Protein AF-0000000078271948 (afdb_homodimer)

Nearest PDB structures (foldseek):
  1zup-assembly1_A  TM=4.825E-01  e=1.165E-03  Thermotoga maritima
  1zup-assembly1_B  TM=4.381E-01  e=1.873E-03  Thermotoga maritima
  2wmz-assembly1_B  TM=1.158E-01  e=2.913E-01  Escherichia coli K-12
  2vdd-assembly1_A  TM=1.133E-01  e=5.597E-01  Escherichia coli K-12
  2xmn-assembly1_C  TM=1.193E-01  e=1.729E+00  Escherichia coli K-12

Radius of gyration: 29.43 Å; Cα contacts (8 Å, |Δi|>4): 1781; chains: 2; bounding box: 58×86×70 Å

Solvent-accessible surface area (backbone atoms only — not comparable to full-atom values): 49093 Å² total; per-residue (Å²): 127,75,67,89,82,53,76,59,67,45,57,57,64,67,58,52,66,65,28,67,67,50,48,56,50,55,68,52,26,41,55,82,68,81,59,57,70,50,53,78,74,40,55,91,34,50,42,49,54,86,74,55,58,42,77,27,86,46,68,66,50,29,38,34,34,40,49,66,50,71,46,80,40,65,77,33,77,92,41,63,56,31,25,34,32,42,38,35,31,29,39,38,44,39,46,48,67,56,51,57,55,44,66,72,38,87,69,84,49,68,72,63,49,26,72,74,27,24,30,41,77,47,73,50,68,41,60,27,25,84,51,27,35,58,89,30,10,51,66,59,30,49,54,50,44,53,44,48,47,32,51,68,40,37,61,56,41,87,86,37,62,78,74,42,11,35,40,37,37,54,40,32,45,39,19,29,55,89,67,87,48,77,29,53,46,74,33,57,38,90,62,82,56,54,72,42,78,50,57,69,82,63,97,48,65,72,41,73,75,52,46,45,50,71,45,92,88,67,51,74,44,46,57,66,48,50,40,48,54,70,77,60,47,42,89,88,57,19,36,55,71,39,51,65,53,53,49,51,51,50,54,54,43,49,54,48,32,54,50,50,51,28,59,75,75,38,49,67,60,32,32,24,30,36,38,39,40,78,24,70,41,56,30,63,70,57,29,17,58,46,27,48,71,29,50,37,53,50,47,13,51,48,46,46,48,16,62,76,66,65,41,46,43,79,41,47,36,11,43,41,90,62,58,59,66,38,52,46,47,66,71,37,48,83,54,49,60,63,39,24,35,35,36,62,24,50,66,52,38,23,71,60,61,53,21,66,49,91,47,72,82,52,56,40,23,42,48,35,43,64,29,41,37,23,58,42,98,85,43,65,51,38,40,19,35,46,55,57,50,38,82,88,56,51,67,69,65,45,37,60,67,52,57,75,62,48,31,40,40,43,47,52,51,50,54,50,48,57,66,47,34,71,76,79,46,98,85,39,44,48,68,57,56,51,46,55,52,49,48,34,42,84,75,66,67,51,43,41,45,55,57,54,58,56,52,57,70,71,99,128,75,66,89,82,54,74,58,68,47,56,58,64,67,58,51,66,68,27,66,65,48,48,56,50,54,70,51,26,42,54,81,68,80,60,57,68,50,52,79,75,42,56,90,34,51,41,50,53,87,73,56,57,41,76,26,86,47,70,66,50,28,39,34,35,43,47,65,49,72,44,79,40,65,78,33,77,92,42,63,57,31,24,35,31,42,36,34,32,29,37,39,43,41,46,47,68,57,51,56,56,45,66,71,40,85,69,84,49,68,72,64,49,27,75,75,28,25,30,41,76,46,72,50,69,43,60,28,26,84,51,27,35,57,91,31,11,52,66,57,30,48,55,49,42,52,43,47,48,32,51,70,42,34,61,55,41,87,85,38,62,75,76,42,10,37,39,37,37,53,38,32,46,39,20,27,55,88,68,89,47,79,28,56,45,74,33,58,38,88,62,83,58,54,70,42,75,49,57,68,84,62,97,48,64,72,42,74,76,52,45,46,49,71,44,93,88,67,50,76,44,45,58,65,46,53,37,46,54,69,77,59,46,41,88,87,55,20,38,54,70,41,52,66,53,53,49,51,51,49,52,53,43,48,54,47,32,54,50,50,50,29,60,74,74,38,47,68,61,32,32,23,31,37,37,38,39,76,24,70,41,54,32,63,69,57,29,16,57,46,28,47,70,29,50,36,53,49,47,12,50,47,46,46,49,17,62,75,67,66,41,45,43,79,41,47,36,12,43,40,89,59,58,61,67,39,51,46,47,66,71,36,49,85,55,49,60,63,39,24,35,35,37,61,23,51,66,51,38,24,70,62,64,54,22,66,48,94,46,72,80,52,57,41,23,42,47,34,43,62,29,39,38,22,60,42,99,84,43,66,49,37,39,19,37,45,54,56,49,38,80,88,57,51,67,69,65,43,37,60,67,51,57,77,62,49,32,40,39,43,47,52,51,50,55,49,50,58,66,48,36,70,79,78,50,95,86,38,46,48,68,58,54,51,46,53,52,49,49,37,40,83,75,67,70,52,43,42,44,56,57,54,57,57,51,56,71,71,100

Sequence (918 aa):
MGYLGEKASKFAHQYVIESPLVKNFLSRCDRTSEKTPEKIDQKNFVVDIDSIKSEISNELNRVVTVDAGYQEIILDDSYPTNRLCYYSIGILCFSVKDLDNLEEQHTINPNDVGRLKNIDRFHFVLPVQNIKLKQKDFITTIRETIYQSFKDNKLGGETEDSSNSLLNTIKWLIFKSYANGDGSIEIRCPSCGHSSQFKNKTNFYADSKNDFTDCDCGERIYITDCFQMYDLIDEINGSGPIISYVMSAFEVVLIFTLIRYALENNSKWLSETLFIKDGSLALFSKLDDFSYKV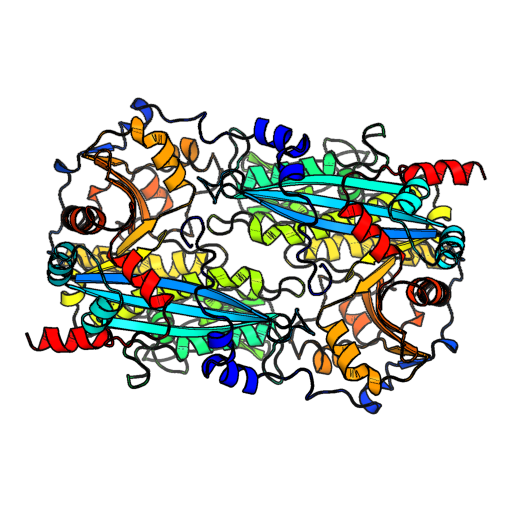IRPFLQFMYEKSKNEKTSYINLIGLEKSGMFMEHLRNTEATINENTILTPSIDYIKKFITGDNKTNFGERTYFGIKSFVKKNKDLAFVLDISIPFGTNAQYGKYIENPNINDCLNIQNILQLLFKLKCNMYDKSFIPIAILNKLVSLSSVPGKKILTMFTKDELLMGYLGEKASKFAHQYVIESPLVKNFLSRCDRTSEKTPEKIDQKNFVVDIDSIKSEISNELNRVVTVDAGYQEIILDDSYPTNRLCYYSIGILCFSVKDLDNLEEQHTINPNDVGRLKNIDRFHFVLPVQNIKLKQKDFITTIRETIYQSFKDNKLGGETEDSSNSLLNTIKWLIFKSYANGDGSIEIRCPSCGHSSQFKNKTNFYADSKNDFTDCDCGERIYITDCFQMYDLIDEINGSGPIISYVMSAFEVVLIFTLIRYALENNSKWLSETLFIKDGSLALFSKLDDFSYKVIRPFLQFMYEKSKNEKTSYINLIGLEKSGMFMEHLRNTEATINENTILTPSIDYIKKFITGDNKTNFGERTYFGIKSFVKKNKDLAFVLDISIPFGTNAQYGKYIENPNINDCLNIQNILQLLFKLKCNMYDKSFIPIAILNKLVSLSSVPGKKILTMFTKDELL

Foldseek 3Di:
DDDQPCPCPVDDPVCVCPDPVVVVVVVPDPPLQPPQDFLVLQVQQKDFLVPFDFQFAFAAFKEKEKDKDKDKDQPDSVCRQFIKIKMKMKIKMDTLVVLVVVLVVQDPDLLVDFAVIAMDMAMFMATWGDDADPPDDLLVRRQVRLLVRQQCDAFQDNPDDSCLGLLLLLLCQQLVVVPDRNGWAWAAFPPPRDIDIQGDPDPGSSDPVSQWDADPVGGIGGSVSLLVLSVVADNPGGSVVCSVLSRVVCRVSNLSSVLVVCVVQPQVNQLNYAYEYAAAQWHDDSCLCCQARGVQQVLQVQLVVCVVVSGNRHRYKYWYPDDQVVVSCVSNVVNDDASMKGFAAQVRCCSSTVHDDVDQPRQRIHQWGWMWHHHDPQAITIMTTGDLHHPVDGPSVCSRPPDCNSNNHNSSVVVSQVVQQPGHDRHDGNVVVSSVVVSVVVPRNHHGNVVVVVVVVVD/DDDQPCPPPVDDPVCVCPPPVNVVVVVPDPPLQPPQDFLVLQVQQKDFLVPFDFQFAFAAFKEKEKDKDKDKDQPDSVCRQFIKMKMKMKIKMDTLVVLVVVLVVQDPDLQVCFAVIAMDMAMFMATWGDDADPPDDLLVRRQVRLLVRQQCDAFQDNPDDSCLGLLLLLLCQQLVVVPDSNGWAWAADPPPRDIDIQGDPDPGSSDPVSQWDADPVGDIGGSVSLLVLSVVADNPGGSVVCSVLSRVVCRVSNLSSVLVVCVVQPQVNQLRYAYEYAAAQWHDDSCLCCQARGVQQVLQVQLVVCVVVSGNRHRYKYWYDDDQVFVSCVSNVVNDDASMKGFAAQVRCCSSTVHDDVDQPRQRIHQWGWMWHHHDPLAITIMTTGDLHHPVDGPSVCSRPPDCNSNNHNSSVVVSQVVQQPDHDPRDGNVVVSRVVVSVVVPRNHHGNVVVVVVVVVD

Secondary structure (DSSP, 8-state):
---TT-----S-HHHHHTSHHHHHHHHHEE-TTTT---HHHHGGGEEEGGG---SS-PPP-EEEEEEEEEEEEES-TTSTT-EEEEEEEEEEEEEHHHHHHHHHSSS--HHHHHHHSEEEEEEEEEEEES--BTT--HHHHHHHHHHHHHHH-BTT-TTS-GGGBHHHHHHHHHTTTTTTS--EEEEE-TTT--EEEEE--SS-TT-GGGSEEE-TTS-EEEGGGGG-GGGG-BTTTBTGGGHHHHHHHHHHHHHHHHHHHHHHH-HHHHHTEEEEEES-SB--GGGHHIIIIIIHHHHHHHHHHHHHHT-----EEEEESSSHHHHHHHHHTTTSPSSEEE---HHHHIIIII---SS-TTTTTBSEEEEEEEEETTEEEEEEEE----TT--HHHHTTS--GGGSTTHHHHHHHHHHHHSSSSTTS-HHHHHHHHHHH-TT---B-TTHHHHHHHH-/---TT----SS-HHHHHT-HHHHHHHHHB--GGGG---HHHHGGGEEEGGG---SS-----EEEEEEEEEEEEES-TTSTT-EEEEEEEEEEEEEHHHHHHHHHSSS--HHHHHHHSEEEEEEEEEEEES-EETT--HHHHHHHHHHHHHHH-BTT-TTS-GGGBHHHHHHHHHTTTTTTS--EEEEE-TTT--EEEEE--SS-TT-GGGSEEE-TTS-EEEGGGGG-GGGG-BTTTBTGGGHHHHHHHHHHHHHHHHHHHHHHH-HHHHHTEEEEEES-SB--GGGHHIIIIIIHHHHHHHHHHHHHHT-----EEEEESSSHHHHHHHHHTTTSPSSEEE---HHHHIIIII---SS-TTTTTBSEEEEEEEEETTEEEEEEEE--S-TT--HHHHTTS--GGGSTTHHHHHHHHHHHHSSSSTT--HHHHHHHHHHH-TT---B-TTHHHHHHHH-

Structure (mmCIF, N/CA/C/O backbone):
data_AF-0000000078271948-model_v1
#
loop_
_entity.id
_entity.type
_entity.pdbx_description
1 polymer 'Uncharacterized protein'
#
loop_
_atom_site.group_PDB
_atom_site.id
_atom_site.type_symbol
_atom_site.label_atom_id
_atom_site.label_alt_id
_atom_site.label_comp_id
_atom_site.label_asym_id
_atom_site.label_entity_id
_atom_site.label_seq_id
_atom_site.pdbx_PDB_ins_code
_atom_site.Cartn_x
_atom_site.Cartn_y
_atom_site.Cartn_z
_atom_site.occupancy
_atom_site.B_iso_or_equiv
_atom_site.auth_seq_id
_atom_site.auth_comp_id
_atom_site.auth_asym_id
_atom_site.auth_atom_id
_atom_site.pdbx_PDB_model_num
ATOM 1 N N . MET A 1 1 ? 3.152 8.289 14.594 1 27.48 1 MET A N 1
ATOM 2 C CA . MET A 1 1 ? 4.254 7.34 14.688 1 27.48 1 MET A CA 1
ATOM 3 C C . MET A 1 1 ? 4.879 7.363 16.078 1 27.48 1 MET A C 1
ATOM 5 O O . MET A 1 1 ? 5.16 8.438 16.609 1 27.48 1 MET A O 1
ATOM 9 N N . GLY A 1 2 ? 4.598 6.316 16.922 1 32.97 2 GLY A N 1
ATOM 10 C CA . GLY A 1 2 ? 5.09 6.266 18.281 1 32.97 2 GLY A CA 1
ATOM 11 C C . GLY A 1 2 ? 6.59 6.457 18.391 1 32.97 2 GLY A C 1
ATOM 12 O O . GLY A 1 2 ? 7.312 6.289 17.406 1 32.97 2 GLY A O 1
ATOM 13 N N . TYR A 1 3 ? 7.004 7.129 19.359 1 30.97 3 TYR A N 1
ATOM 14 C CA . TYR A 1 3 ? 8.391 7.176 19.812 1 30.97 3 TYR A CA 1
ATOM 15 C C . TYR A 1 3 ? 9.008 5.781 19.828 1 30.97 3 TYR A C 1
ATOM 17 O O . TYR A 1 3 ? 8.297 4.777 19.859 1 30.97 3 TYR A O 1
ATOM 25 N N . LEU A 1 4 ? 10.367 5.512 19.891 1 29.62 4 LEU A N 1
ATOM 26 C CA . LEU A 1 4 ? 11.234 4.352 20.047 1 29.62 4 LEU A CA 1
ATOM 27 C C . LEU A 1 4 ? 10.852 3.553 21.297 1 29.62 4 LEU A C 1
ATOM 29 O O . LEU A 1 4 ? 10.805 4.098 22.391 1 29.62 4 LEU A O 1
ATOM 33 N N . GLY A 1 5 ? 10.312 2.238 21.297 1 33.53 5 GLY A N 1
ATOM 34 C CA . GLY A 1 5 ? 9.93 1.288 22.328 1 33.53 5 GLY A CA 1
ATOM 35 C C . GLY A 1 5 ? 8.43 1.236 22.578 1 33.53 5 GLY A C 1
ATOM 36 O O . GLY A 1 5 ? 7.957 0.433 23.375 1 33.53 5 GLY A O 1
ATOM 37 N N . GLU A 1 6 ? 7.773 2.273 22.5 1 31.7 6 GLU A N 1
ATOM 38 C CA . GLU A 1 6 ? 6.359 2.137 22.844 1 31.7 6 GLU A CA 1
ATOM 39 C C . GLU A 1 6 ? 5.621 1.295 21.797 1 31.7 6 GLU A C 1
ATOM 41 O O . GLU A 1 6 ? 5.293 1.784 20.719 1 31.7 6 GLU A O 1
ATOM 46 N N . LYS A 1 7 ? 5.926 0.094 21.672 1 36.75 7 LYS A N 1
ATOM 47 C CA . LYS A 1 7 ? 4.918 -0.768 21.062 1 36.75 7 LYS A CA 1
ATOM 48 C C . LYS A 1 7 ? 3.51 -0.354 21.484 1 36.75 7 LYS A C 1
ATOM 50 O O . LYS A 1 7 ? 3.037 -0.748 22.547 1 36.75 7 LYS A O 1
ATOM 55 N N . ALA A 1 8 ? 3.197 0.813 21.5 1 36.47 8 ALA A N 1
ATOM 56 C CA . ALA A 1 8 ? 1.952 1.33 22.062 1 36.47 8 ALA A CA 1
ATOM 57 C C . ALA A 1 8 ? 0.753 0.526 21.562 1 36.47 8 ALA A C 1
ATOM 59 O O . ALA A 1 8 ? 0.395 0.592 20.391 1 36.47 8 ALA A O 1
ATOM 60 N N . SER A 1 9 ? 0.686 -0.744 21.828 1 42.94 9 SER A N 1
ATOM 61 C CA . SER A 1 9 ? -0.711 -1.166 21.859 1 42.94 9 SER A CA 1
ATOM 62 C C . SER A 1 9 ? -1.601 -0.077 22.453 1 42.94 9 SER A C 1
ATOM 64 O O . SER A 1 9 ? -1.574 0.168 23.656 1 42.94 9 SER A O 1
ATOM 66 N N . LYS A 1 10 ? -1.576 1.036 21.781 1 50.16 10 LYS A N 1
ATOM 67 C CA . LYS A 1 10 ? -2.314 2.209 22.234 1 50.16 10 LYS A CA 1
ATOM 68 C C . LYS A 1 10 ? -3.586 1.806 22.969 1 50.16 10 LYS A C 1
ATOM 70 O O . LYS A 1 10 ? -3.967 2.439 23.969 1 50.16 10 LYS A O 1
ATOM 75 N N . PHE A 1 11 ? -4.176 0.672 22.406 1 56.81 11 PHE A N 1
ATOM 76 C CA . PHE A 1 11 ? -5.465 0.316 23 1 56.81 11 PHE A CA 1
ATOM 77 C C . PHE A 1 11 ? -5.434 -1.104 23.547 1 56.81 11 PHE A C 1
ATOM 79 O O . PHE A 1 11 ? -4.828 -1.995 22.953 1 56.81 11 PHE A O 1
ATOM 86 N N . ALA A 1 12 ? -5.66 -1.259 24.75 1 54.62 12 ALA A N 1
ATOM 87 C CA . ALA A 1 12 ? -5.863 -2.615 25.25 1 54.62 12 ALA A CA 1
ATOM 88 C C . ALA A 1 12 ? -6.781 -3.41 24.328 1 54.62 12 ALA A C 1
ATOM 90 O O . ALA A 1 12 ? -7.879 -2.961 23.984 1 54.62 12 ALA A O 1
ATOM 91 N N . HIS A 1 13 ? -6.297 -4.457 23.781 1 59.34 13 HIS A N 1
ATOM 92 C CA . HIS A 1 13 ? -6.996 -5.324 22.844 1 59.34 13 HIS A CA 1
ATOM 93 C C . HIS A 1 13 ? -8.422 -5.609 23.312 1 59.34 13 HIS A C 1
ATOM 95 O O . HIS A 1 13 ? -9.367 -5.5 22.531 1 59.34 13 HIS A O 1
ATOM 101 N N . GLN A 1 14 ? -8.453 -5.93 24.5 1 57.69 14 GLN A N 1
ATOM 102 C CA . GLN A 1 14 ? -9.75 -6.316 25.062 1 57.69 14 GLN A CA 1
ATOM 103 C C . GLN A 1 14 ? -10.719 -5.137 25.062 1 57.69 14 GLN A C 1
ATOM 105 O O . GLN A 1 14 ? -11.906 -5.301 24.781 1 57.69 14 GLN A O 1
ATOM 110 N N . TYR A 1 15 ? -10.188 -4.055 25.281 1 63 15 TYR A N 1
ATOM 111 C CA . TYR A 1 15 ? -11.016 -2.854 25.312 1 63 15 TYR A CA 1
ATOM 112 C C . TYR A 1 15 ? -11.562 -2.541 23.922 1 63 15 TYR A C 1
ATOM 114 O O . TYR A 1 15 ? -12.727 -2.178 23.766 1 63 15 TYR A O 1
ATOM 122 N N . VAL A 1 16 ? -10.797 -2.857 23 1 71.44 16 VAL A N 1
ATOM 123 C CA . VAL A 1 16 ? -11.18 -2.479 21.641 1 71.44 16 VAL A CA 1
ATOM 124 C C . VAL A 1 16 ? -12.227 -3.457 21.109 1 71.44 16 VAL A C 1
ATOM 126 O O . VAL A 1 16 ? -13.234 -3.043 20.531 1 71.44 16 VAL A O 1
ATOM 129 N N . ILE A 1 17 ? -12.008 -4.707 21.438 1 69.56 17 ILE A N 1
ATOM 130 C CA . ILE A 1 17 ? -12.922 -5.715 20.906 1 69.56 17 ILE A CA 1
ATOM 131 C C . ILE A 1 17 ? -14.289 -5.57 21.562 1 69.56 17 ILE A C 1
ATOM 133 O O . ILE A 1 17 ? -15.32 -5.805 20.922 1 69.56 17 ILE A O 1
ATOM 137 N N . GLU A 1 18 ? -14.242 -5.031 22.75 1 71.88 18 GLU A N 1
ATOM 138 C CA . GLU A 1 18 ? -15.492 -4.938 23.5 1 71.88 18 GLU A CA 1
ATOM 139 C C . GLU A 1 18 ? -16.141 -3.566 23.328 1 71.88 18 GLU A C 1
ATOM 141 O O . GLU A 1 18 ? -17.219 -3.309 23.859 1 71.88 18 GLU A O 1
ATOM 146 N N . SER A 1 19 ? -15.484 -2.846 22.547 1 79.38 19 SER A N 1
ATOM 147 C CA . SER A 1 19 ? -16.031 -1.511 22.328 1 79.38 19 SER A CA 1
ATOM 148 C C . SER A 1 19 ? -17.344 -1.57 21.562 1 79.38 19 SER A C 1
ATOM 150 O O . SER A 1 19 ? -17.516 -2.398 20.656 1 79.38 19 SER A O 1
ATOM 152 N N . PRO A 1 20 ? -18.312 -0.808 21.969 1 80.88 20 PRO A N 1
ATOM 153 C CA . PRO A 1 20 ? -19.594 -0.761 21.25 1 80.88 20 PRO A CA 1
ATOM 154 C C . PRO A 1 20 ? -19.438 -0.458 19.766 1 80.88 20 PRO A C 1
ATOM 156 O O . PRO A 1 20 ? -20.219 -0.954 18.953 1 80.88 20 PRO A O 1
ATOM 159 N N . LEU A 1 21 ? -18.453 0.215 19.5 1 83 21 LEU A N 1
ATOM 160 C CA . LEU A 1 21 ? -18.203 0.581 18.109 1 83 21 LEU A CA 1
ATOM 161 C C . LEU A 1 21 ? -17.875 -0.652 17.266 1 83 21 LEU A C 1
ATOM 163 O O . LEU A 1 21 ? -18.422 -0.827 16.172 1 83 21 LEU A O 1
ATOM 167 N N . VAL A 1 22 ? -17.031 -1.438 17.781 1 82 22 VAL A N 1
ATOM 168 C CA . VAL A 1 22 ? -16.625 -2.648 17.078 1 82 22 VAL A CA 1
ATOM 169 C C . VAL A 1 22 ? -17.812 -3.613 16.984 1 82 22 VAL A C 1
ATOM 171 O O . VAL A 1 22 ? -18.078 -4.168 15.914 1 82 22 VAL A O 1
ATOM 174 N N . LYS A 1 23 ? -18.516 -3.719 18.047 1 84 23 LYS A N 1
ATOM 175 C CA . LYS A 1 23 ? -19.656 -4.629 18.078 1 84 23 LYS A CA 1
ATOM 176 C C . LYS A 1 23 ? -20.75 -4.168 17.109 1 84 23 LYS A C 1
ATOM 178 O O . LYS A 1 23 ? -21.344 -4.984 16.406 1 84 23 LYS A O 1
ATOM 183 N N . ASN A 1 24 ? -20.953 -2.875 17.125 1 86.75 24 ASN A N 1
ATOM 184 C CA . ASN A 1 24 ? -21.953 -2.311 16.219 1 86.75 24 ASN A CA 1
ATOM 185 C C . ASN A 1 24 ? -21.562 -2.518 14.758 1 86.75 24 ASN A C 1
ATOM 187 O O . ASN A 1 24 ? -22.422 -2.822 13.922 1 86.75 24 ASN A O 1
ATOM 191 N N . PHE A 1 25 ? -20.375 -2.396 14.531 1 88.88 25 PHE A N 1
ATOM 192 C CA . PHE A 1 25 ? -19.922 -2.586 13.156 1 88.88 25 PHE A CA 1
ATOM 193 C C . PHE A 1 25 ? -20.062 -4.043 12.734 1 88.88 25 PHE A C 1
ATOM 195 O O . PHE A 1 25 ? -20.547 -4.328 11.633 1 88.88 25 PHE A O 1
ATOM 202 N N . LEU A 1 26 ? -19.672 -4.918 13.602 1 85.12 26 LEU A N 1
ATOM 203 C CA . LEU A 1 26 ? -19.703 -6.344 13.297 1 85.12 26 LEU A CA 1
ATOM 204 C C . LEU A 1 26 ? -21.141 -6.828 13.109 1 85.12 26 LEU A C 1
ATOM 206 O O . LEU A 1 26 ? -21.391 -7.766 12.352 1 85.12 26 LEU A O 1
ATOM 210 N N . SER A 1 27 ? -22.047 -6.141 13.797 1 85.44 27 SER A N 1
ATOM 211 C CA . SER A 1 27 ? -23.438 -6.512 13.656 1 85.44 27 SER A CA 1
ATOM 212 C C . SER A 1 27 ? -23.953 -6.215 12.25 1 85.44 27 SER A C 1
ATOM 214 O O . SER A 1 27 ? -24.922 -6.824 11.789 1 85.44 27 SER A O 1
ATOM 216 N N . ARG A 1 28 ? -23.328 -5.324 11.555 1 85.75 28 ARG A N 1
ATOM 217 C CA . ARG A 1 28 ? -23.703 -4.949 10.195 1 85.75 28 ARG A CA 1
ATOM 218 C C . ARG A 1 28 ? -22.984 -5.805 9.164 1 85.75 28 ARG A C 1
ATOM 220 O O . ARG A 1 28 ? -23.281 -5.742 7.973 1 85.75 28 ARG A O 1
ATOM 227 N N . CYS A 1 29 ? -22.078 -6.457 9.594 1 81.19 29 CYS A N 1
ATOM 228 C CA . CYS A 1 29 ? -21.25 -7.242 8.688 1 81.19 29 CYS A CA 1
ATOM 229 C C . CYS A 1 29 ? -21.812 -8.648 8.523 1 81.19 29 CYS A C 1
ATOM 231 O O . CYS A 1 29 ? -22.625 -9.102 9.328 1 81.19 29 CYS A O 1
ATOM 233 N N . ASP A 1 30 ? -21.562 -9.023 7.219 1 67.88 30 ASP A N 1
ATOM 234 C CA . ASP A 1 30 ? -21.922 -10.414 6.957 1 67.88 30 ASP A CA 1
ATOM 235 C C . ASP A 1 30 ? -21.031 -11.367 7.746 1 67.88 30 ASP A C 1
ATOM 237 O O . ASP A 1 30 ? -19.797 -11.219 7.758 1 67.88 30 ASP A O 1
ATOM 241 N N . ARG A 1 31 ? -21.578 -11.789 8.805 1 51.88 31 ARG A N 1
ATOM 242 C CA . ARG A 1 31 ? -20.766 -12.891 9.312 1 51.88 31 ARG A CA 1
ATOM 243 C C . ARG A 1 31 ? -20.688 -14.031 8.297 1 51.88 31 ARG A C 1
ATOM 245 O O . ARG A 1 31 ? -21.688 -14.367 7.668 1 51.88 31 ARG A O 1
ATOM 252 N N . THR A 1 32 ? -19.609 -14.109 7.496 1 49.25 32 THR A N 1
ATOM 253 C CA . THR A 1 32 ? -19.391 -15.125 6.473 1 49.25 32 THR A CA 1
ATOM 254 C C . THR A 1 32 ? -20.406 -16.266 6.617 1 49.25 32 THR A C 1
ATOM 256 O O . THR A 1 32 ? -20.75 -16.922 5.633 1 49.25 32 THR A O 1
ATOM 259 N N . SER A 1 33 ? -20.969 -16.422 7.816 1 45.38 33 SER A N 1
ATOM 260 C CA . SER A 1 33 ? -21.766 -17.625 8.047 1 45.38 33 SER A CA 1
ATOM 261 C C . SER A 1 33 ? -23.172 -17.484 7.492 1 45.38 33 SER A C 1
ATOM 263 O O . SER A 1 33 ? -23.859 -18.469 7.223 1 45.38 33 SER A O 1
ATOM 265 N N . GLU A 1 34 ? -23.734 -16.344 7.289 1 50.06 34 GLU A N 1
ATOM 266 C CA . GLU A 1 34 ? -25.172 -16.25 7.062 1 50.06 34 GLU A CA 1
ATOM 267 C C . GLU A 1 34 ? -25.531 -16.594 5.621 1 50.06 34 GLU A C 1
ATOM 269 O O . GLU A 1 34 ? -26.672 -16.922 5.316 1 50.06 34 GLU A O 1
ATOM 274 N N . LYS A 1 35 ? -24.641 -16.531 4.664 1 59.84 35 LYS A N 1
ATOM 275 C CA . LYS A 1 35 ? -24.953 -16.953 3.305 1 59.84 35 LYS A CA 1
ATOM 276 C C . LYS A 1 35 ? -24.266 -18.281 2.969 1 59.84 35 LYS A C 1
ATOM 278 O O . LYS A 1 35 ? -23.688 -18.422 1.885 1 59.84 35 LYS A O 1
ATOM 283 N N . THR A 1 36 ? -24.438 -19.078 3.822 1 65.88 36 THR A N 1
ATOM 284 C CA . THR A 1 36 ? -23.875 -20.375 3.525 1 65.88 36 THR A CA 1
ATOM 285 C C . THR A 1 36 ? -24.656 -21.062 2.406 1 65.88 36 THR A C 1
ATOM 287 O O . THR A 1 36 ? -25.875 -21.203 2.484 1 65.88 36 THR A O 1
ATOM 290 N N . PRO A 1 37 ? -23.906 -21.25 1.272 1 73.94 37 PRO A N 1
ATOM 291 C CA . PRO A 1 37 ? -24.594 -21.938 0.176 1 73.94 37 PRO A CA 1
ATOM 292 C C . PRO A 1 37 ? -25.188 -23.281 0.605 1 73.94 37 PRO A C 1
ATOM 294 O O . PRO A 1 37 ? -24.625 -23.969 1.464 1 73.94 37 PRO A O 1
ATOM 297 N N . GLU A 1 38 ? -26.406 -23.406 0.075 1 72.19 38 GLU A N 1
ATOM 298 C CA . GLU A 1 38 ? -27 -24.734 0.216 1 72.19 38 GLU A CA 1
ATOM 299 C C . GLU A 1 38 ? -26.469 -25.688 -0.847 1 72.19 38 GLU A C 1
ATOM 301 O O . GLU A 1 38 ? -25.812 -25.266 -1.801 1 72.19 38 GLU A O 1
ATOM 306 N N . LYS A 1 39 ? -26.688 -26.906 -0.561 1 71.88 39 LYS A N 1
ATOM 307 C CA . LYS A 1 39 ? -26.234 -27.938 -1.491 1 71.88 39 LYS A CA 1
ATOM 308 C C . LYS A 1 39 ? -26.734 -27.656 -2.906 1 71.88 39 LYS A C 1
ATOM 310 O O . LYS A 1 39 ? -26.016 -27.875 -3.881 1 71.88 39 LYS A O 1
ATOM 315 N N . ILE A 1 40 ? -27.891 -27.156 -2.959 1 64.56 40 ILE A N 1
ATOM 316 C CA . ILE A 1 40 ? -28.516 -26.891 -4.25 1 64.56 40 ILE A CA 1
ATOM 317 C C . ILE A 1 40 ? -27.75 -25.812 -4.988 1 64.56 40 ILE A C 1
ATOM 319 O O . ILE A 1 40 ? -27.625 -25.844 -6.215 1 64.56 40 ILE A O 1
ATOM 323 N N . ASP A 1 41 ? -27.141 -25 -4.309 1 74.94 41 ASP A N 1
ATOM 324 C CA . ASP A 1 41 ? -26.391 -23.875 -4.887 1 74.94 41 ASP A CA 1
ATOM 325 C C . ASP A 1 41 ? -25.062 -24.344 -5.477 1 74.94 41 ASP A C 1
ATOM 327 O O . ASP A 1 41 ? -24.484 -23.672 -6.324 1 74.94 41 ASP A O 1
ATOM 331 N N . GLN A 1 42 ? -24.734 -25.531 -5.078 1 78.31 42 GLN A N 1
ATOM 332 C CA . GLN A 1 42 ? -23.422 -26.016 -5.441 1 78.31 42 GLN A CA 1
ATOM 333 C C . GLN A 1 42 ? -23.5 -27.109 -6.504 1 78.31 42 GLN A C 1
ATOM 335 O O . GLN A 1 42 ? -22.516 -27.422 -7.164 1 78.31 42 GLN A O 1
ATOM 340 N N . LYS A 1 43 ? -24.625 -27.625 -6.688 1 76.31 43 LYS A N 1
ATOM 341 C CA . LYS A 1 43 ? -24.828 -28.859 -7.465 1 76.31 43 LYS A CA 1
ATOM 342 C C . LYS A 1 43 ? -24.297 -28.688 -8.883 1 76.31 43 LYS A C 1
ATOM 344 O O . LYS A 1 43 ? -23.641 -29.594 -9.414 1 76.31 43 LYS A O 1
ATOM 349 N N . ASN A 1 44 ? -24.453 -27.531 -9.461 1 79 44 ASN A N 1
ATOM 350 C CA . ASN A 1 44 ? -24.094 -27.328 -10.852 1 79 44 ASN A CA 1
ATOM 351 C C . ASN A 1 44 ? -22.578 -27.125 -11.016 1 79 44 ASN A C 1
ATOM 353 O O . ASN A 1 44 ? -22.062 -27.141 -12.133 1 79 44 ASN A O 1
ATOM 357 N N . PHE A 1 45 ? -21.938 -27.125 -9.945 1 86.75 45 PHE A N 1
ATOM 358 C CA . PHE A 1 45 ? -20.516 -26.781 -10.016 1 86.75 45 PHE A CA 1
ATOM 359 C C . PHE A 1 45 ? -19.656 -27.922 -9.477 1 86.75 45 PHE A C 1
ATOM 361 O O . PHE A 1 45 ? -18.438 -27.812 -9.453 1 86.75 45 PHE A O 1
ATOM 368 N N . VAL A 1 46 ? -20.344 -28.984 -9.07 1 90.5 46 VAL A N 1
ATOM 369 C CA . VAL A 1 46 ? -19.641 -30.078 -8.391 1 90.5 46 VAL A CA 1
ATOM 370 C C . VAL A 1 46 ? -19.438 -31.234 -9.359 1 90.5 46 VAL A C 1
ATOM 372 O O . VAL A 1 46 ? -20.328 -31.562 -10.141 1 90.5 46 VAL A O 1
ATOM 375 N N . VAL A 1 47 ? -18.281 -31.75 -9.367 1 92.88 47 VAL A N 1
ATOM 376 C CA . VAL A 1 47 ? -17.938 -32.938 -10.156 1 92.88 47 VAL A CA 1
ATOM 377 C C . VAL A 1 47 ? -17.328 -34 -9.242 1 92.88 47 VAL A C 1
ATOM 379 O O . VAL A 1 47 ? -16.547 -33.688 -8.344 1 92.88 47 VAL A O 1
ATOM 382 N N . ASP A 1 48 ? -17.703 -35.188 -9.477 1 94.5 48 ASP A N 1
ATOM 383 C CA . ASP A 1 48 ? -17.109 -36.312 -8.758 1 94.5 48 ASP A CA 1
ATOM 384 C C . ASP A 1 48 ? -15.672 -36.531 -9.211 1 94.5 48 ASP A C 1
ATOM 386 O O . ASP A 1 48 ? -15.398 -36.625 -10.406 1 94.5 48 ASP A O 1
ATOM 390 N N . ILE A 1 49 ? -14.852 -36.75 -8.234 1 94.94 49 ILE A N 1
ATOM 391 C CA . ILE A 1 49 ? -13.438 -36.906 -8.531 1 94.94 49 ILE A CA 1
ATOM 392 C C . ILE A 1 49 ? -13.227 -38.156 -9.391 1 94.94 49 ILE A C 1
ATOM 394 O O . ILE A 1 49 ? -12.398 -38.156 -10.305 1 94.94 49 ILE A O 1
ATOM 398 N N . ASP A 1 50 ? -14.016 -39.125 -9.203 1 93.38 50 ASP A N 1
ATOM 399 C CA . ASP A 1 50 ? -13.883 -40.406 -9.93 1 93.38 50 ASP A CA 1
ATOM 400 C C . ASP A 1 50 ? -14.328 -40.25 -11.383 1 93.38 50 ASP A C 1
ATOM 402 O O . ASP A 1 50 ? -13.984 -41.062 -12.234 1 93.38 50 ASP A O 1
ATOM 406 N N . SER A 1 51 ? -15.102 -39.219 -11.617 1 92.81 51 SER A N 1
ATOM 407 C CA . SER A 1 51 ? -15.617 -39 -12.969 1 92.81 51 SER A CA 1
ATOM 408 C C . SER A 1 51 ? -14.672 -38.125 -13.789 1 92.81 51 SER A C 1
ATOM 410 O O . SER A 1 51 ? -14.836 -38 -15 1 92.81 51 SER A O 1
ATOM 412 N N . ILE A 1 52 ? -13.695 -37.594 -13.133 1 92.75 52 ILE A N 1
ATOM 413 C CA . ILE A 1 52 ? -12.758 -36.688 -13.797 1 92.75 52 ILE A CA 1
ATOM 414 C C . ILE A 1 52 ? -11.766 -37.5 -14.633 1 92.75 52 ILE A C 1
ATOM 416 O O . ILE A 1 52 ? -11.234 -38.5 -14.164 1 92.75 52 ILE A O 1
ATOM 420 N N . LYS A 1 53 ? -11.656 -37.031 -15.906 1 88.69 53 LYS A N 1
ATOM 421 C CA . LYS A 1 53 ? -10.695 -37.656 -16.797 1 88.69 53 LYS A CA 1
ATOM 422 C C . LYS A 1 53 ? -9.75 -36.625 -17.406 1 88.69 53 LYS A C 1
ATOM 424 O O . LYS A 1 53 ? -10.195 -35.594 -17.922 1 88.69 53 LYS A O 1
ATOM 429 N N . SER A 1 54 ? -8.477 -37 -17.328 1 92.31 54 SER A N 1
ATOM 430 C CA . SER A 1 54 ? -7.488 -36.125 -17.938 1 92.31 54 SER A CA 1
ATOM 431 C C . SER A 1 54 ? -7.508 -36.25 -19.453 1 92.31 54 SER A C 1
ATOM 433 O O . SER A 1 54 ? -7.656 -37.344 -20 1 92.31 54 SER A O 1
ATOM 435 N N . GLU A 1 55 ? -7.512 -35.125 -20.125 1 92.38 55 GLU A N 1
ATOM 436 C CA . GLU A 1 55 ? -7.363 -35.156 -21.578 1 92.38 55 GLU A CA 1
ATOM 437 C C . GLU A 1 55 ? -5.992 -35.688 -21.984 1 92.38 55 GLU A C 1
ATOM 439 O O . GLU A 1 55 ? -5.867 -36.438 -22.969 1 92.38 55 GLU A O 1
ATOM 444 N N . ILE A 1 56 ? -5.004 -35.25 -21.281 1 94.5 56 ILE A N 1
ATOM 445 C CA . ILE A 1 56 ? -3.629 -35.719 -21.453 1 94.5 56 ILE A CA 1
ATOM 446 C C . ILE A 1 56 ? -3.117 -36.312 -20.141 1 94.5 56 ILE A C 1
ATOM 448 O O . ILE A 1 56 ? -3.168 -35.656 -19.094 1 94.5 56 ILE A O 1
ATOM 452 N N . SER A 1 57 ? -2.639 -37.531 -20.219 1 92.25 57 SER A N 1
ATOM 453 C CA . SER A 1 57 ? -2.184 -38.219 -19 1 92.25 57 SER A CA 1
ATOM 454 C C . SER A 1 57 ? -0.662 -38.312 -18.969 1 92.25 57 SER A C 1
ATOM 456 O O . SER A 1 57 ? -0.066 -39.156 -19.641 1 92.25 57 SER A O 1
ATOM 458 N N . ASN A 1 58 ? -0.081 -37.469 -18.312 1 91.56 58 ASN A N 1
ATOM 459 C CA . ASN A 1 58 ? 1.345 -37.531 -18 1 91.56 58 ASN A CA 1
ATOM 460 C C . ASN A 1 58 ? 1.591 -37.969 -16.562 1 91.56 58 ASN A C 1
ATOM 462 O O . ASN A 1 58 ? 0.952 -37.469 -15.641 1 91.56 58 ASN A O 1
ATOM 466 N N . GLU A 1 59 ? 2.451 -38.875 -16.422 1 92.69 59 GLU A N 1
ATOM 467 C CA . GLU A 1 59 ? 2.838 -39.25 -15.078 1 92.69 59 GLU A CA 1
ATOM 468 C C . GLU A 1 59 ? 3.686 -38.188 -14.414 1 92.69 59 GLU A C 1
ATOM 470 O O . GLU A 1 59 ? 4.578 -37.625 -15.047 1 92.69 59 GLU A O 1
ATOM 475 N N . LEU A 1 60 ? 3.326 -37.875 -13.25 1 94.19 60 LEU A N 1
ATOM 476 C CA . LEU A 1 60 ? 4.07 -36.875 -12.477 1 94.19 60 LEU A CA 1
ATOM 477 C C . LEU A 1 60 ? 4.992 -37.562 -11.469 1 94.19 60 LEU A C 1
ATOM 479 O O . LEU A 1 60 ? 4.523 -38.219 -10.531 1 94.19 60 LEU A O 1
ATOM 483 N N . ASN A 1 61 ? 6.301 -37.344 -11.664 1 91.44 61 ASN A N 1
ATOM 484 C CA . ASN A 1 61 ? 7.273 -38.031 -10.828 1 91.44 61 ASN A CA 1
ATOM 485 C C . ASN A 1 61 ? 8.094 -37.062 -9.992 1 91.44 61 ASN A C 1
ATOM 487 O O . ASN A 1 61 ? 8.93 -37.469 -9.18 1 91.44 61 ASN A O 1
ATOM 491 N N . ARG A 1 62 ? 7.832 -35.844 -10.188 1 90.69 62 ARG A N 1
ATOM 492 C CA . ARG A 1 62 ? 8.57 -34.781 -9.469 1 90.69 62 ARG A CA 1
ATOM 493 C C . ARG A 1 62 ? 7.641 -33.688 -9 1 90.69 62 ARG A C 1
ATOM 495 O O . ARG A 1 62 ? 6.641 -33.375 -9.648 1 90.69 62 ARG A O 1
ATOM 502 N N . VAL A 1 63 ? 8.031 -33.094 -7.871 1 90.5 63 VAL A N 1
ATOM 503 C CA . VAL A 1 63 ? 7.293 -31.953 -7.32 1 90.5 63 VAL A CA 1
ATOM 504 C C . VAL A 1 63 ? 8.258 -30.812 -7.023 1 90.5 63 VAL A C 1
ATOM 506 O O . VAL A 1 63 ? 9.312 -31.016 -6.414 1 90.5 63 VAL A O 1
ATOM 509 N N . VAL A 1 64 ? 7.945 -29.688 -7.562 1 91.75 64 VAL A N 1
ATOM 510 C CA . VAL A 1 64 ? 8.695 -28.469 -7.273 1 91.75 64 VAL A CA 1
ATOM 511 C C . VAL A 1 64 ? 7.824 -27.5 -6.477 1 91.75 64 VAL A C 1
ATOM 513 O O . VAL A 1 64 ? 6.68 -27.234 -6.852 1 91.75 64 VAL A O 1
ATOM 516 N N . THR A 1 65 ? 8.32 -27.016 -5.387 1 90.56 65 THR A N 1
ATOM 517 C CA . THR A 1 65 ? 7.578 -26.062 -4.57 1 90.56 65 THR A CA 1
ATOM 518 C C . THR A 1 65 ? 8.422 -24.828 -4.281 1 90.56 65 THR A C 1
ATOM 520 O O . THR A 1 65 ? 9.648 -24.922 -4.18 1 90.56 65 THR A O 1
ATOM 523 N N . VAL A 1 66 ? 7.777 -23.734 -4.297 1 89.81 66 VAL A N 1
ATOM 524 C CA . VAL A 1 66 ? 8.438 -22.469 -3.998 1 89.81 66 VAL A CA 1
ATOM 525 C C . VAL A 1 66 ? 7.758 -21.797 -2.799 1 89.81 66 VAL A C 1
ATOM 527 O O . VAL A 1 66 ? 6.547 -21.922 -2.617 1 89.81 66 VAL A O 1
ATOM 530 N N . ASP A 1 67 ? 8.516 -21.219 -1.968 1 83.75 67 ASP A N 1
ATOM 531 C CA . ASP A 1 67 ? 8.039 -20.438 -0.824 1 83.75 67 ASP A CA 1
ATOM 532 C C . ASP A 1 67 ? 8.953 -19.25 -0.536 1 83.75 67 ASP A C 1
ATOM 534 O O . ASP A 1 67 ? 10.133 -19.281 -0.876 1 83.75 67 ASP A O 1
ATOM 538 N N . ALA A 1 68 ? 8.344 -18.266 -0.114 1 86.56 68 ALA A N 1
ATOM 539 C CA . ALA A 1 68 ? 9.109 -17.047 0.177 1 86.56 68 ALA A CA 1
ATOM 540 C C . ALA A 1 68 ? 8.672 -16.422 1.497 1 86.56 68 ALA A C 1
ATOM 542 O O . ALA A 1 68 ? 7.539 -16.641 1.945 1 86.56 68 ALA A O 1
ATOM 543 N N . GLY A 1 69 ? 9.633 -15.797 2.145 1 82.62 69 GLY A N 1
ATOM 544 C CA . GLY A 1 69 ? 9.391 -15.023 3.354 1 82.62 69 GLY A CA 1
ATOM 545 C C . GLY A 1 69 ? 10.234 -13.773 3.436 1 82.62 69 GLY A C 1
ATOM 546 O O . GLY A 1 69 ? 11.18 -13.602 2.662 1 82.62 69 GLY A O 1
ATOM 547 N N . TYR A 1 70 ? 9.773 -12.852 4.242 1 87.31 70 TYR A N 1
ATOM 548 C CA . TYR A 1 70 ? 10.555 -11.641 4.473 1 87.31 70 TYR A CA 1
ATOM 549 C C . TYR A 1 70 ? 10.492 -11.219 5.934 1 87.31 70 TYR A C 1
ATOM 551 O O . TYR A 1 70 ? 9.602 -11.656 6.672 1 87.31 70 TYR A O 1
ATOM 559 N N . GLN A 1 71 ? 11.484 -10.461 6.32 1 83.88 71 GLN A N 1
ATOM 560 C CA . GLN A 1 71 ? 11.555 -9.883 7.656 1 83.88 71 GLN A CA 1
ATOM 561 C C . GLN A 1 71 ? 12.094 -8.453 7.609 1 83.88 71 GLN A C 1
ATOM 563 O O . GLN A 1 71 ? 13.125 -8.195 6.988 1 83.88 71 GLN A O 1
ATOM 568 N N . GLU A 1 72 ? 11.344 -7.594 8.242 1 84.62 72 GLU A N 1
ATOM 569 C CA . GLU A 1 72 ? 11.836 -6.223 8.359 1 84.62 72 GLU A CA 1
ATOM 570 C C . GLU A 1 72 ? 12.812 -6.09 9.523 1 84.62 72 GLU A C 1
ATOM 572 O O . GLU A 1 72 ? 12.594 -6.664 10.594 1 84.62 72 GLU A O 1
ATOM 577 N N . ILE A 1 73 ? 13.867 -5.363 9.273 1 80.5 73 ILE A N 1
ATOM 578 C CA . ILE A 1 73 ? 14.898 -5.188 10.289 1 80.5 73 ILE A CA 1
ATOM 579 C C . ILE A 1 73 ? 15.148 -3.699 10.523 1 80.5 73 ILE A C 1
ATOM 581 O O . ILE A 1 73 ? 15.211 -2.918 9.57 1 80.5 73 ILE A O 1
ATOM 585 N N . ILE A 1 74 ? 15.164 -3.398 11.805 1 79.75 74 ILE A N 1
ATOM 586 C CA . ILE A 1 74 ? 15.57 -2.055 12.195 1 79.75 74 ILE A CA 1
ATOM 587 C C . ILE A 1 74 ? 17.078 -2.02 12.414 1 79.75 74 ILE A C 1
ATOM 589 O O . ILE A 1 74 ? 17.625 -2.811 13.188 1 79.75 74 ILE A O 1
ATOM 593 N N . LEU A 1 75 ? 17.797 -1.235 11.727 1 74.19 75 LEU A N 1
ATOM 594 C CA . LEU A 1 75 ? 19.266 -1.226 11.734 1 74.19 75 LEU A CA 1
ATOM 595 C C . LEU A 1 75 ? 19.781 -0.546 13 1 74.19 75 LEU A C 1
ATOM 597 O O . LEU A 1 75 ? 20.859 -0.905 13.5 1 74.19 75 LEU A O 1
ATOM 601 N N . ASP A 1 76 ? 19.156 0.572 13.297 1 68.44 76 ASP A N 1
ATOM 602 C CA . ASP A 1 76 ? 19.594 1.358 14.453 1 68.44 76 ASP A CA 1
ATOM 603 C C . ASP A 1 76 ? 18.406 1.69 15.367 1 68.44 76 ASP A C 1
ATOM 605 O O . ASP A 1 76 ? 17.484 2.381 14.961 1 68.44 76 ASP A O 1
ATOM 609 N N . ASP A 1 77 ? 18.516 1.249 16.5 1 64.38 77 ASP A N 1
ATOM 610 C CA . ASP A 1 77 ? 17.453 1.483 17.469 1 64.38 77 ASP A CA 1
ATOM 611 C C . ASP A 1 77 ? 17.281 2.975 17.766 1 64.38 77 ASP A C 1
ATOM 613 O O . ASP A 1 77 ? 16.188 3.428 18.109 1 64.38 77 ASP A O 1
ATOM 617 N N . SER A 1 78 ? 18.422 3.623 17.594 1 61.41 78 SER A N 1
ATOM 618 C CA . SER A 1 78 ? 18.375 5.062 17.812 1 61.41 78 SER A CA 1
ATOM 619 C C . SER A 1 78 ? 17.609 5.773 16.703 1 61.41 78 SER A C 1
ATOM 621 O O . SER A 1 78 ? 17.094 6.871 16.891 1 61.41 78 SER A O 1
ATOM 623 N N . TYR A 1 79 ? 17.656 5.07 15.578 1 65.06 79 TYR A N 1
ATOM 624 C CA . TYR A 1 79 ? 16.938 5.578 14.414 1 65.06 79 TYR A CA 1
ATOM 625 C C . TYR A 1 79 ? 15.984 4.527 13.867 1 65.06 79 TYR A C 1
ATOM 627 O O . TYR A 1 79 ? 16.234 3.955 12.805 1 65.06 79 TYR A O 1
ATOM 635 N N . PRO A 1 80 ? 14.953 4.344 14.523 1 64.5 80 PRO A N 1
ATOM 636 C CA . PRO A 1 80 ? 14.047 3.236 14.195 1 64.5 80 PRO A CA 1
ATOM 637 C C . PRO A 1 80 ? 13.461 3.35 12.789 1 64.5 80 PRO A C 1
ATOM 639 O O . PRO A 1 80 ? 12.906 2.377 12.266 1 64.5 80 PRO A O 1
ATOM 642 N N . THR A 1 81 ? 13.672 4.438 12.211 1 71.94 81 THR A N 1
ATOM 643 C CA . THR A 1 81 ? 13.109 4.598 10.875 1 71.94 81 THR A CA 1
ATOM 644 C C . THR A 1 81 ? 14.055 4.035 9.82 1 71.94 81 THR A C 1
ATOM 646 O O . THR A 1 81 ? 13.672 3.867 8.656 1 71.94 81 THR A O 1
ATOM 649 N N . ASN A 1 82 ? 15.273 3.777 10.258 1 78.88 82 ASN A N 1
ATOM 650 C CA . ASN A 1 82 ? 16.188 3.102 9.344 1 78.88 82 ASN A CA 1
ATOM 651 C C . ASN A 1 82 ? 15.906 1.604 9.273 1 78.88 82 ASN A C 1
ATOM 653 O O . ASN A 1 82 ? 16.391 0.836 10.102 1 78.88 82 ASN A O 1
ATOM 657 N N . ARG A 1 83 ? 15.234 1.237 8.258 1 86.06 83 ARG A N 1
ATOM 658 C CA . ARG A 1 83 ? 14.742 -0.134 8.195 1 86.06 83 ARG A CA 1
ATOM 659 C C . ARG A 1 83 ? 15.094 -0.779 6.855 1 86.06 83 ARG A C 1
ATOM 661 O O . ARG A 1 83 ? 15.102 -0.11 5.82 1 86.06 83 ARG A O 1
ATOM 668 N N . LEU A 1 84 ? 15.391 -2.062 6.918 1 89.12 84 LEU A N 1
ATOM 669 C CA . LEU A 1 84 ? 15.625 -2.918 5.762 1 89.12 84 LEU A CA 1
ATOM 670 C C . LEU A 1 84 ? 14.703 -4.133 5.789 1 89.12 84 LEU A C 1
ATOM 672 O O . LEU A 1 84 ? 14.242 -4.543 6.859 1 89.12 84 LEU A O 1
ATOM 676 N N . CYS A 1 85 ? 14.406 -4.609 4.637 1 91.38 85 CYS A N 1
ATOM 677 C CA . CYS A 1 85 ? 13.664 -5.855 4.531 1 91.38 85 CYS A CA 1
ATOM 678 C C . CYS A 1 85 ? 14.539 -6.969 3.969 1 91.38 85 CYS A C 1
ATOM 680 O O . CYS A 1 85 ? 15.133 -6.812 2.902 1 91.38 85 CYS A O 1
ATOM 682 N N . TYR A 1 86 ? 14.633 -8.031 4.734 1 89.81 86 TYR A N 1
ATOM 683 C CA . TYR A 1 86 ? 15.383 -9.211 4.316 1 89.81 86 TYR A CA 1
ATOM 684 C C . TYR A 1 86 ? 14.453 -10.273 3.74 1 89.81 86 TYR A C 1
ATOM 686 O O . TYR A 1 86 ? 13.508 -10.711 4.402 1 89.81 86 TYR A O 1
ATOM 694 N N . TYR A 1 87 ? 14.719 -10.664 2.496 1 90 87 TYR A N 1
ATOM 695 C CA . TYR A 1 87 ? 13.906 -11.672 1.828 1 90 87 TYR A CA 1
ATOM 696 C C . TYR A 1 87 ? 14.641 -13.008 1.769 1 90 87 TYR A C 1
ATOM 698 O O . TYR A 1 87 ? 15.852 -13.047 1.542 1 90 87 TYR A O 1
ATOM 706 N N . SER A 1 88 ? 13.906 -14.047 1.985 1 86.44 88 SER A N 1
ATOM 707 C CA . SER A 1 88 ? 14.383 -15.422 1.827 1 86.44 88 SER A CA 1
ATOM 708 C C . SER A 1 88 ? 13.406 -16.25 1.006 1 86.44 88 SER A C 1
ATOM 710 O O . SER A 1 88 ? 12.242 -16.406 1.383 1 86.44 88 SER A O 1
ATOM 712 N N . ILE A 1 89 ? 13.898 -16.719 -0.107 1 87.5 89 ILE A N 1
ATOM 713 C CA . ILE A 1 89 ? 13.07 -17.516 -1.011 1 87.5 89 ILE A CA 1
ATOM 714 C C . ILE A 1 89 ? 13.711 -18.875 -1.247 1 87.5 89 ILE A C 1
ATOM 716 O O . ILE A 1 89 ? 14.938 -18.984 -1.324 1 87.5 89 ILE A O 1
ATOM 720 N N . GLY A 1 90 ? 12.875 -19.844 -1.302 1 85.88 90 GLY A N 1
ATOM 721 C CA . GLY A 1 90 ? 13.367 -21.188 -1.555 1 85.88 90 GLY A CA 1
ATOM 722 C C . GLY A 1 90 ? 12.57 -21.922 -2.619 1 85.88 90 GLY A C 1
ATOM 723 O O . GLY A 1 90 ? 11.367 -21.703 -2.762 1 85.88 90 GLY A O 1
ATOM 724 N N . ILE A 1 91 ? 13.281 -22.656 -3.365 1 88.06 91 ILE A N 1
ATOM 725 C CA . ILE A 1 91 ? 12.68 -23.578 -4.316 1 88.06 91 ILE A CA 1
ATOM 726 C C . ILE A 1 91 ? 13.203 -25 -4.07 1 88.06 91 ILE A C 1
ATOM 728 O O . ILE A 1 91 ? 14.414 -25.188 -3.91 1 88.06 91 ILE A O 1
ATOM 732 N N . LEU A 1 92 ? 12.289 -25.906 -3.955 1 85.75 92 LEU A N 1
ATOM 733 C CA . LEU A 1 92 ? 12.625 -27.281 -3.6 1 85.75 92 LEU A CA 1
ATOM 734 C C . LEU A 1 92 ? 12.062 -28.266 -4.621 1 85.75 92 LEU A C 1
ATOM 736 O O . LEU A 1 92 ? 10.922 -28.109 -5.07 1 85.75 92 LEU A O 1
ATOM 740 N N . CYS A 1 93 ? 12.867 -29.172 -5.008 1 86.75 93 CYS A N 1
ATOM 741 C CA . CYS A 1 93 ? 12.461 -30.234 -5.93 1 86.75 93 CYS A CA 1
ATOM 742 C C . CYS A 1 93 ? 12.602 -31.609 -5.285 1 86.75 93 CYS A C 1
ATOM 744 O O . CYS A 1 93 ? 13.641 -31.922 -4.715 1 86.75 93 CYS A O 1
ATOM 746 N N . PHE A 1 94 ? 11.43 -32.438 -5.438 1 81.31 94 PHE A N 1
ATOM 747 C CA . PHE A 1 94 ? 11.383 -33.781 -4.914 1 81.31 94 PHE A CA 1
ATOM 748 C C . PHE A 1 94 ? 10.961 -34.781 -5.996 1 81.31 94 PHE A C 1
ATOM 750 O O . PHE A 1 94 ? 10.141 -34.438 -6.855 1 81.31 94 PHE A O 1
ATOM 757 N N . SER A 1 95 ? 11.633 -35.906 -5.797 1 84 95 SER A N 1
ATOM 758 C CA . SER A 1 95 ? 11.016 -37 -6.527 1 84 95 SER A CA 1
ATOM 759 C C . SER A 1 95 ? 9.844 -37.594 -5.75 1 84 95 SER A C 1
ATOM 761 O O . SER A 1 95 ? 9.898 -37.688 -4.52 1 84 95 SER A O 1
ATOM 763 N N . VAL A 1 96 ? 8.852 -37.938 -6.402 1 83.62 96 VAL A N 1
ATOM 764 C CA . VAL A 1 96 ? 7.695 -38.531 -5.754 1 83.62 96 VAL A CA 1
ATOM 765 C C . VAL A 1 96 ? 8.117 -39.812 -5 1 83.62 96 VAL A C 1
ATOM 767 O O . VAL A 1 96 ? 7.602 -40.094 -3.916 1 83.62 96 VAL A O 1
ATOM 770 N N . LYS A 1 97 ? 9.031 -40.469 -5.508 1 78.5 97 LYS A N 1
ATOM 771 C CA . LYS A 1 97 ? 9.555 -41.656 -4.855 1 78.5 97 LYS A CA 1
ATOM 772 C C . LYS A 1 97 ? 10.188 -41.312 -3.506 1 78.5 97 LYS A C 1
ATOM 774 O O . LYS A 1 97 ? 10.008 -42.062 -2.531 1 78.5 97 LYS A O 1
ATOM 779 N N . ASP A 1 98 ? 10.898 -40.312 -3.475 1 74.25 98 ASP A N 1
ATOM 780 C CA . ASP A 1 98 ? 11.523 -39.844 -2.234 1 74.25 98 ASP A CA 1
ATOM 781 C C . ASP A 1 98 ? 10.477 -39.5 -1.188 1 74.25 98 ASP A C 1
ATOM 783 O O . ASP A 1 98 ? 10.68 -39.719 0.008 1 74.25 98 ASP A O 1
ATOM 787 N N . LEU A 1 99 ? 9.398 -38.938 -1.662 1 71.31 99 LEU A N 1
ATOM 788 C CA . LEU A 1 99 ? 8.328 -38.531 -0.765 1 71.31 99 LEU A CA 1
ATOM 789 C C . LEU A 1 99 ? 7.648 -39.75 -0.131 1 71.31 99 LEU A C 1
ATOM 791 O O . LEU A 1 99 ? 7.254 -39.688 1.036 1 71.31 99 LEU A O 1
ATOM 795 N N . ASP A 1 100 ? 7.605 -40.75 -0.861 1 70.56 100 ASP A N 1
ATOM 796 C CA . ASP A 1 100 ? 7.055 -42 -0.358 1 70.56 100 ASP A CA 1
ATOM 797 C C . ASP A 1 100 ? 7.918 -42.562 0.764 1 70.56 100 ASP A C 1
ATOM 799 O O . ASP A 1 100 ? 7.398 -43.094 1.753 1 70.56 100 ASP A O 1
ATOM 803 N N . ASN A 1 101 ? 9.141 -42.312 0.582 1 68.44 101 ASN A N 1
ATOM 804 C CA . ASN A 1 101 ? 10.07 -42.844 1.58 1 68.44 101 ASN A CA 1
ATOM 805 C C . ASN A 1 101 ? 10.016 -42.031 2.873 1 68.44 101 ASN A C 1
ATOM 807 O O . ASN A 1 101 ? 10.195 -42.594 3.961 1 68.44 101 ASN A O 1
ATOM 811 N N . LEU A 1 102 ? 9.836 -40.75 2.693 1 64.38 102 LEU A N 1
ATOM 812 C CA . LEU A 1 102 ? 9.758 -39.844 3.85 1 64.38 102 LEU A CA 1
ATOM 813 C C . LEU A 1 102 ? 8.5 -40.125 4.664 1 64.38 102 LEU A C 1
ATOM 815 O O . LEU A 1 102 ? 8.523 -40.031 5.895 1 64.38 102 LEU A O 1
ATOM 819 N N . GLU A 1 103 ? 7.438 -40.219 4.051 1 60.34 103 GLU A N 1
ATOM 820 C CA . GLU A 1 103 ? 6.172 -40.562 4.711 1 60.34 103 GLU A CA 1
ATOM 821 C C . GLU A 1 103 ? 6.312 -41.781 5.617 1 60.34 103 GLU A C 1
ATOM 823 O O . GLU A 1 103 ? 5.711 -41.812 6.691 1 60.34 103 GLU A O 1
ATOM 828 N N . GLU A 1 104 ? 7.074 -42.594 5.031 1 58.53 104 GLU A N 1
ATOM 829 C CA . GLU A 1 104 ? 7.281 -43.812 5.82 1 58.53 104 GLU A CA 1
ATOM 830 C C . GLU A 1 104 ? 8.102 -43.531 7.074 1 58.53 104 GLU A C 1
ATOM 832 O O . GLU A 1 104 ? 7.98 -44.219 8.078 1 58.53 104 GLU A O 1
ATOM 837 N N . GLN A 1 105 ? 8.812 -42.312 6.863 1 55.09 105 GLN A N 1
ATOM 838 C CA . GLN A 1 105 ? 9.594 -41.906 8.031 1 55.09 105 GLN A CA 1
ATOM 839 C C . GLN A 1 105 ? 8.805 -41 8.953 1 55.09 105 GLN A C 1
ATOM 841 O O . GLN A 1 105 ? 8.055 -40.125 8.484 1 55.09 105 GLN A O 1
ATOM 846 N N . HIS A 1 106 ? 8.133 -41.281 9.922 1 50.25 106 HIS A N 1
ATOM 847 C CA . HIS A 1 106 ? 7.203 -40.625 10.836 1 50.25 106 HIS A CA 1
ATOM 848 C C . HIS A 1 106 ? 7.68 -39.219 11.188 1 50.25 106 HIS A C 1
ATOM 850 O O . HIS A 1 106 ? 6.887 -38.375 11.633 1 50.25 106 HIS A O 1
ATOM 856 N N . THR A 1 107 ? 9.031 -39 11.352 1 48.44 107 THR A N 1
ATOM 857 C CA . THR A 1 107 ? 9.531 -37.719 11.766 1 48.44 107 THR A CA 1
ATOM 858 C C . THR A 1 107 ? 10.438 -37.094 10.688 1 48.44 107 THR A C 1
ATOM 860 O O . THR A 1 107 ? 11.367 -37.75 10.219 1 48.44 107 THR A O 1
ATOM 863 N N . ILE A 1 108 ? 9.914 -36.125 9.945 1 51.56 108 ILE A N 1
ATOM 864 C CA . ILE A 1 108 ? 10.766 -35.469 8.961 1 51.56 108 ILE A CA 1
ATOM 865 C C . ILE A 1 108 ? 11.758 -34.562 9.664 1 51.56 108 ILE A C 1
ATOM 867 O O . ILE A 1 108 ? 11.367 -33.562 10.289 1 51.56 108 ILE A O 1
ATOM 871 N N . ASN A 1 109 ? 12.977 -35.031 9.984 1 52.88 109 ASN A N 1
ATOM 872 C CA . ASN A 1 109 ? 14.055 -34.156 10.438 1 52.88 109 ASN A CA 1
ATOM 873 C C . ASN A 1 109 ? 14.523 -33.219 9.328 1 52.88 109 ASN A C 1
ATOM 875 O O . ASN A 1 109 ? 14.984 -33.688 8.281 1 52.88 109 ASN A O 1
ATOM 879 N N . PRO A 1 110 ? 14.266 -32 9.523 1 55.03 110 PRO A N 1
ATOM 880 C CA . PRO A 1 110 ? 14.664 -31.031 8.508 1 55.03 110 PRO A CA 1
ATOM 881 C C . PRO A 1 110 ? 16.078 -31.266 7.973 1 55.03 110 PRO A C 1
ATOM 883 O O . PRO A 1 110 ? 16.344 -31.031 6.789 1 55.03 110 PRO A O 1
ATOM 886 N N . ASN A 1 111 ? 16.984 -31.734 8.867 1 55.09 111 ASN A N 1
ATOM 887 C CA . ASN A 1 111 ? 18.359 -32 8.445 1 55.09 111 ASN A CA 1
ATOM 888 C C . ASN A 1 111 ? 18.422 -33.156 7.453 1 55.09 111 ASN A C 1
ATOM 890 O O . ASN A 1 111 ? 19.266 -33.188 6.562 1 55.09 111 ASN A O 1
ATOM 894 N N . ASP A 1 112 ? 17.609 -34.062 7.648 1 54.59 112 ASP A N 1
ATOM 895 C CA . ASP A 1 112 ? 17.609 -35.25 6.789 1 54.59 112 ASP A CA 1
ATOM 896 C C . ASP A 1 112 ? 17.031 -34.906 5.414 1 54.59 112 ASP A C 1
ATOM 898 O O . ASP A 1 112 ? 17.484 -35.438 4.398 1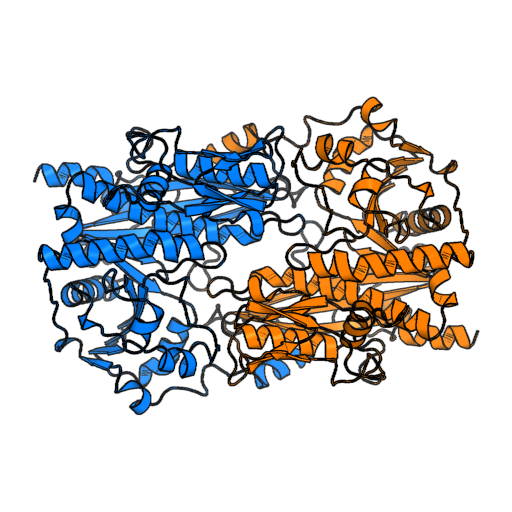 54.59 112 ASP A O 1
ATOM 902 N N . VAL A 1 113 ? 16.156 -34.031 5.445 1 54.69 113 VAL A N 1
ATOM 903 C CA . VAL A 1 113 ? 15.492 -33.656 4.207 1 54.69 113 VAL A CA 1
ATOM 904 C C . VAL A 1 113 ? 16.422 -32.781 3.371 1 54.69 113 VAL A C 1
ATOM 906 O O . VAL A 1 113 ? 16.469 -32.906 2.145 1 54.69 113 VAL A O 1
ATOM 909 N N . GLY A 1 114 ? 17.234 -31.969 4.105 1 54.28 114 GLY A N 1
ATOM 910 C CA . GLY A 1 114 ? 18.141 -31.062 3.412 1 54.28 114 GLY A CA 1
ATOM 911 C C . GLY A 1 114 ? 19.141 -31.781 2.527 1 54.28 114 GLY A C 1
ATOM 912 O O . GLY A 1 114 ? 19.469 -31.312 1.436 1 54.28 114 GLY A O 1
ATOM 913 N N . ARG A 1 115 ? 19.625 -32.906 3.031 1 50.5 115 ARG A N 1
ATOM 914 C CA . ARG A 1 115 ? 20.688 -33.625 2.324 1 50.5 115 ARG A CA 1
ATOM 915 C C . ARG A 1 115 ? 20.141 -34.344 1.088 1 50.5 115 ARG A C 1
ATOM 917 O O . ARG A 1 115 ? 20.875 -34.625 0.141 1 50.5 115 ARG A O 1
ATOM 924 N N . LEU A 1 116 ? 18.922 -34.562 1.152 1 50.84 116 LEU A N 1
ATOM 925 C CA . LEU A 1 116 ? 18.406 -35.406 0.093 1 50.84 116 LEU A CA 1
ATOM 926 C C . LEU A 1 116 ? 17.688 -34.594 -0.976 1 50.84 116 LEU A C 1
ATOM 928 O O . LEU A 1 116 ? 17.469 -35.062 -2.088 1 50.84 116 LEU A O 1
ATOM 932 N N . LYS A 1 117 ? 17.625 -33.188 -0.692 1 62.28 117 LYS A N 1
ATOM 933 C CA . LYS A 1 117 ? 16.703 -32.5 -1.59 1 62.28 117 LYS A CA 1
ATOM 934 C C . LYS A 1 117 ? 17.359 -31.297 -2.252 1 62.28 117 LYS A C 1
ATOM 936 O O . LYS A 1 117 ? 18.375 -30.797 -1.771 1 62.28 117 LYS A O 1
ATOM 941 N N . ASN A 1 118 ? 16.984 -31.234 -3.654 1 77.38 118 ASN A N 1
ATOM 942 C CA . ASN A 1 118 ? 17.484 -30.141 -4.477 1 77.38 118 ASN A CA 1
ATOM 943 C C . ASN A 1 118 ? 16.812 -28.812 -4.125 1 77.38 118 ASN A C 1
ATOM 945 O O . ASN A 1 118 ? 15.625 -28.625 -4.414 1 77.38 118 ASN A O 1
ATOM 949 N N . ILE A 1 119 ? 17.609 -28.094 -3.369 1 80.12 119 ILE A N 1
ATOM 950 C CA . ILE A 1 119 ? 17.031 -26.828 -2.891 1 80.12 119 ILE A CA 1
ATOM 951 C C . ILE A 1 119 ? 17.938 -25.672 -3.279 1 80.12 119 ILE A C 1
ATOM 953 O O . ILE A 1 119 ? 19.172 -25.781 -3.23 1 80.12 119 ILE A O 1
ATOM 957 N N . ASP A 1 120 ? 17.359 -24.719 -3.889 1 84 120 ASP A N 1
ATOM 958 C CA . ASP A 1 120 ? 18.031 -23.438 -4.051 1 84 120 ASP A CA 1
ATOM 959 C C . ASP A 1 120 ? 17.406 -22.359 -3.16 1 84 120 ASP A C 1
ATOM 961 O O . ASP A 1 120 ? 16.188 -22.328 -2.998 1 84 120 ASP A O 1
ATOM 965 N N . ARG A 1 121 ? 18.25 -21.641 -2.531 1 84.56 121 ARG A N 1
ATOM 966 C CA . ARG A 1 121 ? 17.812 -20.547 -1.686 1 84.56 121 ARG A CA 1
ATOM 967 C C . ARG A 1 121 ? 18.328 -19.203 -2.213 1 84.56 121 ARG A C 1
ATOM 969 O O . ARG A 1 121 ? 19.453 -19.125 -2.693 1 84.56 121 ARG A O 1
ATOM 976 N N . PHE A 1 122 ? 17.469 -18.281 -2.162 1 87.5 122 PHE A N 1
ATOM 977 C CA . PHE A 1 122 ? 17.797 -16.938 -2.621 1 87.5 122 PHE A CA 1
ATOM 978 C C . PHE A 1 122 ? 17.531 -15.914 -1.521 1 87.5 122 PHE A C 1
ATOM 980 O O . PHE A 1 122 ? 16.547 -16.016 -0.794 1 87.5 122 PHE A O 1
ATOM 987 N N . HIS A 1 123 ? 18.5 -15.031 -1.408 1 87.38 123 HIS A N 1
ATOM 988 C CA . HIS A 1 123 ? 18.375 -13.969 -0.42 1 87.38 123 HIS A CA 1
ATOM 989 C C . HIS A 1 123 ? 18.672 -12.602 -1.036 1 87.38 123 HIS A C 1
ATOM 991 O O . HIS A 1 123 ? 19.531 -12.484 -1.903 1 87.38 123 HIS A O 1
ATOM 997 N N . PHE A 1 124 ? 17.969 -11.648 -0.643 1 90.94 124 PHE A N 1
ATOM 998 C CA . PHE A 1 124 ? 18.281 -10.273 -0.997 1 90.94 124 PHE A CA 1
ATOM 999 C C . PHE A 1 124 ? 17.656 -9.297 -0.011 1 90.94 124 PHE A C 1
ATOM 1001 O O . PHE A 1 124 ? 16.891 -9.703 0.868 1 90.94 124 PHE A O 1
ATOM 1008 N N . VAL A 1 125 ? 18.062 -8.078 -0.093 1 92.31 125 VAL A N 1
ATOM 1009 C CA . VAL A 1 125 ? 17.594 -7.066 0.846 1 92.31 125 VAL A CA 1
ATOM 1010 C C . VAL A 1 125 ? 17.016 -5.883 0.079 1 92.31 125 VAL A C 1
ATOM 1012 O O . VAL A 1 125 ? 17.391 -5.621 -1.062 1 92.31 125 VAL A O 1
ATOM 1015 N N . LEU A 1 126 ? 16.047 -5.254 0.682 1 94.44 126 LEU A N 1
ATOM 1016 C CA . LEU A 1 126 ? 15.414 -4.055 0.144 1 94.44 126 LEU A CA 1
ATOM 1017 C C . LEU A 1 126 ? 15.289 -2.979 1.22 1 94.44 126 LEU A C 1
ATOM 1019 O O . LEU A 1 126 ? 14.766 -3.24 2.305 1 94.44 126 LEU A O 1
ATOM 1023 N N . PRO A 1 127 ? 15.82 -1.788 0.908 1 92.12 127 PRO A N 1
ATOM 1024 C CA . PRO A 1 127 ? 15.57 -0.704 1.858 1 92.12 127 PRO A CA 1
ATOM 1025 C C . PRO A 1 127 ? 14.078 -0.412 2.031 1 92.12 127 PRO A C 1
ATOM 1027 O O . PRO A 1 127 ? 13.32 -0.457 1.06 1 92.12 127 PRO A O 1
ATOM 1030 N N . VAL A 1 128 ? 13.695 -0.142 3.252 1 90.44 128 VAL A N 1
ATOM 1031 C CA . VAL A 1 128 ? 12.297 0.154 3.521 1 90.44 128 VAL A CA 1
ATOM 1032 C C . VAL A 1 128 ? 12.117 1.65 3.768 1 90.44 128 VAL A C 1
ATOM 1034 O O . VAL A 1 128 ? 11.211 2.275 3.211 1 90.44 128 VAL A O 1
ATOM 1037 N N . GLN A 1 129 ? 12.977 2.129 4.637 1 84.5 129 GLN A N 1
ATOM 1038 C CA . GLN A 1 129 ? 12.867 3.545 4.973 1 84.5 129 GLN A CA 1
ATOM 1039 C C . GLN A 1 129 ? 14.234 4.125 5.348 1 84.5 129 GLN A C 1
ATOM 1041 O O . GLN A 1 129 ? 15.016 3.48 6.051 1 84.5 129 GLN A O 1
ATOM 1046 N N . ASN A 1 130 ? 14.539 5.309 4.82 1 78.81 130 ASN A N 1
ATOM 1047 C CA . ASN A 1 130 ? 15.633 6.191 5.207 1 78.81 130 ASN A CA 1
ATOM 1048 C C . ASN A 1 130 ? 16.984 5.57 4.895 1 78.81 130 ASN A C 1
ATOM 1050 O O . ASN A 1 130 ? 17.984 5.863 5.566 1 78.81 130 ASN A O 1
ATOM 1054 N N . ILE A 1 131 ? 17.078 4.566 4.055 1 82.81 131 ILE A N 1
ATOM 1055 C CA . ILE A 1 131 ? 18.312 3.969 3.549 1 82.81 131 ILE A CA 1
ATOM 1056 C C . ILE A 1 131 ? 18.344 4.086 2.027 1 82.81 131 ILE A C 1
ATOM 1058 O O . ILE A 1 131 ? 17.438 3.629 1.337 1 82.81 131 ILE A O 1
ATOM 1062 N N . LYS A 1 132 ? 19.328 4.738 1.563 1 86.38 132 LYS A N 1
ATOM 1063 C CA . LYS A 1 132 ? 19.422 4.949 0.121 1 86.38 132 LYS A CA 1
ATOM 1064 C C . LYS A 1 132 ? 20.828 4.664 -0.385 1 86.38 132 LYS A C 1
ATOM 1066 O O . LYS A 1 132 ? 21.812 4.82 0.355 1 86.38 132 LYS A O 1
ATOM 1071 N N . LEU A 1 133 ? 20.875 4.242 -1.612 1 87.88 133 LEU A N 1
ATOM 1072 C CA . LEU A 1 133 ? 22.172 4.109 -2.281 1 87.88 133 LEU A CA 1
ATOM 1073 C C . LEU A 1 133 ? 22.859 5.461 -2.412 1 87.88 133 LEU A C 1
ATOM 1075 O O . LEU A 1 133 ? 22.188 6.5 -2.475 1 87.88 133 LEU A O 1
ATOM 1079 N N . LYS A 1 134 ? 24.156 5.398 -2.512 1 82.81 134 LYS A N 1
ATOM 1080 C CA . LYS A 1 134 ? 24.922 6.625 -2.631 1 82.81 134 LYS A CA 1
ATOM 1081 C C . LYS A 1 134 ? 24.5 7.43 -3.857 1 82.81 134 LYS A C 1
ATOM 1083 O O . LYS A 1 134 ? 24.391 6.879 -4.957 1 82.81 134 LYS A O 1
ATOM 1088 N N . GLN A 1 135 ? 24.172 8.648 -3.654 1 76.94 135 GLN A N 1
ATOM 1089 C CA . GLN A 1 135 ? 23.891 9.648 -4.684 1 76.94 135 GLN A CA 1
ATOM 1090 C C . GLN A 1 135 ? 22.594 9.32 -5.43 1 76.94 135 GLN A C 1
ATOM 1092 O O . GLN A 1 135 ? 22.422 9.695 -6.59 1 76.94 135 GLN A O 1
ATOM 1097 N N . LYS A 1 136 ? 21.781 8.523 -4.812 1 85 136 LYS A N 1
ATOM 1098 C CA . LYS A 1 136 ? 20.5 8.18 -5.434 1 85 136 LYS A CA 1
ATOM 1099 C C . LYS A 1 136 ? 19.328 8.539 -4.523 1 85 136 LYS A C 1
ATOM 1101 O O . LYS A 1 136 ? 19.484 8.594 -3.301 1 85 136 LYS A O 1
ATOM 1106 N N . ASP A 1 137 ? 18.234 8.883 -5.094 1 83.81 137 ASP A N 1
ATOM 1107 C CA . ASP A 1 137 ? 17.031 9.086 -4.301 1 83.81 137 ASP A CA 1
ATOM 1108 C C . ASP A 1 137 ? 16.422 7.754 -3.881 1 83.81 137 ASP A C 1
ATOM 1110 O O . ASP A 1 137 ? 16.812 6.699 -4.379 1 83.81 137 ASP A O 1
ATOM 1114 N N . PHE A 1 138 ? 15.508 7.836 -3.039 1 87.62 138 PHE A N 1
ATOM 1115 C CA . PHE A 1 138 ? 14.953 6.637 -2.424 1 87.62 138 PHE A CA 1
ATOM 1116 C C . PHE A 1 138 ? 14.258 5.766 -3.463 1 87.62 138 PHE A C 1
ATOM 1118 O O . PHE A 1 138 ? 14.43 4.547 -3.475 1 87.62 138 PHE A O 1
ATOM 1125 N N . ILE A 1 139 ? 13.453 6.371 -4.336 1 89.94 139 ILE A N 1
ATOM 1126 C CA . ILE A 1 139 ? 12.711 5.621 -5.348 1 89.94 139 ILE A CA 1
ATOM 1127 C C . ILE A 1 139 ? 13.695 4.93 -6.293 1 89.94 139 ILE A C 1
ATOM 1129 O O . ILE A 1 139 ? 13.539 3.744 -6.598 1 89.94 139 ILE A O 1
ATOM 1133 N N . THR A 1 140 ? 14.672 5.66 -6.758 1 91.31 140 THR A N 1
ATOM 1134 C CA . THR A 1 140 ? 15.688 5.086 -7.629 1 91.31 140 THR A CA 1
ATOM 1135 C C . THR A 1 140 ? 16.453 3.971 -6.914 1 91.31 140 THR A C 1
ATOM 1137 O O . THR A 1 140 ? 16.797 2.959 -7.527 1 91.31 140 THR A O 1
ATOM 1140 N N . THR A 1 141 ? 16.734 4.207 -5.637 1 92.56 141 THR A N 1
ATOM 1141 C CA . THR A 1 141 ? 17.391 3.182 -4.832 1 92.56 141 THR A CA 1
ATOM 1142 C C . THR A 1 141 ? 16.594 1.885 -4.848 1 92.56 141 THR A C 1
ATOM 1144 O O . THR A 1 141 ? 17.156 0.803 -5.043 1 92.56 141 THR A O 1
ATOM 1147 N N . ILE A 1 142 ? 15.32 1.978 -4.652 1 95 142 ILE A N 1
ATOM 1148 C CA . ILE A 1 142 ? 14.453 0.805 -4.609 1 95 142 ILE A CA 1
ATOM 1149 C C . ILE A 1 142 ? 14.422 0.136 -5.98 1 95 142 ILE A C 1
ATOM 1151 O O . ILE A 1 142 ? 14.57 -1.083 -6.086 1 95 142 ILE A O 1
ATOM 1155 N N . ARG A 1 143 ? 14.234 0.931 -7.059 1 96.25 143 ARG A N 1
ATOM 1156 C CA . ARG A 1 143 ? 14.164 0.406 -8.414 1 96.25 143 ARG A CA 1
ATOM 1157 C C . ARG A 1 143 ? 15.445 -0.335 -8.781 1 96.25 143 ARG A C 1
ATOM 1159 O O . ARG A 1 143 ? 15.398 -1.452 -9.305 1 96.25 143 ARG A O 1
ATOM 1166 N N . GLU A 1 144 ? 16.562 0.271 -8.5 1 95.44 144 GLU A N 1
ATOM 1167 C CA . GLU A 1 144 ? 17.844 -0.327 -8.82 1 95.44 144 GLU A CA 1
ATOM 1168 C C . GLU A 1 144 ? 18.094 -1.585 -7.988 1 95.44 144 GLU A C 1
ATOM 1170 O O . GLU A 1 144 ? 18.688 -2.549 -8.477 1 95.44 144 GLU A O 1
ATOM 1175 N N . THR A 1 145 ? 17.719 -1.511 -6.75 1 96.5 145 THR A N 1
ATOM 1176 C CA . THR A 1 145 ? 17.891 -2.666 -5.875 1 96.5 145 THR A CA 1
ATOM 1177 C C . THR A 1 145 ? 17.062 -3.85 -6.375 1 96.5 145 THR A C 1
ATOM 1179 O O . THR A 1 145 ? 17.547 -4.988 -6.371 1 96.5 145 THR A O 1
ATOM 1182 N N . ILE A 1 146 ? 15.844 -3.621 -6.793 1 97.62 146 ILE A N 1
ATOM 1183 C CA . ILE A 1 146 ? 14.992 -4.676 -7.328 1 97.62 146 ILE A CA 1
ATOM 1184 C C . ILE A 1 146 ? 15.617 -5.25 -8.594 1 97.62 146 ILE A C 1
ATOM 1186 O O . ILE A 1 146 ? 15.727 -6.469 -8.742 1 97.62 146 ILE A O 1
ATOM 1190 N N . TYR A 1 147 ? 16.094 -4.355 -9.477 1 97.62 147 TYR A N 1
ATOM 1191 C CA . TYR A 1 147 ? 16.75 -4.766 -10.703 1 97.62 147 TYR A CA 1
ATOM 1192 C C . TYR A 1 147 ? 17.953 -5.664 -10.414 1 97.62 147 TYR A C 1
ATOM 1194 O O . TYR A 1 147 ? 18.062 -6.758 -10.969 1 97.62 147 TYR A O 1
ATOM 1202 N N . GLN A 1 148 ? 18.766 -5.227 -9.484 1 95.75 148 GLN A N 1
ATOM 1203 C CA . GLN A 1 148 ? 19.984 -5.969 -9.141 1 95.75 148 GLN A CA 1
ATOM 1204 C C . GLN A 1 148 ? 19.641 -7.305 -8.477 1 95.75 148 GLN A C 1
ATOM 1206 O O . GLN A 1 148 ? 20.328 -8.305 -8.695 1 95.75 148 GLN A O 1
ATOM 1211 N N . SER A 1 149 ? 18.625 -7.305 -7.668 1 95.19 149 SER A N 1
ATOM 1212 C CA . SER A 1 149 ? 18.219 -8.531 -6.988 1 95.19 149 SER A CA 1
ATOM 1213 C C . SER A 1 149 ? 17.797 -9.602 -7.988 1 95.19 149 SER A C 1
ATOM 1215 O O . SER A 1 149 ? 18.141 -10.773 -7.836 1 95.19 149 SER A O 1
ATOM 1217 N N . PHE A 1 150 ? 17.031 -9.234 -9 1 96.56 150 PHE A N 1
ATOM 1218 C CA . PHE A 1 150 ? 16.609 -10.195 -10.016 1 96.56 150 PHE A CA 1
ATOM 1219 C C . PHE A 1 150 ? 17.781 -10.609 -10.891 1 96.56 150 PHE A C 1
ATOM 1221 O O . PHE A 1 150 ? 17.828 -11.734 -11.391 1 96.56 150 PHE A O 1
ATOM 1228 N N . LYS A 1 151 ? 18.734 -9.711 -11.094 1 94.81 151 LYS A N 1
ATOM 1229 C CA . LYS A 1 151 ? 19.906 -9.984 -11.922 1 94.81 151 LYS A CA 1
ATOM 1230 C C . LYS A 1 151 ? 20.875 -10.922 -11.211 1 94.81 151 LYS A C 1
ATOM 1232 O O . LYS A 1 151 ? 21.406 -11.859 -11.812 1 94.81 151 LYS A O 1
ATOM 1237 N N . ASP A 1 152 ? 21.047 -10.75 -9.906 1 91.38 152 ASP A N 1
ATOM 1238 C CA . ASP A 1 152 ? 22.062 -11.461 -9.141 1 91.38 152 ASP A CA 1
ATOM 1239 C C . ASP A 1 152 ? 21.578 -12.859 -8.758 1 91.38 152 ASP A C 1
ATOM 1241 O O . ASP A 1 152 ? 22.391 -13.773 -8.562 1 91.38 152 ASP A O 1
ATOM 1245 N N . ASN A 1 153 ? 20.359 -13 -8.594 1 89 153 ASN A N 1
ATOM 1246 C CA . ASN A 1 153 ? 19.828 -14.305 -8.203 1 89 153 ASN A CA 1
ATOM 1247 C C . ASN A 1 153 ? 19.594 -15.195 -9.414 1 89 153 ASN A C 1
ATOM 1249 O O . ASN A 1 153 ? 18.797 -14.859 -10.297 1 89 153 ASN A O 1
ATOM 1253 N N . LYS A 1 154 ? 20.359 -16.297 -9.328 1 88.31 154 LYS A N 1
ATOM 1254 C CA . LYS A 1 154 ? 20.359 -17.25 -10.445 1 88.31 154 LYS A CA 1
ATOM 1255 C C . LYS A 1 154 ? 20.109 -18.672 -9.961 1 88.31 154 LYS A C 1
ATOM 1257 O O . LYS A 1 154 ? 20.594 -19.062 -8.898 1 88.31 154 LYS A O 1
ATOM 1262 N N . LEU A 1 155 ? 19.375 -19.344 -10.789 1 84.19 155 LEU A N 1
ATOM 1263 C CA . LEU A 1 155 ? 19.188 -20.766 -10.5 1 84.19 155 LEU A CA 1
ATOM 1264 C C . LEU A 1 155 ? 20.516 -21.516 -10.594 1 84.19 155 LEU A C 1
ATOM 1266 O O . LEU A 1 155 ? 21.297 -21.281 -11.508 1 84.19 155 LEU A O 1
ATOM 1270 N N . GLY A 1 156 ? 20.75 -22.484 -9.75 1 73.69 156 GLY A N 1
ATOM 1271 C CA . GLY A 1 156 ? 21.953 -23.312 -9.758 1 73.69 156 GLY A CA 1
ATOM 1272 C C . GLY A 1 156 ? 23.125 -22.656 -9.031 1 73.69 156 GLY A C 1
ATOM 1273 O O . GLY A 1 156 ? 24.156 -23.297 -8.82 1 73.69 156 GLY A O 1
ATOM 1274 N N . GLY A 1 157 ? 22.984 -21.547 -8.516 1 63.25 157 GLY A N 1
ATOM 1275 C CA . GLY A 1 157 ? 23.969 -20.922 -7.656 1 63.25 157 GLY A CA 1
ATOM 1276 C C . GLY A 1 157 ? 24.875 -19.953 -8.398 1 63.25 157 GLY A C 1
ATOM 1277 O O . GLY A 1 157 ? 24.656 -19.672 -9.578 1 63.25 157 GLY A O 1
ATOM 1278 N N . GLU A 1 158 ? 25.75 -19.406 -7.75 1 57.31 158 GLU A N 1
ATOM 1279 C CA . GLU A 1 158 ? 26.609 -18.312 -8.195 1 57.31 158 GLU A CA 1
ATOM 1280 C C . GLU A 1 158 ? 27.547 -18.766 -9.312 1 57.31 158 GLU A C 1
ATOM 1282 O O . GLU A 1 158 ? 27.953 -17.953 -10.156 1 57.31 158 GLU A O 1
ATOM 1287 N N . THR A 1 159 ? 27.75 -20 -9.32 1 52.41 159 THR A N 1
ATOM 1288 C CA . THR A 1 159 ? 28.75 -20.5 -10.258 1 52.41 159 THR A CA 1
ATOM 1289 C C . THR A 1 159 ? 28.125 -20.75 -11.633 1 52.41 159 THR A C 1
ATOM 1291 O O . THR A 1 159 ? 28.828 -20.984 -12.609 1 52.41 159 THR A O 1
ATOM 1294 N N . GLU A 1 160 ? 26.891 -20.625 -11.57 1 58.59 160 GLU A N 1
ATOM 1295 C CA . GLU A 1 160 ? 26.234 -20.969 -12.828 1 58.59 160 GLU A CA 1
ATOM 1296 C C . GLU A 1 160 ? 26.172 -19.766 -13.766 1 58.59 160 GLU A C 1
ATOM 1298 O O . GLU A 1 160 ? 26.422 -18.625 -13.352 1 58.59 160 GLU A O 1
ATOM 1303 N N . ASP A 1 161 ? 25.906 -20.016 -14.93 1 65.31 161 ASP A N 1
ATOM 1304 C CA . ASP A 1 161 ? 25.812 -19.109 -16.062 1 65.31 161 ASP A CA 1
ATOM 1305 C C . ASP A 1 161 ? 24.797 -18 -15.773 1 65.31 161 ASP A C 1
ATOM 1307 O O . ASP A 1 161 ? 23.719 -18.25 -15.25 1 65.31 161 ASP A O 1
ATOM 1311 N N . SER A 1 162 ? 25.234 -16.859 -15.914 1 71.06 162 SER A N 1
ATOM 1312 C CA . SER A 1 162 ? 24.422 -15.656 -15.797 1 71.06 162 SER A CA 1
ATOM 1313 C C . SER A 1 162 ? 23.125 -15.789 -16.594 1 71.06 162 SER A C 1
ATOM 1315 O O . SER A 1 162 ? 22.156 -15.062 -16.359 1 71.06 162 SER A O 1
ATOM 1317 N N . SER A 1 163 ? 23.141 -16.766 -17.328 1 78.81 163 SER A N 1
ATOM 1318 C CA . SER A 1 163 ? 21.984 -16.938 -18.203 1 78.81 163 SER A CA 1
ATOM 1319 C C . SER A 1 163 ? 20.766 -17.406 -17.422 1 78.81 163 SER A C 1
ATOM 1321 O O . SER A 1 163 ? 19.625 -17.234 -17.875 1 78.81 163 SER A O 1
ATOM 1323 N N . ASN A 1 164 ? 21 -17.875 -16.219 1 85.56 164 ASN A N 1
ATOM 1324 C CA . ASN A 1 164 ? 19.875 -18.422 -15.461 1 85.56 164 ASN A CA 1
ATOM 1325 C C . ASN A 1 164 ? 19.391 -17.453 -14.398 1 85.56 164 ASN A C 1
ATOM 1327 O O . ASN A 1 164 ? 18.797 -17.859 -13.398 1 85.56 164 ASN A O 1
ATOM 1331 N N . SER A 1 165 ? 19.625 -16.219 -14.664 1 92.5 165 SER A N 1
ATOM 1332 C CA . SER A 1 165 ? 19.156 -15.188 -13.742 1 92.5 165 SER A CA 1
ATOM 1333 C C . SER A 1 165 ? 17.641 -15.023 -13.812 1 92.5 165 SER A C 1
ATOM 1335 O O . SER A 1 165 ? 17.031 -15.289 -14.852 1 92.5 165 SER A O 1
ATOM 1337 N N . LEU A 1 166 ? 17.094 -14.609 -12.742 1 95.81 166 LEU A N 1
ATOM 1338 C CA . LEU A 1 166 ? 15.664 -14.32 -12.703 1 95.81 166 LEU A CA 1
ATOM 1339 C C . LEU A 1 166 ? 15.312 -13.18 -13.656 1 95.81 166 LEU A C 1
ATOM 1341 O O . LEU A 1 166 ? 14.242 -13.18 -14.266 1 95.81 166 LEU A O 1
ATOM 1345 N N . LEU A 1 167 ? 16.266 -12.258 -13.828 1 97.44 167 LEU A N 1
ATOM 1346 C CA . LEU A 1 167 ? 16.062 -11.125 -14.719 1 97.44 167 LEU A CA 1
ATOM 1347 C C . LEU A 1 167 ? 15.883 -11.602 -16.156 1 97.44 167 LEU A C 1
ATOM 1349 O O . LEU A 1 167 ? 15.047 -11.062 -16.891 1 97.44 167 LEU A O 1
ATOM 1353 N N . ASN A 1 168 ? 16.672 -12.555 -16.547 1 96.69 168 ASN A N 1
ATOM 1354 C CA . ASN A 1 168 ? 16.578 -13.07 -17.906 1 96.69 168 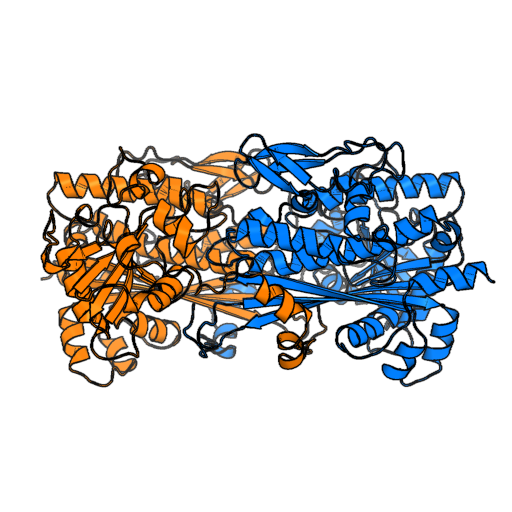ASN A CA 1
ATOM 1355 C C . ASN A 1 168 ? 15.227 -13.742 -18.156 1 96.69 168 ASN A C 1
ATOM 1357 O O . ASN A 1 168 ? 14.711 -13.711 -19.281 1 96.69 168 ASN A O 1
ATOM 1361 N N . THR A 1 169 ? 14.656 -14.305 -17.141 1 97.5 169 THR A N 1
ATOM 1362 C CA . THR A 1 169 ? 13.328 -14.883 -17.281 1 97.5 169 THR A CA 1
ATOM 1363 C C . THR A 1 169 ? 12.281 -13.797 -17.516 1 97.5 169 THR A C 1
ATOM 1365 O O . THR A 1 169 ? 11.367 -13.969 -18.328 1 97.5 169 THR A O 1
ATOM 1368 N N . ILE A 1 170 ? 12.445 -12.68 -16.781 1 98.25 170 ILE A N 1
ATOM 1369 C CA . ILE A 1 170 ? 11.539 -11.555 -17 1 98.25 170 ILE A CA 1
ATOM 1370 C C . ILE A 1 170 ? 11.633 -11.07 -18.438 1 98.25 170 ILE A C 1
ATOM 1372 O O . ILE A 1 170 ? 10.617 -10.891 -19.109 1 98.25 170 ILE A O 1
ATOM 1376 N N . LYS A 1 171 ? 12.836 -10.945 -18.953 1 97.69 171 LYS A N 1
ATOM 1377 C CA . LYS A 1 171 ? 13.039 -10.539 -20.344 1 97.69 171 LYS A CA 1
ATOM 1378 C C . LYS A 1 171 ? 12.438 -11.562 -21.312 1 97.69 171 LYS A C 1
ATOM 1380 O O . LYS A 1 171 ? 11.719 -11.203 -22.25 1 97.69 171 LYS A O 1
ATOM 1385 N N . TRP A 1 172 ? 12.75 -12.828 -21 1 97.69 172 TRP A N 1
ATOM 1386 C CA . TRP A 1 172 ? 12.289 -13.945 -21.828 1 97.69 172 TRP A CA 1
ATOM 1387 C C . TRP A 1 172 ? 10.773 -13.953 -21.938 1 97.69 172 TRP A C 1
ATOM 1389 O O . TRP A 1 172 ? 10.219 -14.172 -23.016 1 97.69 172 TRP A O 1
ATOM 1399 N N . LEU A 1 173 ? 10.086 -13.688 -20.859 1 98.12 173 LEU A N 1
ATOM 1400 C CA . LEU A 1 173 ? 8.633 -13.68 -20.828 1 98.12 173 LEU A CA 1
ATOM 1401 C C . LEU A 1 173 ? 8.07 -12.453 -21.531 1 98.12 173 LEU A C 1
ATOM 1403 O O . LEU A 1 173 ? 7.164 -12.57 -22.359 1 98.12 173 LEU A O 1
ATOM 1407 N N . ILE A 1 174 ? 8.617 -11.305 -21.234 1 98.12 174 ILE A N 1
ATOM 1408 C CA . ILE A 1 174 ? 8.109 -10.047 -21.781 1 98.12 174 ILE A CA 1
ATOM 1409 C C . ILE A 1 174 ? 8.289 -10.031 -23.297 1 98.12 174 ILE A C 1
ATOM 1411 O O . ILE A 1 174 ? 7.383 -9.633 -24.031 1 98.12 174 ILE A O 1
ATOM 1415 N N . PHE A 1 175 ? 9.445 -10.57 -23.781 1 97.94 175 PHE A N 1
ATOM 1416 C CA . PHE A 1 175 ? 9.758 -10.531 -25.203 1 97.94 175 PHE A CA 1
ATOM 1417 C C . PHE A 1 175 ? 9.133 -11.711 -25.922 1 97.94 175 PHE A C 1
ATOM 1419 O O . PHE A 1 175 ? 9.258 -11.828 -27.141 1 97.94 175 PHE A O 1
ATOM 1426 N N . LYS A 1 176 ? 8.477 -12.586 -25.188 1 97.25 176 LYS A N 1
ATOM 1427 C CA . LYS A 1 176 ? 7.867 -13.789 -25.734 1 97.25 176 LYS A CA 1
ATOM 1428 C C . LYS A 1 176 ? 8.883 -14.609 -26.531 1 97.25 176 LYS A C 1
ATOM 1430 O O . LYS A 1 176 ? 8.609 -15.031 -27.656 1 97.25 176 LYS A O 1
ATOM 1435 N N . SER A 1 177 ? 10.008 -14.703 -25.938 1 96 177 SER A N 1
ATOM 1436 C CA . SER A 1 177 ? 11.086 -15.453 -26.594 1 96 177 SER A CA 1
ATOM 1437 C C . SER A 1 177 ? 10.727 -16.938 -26.703 1 96 177 SER A C 1
ATOM 1439 O O . SER A 1 177 ? 11.344 -17.656 -27.484 1 96 177 SER A O 1
ATOM 1441 N N . TYR A 1 178 ? 9.734 -17.391 -26 1 94.75 178 TYR A N 1
ATOM 1442 C CA . TYR A 1 178 ? 9.234 -18.766 -26.094 1 94.75 178 TYR A CA 1
ATOM 1443 C C . TYR A 1 178 ? 8.469 -18.984 -27.391 1 94.75 178 TYR A C 1
ATOM 1445 O O . TYR A 1 178 ? 8.195 -20.125 -27.766 1 94.75 178 TYR A O 1
ATOM 1453 N N . ALA A 1 179 ? 8.109 -17.969 -28 1 93.38 179 ALA A N 1
ATOM 1454 C CA . ALA A 1 179 ? 7.363 -18.031 -29.266 1 93.38 179 ALA A CA 1
ATOM 1455 C C . ALA A 1 179 ? 8.141 -17.344 -30.391 1 93.38 179 ALA A C 1
ATOM 1457 O O . ALA A 1 179 ? 9.211 -17.812 -30.781 1 93.38 179 ALA A O 1
ATOM 1458 N N . ASN A 1 180 ? 7.625 -16.094 -30.875 1 87.38 180 ASN A N 1
ATOM 1459 C CA . ASN A 1 180 ? 8.242 -15.438 -32.031 1 87.38 180 ASN A CA 1
ATOM 1460 C C . ASN A 1 180 ? 9.164 -14.305 -31.594 1 87.38 180 ASN A C 1
ATOM 1462 O O . ASN A 1 180 ? 9.844 -13.695 -32.406 1 87.38 180 ASN A O 1
ATOM 1466 N N . GLY A 1 181 ? 9.219 -13.984 -30.359 1 87.75 181 GLY A N 1
ATOM 1467 C CA . GLY A 1 181 ? 10.125 -12.969 -29.859 1 87.75 181 GLY A CA 1
ATOM 1468 C C . GLY A 1 181 ? 9.633 -11.555 -30.109 1 87.75 181 GLY A C 1
ATOM 1469 O O . GLY A 1 181 ? 10.414 -10.602 -30.078 1 87.75 181 GLY A O 1
ATOM 1470 N N . ASP A 1 182 ? 8.391 -11.359 -30.328 1 89.75 182 ASP A N 1
ATOM 1471 C CA . ASP A 1 182 ? 7.84 -10.047 -30.672 1 89.75 182 ASP A CA 1
ATOM 1472 C C . ASP A 1 182 ? 7.09 -9.438 -29.484 1 89.75 182 ASP A C 1
ATOM 1474 O O . ASP A 1 182 ? 6.277 -8.531 -29.672 1 89.75 182 ASP A O 1
ATOM 1478 N N . GLY A 1 183 ? 7.328 -9.938 -28.391 1 94.94 183 GLY A N 1
ATOM 1479 C CA . GLY A 1 183 ? 6.637 -9.43 -27.219 1 94.94 183 GLY A CA 1
ATOM 1480 C C . GLY A 1 183 ? 7.172 -8.094 -26.734 1 94.94 183 GLY A C 1
ATOM 1481 O O . GLY A 1 183 ? 8.289 -7.707 -27.078 1 94.94 183 GLY A O 1
ATOM 1482 N N . SER A 1 184 ? 6.367 -7.344 -26.047 1 96.25 184 SER A N 1
ATOM 1483 C CA . SER A 1 184 ? 6.738 -6.078 -25.422 1 96.25 184 SER A CA 1
ATOM 1484 C C . SER A 1 184 ? 5.793 -5.734 -24.266 1 96.25 184 SER A C 1
ATOM 1486 O O . SER A 1 184 ? 4.746 -6.367 -24.109 1 96.25 184 SER A O 1
ATOM 1488 N N . ILE A 1 185 ? 6.188 -4.766 -23.469 1 96.69 185 ILE A N 1
ATOM 1489 C CA . ILE A 1 185 ? 5.324 -4.289 -22.391 1 96.69 185 ILE A CA 1
ATOM 1490 C C . ILE A 1 185 ? 5.473 -2.777 -22.234 1 96.69 185 ILE A C 1
ATOM 1492 O O . ILE A 1 185 ? 6.551 -2.227 -22.484 1 96.69 185 ILE A O 1
ATOM 1496 N N . GLU A 1 186 ? 4.426 -2.148 -21.969 1 96.12 186 GLU A N 1
ATOM 1497 C CA . GLU A 1 186 ? 4.461 -0.71 -21.719 1 96.12 186 GLU A CA 1
ATOM 1498 C C . GLU A 1 186 ? 4.906 -0.409 -20.297 1 96.12 186 GLU A C 1
ATOM 1500 O O . GLU A 1 186 ? 4.355 -0.956 -19.344 1 96.12 186 GLU A O 1
ATOM 1505 N N . ILE A 1 187 ? 5.918 0.446 -20.156 1 95.88 187 ILE A N 1
ATOM 1506 C CA . ILE A 1 187 ? 6.398 0.853 -18.844 1 95.88 187 ILE A CA 1
ATOM 1507 C C . ILE A 1 187 ? 6.348 2.375 -18.719 1 95.88 187 ILE A C 1
ATOM 1509 O O . ILE A 1 187 ? 6.801 3.09 -19.609 1 95.88 187 ILE A O 1
ATOM 1513 N N . ARG A 1 188 ? 5.766 2.869 -17.703 1 92.94 188 ARG A N 1
ATOM 1514 C CA . ARG A 1 188 ? 5.699 4.301 -17.438 1 92.94 188 ARG A CA 1
ATOM 1515 C C . ARG A 1 188 ? 6.953 4.781 -16.703 1 92.94 188 ARG A C 1
ATOM 1517 O O . ARG A 1 188 ? 7.383 4.168 -15.727 1 92.94 188 ARG A O 1
ATOM 1524 N N . CYS A 1 189 ? 7.469 5.852 -17.172 1 92.94 189 CYS A N 1
ATOM 1525 C CA . CYS A 1 189 ? 8.648 6.441 -16.562 1 92.94 189 CYS A CA 1
ATOM 1526 C C . CYS A 1 189 ? 8.336 6.918 -15.141 1 92.94 189 CYS A C 1
ATOM 1528 O O . CYS A 1 189 ? 7.367 7.645 -14.93 1 92.94 189 CYS A O 1
ATOM 1530 N N . PRO A 1 190 ? 9.141 6.504 -14.156 1 88.56 190 PRO A N 1
ATOM 1531 C CA . PRO A 1 190 ? 8.891 6.906 -12.766 1 88.56 190 PRO A CA 1
ATOM 1532 C C . PRO A 1 190 ? 9.086 8.406 -12.539 1 88.56 190 PRO A C 1
ATOM 1534 O O . PRO A 1 190 ? 8.602 8.953 -11.547 1 88.56 190 PRO A O 1
ATOM 1537 N N . SER A 1 191 ? 9.797 9.031 -13.398 1 84.81 191 SER A N 1
ATOM 1538 C CA . SER A 1 191 ? 10.117 10.445 -13.219 1 84.81 191 SER A CA 1
ATOM 1539 C C . SER A 1 191 ? 9.102 11.336 -13.922 1 84.81 191 SER A C 1
ATOM 1541 O O . SER A 1 191 ? 8.453 12.172 -13.281 1 84.81 191 SER A O 1
ATOM 1543 N N . CYS A 1 192 ? 8.93 11.148 -15.25 1 84.94 192 CYS A N 1
ATOM 1544 C CA . CYS A 1 192 ? 8.086 12.07 -16 1 84.94 192 CYS A CA 1
ATOM 1545 C C . CYS A 1 192 ? 6.715 11.469 -16.281 1 84.94 192 CYS A C 1
ATOM 1547 O O . CYS A 1 192 ? 5.789 12.172 -16.688 1 84.94 192 CYS A O 1
ATOM 1549 N N . GLY A 1 193 ? 6.547 10.172 -16.125 1 86.69 193 GLY A N 1
ATOM 1550 C CA . GLY A 1 193 ? 5.246 9.547 -16.281 1 86.69 193 GLY A CA 1
ATOM 1551 C C . GLY A 1 193 ? 4.965 9.117 -17.719 1 86.69 193 GLY A C 1
ATOM 1552 O O . GLY A 1 193 ? 3.939 8.492 -17.984 1 86.69 193 GLY A O 1
ATOM 1553 N N . HIS A 1 194 ? 5.895 9.391 -18.594 1 90.56 194 HIS A N 1
ATOM 1554 C CA . HIS A 1 194 ? 5.707 9.008 -19.984 1 90.56 194 HIS A CA 1
ATOM 1555 C C . HIS A 1 194 ? 5.766 7.492 -20.156 1 90.56 194 HIS A C 1
ATOM 1557 O O . HIS A 1 194 ? 6.621 6.832 -19.562 1 90.56 194 HIS A O 1
ATOM 1563 N N . SER A 1 195 ? 4.816 6.961 -20.891 1 92.69 195 SER A N 1
ATOM 1564 C CA . SER A 1 195 ? 4.773 5.523 -21.141 1 92.69 195 SER A CA 1
ATOM 1565 C C . SER A 1 195 ? 5.512 5.156 -22.422 1 92.69 195 SER A C 1
ATOM 1567 O O . SER A 1 195 ? 5.375 5.844 -23.438 1 92.69 195 SER A O 1
ATOM 1569 N N . SER A 1 196 ? 6.316 4.148 -22.375 1 92.62 196 SER A N 1
ATOM 1570 C CA . SER A 1 196 ? 7.035 3.662 -23.547 1 92.62 196 SER A CA 1
ATOM 1571 C C . SER A 1 196 ? 6.977 2.141 -23.641 1 92.62 196 SER A C 1
ATOM 1573 O O . SER A 1 196 ? 6.848 1.457 -22.625 1 92.62 196 SER A O 1
ATOM 1575 N N . GLN A 1 197 ? 7.082 1.688 -24.828 1 94.31 197 GLN A N 1
ATOM 1576 C CA . GLN A 1 197 ? 7.113 0.247 -25.062 1 94.31 197 GLN A CA 1
ATOM 1577 C C . GLN A 1 197 ? 8.523 -0.309 -24.859 1 94.31 197 GLN A C 1
ATOM 1579 O O . GLN A 1 197 ? 9.477 0.157 -25.484 1 94.31 197 GLN A O 1
ATOM 1584 N N . PHE A 1 198 ? 8.617 -1.238 -24.031 1 95.69 198 PHE A N 1
ATOM 1585 C CA . PHE A 1 198 ? 9.875 -1.926 -23.766 1 95.69 198 PHE A CA 1
ATOM 1586 C C . PHE A 1 198 ? 9.977 -3.193 -24.609 1 95.69 198 PHE A C 1
ATOM 1588 O O . PHE A 1 198 ? 9.25 -4.16 -24.375 1 95.69 198 PHE A O 1
ATOM 1595 N N . LYS A 1 199 ? 10.875 -3.176 -25.609 1 94.81 199 LYS A N 1
ATOM 1596 C CA . LYS A 1 199 ? 11.031 -4.273 -26.547 1 94.81 199 LYS A CA 1
ATOM 1597 C C . LYS A 1 199 ? 12.477 -4.75 -26.609 1 94.81 199 LYS A C 1
ATOM 1599 O O . LYS A 1 199 ? 13.383 -4.051 -26.156 1 94.81 199 LYS A O 1
ATOM 1604 N N . ASN A 1 200 ? 12.555 -5.949 -27.047 1 95.06 200 ASN A N 1
ATOM 1605 C CA . ASN A 1 200 ? 13.891 -6.492 -27.281 1 95.06 200 ASN A CA 1
ATOM 1606 C C . ASN A 1 200 ? 14.656 -5.668 -28.312 1 95.06 200 ASN A C 1
ATOM 1608 O O . ASN A 1 200 ? 14.188 -5.473 -29.438 1 95.06 200 ASN A O 1
ATOM 1612 N N . LYS A 1 201 ? 15.82 -5.219 -28.031 1 92.94 201 LYS A N 1
ATOM 1613 C CA . LYS A 1 201 ? 16.609 -4.352 -28.891 1 92.94 201 LYS A CA 1
ATOM 1614 C C . LYS A 1 201 ? 17.672 -5.148 -29.656 1 92.94 201 LYS A C 1
ATOM 1616 O O . LYS A 1 201 ? 18.312 -4.625 -30.562 1 92.94 201 LYS A O 1
ATOM 1621 N N . THR A 1 202 ? 17.828 -6.41 -29.25 1 93.38 202 THR A N 1
ATOM 1622 C CA . THR A 1 202 ? 18.875 -7.238 -29.828 1 93.38 202 THR A CA 1
ATOM 1623 C C . THR A 1 202 ? 18.312 -8.562 -30.328 1 93.38 202 THR A C 1
ATOM 1625 O O . THR A 1 202 ? 17.094 -8.734 -30.391 1 93.38 202 THR A O 1
ATOM 1628 N N . ASN A 1 203 ? 19.312 -9.438 -30.734 1 88.81 203 ASN A N 1
ATOM 1629 C CA . ASN A 1 203 ? 18.891 -10.734 -31.266 1 88.81 203 ASN A CA 1
ATOM 1630 C C . ASN A 1 203 ? 18.75 -11.766 -30.141 1 88.81 203 ASN A C 1
ATOM 1632 O O . ASN A 1 203 ? 18.156 -12.828 -30.344 1 88.81 203 ASN A O 1
ATOM 1636 N N . PHE A 1 204 ? 19.25 -11.383 -29.031 1 92.25 204 PHE A N 1
ATOM 1637 C CA . PHE A 1 204 ? 19.219 -12.305 -27.906 1 92.25 204 PHE A CA 1
ATOM 1638 C C . PHE A 1 204 ? 18.625 -11.641 -26.672 1 92.25 204 PHE A C 1
ATOM 1640 O O . PHE A 1 204 ? 19.125 -10.625 -26.203 1 92.25 204 PHE A O 1
ATOM 1647 N N . TYR A 1 205 ? 17.609 -12.234 -26.078 1 94.19 205 TYR A N 1
ATOM 1648 C CA . TYR A 1 205 ? 16.828 -11.602 -25.016 1 94.19 205 TYR A CA 1
ATOM 1649 C C . TYR A 1 205 ? 17.688 -11.367 -23.781 1 94.19 205 TYR A C 1
ATOM 1651 O O . TYR A 1 205 ? 17.484 -10.406 -23.047 1 94.19 205 TYR A O 1
ATOM 1659 N N . ALA A 1 206 ? 18.734 -12.234 -23.578 1 93.19 206 ALA A N 1
ATOM 1660 C CA . ALA A 1 206 ? 19.5 -12.227 -22.344 1 93.19 206 ALA A CA 1
ATOM 1661 C C . ALA A 1 206 ? 20.609 -11.18 -22.375 1 93.19 206 ALA A C 1
ATOM 1663 O O . ALA A 1 206 ? 21.312 -10.969 -21.391 1 93.19 206 ALA A O 1
ATOM 1664 N N . ASP A 1 207 ? 20.672 -10.43 -23.5 1 94.25 207 ASP A N 1
ATOM 1665 C CA . ASP A 1 207 ? 21.672 -9.375 -23.625 1 94.25 207 ASP A CA 1
ATOM 1666 C C . ASP A 1 207 ? 21.453 -8.281 -22.578 1 94.25 207 ASP A C 1
ATOM 1668 O O . ASP A 1 207 ? 20.312 -7.887 -22.328 1 94.25 207 ASP A O 1
ATOM 1672 N N . SER A 1 208 ? 22.531 -7.793 -22 1 93.56 208 SER A N 1
ATOM 1673 C CA . SER A 1 208 ? 22.469 -6.777 -20.938 1 93.56 208 SER A CA 1
ATOM 1674 C C . SER A 1 208 ? 21.891 -5.469 -21.469 1 93.56 208 SER A C 1
ATOM 1676 O O . SER A 1 208 ? 21.344 -4.672 -20.703 1 93.56 208 SER A O 1
ATOM 1678 N N . LYS A 1 209 ? 21.938 -5.266 -22.766 1 94.81 209 LYS A N 1
ATOM 1679 C CA . LYS A 1 209 ? 21.359 -4.074 -23.375 1 94.81 209 LYS A CA 1
ATOM 1680 C C . LYS A 1 209 ? 19.844 -4.051 -23.219 1 94.81 209 LYS A C 1
ATOM 1682 O O . LYS A 1 209 ? 19.219 -2.992 -23.328 1 94.81 209 LYS A O 1
ATOM 1687 N N . ASN A 1 210 ? 19.281 -5.266 -22.938 1 96.38 210 ASN A N 1
ATOM 1688 C CA . ASN A 1 210 ? 17.844 -5.391 -22.797 1 96.38 210 ASN A CA 1
ATOM 1689 C C . ASN A 1 210 ? 17.406 -5.211 -21.344 1 96.38 210 ASN A C 1
ATOM 1691 O O . ASN A 1 210 ? 16.234 -5.383 -21.016 1 96.38 210 ASN A O 1
ATOM 1695 N N . ASP A 1 211 ? 18.328 -4.824 -20.484 1 96.75 211 ASP A N 1
ATOM 1696 C CA . ASP A 1 211 ? 18.016 -4.703 -19.062 1 96.75 211 ASP A CA 1
ATOM 1697 C C . ASP A 1 211 ? 17.328 -3.377 -18.766 1 96.75 211 ASP A C 1
ATOM 1699 O O . ASP A 1 211 ? 16.609 -3.254 -17.766 1 96.75 211 ASP A O 1
ATOM 1703 N N . PHE A 1 212 ? 17.641 -2.387 -19.562 1 96.94 212 PHE A N 1
ATOM 1704 C CA . PHE A 1 212 ? 17.109 -1.051 -19.297 1 96.94 212 PHE A CA 1
ATOM 1705 C C . PHE A 1 212 ? 17.016 -0.247 -20.594 1 96.94 212 PHE A C 1
ATOM 1707 O O . PHE A 1 212 ? 17.531 -0.671 -21.625 1 96.94 212 PHE A O 1
ATOM 1714 N N . THR A 1 213 ? 16.266 0.769 -20.609 1 95.56 213 THR A N 1
ATOM 1715 C CA . THR A 1 213 ? 16.203 1.807 -21.641 1 95.56 213 THR A CA 1
ATOM 1716 C C . THR A 1 213 ? 16.203 3.193 -21 1 95.56 213 THR A C 1
ATOM 1718 O O . THR A 1 213 ? 15.938 3.336 -19.812 1 95.56 213 THR A O 1
ATOM 1721 N N . ASP A 1 214 ? 16.609 4.16 -21.688 1 93.69 214 ASP A N 1
ATOM 1722 C CA . ASP A 1 214 ? 16.641 5.52 -21.156 1 93.69 214 ASP A CA 1
ATOM 1723 C C . ASP A 1 214 ? 15.477 6.348 -21.688 1 93.69 214 ASP A C 1
ATOM 1725 O O . ASP A 1 214 ? 15.227 6.367 -22.906 1 93.69 214 ASP A O 1
ATOM 1729 N N . CYS A 1 215 ? 14.789 6.914 -20.797 1 93.31 215 CYS A N 1
ATOM 1730 C CA . CYS A 1 215 ? 13.711 7.824 -21.156 1 93.31 215 CYS A CA 1
ATOM 1731 C C . CYS A 1 215 ? 14.266 9.141 -21.688 1 93.31 215 CYS A C 1
ATOM 1733 O O . CYS A 1 215 ? 15.398 9.516 -21.375 1 93.31 215 CYS A O 1
ATOM 1735 N N . ASP A 1 216 ? 13.438 9.875 -22.359 1 90.81 216 ASP A N 1
ATOM 1736 C CA . ASP A 1 216 ? 13.852 11.156 -22.906 1 90.81 216 ASP A CA 1
ATOM 1737 C C . ASP A 1 216 ? 14.117 12.172 -21.797 1 90.81 216 ASP A C 1
ATOM 1739 O O . ASP A 1 216 ? 14.898 13.109 -21.969 1 90.81 216 ASP A O 1
ATOM 1743 N N . CYS A 1 217 ? 13.531 11.984 -20.719 1 89 217 CYS A N 1
ATOM 1744 C CA . CYS A 1 217 ? 13.703 12.906 -19.609 1 89 217 CYS A CA 1
ATOM 1745 C C . CYS A 1 217 ? 15.031 12.656 -18.891 1 89 217 CYS A C 1
ATOM 1747 O O . CYS A 1 217 ? 15.414 13.422 -18.016 1 89 217 CYS A O 1
ATOM 1749 N N . GLY A 1 218 ? 15.703 11.562 -19.281 1 88.62 218 GLY A N 1
ATOM 1750 C CA . GLY A 1 218 ? 17 11.266 -18.703 1 88.62 218 GLY A CA 1
ATOM 1751 C C . GLY A 1 218 ? 16.969 10.156 -17.672 1 88.62 218 GLY A C 1
ATOM 1752 O O . GLY A 1 218 ? 18 9.695 -17.203 1 88.62 218 GLY A O 1
ATOM 1753 N N . GLU A 1 219 ? 15.773 9.742 -17.312 1 91.38 219 GLU A N 1
ATOM 1754 C CA . GLU A 1 219 ? 15.617 8.68 -16.328 1 91.38 219 GLU A CA 1
ATOM 1755 C C . GLU A 1 219 ? 15.875 7.309 -16.938 1 91.38 219 GLU A C 1
ATOM 1757 O O . GLU A 1 219 ? 15.43 7.027 -18.062 1 91.38 219 GLU A O 1
ATOM 1762 N N . ARG A 1 220 ? 16.688 6.477 -16.375 1 94 220 ARG A N 1
ATOM 1763 C CA . ARG A 1 220 ? 16.875 5.09 -16.781 1 94 220 ARG A CA 1
ATOM 1764 C C . ARG A 1 220 ? 15.703 4.227 -16.359 1 94 220 ARG A C 1
ATOM 1766 O O . ARG A 1 220 ? 15.305 4.238 -15.195 1 94 220 ARG A O 1
ATOM 1773 N N . ILE A 1 221 ? 15.078 3.514 -17.234 1 96.44 221 ILE A N 1
ATOM 1774 C CA . ILE A 1 221 ? 13.969 2.605 -16.969 1 96.44 221 ILE A CA 1
ATOM 1775 C C . ILE A 1 221 ? 14.453 1.16 -17.031 1 96.44 221 ILE A C 1
ATOM 1777 O O . ILE A 1 221 ? 14.867 0.676 -18.094 1 96.44 221 ILE A O 1
ATOM 1781 N N . TYR A 1 222 ? 14.477 0.495 -15.922 1 97.69 222 TYR A N 1
ATOM 1782 C CA . TYR A 1 222 ? 14.836 -0.917 -15.883 1 97.69 222 TYR A CA 1
ATOM 1783 C C . TYR A 1 222 ? 13.672 -1.79 -16.328 1 97.69 222 TYR A C 1
ATOM 1785 O O . TYR A 1 222 ? 12.508 -1.417 -16.172 1 97.69 222 TYR A O 1
ATOM 1793 N N . ILE A 1 223 ? 13.922 -2.949 -16.828 1 97.94 223 ILE A N 1
ATOM 1794 C CA . ILE A 1 223 ? 12.859 -3.842 -17.281 1 97.94 223 ILE A CA 1
ATOM 1795 C C . ILE A 1 223 ? 11.984 -4.246 -16.094 1 97.94 223 ILE A C 1
ATOM 1797 O O . ILE A 1 223 ? 10.781 -4.465 -16.25 1 97.94 223 ILE A O 1
ATOM 1801 N N . THR A 1 224 ? 12.578 -4.289 -14.875 1 98.19 224 THR A N 1
ATOM 1802 C CA . THR A 1 224 ? 11.836 -4.648 -13.672 1 98.19 224 THR A CA 1
ATOM 1803 C C . THR A 1 224 ? 10.852 -3.547 -13.289 1 98.19 224 THR A C 1
ATOM 1805 O O . THR A 1 224 ? 9.961 -3.76 -12.461 1 98.19 224 THR A O 1
ATOM 1808 N N . ASP A 1 225 ? 10.961 -2.355 -13.914 1 97.25 225 ASP A N 1
ATOM 1809 C CA . ASP A 1 225 ? 9.984 -1.292 -13.695 1 97.25 225 ASP A CA 1
ATOM 1810 C C . ASP A 1 225 ? 8.633 -1.656 -14.305 1 97.25 225 ASP A C 1
ATOM 1812 O O . ASP A 1 225 ? 7.641 -0.967 -14.07 1 97.25 225 ASP A O 1
ATOM 1816 N N . CYS A 1 226 ? 8.594 -2.756 -14.984 1 97.44 226 CYS A N 1
ATOM 1817 C CA . CYS A 1 226 ? 7.316 -3.242 -15.492 1 97.44 226 CYS A CA 1
ATOM 1818 C C . CYS A 1 226 ? 6.367 -3.592 -14.352 1 97.44 226 CYS A C 1
ATOM 1820 O O . CYS A 1 226 ? 5.148 -3.613 -14.539 1 97.44 226 CYS A O 1
ATOM 1822 N N . PHE A 1 227 ? 6.922 -3.84 -13.156 1 96.31 227 PHE A N 1
ATOM 1823 C CA . PHE A 1 227 ? 6.113 -4.141 -11.984 1 96.31 227 PHE A CA 1
ATOM 1824 C C . PHE A 1 227 ? 5.445 -2.879 -11.445 1 96.31 227 PHE A C 1
ATOM 1826 O O . PHE A 1 227 ? 4.508 -2.957 -10.656 1 96.31 227 PHE A O 1
ATOM 1833 N N . GLN A 1 228 ? 5.941 -1.749 -11.812 1 93.5 228 GLN A N 1
ATOM 1834 C CA . GLN A 1 228 ? 5.418 -0.429 -11.484 1 93.5 228 GLN A CA 1
ATOM 1835 C C . GLN A 1 228 ? 5.227 -0.279 -9.977 1 93.5 228 GLN A C 1
ATOM 1837 O O . GLN A 1 228 ? 4.262 0.344 -9.523 1 93.5 228 GLN A O 1
ATOM 1842 N N . MET A 1 229 ? 6.035 -0.891 -9.195 1 93.94 229 MET A N 1
ATOM 1843 C CA . MET A 1 229 ? 5.91 -0.87 -7.742 1 93.94 229 MET A CA 1
ATOM 1844 C C . MET A 1 229 ? 6.324 0.487 -7.18 1 93.94 229 MET A C 1
ATOM 1846 O O . MET A 1 229 ? 5.969 0.831 -6.051 1 93.94 229 MET A O 1
ATOM 1850 N N . TYR A 1 230 ? 7.09 1.31 -7.973 1 92.19 230 TYR A N 1
ATOM 1851 C CA . TYR A 1 230 ? 7.57 2.611 -7.52 1 92.19 230 TYR A CA 1
ATOM 1852 C C . TYR A 1 230 ? 6.406 3.562 -7.27 1 92.19 230 TYR A C 1
ATOM 1854 O O . TYR A 1 230 ? 6.543 4.543 -6.535 1 92.19 230 TYR A O 1
ATOM 1862 N N . ASP A 1 231 ? 5.238 3.234 -7.797 1 87.62 231 ASP A N 1
ATOM 1863 C CA . ASP A 1 231 ? 4.047 4.059 -7.602 1 87.62 231 ASP A CA 1
ATOM 1864 C C . ASP A 1 231 ? 3.553 3.971 -6.16 1 87.62 231 ASP A C 1
ATOM 1866 O O . ASP A 1 231 ? 2.771 4.812 -5.715 1 87.62 231 ASP A O 1
ATOM 1870 N N . LEU A 1 232 ? 4.004 2.953 -5.488 1 89.25 232 LEU A N 1
ATOM 1871 C CA . LEU A 1 232 ? 3.479 2.689 -4.152 1 89.25 232 LEU A CA 1
ATOM 1872 C C . LEU A 1 232 ? 4.461 3.146 -3.08 1 89.25 232 LEU A C 1
ATOM 1874 O O . LEU A 1 232 ? 4.219 2.945 -1.887 1 89.25 232 LEU A O 1
ATOM 1878 N N . ILE A 1 233 ? 5.535 3.785 -3.479 1 89.25 233 ILE A N 1
ATOM 1879 C CA . ILE A 1 233 ? 6.555 4.254 -2.547 1 89.25 233 ILE A CA 1
ATOM 1880 C C . ILE A 1 233 ? 6.312 5.723 -2.209 1 89.25 233 ILE A C 1
ATOM 1882 O O . ILE A 1 233 ? 6.055 6.535 -3.098 1 89.25 233 ILE A O 1
ATOM 1886 N N . ASP A 1 234 ? 6.348 5.992 -0.894 1 83 234 ASP A N 1
ATOM 1887 C CA . ASP A 1 234 ? 6.164 7.383 -0.488 1 83 234 ASP A CA 1
ATOM 1888 C C . ASP A 1 234 ? 6.969 7.695 0.773 1 83 234 ASP A C 1
ATOM 1890 O O . ASP A 1 234 ? 7.695 6.84 1.281 1 83 234 ASP A O 1
ATOM 1894 N N . GLU A 1 235 ? 6.891 8.844 1.218 1 74.81 235 GLU A N 1
ATOM 1895 C CA . GLU A 1 235 ? 7.719 9.312 2.322 1 74.81 235 GLU A CA 1
ATOM 1896 C C . GLU A 1 235 ? 7.234 8.758 3.656 1 74.81 235 GLU A C 1
ATOM 1898 O O . GLU A 1 235 ? 8.023 8.602 4.594 1 74.81 235 GLU A O 1
ATOM 1903 N N . ILE A 1 236 ? 5.965 8.469 3.754 1 72.75 236 ILE A N 1
ATOM 1904 C CA . ILE A 1 236 ? 5.387 8.047 5.027 1 72.75 236 ILE A CA 1
ATOM 1905 C C . ILE A 1 236 ? 5.652 6.555 5.246 1 72.75 236 ILE A C 1
ATOM 1907 O O . ILE A 1 236 ? 6.09 6.148 6.32 1 72.75 236 ILE A O 1
ATOM 1911 N N . ASN A 1 237 ? 5.465 5.777 4.176 1 78.94 237 ASN A N 1
ATOM 1912 C CA . ASN A 1 237 ? 5.543 4.328 4.328 1 78.94 237 ASN A CA 1
ATOM 1913 C C . ASN A 1 237 ? 6.793 3.76 3.668 1 78.94 237 ASN A C 1
ATOM 1915 O O . ASN A 1 237 ? 7.109 2.58 3.84 1 78.94 237 ASN A O 1
ATOM 1919 N N . GLY A 1 238 ? 7.504 4.66 3.023 1 88.38 238 GLY A N 1
ATOM 1920 C CA . GLY A 1 238 ? 8.633 4.141 2.266 1 88.38 238 GLY A CA 1
ATOM 1921 C C . GLY A 1 238 ? 8.242 3.039 1.297 1 88.38 238 GLY A C 1
ATOM 1922 O O . GLY A 1 238 ? 7.309 3.201 0.508 1 88.38 238 GLY A O 1
ATOM 1923 N N . SER A 1 239 ? 9.047 1.983 1.337 1 92.44 239 SER A N 1
ATOM 1924 C CA . SER A 1 239 ? 8.734 0.86 0.457 1 92.44 239 SER A CA 1
ATOM 1925 C C . SER A 1 239 ? 7.949 -0.219 1.192 1 92.44 239 SER A C 1
ATOM 1927 O O . SER A 1 239 ? 7.84 -1.35 0.714 1 92.44 239 SER A O 1
ATOM 1929 N N . GLY A 1 240 ? 7.422 0.084 2.295 1 89.56 240 GLY A N 1
ATOM 1930 C CA . GLY A 1 240 ? 6.641 -0.857 3.082 1 89.56 240 GLY A CA 1
ATOM 1931 C C . GLY A 1 240 ? 5.523 -1.515 2.291 1 89.56 240 GLY A C 1
ATOM 1932 O O . GLY A 1 240 ? 5.395 -2.74 2.291 1 89.56 240 GLY A O 1
ATOM 1933 N N . PRO A 1 241 ? 4.785 -0.755 1.564 1 88.62 241 PRO A N 1
ATOM 1934 C CA . PRO A 1 241 ? 3.633 -1.293 0.839 1 88.62 241 PRO A CA 1
ATOM 1935 C C . PRO A 1 241 ? 4.031 -2.309 -0.23 1 88.62 241 PRO A C 1
ATOM 1937 O O . PRO A 1 241 ? 3.213 -3.145 -0.626 1 88.62 241 PRO A O 1
ATOM 1940 N N . ILE A 1 242 ? 5.258 -2.285 -0.742 1 94.19 242 ILE A N 1
ATOM 1941 C CA . ILE A 1 242 ? 5.574 -3.129 -1.889 1 94.19 242 ILE A CA 1
ATOM 1942 C C . ILE A 1 242 ? 6.277 -4.398 -1.416 1 94.19 242 ILE A C 1
ATOM 1944 O O . ILE A 1 242 ? 6.555 -5.297 -2.215 1 94.19 242 ILE A O 1
ATOM 1948 N N . ILE A 1 243 ? 6.559 -4.562 -0.167 1 93.69 243 ILE A N 1
ATOM 1949 C CA . ILE A 1 243 ? 7.352 -5.66 0.37 1 93.69 243 ILE A CA 1
ATOM 1950 C C . ILE A 1 243 ? 6.723 -6.992 -0.033 1 93.69 243 ILE A C 1
ATOM 1952 O O . ILE A 1 243 ? 7.41 -7.879 -0.548 1 93.69 243 ILE A O 1
ATOM 1956 N N . SER A 1 244 ? 5.441 -7.105 0.175 1 91.94 244 SER A N 1
ATOM 1957 C CA . SER A 1 244 ? 4.766 -8.359 -0.142 1 91.94 244 SER A CA 1
ATOM 1958 C C . SER A 1 244 ? 4.684 -8.578 -1.649 1 91.94 244 SER A C 1
ATOM 1960 O O . SER A 1 244 ? 4.734 -9.711 -2.121 1 91.94 244 SER A O 1
ATOM 1962 N N . TYR A 1 245 ? 4.594 -7.516 -2.406 1 94.38 245 TYR A N 1
ATOM 1963 C CA . TYR A 1 245 ? 4.508 -7.629 -3.857 1 94.38 245 TYR A CA 1
ATOM 1964 C C . TYR A 1 245 ? 5.84 -8.086 -4.445 1 94.38 245 TYR A C 1
ATOM 1966 O O . TYR A 1 245 ? 5.867 -8.875 -5.395 1 94.38 245 TYR A O 1
ATOM 1974 N N . VAL A 1 246 ? 6.91 -7.559 -3.859 1 96.5 246 VAL A N 1
ATOM 1975 C CA . VAL A 1 246 ? 8.234 -7.98 -4.297 1 96.5 246 VAL A CA 1
ATOM 1976 C C . VAL A 1 246 ? 8.406 -9.484 -4.07 1 96.5 246 VAL A C 1
ATOM 1978 O O . VAL A 1 246 ? 8.891 -10.195 -4.949 1 96.5 246 VAL A O 1
ATOM 1981 N N . MET A 1 247 ? 7.984 -9.914 -2.98 1 94 247 MET A N 1
ATOM 1982 C CA . MET A 1 247 ? 8.062 -11.336 -2.652 1 94 247 MET A CA 1
ATOM 1983 C C . MET A 1 247 ? 7.262 -12.164 -3.646 1 94 247 MET A C 1
ATOM 1985 O O . MET A 1 247 ? 7.754 -13.172 -4.16 1 94 247 MET A O 1
ATOM 1989 N N . SER A 1 248 ? 6.055 -11.734 -3.916 1 94.44 248 SER A N 1
ATOM 1990 C CA . SER A 1 248 ? 5.176 -12.453 -4.828 1 94.44 248 SER A CA 1
ATOM 1991 C C . SER A 1 248 ? 5.766 -12.516 -6.234 1 94.44 248 SER A C 1
ATOM 1993 O O . SER A 1 248 ? 5.719 -13.562 -6.887 1 94.44 248 SER A O 1
ATOM 1995 N N . ALA A 1 249 ? 6.258 -11.375 -6.652 1 96.75 249 ALA A N 1
ATOM 1996 C CA . ALA A 1 249 ? 6.879 -11.336 -7.977 1 96.75 249 ALA A CA 1
ATOM 1997 C C . ALA A 1 249 ? 8.062 -12.297 -8.055 1 96.75 249 ALA A C 1
ATOM 1999 O O . ALA A 1 249 ? 8.211 -13.023 -9.047 1 96.75 249 ALA A O 1
ATOM 2000 N N . PHE A 1 250 ? 8.859 -12.328 -7.016 1 96 250 PHE A N 1
ATOM 2001 C CA . PHE A 1 250 ? 10.039 -13.188 -6.984 1 96 250 PHE A CA 1
ATOM 2002 C C . PHE A 1 250 ? 9.633 -14.656 -7.023 1 96 250 PHE A C 1
ATOM 2004 O O . PHE A 1 250 ? 10.25 -15.453 -7.73 1 96 250 PHE A O 1
ATOM 2011 N N . GLU A 1 251 ? 8.617 -15.008 -6.293 1 94.88 251 GLU A N 1
ATOM 2012 C CA . GLU A 1 251 ? 8.141 -16.391 -6.262 1 94.88 251 GLU A CA 1
ATOM 2013 C C . GLU A 1 251 ? 7.695 -16.844 -7.645 1 94.88 251 GLU A C 1
ATOM 2015 O O . GLU A 1 251 ? 8.086 -17.922 -8.102 1 94.88 251 GLU A O 1
ATOM 2020 N N . VAL A 1 252 ? 6.941 -16.047 -8.242 1 97 252 VAL A N 1
ATOM 2021 C CA . VAL A 1 252 ? 6.375 -16.406 -9.539 1 97 252 VAL A CA 1
ATOM 2022 C C . VAL A 1 252 ? 7.48 -16.469 -10.586 1 97 252 VAL A C 1
ATOM 2024 O O . VAL A 1 252 ? 7.559 -17.422 -11.359 1 97 252 VAL A O 1
ATOM 2027 N N . VAL A 1 253 ? 8.367 -15.484 -10.57 1 97.56 253 VAL A N 1
ATOM 2028 C CA . VAL A 1 253 ? 9.438 -15.445 -11.562 1 97.56 253 VAL A CA 1
ATOM 2029 C C . VAL A 1 253 ? 10.383 -16.625 -11.344 1 97.56 253 VAL A C 1
ATOM 2031 O O . VAL A 1 253 ? 10.914 -17.188 -12.305 1 97.56 253 VAL A O 1
ATOM 2034 N N . LEU A 1 254 ? 10.578 -17 -10.125 1 95.25 254 LEU A N 1
ATOM 2035 C CA . LEU A 1 254 ? 11.438 -18.125 -9.812 1 95.25 254 LEU A CA 1
ATOM 2036 C C . LEU A 1 254 ? 10.875 -19.422 -10.398 1 95.25 254 LEU A C 1
ATOM 2038 O O . LEU A 1 254 ? 11.609 -20.219 -10.992 1 95.25 254 LEU A O 1
ATOM 2042 N N . ILE A 1 255 ? 9.625 -19.625 -10.25 1 96.06 255 ILE A N 1
ATOM 2043 C CA . ILE A 1 255 ? 8.977 -20.781 -10.844 1 96.06 255 ILE A CA 1
ATOM 2044 C C . ILE A 1 255 ? 9.18 -20.781 -12.352 1 96.06 255 ILE A C 1
ATOM 2046 O O . ILE A 1 255 ? 9.594 -21.797 -12.93 1 96.06 255 ILE A O 1
ATOM 2050 N N . PHE A 1 256 ? 9.023 -19.672 -12.953 1 97.25 256 PHE A N 1
ATOM 2051 C CA . PHE A 1 256 ? 9.094 -19.594 -14.414 1 97.25 256 PHE A CA 1
ATOM 2052 C C . PHE A 1 256 ? 10.539 -19.656 -14.883 1 97.25 256 PHE A C 1
ATOM 2054 O O . PHE A 1 256 ? 10.812 -19.969 -16.047 1 97.25 256 PHE A O 1
ATOM 2061 N N . THR A 1 257 ? 11.453 -19.312 -13.992 1 95.31 257 THR A N 1
ATOM 2062 C CA . THR A 1 257 ? 12.852 -19.516 -14.336 1 95.31 257 THR A CA 1
ATOM 2063 C C . THR A 1 257 ? 13.18 -20.984 -14.5 1 95.31 257 THR A C 1
ATOM 2065 O O . THR A 1 257 ? 13.883 -21.375 -15.438 1 95.31 257 THR A O 1
ATOM 2068 N N . LEU A 1 258 ? 12.695 -21.781 -13.602 1 93.56 258 LEU A N 1
ATOM 2069 C CA . LEU A 1 258 ? 12.906 -23.219 -13.727 1 93.56 258 LEU A CA 1
ATOM 2070 C C . LEU A 1 258 ? 12.188 -23.781 -14.945 1 93.56 258 LEU A C 1
ATOM 2072 O O . LEU A 1 258 ? 12.711 -24.641 -15.641 1 93.56 258 LEU A O 1
ATOM 2076 N N . ILE A 1 259 ? 11.008 -23.297 -15.211 1 95.75 259 ILE A N 1
ATOM 2077 C CA . ILE A 1 259 ? 10.242 -23.703 -16.375 1 95.75 259 ILE A CA 1
ATOM 2078 C C . ILE A 1 259 ? 11.008 -23.344 -17.656 1 95.75 259 ILE A C 1
ATOM 2080 O O . ILE A 1 259 ? 11.148 -24.172 -18.562 1 95.75 259 ILE A O 1
ATOM 2084 N N . ARG A 1 260 ? 11.461 -22.094 -17.672 1 95.12 260 ARG A N 1
ATOM 2085 C CA . ARG A 1 260 ? 12.25 -21.656 -18.828 1 95.12 260 ARG A CA 1
ATOM 2086 C C . ARG A 1 260 ? 13.477 -22.547 -19.016 1 95.12 260 ARG A C 1
ATOM 2088 O O . ARG A 1 260 ? 13.773 -22.969 -20.141 1 95.12 260 ARG A O 1
ATOM 2095 N N . TYR A 1 261 ? 14.141 -22.797 -17.953 1 91.88 261 TYR A N 1
ATOM 2096 C CA . TYR A 1 261 ? 15.336 -23.641 -18.016 1 91.88 261 TYR A CA 1
ATOM 2097 C C . TYR A 1 261 ? 14.992 -25.031 -18.578 1 91.88 261 TYR A C 1
ATOM 2099 O O . TYR A 1 261 ? 15.703 -25.547 -19.438 1 91.88 261 TYR A O 1
ATOM 2107 N N . ALA A 1 262 ? 13.977 -25.625 -18.094 1 92.12 262 ALA A N 1
ATOM 2108 C CA . ALA A 1 262 ? 13.562 -26.953 -18.531 1 92.12 262 ALA A CA 1
ATOM 2109 C C . ALA A 1 262 ? 13.148 -26.938 -20 1 92.12 262 ALA A C 1
ATOM 2111 O O . ALA A 1 262 ? 13.453 -27.875 -20.734 1 92.12 262 ALA A O 1
ATOM 2112 N N . LEU A 1 263 ? 12.445 -25.922 -20.391 1 92.88 263 LEU A N 1
ATOM 2113 C CA . LEU A 1 263 ? 12 -25.812 -21.781 1 92.88 263 LEU A CA 1
ATOM 2114 C C . LEU A 1 263 ? 13.188 -25.719 -22.734 1 92.88 263 LEU A C 1
ATOM 2116 O O . LEU A 1 263 ? 13.156 -26.281 -23.828 1 92.88 263 LEU A O 1
ATOM 2120 N N . GLU A 1 264 ? 14.172 -25.047 -22.297 1 88.56 264 GLU A N 1
ATOM 2121 C CA . GLU A 1 264 ? 15.336 -24.812 -23.156 1 88.56 264 GLU A CA 1
ATOM 2122 C C . GLU A 1 264 ? 16.281 -26 -23.141 1 88.56 264 GLU A C 1
ATOM 2124 O O . GLU A 1 264 ? 17.047 -26.203 -24.094 1 88.56 264 GLU A O 1
ATOM 2129 N N . ASN A 1 265 ? 16.25 -26.828 -22.141 1 87.44 265 ASN A N 1
ATOM 2130 C CA . ASN A 1 265 ? 17.234 -27.906 -22 1 87.44 265 ASN A CA 1
ATOM 2131 C C . ASN A 1 265 ? 16.594 -29.281 -22.125 1 87.44 265 ASN A C 1
ATOM 2133 O O . ASN A 1 265 ? 17.156 -30.172 -22.766 1 87.44 265 ASN A O 1
ATOM 2137 N N . ASN A 1 266 ? 15.445 -29.422 -21.422 1 89 266 ASN A N 1
ATOM 2138 C CA . ASN A 1 266 ? 14.766 -30.719 -21.406 1 89 266 ASN A CA 1
ATOM 2139 C C . ASN A 1 266 ? 13.266 -30.547 -21.172 1 89 266 ASN A C 1
ATOM 2141 O O . ASN A 1 266 ? 12.773 -30.719 -20.062 1 89 266 ASN A O 1
ATOM 2145 N N . SER A 1 267 ? 12.562 -30.469 -22.203 1 87.62 267 SER A N 1
ATOM 2146 C CA . SER A 1 267 ? 11.133 -30.188 -22.094 1 87.62 267 SER A CA 1
ATOM 2147 C C . SER A 1 267 ? 10.383 -31.375 -21.484 1 87.62 267 SER A C 1
ATOM 2149 O O . SER A 1 267 ? 9.336 -31.203 -20.859 1 87.62 267 SER A O 1
ATOM 2151 N N . LYS A 1 268 ? 10.891 -32.531 -21.656 1 87.88 268 LYS A N 1
ATOM 2152 C CA . LYS A 1 268 ? 10.25 -33.719 -21.094 1 87.88 268 LYS A CA 1
ATOM 2153 C C . LYS A 1 268 ? 10.219 -33.656 -19.562 1 87.88 268 LYS A C 1
ATOM 2155 O O . LYS A 1 268 ? 9.281 -34.125 -18.938 1 87.88 268 LYS A O 1
ATOM 2160 N N . TRP A 1 269 ? 11.25 -33.062 -19.047 1 91.19 269 TRP A N 1
ATOM 2161 C CA . TRP A 1 269 ? 11.336 -32.906 -17.609 1 91.19 269 TRP A CA 1
ATOM 2162 C C . TRP A 1 269 ? 10.125 -32.156 -17.078 1 91.19 269 TRP A C 1
ATOM 2164 O O . TRP A 1 269 ? 9.617 -32.438 -15.992 1 91.19 269 TRP A O 1
ATOM 2174 N N . LEU A 1 270 ? 9.594 -31.25 -17.844 1 92.88 270 LEU A N 1
ATOM 2175 C CA . LEU A 1 270 ? 8.461 -30.406 -17.453 1 92.88 270 LEU A CA 1
ATOM 2176 C C . LEU A 1 270 ? 7.18 -31.219 -17.375 1 92.88 270 LEU A C 1
ATOM 2178 O O . LEU A 1 270 ? 6.375 -31.031 -16.453 1 92.88 270 LEU A O 1
ATOM 2182 N N . SER A 1 271 ? 7.039 -32.094 -18.312 1 94.19 271 SER A N 1
ATOM 2183 C CA . SER A 1 271 ? 5.809 -32.875 -18.406 1 94.19 271 SER A CA 1
ATOM 2184 C C . SER A 1 271 ? 5.688 -33.844 -17.234 1 94.19 271 SER A C 1
ATOM 2186 O O . SER A 1 271 ? 4.594 -34.312 -16.922 1 94.19 271 SER A O 1
ATOM 2188 N N . GLU A 1 272 ? 6.773 -34.062 -16.531 1 95.25 272 GLU A N 1
ATOM 2189 C CA . GLU A 1 272 ? 6.785 -35 -15.414 1 95.25 272 GLU A CA 1
ATOM 2190 C C . GLU A 1 272 ? 6.855 -34.281 -14.078 1 95.25 272 GLU A C 1
ATOM 2192 O O . GLU A 1 272 ? 7.035 -34.906 -13.031 1 95.25 272 GLU A O 1
ATOM 2197 N N . THR A 1 273 ? 6.738 -33 -14.109 1 95.06 273 THR A N 1
ATOM 2198 C CA . THR A 1 273 ? 6.957 -32.219 -12.914 1 95.06 273 THR A CA 1
ATOM 2199 C C . THR A 1 273 ? 5.691 -31.438 -12.531 1 95.06 273 THR A C 1
ATOM 2201 O O . THR A 1 273 ? 5.055 -30.812 -13.391 1 95.06 273 THR A O 1
ATOM 2204 N N . LEU A 1 274 ? 5.305 -31.516 -11.25 1 96.06 274 LEU A N 1
ATOM 2205 C CA . LEU A 1 274 ? 4.242 -30.688 -10.695 1 96.06 274 LEU A CA 1
ATOM 2206 C C . LEU A 1 274 ? 4.82 -29.484 -9.961 1 96.06 274 LEU A C 1
ATOM 2208 O O . LEU A 1 274 ? 5.613 -29.641 -9.031 1 96.06 274 LEU A O 1
ATOM 2212 N N . PHE A 1 275 ? 4.477 -28.297 -10.438 1 96.25 275 PHE A N 1
ATOM 2213 C CA . PHE A 1 275 ? 4.879 -27.062 -9.766 1 96.25 275 PHE A CA 1
ATOM 2214 C C . PHE A 1 275 ? 3.807 -26.625 -8.773 1 96.25 275 PHE A C 1
ATOM 2216 O O . PHE A 1 275 ? 2.639 -26.469 -9.141 1 96.25 275 PHE A O 1
ATOM 2223 N N . ILE A 1 276 ? 4.195 -26.375 -7.543 1 93.81 276 ILE A N 1
ATOM 2224 C CA . ILE A 1 276 ? 3.258 -25.969 -6.504 1 93.81 276 ILE A CA 1
ATOM 2225 C C . ILE A 1 276 ? 3.678 -24.609 -5.926 1 93.81 276 ILE A C 1
ATOM 2227 O O . ILE A 1 276 ? 4.789 -24.469 -5.41 1 93.81 276 ILE A O 1
ATOM 2231 N N . LYS A 1 277 ? 2.865 -23.672 -6.082 1 93.38 277 LYS A N 1
ATOM 2232 C CA . LYS A 1 277 ? 3.045 -22.391 -5.418 1 93.38 277 LYS A CA 1
ATOM 2233 C C . LYS A 1 277 ? 2.27 -22.344 -4.105 1 93.38 277 LYS A C 1
ATOM 2235 O O . LYS A 1 277 ? 1.101 -22.719 -4.051 1 93.38 277 LYS A O 1
ATOM 2240 N N . ASP A 1 278 ? 2.916 -21.953 -3.023 1 87.19 278 ASP A N 1
ATOM 2241 C CA . ASP A 1 278 ? 2.225 -21.688 -1.763 1 87.19 278 ASP A CA 1
ATOM 2242 C C . ASP A 1 278 ? 1.376 -20.422 -1.845 1 87.19 278 ASP A C 1
ATOM 2244 O O . ASP A 1 278 ? 1.893 -19.312 -1.699 1 87.19 278 ASP A O 1
ATOM 2248 N N . GLY A 1 279 ? 0.076 -20.625 -2.107 1 88.12 279 GLY A N 1
ATOM 2249 C CA . GLY A 1 279 ? -0.832 -19.5 -2.271 1 88.12 279 GLY A CA 1
ATOM 2250 C C . GLY A 1 279 ? -1.504 -19.469 -3.631 1 88.12 279 GLY A C 1
ATOM 2251 O O . GLY A 1 279 ? -1.367 -20.406 -4.418 1 88.12 279 GLY A O 1
ATOM 2252 N N . SER A 1 280 ? -2.203 -18.375 -3.898 1 90.81 280 SER A N 1
ATOM 2253 C CA . SER A 1 280 ? -2.986 -18.234 -5.121 1 90.81 280 SER A CA 1
ATOM 2254 C C . SER A 1 280 ? -2.086 -18 -6.328 1 90.81 280 SER A C 1
ATOM 2256 O O . SER A 1 280 ? -1.004 -17.422 -6.203 1 90.81 280 SER A O 1
ATOM 2258 N N . LEU A 1 281 ? -2.508 -18.516 -7.414 1 95.94 281 LEU A N 1
ATOM 2259 C CA . LEU A 1 281 ? -1.868 -18.156 -8.68 1 95.94 281 LEU A CA 1
ATOM 2260 C C . LEU A 1 281 ? -2.352 -16.797 -9.172 1 95.94 281 LEU A C 1
ATOM 2262 O O . LEU A 1 281 ? -3.107 -16.719 -10.148 1 95.94 281 LEU A O 1
ATOM 2266 N N . ALA A 1 282 ? -1.869 -15.836 -8.555 1 94.31 282 ALA A N 1
ATOM 2267 C CA . ALA A 1 282 ? -2.289 -14.469 -8.82 1 94.31 282 ALA A CA 1
ATOM 2268 C C . ALA A 1 282 ? -1.183 -13.477 -8.477 1 94.31 282 ALA A C 1
ATOM 2270 O O . ALA A 1 282 ? -0.285 -13.789 -7.688 1 94.31 282 ALA A O 1
ATOM 2271 N N . LEU A 1 283 ? -1.138 -12.445 -9.141 1 94.56 283 LEU A N 1
ATOM 2272 C CA . LEU A 1 283 ? -0.338 -11.266 -8.828 1 94.56 283 LEU A CA 1
ATOM 2273 C C . LEU A 1 283 ? -1.223 -10.031 -8.68 1 94.56 283 LEU A C 1
ATOM 2275 O O . LEU A 1 283 ? -1.979 -9.688 -9.586 1 94.56 283 LEU A O 1
ATOM 2279 N N . PHE A 1 284 ? -1.062 -9.375 -7.574 1 88.69 284 PHE A N 1
ATOM 2280 C CA . PHE A 1 284 ? -2.051 -8.367 -7.223 1 88.69 284 PHE A CA 1
ATOM 2281 C C . PHE A 1 284 ? -1.46 -6.965 -7.348 1 88.69 284 PHE A C 1
ATOM 2283 O O . PHE A 1 284 ? -0.253 -6.809 -7.539 1 88.69 284 PHE A O 1
ATOM 2290 N N . SER A 1 285 ? -2.348 -6.012 -7.227 1 86.62 285 SER A N 1
ATOM 2291 C CA . SER A 1 285 ? -1.989 -4.598 -7.219 1 86.62 285 SER A CA 1
ATOM 2292 C C . SER A 1 285 ? -1.265 -4.203 -8.5 1 86.62 285 SER A C 1
ATOM 2294 O O . SER A 1 285 ? -1.716 -4.531 -9.602 1 86.62 285 SER A O 1
ATOM 2296 N N . LYS A 1 286 ? -0.122 -3.611 -8.336 1 86.38 286 LYS A N 1
ATOM 2297 C CA . LYS A 1 286 ? 0.602 -3.068 -9.484 1 86.38 286 LYS A CA 1
ATOM 2298 C C . LYS A 1 286 ? 1.201 -4.184 -10.336 1 86.38 286 LYS A C 1
ATOM 2300 O O . LYS A 1 286 ? 1.606 -3.955 -11.477 1 86.38 286 LYS A O 1
ATOM 2305 N N . LEU A 1 287 ? 1.053 -5.402 -9.859 1 92.81 287 LEU A N 1
ATOM 2306 C CA . LEU A 1 287 ? 1.612 -6.523 -10.602 1 92.81 287 LEU A CA 1
ATOM 2307 C C . LEU A 1 287 ? 0.588 -7.098 -11.578 1 92.81 287 LEU A C 1
ATOM 2309 O O . LEU A 1 287 ? 0.857 -8.094 -12.25 1 92.81 287 LEU A O 1
ATOM 2313 N N . ASP A 1 288 ? -0.549 -6.473 -11.719 1 91.12 288 ASP A N 1
ATOM 2314 C CA . ASP A 1 288 ? -1.647 -7.004 -12.523 1 91.12 288 ASP A CA 1
ATOM 2315 C C . ASP A 1 288 ? -1.275 -7.039 -14 1 91.12 288 ASP A C 1
ATOM 2317 O O . ASP A 1 288 ? -1.612 -7.992 -14.711 1 91.12 288 ASP A O 1
ATOM 2321 N N . ASP A 1 289 ? -0.55 -6.031 -14.453 1 92.75 289 ASP A N 1
ATOM 2322 C CA . ASP A 1 289 ? -0.117 -6.02 -15.852 1 92.75 289 ASP A CA 1
ATOM 2323 C C . ASP A 1 289 ? 0.813 -7.195 -16.141 1 92.75 289 ASP A C 1
ATOM 2325 O O . ASP A 1 289 ? 0.746 -7.789 -17.219 1 92.75 289 ASP A O 1
ATOM 2329 N N . PHE A 1 290 ? 1.672 -7.461 -15.25 1 96.44 290 PHE A N 1
ATOM 2330 C CA . PHE A 1 290 ? 2.594 -8.57 -15.438 1 96.44 290 PHE A CA 1
ATOM 2331 C C . PHE A 1 290 ? 1.841 -9.898 -15.508 1 96.44 290 PHE A C 1
ATOM 2333 O O . PHE A 1 290 ? 2.166 -10.766 -16.312 1 96.44 290 PHE A O 1
ATOM 2340 N N . SER A 1 291 ? 0.884 -10.023 -14.664 1 95.75 291 SER A N 1
ATOM 2341 C CA . SER A 1 291 ? 0.054 -11.219 -14.672 1 95.75 291 SER A CA 1
ATOM 2342 C C . SER A 1 291 ? -0.729 -11.336 -15.977 1 95.75 291 SER A C 1
ATOM 2344 O O . SER A 1 291 ? -0.677 -12.375 -16.656 1 95.75 291 SER A O 1
ATOM 2346 N N . TYR A 1 292 ? -1.333 -10.289 -16.391 1 95.19 292 TYR A N 1
ATOM 2347 C CA . TYR A 1 292 ? -2.281 -10.266 -17.5 1 95.19 292 TYR A CA 1
ATOM 2348 C C . TYR A 1 292 ? -1.556 -10.281 -18.844 1 95.19 292 TYR A C 1
ATOM 2350 O O . TYR A 1 292 ? -1.923 -11.031 -19.75 1 95.19 292 TYR A O 1
ATOM 2358 N N . LYS A 1 293 ? -0.499 -9.5 -18.953 1 96.19 293 LYS A N 1
ATOM 2359 C CA . LYS A 1 293 ? 0.108 -9.266 -20.266 1 96.19 293 LYS A CA 1
ATOM 2360 C C . LYS A 1 293 ? 1.304 -10.188 -20.484 1 96.19 293 LYS A C 1
ATOM 2362 O O . LYS A 1 293 ? 1.761 -10.359 -21.625 1 96.19 293 LYS A O 1
ATOM 2367 N N . VAL A 1 294 ? 1.781 -10.766 -19.406 1 97.5 294 VAL A N 1
ATOM 2368 C CA . VAL A 1 294 ? 3.049 -11.477 -19.547 1 97.5 294 VAL A CA 1
ATOM 2369 C C . VAL A 1 294 ? 2.861 -12.945 -19.172 1 97.5 294 VAL A C 1
ATOM 2371 O O . VAL A 1 294 ? 3.053 -13.836 -20.016 1 97.5 294 VAL A O 1
ATOM 2374 N N . ILE A 1 295 ? 2.34 -13.227 -17.984 1 97.81 295 ILE A N 1
ATOM 2375 C CA . ILE A 1 295 ? 2.262 -14.594 -17.484 1 97.81 295 ILE A CA 1
ATOM 2376 C C . ILE A 1 295 ? 1.158 -15.352 -18.219 1 97.81 295 ILE A C 1
ATOM 2378 O O . ILE A 1 295 ? 1.371 -16.469 -18.688 1 97.81 295 ILE A O 1
ATOM 2382 N N . ARG A 1 296 ? 0.013 -14.758 -18.375 1 97.06 296 ARG A N 1
ATOM 2383 C CA . ARG A 1 296 ? -1.142 -15.438 -18.953 1 97.06 296 ARG A CA 1
ATOM 2384 C C . ARG A 1 296 ? -0.884 -15.812 -20.406 1 97.06 296 ARG A C 1
ATOM 2386 O O . ARG A 1 296 ? -1.106 -16.953 -20.812 1 97.06 296 ARG A O 1
ATOM 2393 N N . PRO A 1 297 ? -0.372 -14.891 -21.172 1 96.62 297 PRO A N 1
ATOM 2394 C CA . PRO A 1 297 ? -0.088 -15.273 -22.562 1 96.62 297 PRO A CA 1
ATOM 2395 C C . PRO A 1 297 ? 0.869 -16.453 -22.656 1 96.62 297 PRO A C 1
ATOM 2397 O O . PRO A 1 297 ? 0.709 -17.312 -23.547 1 96.62 297 PRO A O 1
ATOM 2400 N N . PHE A 1 298 ? 1.793 -16.5 -21.828 1 97.88 298 PHE A N 1
ATOM 2401 C CA . PHE A 1 298 ? 2.713 -17.625 -21.828 1 97.88 298 PHE A CA 1
ATOM 2402 C C . PHE A 1 298 ? 1.979 -18.922 -21.5 1 97.88 298 PHE A C 1
ATOM 2404 O O . PHE A 1 298 ? 2.16 -19.938 -22.172 1 97.88 298 PHE A O 1
ATOM 2411 N N . LEU A 1 299 ? 1.185 -18.891 -20.438 1 98.12 299 LEU A N 1
ATOM 2412 C CA . LEU A 1 299 ? 0.45 -20.078 -20.016 1 98.12 299 LEU A CA 1
ATOM 2413 C C . LEU A 1 299 ? -0.512 -20.547 -21.109 1 98.12 299 LEU A C 1
ATOM 2415 O O . LEU A 1 299 ? -0.674 -21.734 -21.344 1 98.12 299 LEU A O 1
ATOM 2419 N N . GLN A 1 300 ? -1.12 -19.578 -21.734 1 97.69 300 GLN A N 1
ATOM 2420 C CA . GLN A 1 300 ? -2.031 -19.891 -22.828 1 97.69 300 GLN A CA 1
ATOM 2421 C C . GLN A 1 300 ? -1.286 -20.531 -24 1 97.69 300 GLN A C 1
ATOM 2423 O O . GLN A 1 300 ? -1.769 -21.5 -24.594 1 97.69 300 GLN A O 1
ATOM 2428 N N . PHE A 1 301 ? -0.161 -20.016 -24.312 1 97.12 301 PHE A N 1
ATOM 2429 C CA . PHE A 1 301 ? 0.688 -20.562 -25.359 1 97.12 301 PHE A CA 1
ATOM 2430 C C . PHE A 1 301 ? 1.065 -22.016 -25.031 1 97.12 301 PHE A C 1
ATOM 2432 O O . PHE A 1 301 ? 0.971 -22.891 -25.906 1 97.12 301 PHE A O 1
ATOM 2439 N N . MET A 1 302 ? 1.491 -22.234 -23.859 1 97.06 302 MET A N 1
ATOM 2440 C CA . MET A 1 302 ? 1.936 -23.562 -23.453 1 97.06 302 MET A CA 1
ATOM 2441 C C . MET A 1 302 ? 0.767 -24.531 -23.422 1 97.06 302 MET A C 1
ATOM 2443 O O . MET A 1 302 ? 0.939 -25.719 -23.688 1 97.06 302 MET A O 1
ATOM 2447 N N . TYR A 1 303 ? -0.402 -24.031 -23.094 1 97.38 303 TYR A N 1
ATOM 2448 C CA . TYR A 1 303 ? -1.604 -24.844 -23.109 1 97.38 303 TYR A CA 1
ATOM 2449 C C . TYR A 1 303 ? -1.885 -25.359 -24.516 1 97.38 303 TYR A C 1
ATOM 2451 O O . TYR A 1 303 ? -2.143 -26.562 -24.719 1 97.38 303 TYR A O 1
ATOM 2459 N N . GLU A 1 304 ? -1.818 -24.5 -25.453 1 96.94 304 GLU A N 1
ATOM 2460 C CA . GLU A 1 304 ? -2.037 -24.875 -26.859 1 96.94 304 GLU A CA 1
ATOM 2461 C C . GLU A 1 304 ? -0.962 -25.859 -27.328 1 96.94 304 GLU A C 1
ATOM 2463 O O . GLU A 1 304 ? -1.265 -26.828 -28.016 1 96.94 304 GLU A O 1
ATOM 2468 N N . LYS A 1 305 ? 0.215 -25.531 -26.953 1 95.81 305 LYS A N 1
ATOM 2469 C CA . LYS A 1 305 ? 1.316 -26.422 -27.312 1 95.81 305 LYS A CA 1
ATOM 2470 C C . LYS A 1 305 ? 1.106 -27.812 -26.719 1 95.81 305 LYS A C 1
ATOM 2472 O O . LYS A 1 305 ? 1.35 -28.812 -27.391 1 95.81 305 LYS A O 1
ATOM 2477 N N . SER A 1 306 ? 0.705 -27.875 -25.5 1 96.81 306 SER A N 1
ATOM 2478 C CA . SER A 1 306 ? 0.445 -29.125 -24.797 1 96.81 306 SER A CA 1
ATOM 2479 C C . SER A 1 306 ? -0.625 -29.938 -25.516 1 96.81 306 SER A C 1
ATOM 2481 O O . SER A 1 306 ? -0.477 -31.156 -25.688 1 96.81 306 SER A O 1
ATOM 2483 N N . LYS A 1 307 ? -1.666 -29.328 -25.938 1 95.69 307 LYS A N 1
ATOM 2484 C CA . LYS A 1 307 ? -2.744 -30.016 -26.641 1 95.69 307 LYS A CA 1
ATOM 2485 C C . LYS A 1 307 ? -2.268 -30.531 -28 1 95.69 307 LYS A C 1
ATOM 2487 O O . LYS A 1 307 ? -2.541 -31.672 -28.359 1 95.69 307 LYS A O 1
ATOM 2492 N N . ASN A 1 308 ? -1.582 -29.656 -28.688 1 95.81 308 ASN A N 1
ATOM 2493 C CA . ASN A 1 308 ? -1.111 -30 -30.016 1 95.81 308 ASN A CA 1
ATOM 2494 C C . ASN A 1 308 ? -0.13 -31.172 -29.984 1 95.81 308 ASN A C 1
ATOM 2496 O O . ASN A 1 308 ? -0.152 -32.031 -30.875 1 95.81 308 ASN A O 1
ATOM 2500 N N . GLU A 1 309 ? 0.705 -31.188 -28.922 1 95.88 309 GLU A N 1
ATOM 2501 C CA . GLU A 1 309 ? 1.75 -32.188 -28.844 1 95.88 309 GLU A CA 1
ATOM 2502 C C . GLU A 1 309 ? 1.334 -33.344 -27.938 1 95.88 309 GLU A C 1
ATOM 2504 O O . GLU A 1 309 ? 2.107 -34.281 -27.719 1 95.88 309 GLU A O 1
ATOM 2509 N N . LYS A 1 310 ? 0.137 -33.281 -27.375 1 95.81 310 LYS A N 1
ATOM 2510 C CA . LYS A 1 310 ? -0.436 -34.312 -26.516 1 95.81 310 LYS A CA 1
ATOM 2511 C C . LYS A 1 310 ? 0.491 -34.625 -25.344 1 95.81 310 LYS A C 1
ATOM 2513 O O . LYS A 1 310 ? 0.773 -35.781 -25.062 1 95.81 310 LYS A O 1
ATOM 2518 N N . THR A 1 311 ? 1.083 -33.562 -24.844 1 96.44 311 THR A N 1
ATOM 2519 C CA . THR A 1 311 ? 1.938 -33.594 -23.672 1 96.44 311 THR A CA 1
ATOM 2520 C C . THR A 1 311 ? 1.648 -32.406 -22.75 1 96.44 311 THR A C 1
ATOM 2522 O O . THR A 1 311 ? 1.747 -31.25 -23.172 1 96.44 311 THR A O 1
ATOM 2525 N N . SER A 1 312 ? 1.25 -32.688 -21.5 1 96.31 312 SER A N 1
ATOM 2526 C CA . SER A 1 312 ? 0.987 -31.609 -20.562 1 96.31 312 SER A CA 1
ATOM 2527 C C . SER A 1 312 ? 2.285 -31.016 -20.016 1 96.31 312 SER A C 1
ATOM 2529 O O . SER A 1 312 ? 2.811 -31.5 -19.016 1 96.31 312 SER A O 1
ATOM 2531 N N . TYR A 1 313 ? 2.701 -29.969 -20.594 1 94.81 313 TYR A N 1
ATOM 2532 C CA . TYR A 1 313 ? 3.998 -29.391 -20.266 1 94.81 313 TYR A CA 1
ATOM 2533 C C . TYR A 1 313 ? 3.922 -28.609 -18.953 1 94.81 313 TYR A C 1
ATOM 2535 O O . TYR A 1 313 ? 4.859 -28.625 -18.156 1 94.81 313 TYR A O 1
ATOM 2543 N N . ILE A 1 314 ? 2.855 -27.859 -18.766 1 95.06 314 ILE A N 1
ATOM 2544 C CA . ILE A 1 314 ? 2.768 -27.016 -17.578 1 95.06 314 ILE A CA 1
ATOM 2545 C C . ILE A 1 314 ? 1.747 -27.609 -16.609 1 95.06 314 ILE A C 1
ATOM 2547 O O . ILE A 1 314 ? 0.541 -27.547 -16.859 1 95.06 314 ILE A O 1
ATOM 2551 N N . ASN A 1 315 ? 2.256 -28.234 -15.586 1 97.44 315 ASN A N 1
ATOM 2552 C CA . ASN A 1 315 ? 1.475 -28.641 -14.43 1 97.44 315 ASN A CA 1
ATOM 2553 C C . ASN A 1 315 ? 1.748 -27.75 -13.227 1 97.44 315 ASN A C 1
ATOM 2555 O O . ASN A 1 315 ? 2.59 -28.078 -12.383 1 97.44 315 ASN A O 1
ATOM 2559 N N . LEU A 1 316 ? 1.059 -26.609 -13.203 1 97.88 316 LEU A N 1
ATOM 2560 C CA . LEU A 1 316 ? 1.261 -25.578 -12.203 1 97.88 316 LEU A CA 1
ATOM 2561 C C . LEU A 1 316 ? -0.007 -25.359 -11.383 1 97.88 316 LEU A C 1
ATOM 2563 O O . LEU A 1 316 ? -1.08 -25.125 -11.938 1 97.88 316 LEU A O 1
ATOM 2567 N N . ILE A 1 317 ? 0.124 -25.469 -10.062 1 97.06 317 ILE A N 1
ATOM 2568 C CA . ILE A 1 317 ? -1.033 -25.281 -9.195 1 97.06 317 ILE A CA 1
ATOM 2569 C C . ILE A 1 317 ? -0.657 -24.391 -8.016 1 97.06 317 ILE A C 1
ATOM 2571 O O . ILE A 1 317 ? 0.527 -24.156 -7.754 1 97.06 317 ILE A O 1
ATOM 2575 N N . GLY A 1 318 ? -1.639 -23.75 -7.477 1 94.44 318 GLY A N 1
ATOM 2576 C CA . GLY A 1 318 ? -1.523 -23.031 -6.219 1 94.44 318 GLY A CA 1
ATOM 2577 C C . GLY A 1 318 ? -2.346 -23.641 -5.102 1 94.44 318 GLY A C 1
ATOM 2578 O O . GLY A 1 318 ? -3.457 -24.125 -5.336 1 94.44 318 GLY A O 1
ATOM 2579 N N . LEU A 1 319 ? -1.819 -23.688 -3.945 1 90.88 319 LEU A N 1
ATOM 2580 C CA . LEU A 1 319 ? -2.52 -24.188 -2.766 1 90.88 319 LEU A CA 1
ATOM 2581 C C . LEU A 1 319 ? -2.67 -23.094 -1.717 1 90.88 319 LEU A C 1
ATOM 2583 O O . LEU A 1 319 ? -1.673 -22.562 -1.225 1 90.88 319 LEU A O 1
ATOM 2587 N N . GLU A 1 320 ? -3.871 -22.797 -1.369 1 85.5 320 GLU A N 1
ATOM 2588 C CA . GLU A 1 320 ? -4.129 -21.703 -0.426 1 85.5 320 GLU A CA 1
ATOM 2589 C C . GLU A 1 320 ? -4.391 -22.25 0.977 1 85.5 320 GLU A C 1
ATOM 2591 O O . GLU A 1 320 ? -5.141 -23.219 1.147 1 85.5 320 GLU A O 1
ATOM 2596 N N . LYS A 1 321 ? -3.762 -21.609 1.971 1 74.88 321 LYS A N 1
ATOM 2597 C CA . LYS A 1 321 ? -3.943 -22.016 3.361 1 74.88 321 LYS A CA 1
ATOM 2598 C C . LYS A 1 321 ? -4.828 -21.031 4.113 1 74.88 321 LYS A C 1
ATOM 2600 O O . LYS A 1 321 ? -5.324 -21.328 5.199 1 74.88 321 LYS A O 1
ATOM 2605 N N . SER A 1 322 ? -4.965 -19.906 3.545 1 75.75 322 SER A N 1
ATOM 2606 C CA . SER A 1 322 ? -5.75 -18.844 4.172 1 75.75 322 SER A CA 1
ATOM 2607 C C . SER A 1 322 ? -6.434 -17.969 3.125 1 75.75 322 SER A C 1
ATOM 2609 O O . SER A 1 322 ? -6.348 -18.25 1.927 1 75.75 322 SER A O 1
ATOM 2611 N N . GLY A 1 323 ? -7.301 -17.031 3.662 1 76.69 323 GLY A N 1
ATOM 2612 C CA . GLY A 1 323 ? -7.984 -16.125 2.752 1 76.69 323 GLY A CA 1
ATOM 2613 C C . GLY A 1 323 ? -9.469 -16.422 2.629 1 76.69 323 GLY A C 1
ATOM 2614 O O . GLY A 1 323 ? -9.984 -17.344 3.264 1 76.69 323 GLY A O 1
ATOM 2615 N N . MET A 1 324 ? -10.102 -15.75 1.738 1 78.56 324 MET A N 1
ATOM 2616 C CA . MET A 1 324 ? -11.562 -15.781 1.619 1 78.56 324 MET A CA 1
ATOM 2617 C C . MET A 1 324 ? -12.031 -17.125 1.08 1 78.56 324 MET A C 1
ATOM 2619 O O . MET A 1 324 ? -13.07 -17.641 1.499 1 78.56 324 MET A O 1
ATOM 2623 N N . PHE A 1 325 ? -11.32 -17.688 0.219 1 86.62 325 PHE A N 1
ATOM 2624 C CA . PHE A 1 325 ? -11.734 -18.953 -0.376 1 86.62 325 PHE A CA 1
ATOM 2625 C C . PHE A 1 325 ? -11.57 -20.094 0.618 1 86.62 325 PHE A C 1
ATOM 2627 O O . PHE A 1 325 ? -12.398 -21 0.663 1 86.62 325 PHE A O 1
ATOM 2634 N N . MET A 1 326 ? -10.516 -20.031 1.361 1 84.25 326 MET A N 1
ATOM 2635 C CA . MET A 1 326 ? -10.328 -21.047 2.396 1 84.25 326 MET A CA 1
ATOM 2636 C C . MET A 1 326 ? -11.398 -20.922 3.477 1 84.25 326 MET A C 1
ATOM 2638 O O . MET A 1 326 ? -11.891 -21.938 3.979 1 84.25 326 MET A O 1
ATOM 2642 N N . GLU A 1 327 ? -11.695 -19.766 3.811 1 78.56 327 GLU A N 1
ATOM 2643 C CA . GLU A 1 327 ? -12.758 -19.547 4.785 1 78.56 327 GLU A CA 1
ATOM 2644 C C . GLU A 1 327 ? -14.102 -20.062 4.266 1 78.56 327 GLU A C 1
ATOM 2646 O O . GLU A 1 327 ? -14.875 -20.656 5.016 1 78.56 327 GLU A O 1
ATOM 2651 N N . HIS A 1 328 ? -14.352 -19.766 3.072 1 85.12 328 HIS A N 1
ATOM 2652 C CA . HIS A 1 328 ? -15.57 -20.266 2.453 1 85.12 328 HIS A CA 1
ATOM 2653 C C . HIS A 1 328 ? -15.617 -21.797 2.49 1 85.12 328 HIS A C 1
ATOM 2655 O O . HIS A 1 328 ? -16.656 -22.375 2.801 1 85.12 328 HIS A O 1
ATOM 2661 N N . LEU A 1 329 ? -14.508 -22.406 2.115 1 87.69 329 LEU A N 1
ATOM 2662 C CA . LEU A 1 329 ? -14.422 -23.875 2.137 1 87.69 329 LEU A CA 1
ATOM 2663 C C . LEU A 1 329 ? -14.703 -24.406 3.535 1 87.69 329 LEU A C 1
ATOM 2665 O O . LEU A 1 329 ? -15.461 -25.359 3.697 1 87.69 329 LEU A O 1
ATOM 2669 N N . ARG A 1 330 ? -14.148 -23.766 4.484 1 81.62 330 ARG A N 1
ATOM 2670 C CA . ARG A 1 330 ? -14.328 -24.203 5.863 1 81.62 330 ARG A CA 1
ATOM 2671 C C . ARG A 1 330 ? -15.789 -24.094 6.289 1 81.62 330 ARG A C 1
ATOM 2673 O O . ARG A 1 330 ? -16.312 -24.953 6.996 1 81.62 330 ARG A O 1
ATOM 2680 N N . ASN A 1 331 ? -16.391 -23.094 5.871 1 79.88 331 ASN A N 1
ATOM 2681 C CA . ASN A 1 331 ? -17.766 -22.828 6.246 1 79.88 331 ASN A CA 1
ATOM 2682 C C . ASN A 1 331 ? -18.734 -23.719 5.488 1 79.88 331 ASN A C 1
ATOM 2684 O O . ASN A 1 331 ? -19.859 -23.953 5.949 1 79.88 331 ASN A O 1
ATOM 2688 N N . THR A 1 332 ? -18.328 -24.172 4.383 1 86.31 332 THR A N 1
ATOM 2689 C CA . THR A 1 332 ? -19.25 -24.922 3.533 1 86.31 332 THR A CA 1
ATOM 2690 C C . THR A 1 332 ? -18.828 -26.391 3.459 1 86.31 332 THR A C 1
ATOM 2692 O O . THR A 1 332 ? -19.375 -27.156 2.66 1 86.31 332 THR A O 1
ATOM 2695 N N . GLU A 1 333 ? -17.875 -26.719 4.176 1 83.38 333 GLU A N 1
ATOM 2696 C CA . GLU A 1 333 ? -17.312 -28.062 4.098 1 83.38 333 GLU A CA 1
ATOM 2697 C C . GLU A 1 333 ? -18.391 -29.125 4.344 1 83.38 333 GLU A C 1
ATOM 2699 O O . GLU A 1 333 ? -18.359 -30.188 3.74 1 83.38 333 GLU A O 1
ATOM 2704 N N . ALA A 1 334 ? -19.328 -28.75 5.18 1 82.81 334 ALA A N 1
ATOM 2705 C CA . ALA A 1 334 ? -20.391 -29.703 5.531 1 82.81 334 ALA A CA 1
ATOM 2706 C C . ALA A 1 334 ? -21.375 -29.875 4.375 1 82.81 334 ALA A C 1
ATOM 2708 O O . ALA A 1 334 ? -21.984 -30.938 4.238 1 82.81 334 ALA A O 1
ATOM 2709 N N . THR A 1 335 ? -21.469 -28.953 3.578 1 85.75 335 THR A N 1
ATOM 2710 C CA . THR A 1 335 ? -22.453 -28.984 2.5 1 85.75 335 THR A CA 1
ATOM 2711 C C . THR A 1 335 ? -21.844 -29.562 1.227 1 85.75 335 THR A C 1
ATOM 2713 O O . THR A 1 335 ? -22.562 -29.922 0.296 1 85.75 335 THR A O 1
ATOM 2716 N N . ILE A 1 336 ? -20.562 -29.688 1.229 1 87.5 336 ILE A N 1
ATOM 2717 C CA . ILE A 1 336 ? -19.891 -30.25 0.067 1 87.5 336 ILE A CA 1
ATOM 2718 C C . ILE A 1 336 ? -19.688 -31.75 0.252 1 87.5 336 ILE A C 1
ATOM 2720 O O . ILE A 1 336 ? -19.188 -32.188 1.286 1 87.5 336 ILE A O 1
ATOM 2724 N N . ASN A 1 337 ? -20.109 -32.438 -0.724 1 90.12 337 ASN A N 1
ATOM 2725 C CA . ASN A 1 337 ? -19.953 -33.906 -0.653 1 90.12 337 ASN A CA 1
ATOM 2726 C C . ASN A 1 337 ? -18.5 -34.312 -0.705 1 90.12 337 ASN A C 1
ATOM 2728 O O . ASN A 1 337 ? -17.656 -33.625 -1.277 1 90.12 337 ASN A O 1
ATOM 2732 N N . GLU A 1 338 ? -18.234 -35.469 -0.085 1 92.88 338 GLU A N 1
ATOM 2733 C CA . GLU A 1 338 ? -16.906 -36.062 -0.167 1 92.88 338 GLU A CA 1
ATOM 2734 C C . GLU A 1 338 ? -16.594 -36.531 -1.583 1 92.88 338 GLU A C 1
ATOM 2736 O O . GLU A 1 338 ? -17.5 -36.781 -2.373 1 92.88 338 GLU A O 1
ATOM 2741 N N . ASN A 1 339 ? -15.352 -36.562 -1.853 1 95.5 339 ASN A N 1
ATOM 2742 C CA . ASN A 1 339 ? -14.836 -37.031 -3.133 1 95.5 339 ASN A CA 1
ATOM 2743 C C . ASN A 1 339 ? -15.375 -36.219 -4.297 1 95.5 339 ASN A C 1
ATOM 2745 O O . ASN A 1 339 ? -15.844 -36.781 -5.289 1 95.5 339 ASN A O 1
ATOM 2749 N N . THR A 1 340 ? -15.375 -34.938 -4.094 1 94.94 340 THR A N 1
ATOM 2750 C CA . THR A 1 340 ? -15.859 -34.031 -5.133 1 94.94 340 THR A CA 1
ATOM 2751 C C . THR A 1 340 ? -14.938 -32.812 -5.277 1 94.94 340 THR A C 1
ATOM 2753 O O . THR A 1 340 ? -14.133 -32.531 -4.395 1 94.94 340 THR A O 1
ATOM 2756 N N . ILE A 1 341 ? -14.977 -32.25 -6.457 1 95.06 341 ILE A N 1
ATOM 2757 C CA . ILE A 1 341 ? -14.336 -30.969 -6.746 1 95.06 341 ILE A CA 1
ATOM 2758 C C . ILE A 1 341 ? -15.383 -29.938 -7.18 1 95.06 341 ILE A C 1
ATOM 2760 O O . ILE A 1 341 ? -16.203 -30.219 -8.047 1 95.06 341 ILE A O 1
ATOM 2764 N N . LEU A 1 342 ? -15.422 -28.875 -6.461 1 94.62 342 LEU A N 1
ATOM 2765 C CA . LEU A 1 342 ? -16.312 -27.766 -6.809 1 94.62 342 LEU A CA 1
ATOM 2766 C C . LEU A 1 342 ? -15.531 -26.625 -7.445 1 94.62 342 LEU A C 1
ATOM 2768 O O . LEU A 1 342 ? -14.672 -26.016 -6.801 1 94.62 342 LEU A O 1
ATOM 2772 N N . THR A 1 343 ? -15.742 -26.359 -8.734 1 94.94 343 THR A N 1
ATOM 2773 C CA . THR A 1 343 ? -15.164 -25.219 -9.43 1 94.94 343 THR A CA 1
ATOM 2774 C C . THR A 1 343 ? -16.203 -24.109 -9.586 1 94.94 343 THR A C 1
ATOM 2776 O O . THR A 1 343 ? -16.984 -24.125 -10.539 1 94.94 343 THR A O 1
ATOM 2779 N N . PRO A 1 344 ? -16.094 -23.125 -8.742 1 92.69 344 PRO A N 1
ATOM 2780 C CA . PRO A 1 344 ? -17.156 -22.125 -8.719 1 92.69 344 PRO A CA 1
ATOM 2781 C C . PRO A 1 344 ? -17.094 -21.172 -9.914 1 92.69 344 PRO A C 1
ATOM 2783 O O . PRO A 1 344 ? -16 -20.812 -10.359 1 92.69 344 PRO A O 1
ATOM 2786 N N . SER A 1 345 ? -18.25 -20.812 -10.414 1 92 345 SER A N 1
ATOM 2787 C CA . SER A 1 345 ? -18.359 -19.766 -11.422 1 92 345 SER A CA 1
ATOM 2788 C C . SER A 1 345 ? -18.219 -18.391 -10.805 1 92 345 SER A C 1
ATOM 2790 O O . SER A 1 345 ? -18.234 -18.25 -9.578 1 92 345 SER A O 1
ATOM 2792 N N . ILE A 1 346 ? -18.156 -17.422 -11.664 1 89.19 346 ILE A N 1
ATOM 2793 C CA . ILE A 1 346 ? -18.031 -16.047 -11.203 1 89.19 346 ILE A CA 1
ATOM 2794 C C . ILE A 1 346 ? -19.281 -15.664 -10.406 1 89.19 346 ILE A C 1
ATOM 2796 O O . ILE A 1 346 ? -19.203 -14.914 -9.438 1 89.19 346 ILE A O 1
ATOM 2800 N N . ASP A 1 347 ? -20.391 -16.172 -10.805 1 86.81 347 ASP A N 1
ATOM 2801 C CA . ASP A 1 347 ? -21.641 -15.867 -10.109 1 86.81 347 ASP A CA 1
ATOM 2802 C C . ASP A 1 347 ? -21.641 -16.453 -8.695 1 86.81 347 ASP A C 1
ATOM 2804 O O . ASP A 1 347 ? -22.078 -15.797 -7.746 1 86.81 347 ASP A O 1
ATOM 2808 N N . TYR A 1 348 ? -21.172 -17.641 -8.625 1 88.5 348 TYR A N 1
ATOM 2809 C CA . TYR A 1 348 ? -21.047 -18.266 -7.312 1 88.5 348 TYR A CA 1
ATOM 2810 C C . TYR A 1 348 ? -20.094 -17.484 -6.422 1 88.5 348 TYR A C 1
ATOM 2812 O O . TYR A 1 348 ? -20.375 -17.25 -5.246 1 88.5 348 TYR A O 1
ATOM 2820 N N . ILE A 1 349 ? -18.984 -17.125 -6.941 1 87.56 349 ILE A N 1
ATOM 2821 C CA . ILE A 1 349 ? -17.938 -16.422 -6.191 1 87.56 349 ILE A CA 1
ATOM 2822 C C . ILE A 1 349 ? -18.484 -15.078 -5.695 1 87.56 349 ILE A C 1
ATOM 2824 O O . ILE A 1 349 ? -18.344 -14.75 -4.516 1 87.56 349 ILE A O 1
ATOM 2828 N N . LYS A 1 350 ? -19.125 -14.375 -6.598 1 81.56 350 LYS A N 1
ATOM 2829 C CA . LYS A 1 350 ? -19.672 -13.07 -6.242 1 81.56 350 LYS A CA 1
ATOM 2830 C C . LYS A 1 350 ? -20.766 -13.211 -5.191 1 81.56 350 LYS A C 1
ATOM 2832 O O . LYS A 1 350 ? -20.859 -12.391 -4.273 1 81.56 350 LYS A O 1
ATOM 2837 N N . LYS A 1 351 ? -21.5 -14.211 -5.316 1 82.5 351 LYS A N 1
ATOM 2838 C CA . LYS A 1 351 ? -22.672 -14.383 -4.453 1 82.5 351 LYS A CA 1
ATOM 2839 C C . LYS A 1 351 ? -22.25 -14.844 -3.059 1 82.5 351 LYS A C 1
ATOM 2841 O O . LYS A 1 351 ? -22.812 -14.383 -2.057 1 82.5 351 LYS A O 1
ATOM 2846 N N . PHE A 1 352 ? -21.234 -15.734 -2.984 1 83 352 PHE A N 1
ATOM 2847 C CA . PHE A 1 352 ? -21.031 -16.422 -1.715 1 83 352 PHE A CA 1
ATOM 2848 C C . PHE A 1 352 ? -19.688 -16.078 -1.115 1 83 352 PHE A C 1
ATOM 2850 O O . PHE A 1 352 ? -19.438 -16.312 0.071 1 83 352 PHE A O 1
ATOM 2857 N N . ILE A 1 353 ? -18.797 -15.562 -1.864 1 84 353 ILE A N 1
ATOM 2858 C CA . ILE A 1 353 ? -17.438 -15.453 -1.358 1 84 353 ILE A CA 1
ATOM 2859 C C . ILE A 1 353 ? -17.016 -13.992 -1.323 1 84 353 ILE A C 1
ATOM 2861 O O . ILE A 1 353 ? -16.719 -13.445 -0.255 1 84 353 ILE A O 1
ATOM 2865 N N . THR A 1 354 ? -17.016 -13.266 -2.471 1 78.31 354 THR A N 1
ATOM 2866 C CA . THR A 1 354 ? -16.406 -11.945 -2.547 1 78.31 354 THR A CA 1
ATOM 2867 C C . THR A 1 354 ? -17.469 -10.852 -2.402 1 78.31 354 THR A C 1
ATOM 2869 O O . THR A 1 354 ? -17.141 -9.703 -2.096 1 78.31 354 THR A O 1
ATOM 2872 N N . GLY A 1 355 ? -18.703 -11.18 -2.607 1 73.88 355 GLY A N 1
ATOM 2873 C CA . GLY A 1 355 ? -19.719 -10.156 -2.75 1 73.88 355 GLY A CA 1
ATOM 2874 C C . GLY A 1 355 ? -19.812 -9.602 -4.16 1 73.88 355 GLY A C 1
ATOM 2875 O O . GLY A 1 355 ? -18.906 -9.789 -4.969 1 73.88 355 GLY A O 1
ATOM 2876 N N . ASP A 1 356 ? -20.938 -9.031 -4.527 1 69.06 356 ASP A N 1
ATOM 2877 C CA . ASP A 1 356 ? -21.172 -8.555 -5.883 1 69.06 356 ASP A CA 1
ATOM 2878 C C . ASP A 1 356 ? -20.422 -7.258 -6.156 1 69.06 356 ASP A C 1
ATOM 2880 O O . ASP A 1 356 ? -20.703 -6.223 -5.551 1 69.06 356 ASP A O 1
ATOM 2884 N N . ASN A 1 357 ? -19.234 -7.469 -6.785 1 62.69 357 ASN A N 1
ATOM 2885 C CA . ASN A 1 357 ? -18.531 -6.277 -7.227 1 62.69 357 ASN A CA 1
ATOM 2886 C C . ASN A 1 357 ? -18.656 -6.07 -8.734 1 62.69 357 ASN A C 1
ATOM 2888 O O . ASN A 1 357 ? -18.766 -7.035 -9.492 1 62.69 357 ASN A O 1
ATOM 2892 N N . LYS A 1 358 ? -19.359 -5.121 -9.148 1 60.44 358 LYS A N 1
ATOM 2893 C CA . LYS A 1 358 ? -19.562 -4.836 -10.562 1 60.44 358 LYS A CA 1
ATOM 2894 C C . LYS A 1 358 ? -18.266 -4.973 -11.359 1 60.44 358 LYS A C 1
ATOM 2896 O O . LYS A 1 358 ? -18.234 -4.68 -12.555 1 60.44 358 LYS A O 1
ATOM 2901 N N . THR A 1 359 ? -17.188 -5.441 -10.648 1 60.94 359 THR A N 1
ATOM 2902 C CA . THR A 1 359 ? -15.945 -5.645 -11.367 1 60.94 359 THR A CA 1
ATOM 2903 C C . THR A 1 359 ? -15.719 -7.125 -11.656 1 60.94 359 THR A C 1
ATOM 2905 O O . THR A 1 359 ? -16.359 -7.988 -11.047 1 60.94 359 THR A O 1
ATOM 2908 N N . ASN A 1 360 ? -15.094 -7.402 -12.828 1 62.59 360 ASN A N 1
ATOM 2909 C CA . ASN A 1 360 ? -14.766 -8.797 -13.102 1 62.59 360 ASN A CA 1
ATOM 2910 C C . ASN A 1 360 ? -13.68 -9.312 -12.164 1 62.59 360 ASN A C 1
ATOM 2912 O O . ASN A 1 360 ? -12.562 -8.789 -12.148 1 62.59 360 ASN A O 1
ATOM 2916 N N . PHE A 1 361 ? -14.078 -10.227 -11.289 1 65.44 361 PHE A N 1
ATOM 2917 C CA . PHE A 1 361 ? -13.195 -10.883 -10.336 1 65.44 361 PHE A CA 1
ATOM 2918 C C . PHE A 1 361 ? -11.961 -11.438 -11.031 1 65.44 361 PHE A C 1
ATOM 2920 O O . PHE A 1 361 ? -12.07 -12.203 -11.992 1 65.44 361 PHE A O 1
ATOM 2927 N N . GLY A 1 362 ? -10.836 -10.898 -10.625 1 74.44 362 GLY A N 1
ATOM 2928 C CA . GLY A 1 362 ? -9.578 -11.516 -10.992 1 74.44 362 GLY A CA 1
ATOM 2929 C C . GLY A 1 362 ? -9.195 -11.273 -12.438 1 74.44 362 GLY A C 1
ATOM 2930 O O . GLY A 1 362 ? -8.25 -11.883 -12.945 1 74.44 362 GLY A O 1
ATOM 2931 N N . GLU A 1 363 ? -9.828 -10.43 -13.133 1 80.5 363 GLU A N 1
ATOM 2932 C CA . GLU A 1 363 ? -9.672 -10.258 -14.578 1 80.5 363 GLU A CA 1
ATOM 2933 C C . GLU A 1 363 ? -8.219 -9.961 -14.938 1 80.5 363 GLU A C 1
ATOM 2935 O O . GLU A 1 363 ? -7.719 -10.438 -15.953 1 80.5 363 GLU A O 1
ATOM 2940 N N . ARG A 1 364 ? -7.578 -9.266 -14.148 1 86.44 364 ARG A N 1
ATOM 2941 C CA . ARG A 1 364 ? -6.223 -8.875 -14.523 1 86.44 364 ARG A CA 1
ATOM 2942 C C . ARG A 1 364 ? -5.195 -9.445 -13.555 1 86.44 364 ARG A C 1
ATOM 2944 O O . ARG A 1 364 ? -3.994 -9.414 -13.82 1 86.44 364 ARG A O 1
ATOM 2951 N N . THR A 1 365 ? -5.645 -10.055 -12.484 1 90.19 365 THR A N 1
ATOM 2952 C CA . THR A 1 365 ? -4.719 -10.398 -11.406 1 90.19 365 THR A CA 1
ATOM 2953 C C . THR A 1 365 ? -4.473 -11.906 -11.375 1 90.19 365 THR A C 1
ATOM 2955 O O . THR A 1 365 ? -3.381 -12.352 -11.016 1 90.19 365 THR A O 1
ATOM 2958 N N . TYR A 1 366 ? -5.465 -12.664 -11.711 1 92.62 366 TYR A N 1
ATOM 2959 C CA . TYR A 1 366 ? -5.352 -14.109 -11.562 1 92.62 366 TYR A CA 1
ATOM 2960 C C . TYR A 1 366 ? -4.82 -14.75 -12.836 1 92.62 366 TYR A C 1
ATOM 2962 O O . TYR A 1 366 ? -5.188 -14.344 -13.945 1 92.62 366 TYR A 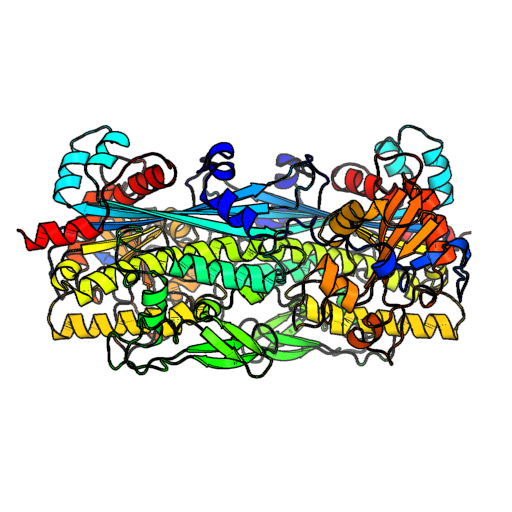O 1
ATOM 2970 N N . PHE A 1 367 ? -3.965 -15.742 -12.711 1 96.75 367 PHE A N 1
ATOM 2971 C CA . PHE A 1 367 ? -3.584 -16.609 -13.82 1 96.75 367 PHE A CA 1
ATOM 2972 C C . PHE A 1 367 ? -3.854 -18.078 -13.477 1 96.75 367 PHE A C 1
ATOM 2974 O O . PHE A 1 367 ? -3.219 -18.969 -14.039 1 96.75 367 PHE A O 1
ATOM 2981 N N . GLY A 1 368 ? -4.738 -18.297 -12.516 1 95.88 368 GLY A N 1
ATOM 2982 C CA . GLY A 1 368 ? -5.266 -19.594 -12.133 1 95.88 368 GLY A CA 1
ATOM 2983 C C . GLY A 1 368 ? -6.762 -19.578 -11.875 1 95.88 368 GLY A C 1
ATOM 2984 O O . GLY A 1 368 ? -7.371 -18.516 -11.805 1 95.88 368 GLY A O 1
ATOM 2985 N N . ILE A 1 369 ? -7.352 -20.734 -11.859 1 94.94 369 ILE A N 1
ATOM 2986 C CA . ILE A 1 369 ? -8.766 -20.938 -11.57 1 94.94 369 ILE A CA 1
ATOM 2987 C C . ILE A 1 369 ? -8.922 -21.625 -10.219 1 94.94 369 ILE A C 1
ATOM 2989 O O . ILE A 1 369 ? -8.25 -22.625 -9.945 1 94.94 369 ILE A O 1
ATOM 2993 N N . LYS A 1 370 ? -9.875 -21.078 -9.477 1 93.31 370 LYS A N 1
ATOM 2994 C CA . LYS A 1 370 ? -10.086 -21.578 -8.117 1 93.31 370 LYS A CA 1
ATOM 2995 C C . LYS A 1 370 ? -11.008 -22.797 -8.125 1 93.31 370 LYS A C 1
ATOM 2997 O O . LYS A 1 370 ? -11.992 -22.828 -8.875 1 93.31 370 LYS A O 1
ATOM 3002 N N . SER A 1 371 ? -10.641 -23.766 -7.301 1 95.19 371 SER A N 1
ATOM 3003 C CA . SER A 1 371 ? -11.492 -24.938 -7.074 1 95.19 371 SER A CA 1
ATOM 3004 C C . SER A 1 371 ? -11.438 -25.391 -5.621 1 95.19 371 SER A C 1
ATOM 3006 O O . SER A 1 371 ? -10.43 -25.172 -4.938 1 95.19 371 SER A O 1
ATOM 3008 N N . PHE A 1 372 ? -12.539 -25.953 -5.148 1 94.06 372 PHE A N 1
ATOM 3009 C CA . PHE A 1 372 ? -12.609 -26.578 -3.832 1 94.06 372 PHE A CA 1
ATOM 3010 C C . PHE A 1 372 ? -12.578 -28.094 -3.947 1 94.06 372 PHE A C 1
ATOM 3012 O O . PHE A 1 372 ? -13.461 -28.688 -4.57 1 94.06 372 PHE A O 1
ATOM 3019 N N . VAL A 1 373 ? -11.578 -28.688 -3.363 1 93.75 373 VAL A N 1
ATOM 3020 C CA . VAL A 1 373 ? -11.445 -30.141 -3.42 1 93.75 373 VAL A CA 1
ATOM 3021 C C . VAL A 1 373 ? -11.75 -30.734 -2.049 1 93.75 373 VAL A C 1
ATOM 3023 O O . VAL A 1 373 ? -11.172 -30.328 -1.041 1 93.75 373 VAL A O 1
ATOM 3026 N N . LYS A 1 374 ? -12.672 -31.625 -2.031 1 92.06 374 LYS A N 1
ATOM 3027 C CA . LYS A 1 374 ? -12.953 -32.406 -0.821 1 92.06 374 LYS A CA 1
ATOM 3028 C C . LYS A 1 374 ? -12.852 -33.906 -1.083 1 92.06 374 LYS A C 1
ATOM 3030 O O . LYS A 1 374 ? -13.734 -34.469 -1.721 1 92.06 374 LYS A O 1
ATOM 3035 N N . LYS A 1 375 ? -11.805 -34.469 -0.619 1 91.44 375 LYS A N 1
ATOM 3036 C CA . LYS A 1 375 ? -11.617 -35.906 -0.755 1 91.44 375 LYS A CA 1
ATOM 3037 C C . LYS A 1 375 ? -12.406 -36.688 0.314 1 91.44 375 LYS A C 1
ATOM 3039 O O . LYS A 1 375 ? -13.109 -37.625 0.008 1 91.44 375 LYS A O 1
ATOM 3044 N N . ASN A 1 376 ? -12.273 -36.281 1.505 1 89.44 376 ASN A N 1
ATOM 3045 C CA . ASN A 1 376 ? -13 -36.812 2.652 1 89.44 376 ASN A CA 1
ATOM 3046 C C . ASN A 1 376 ? -13.102 -35.812 3.777 1 89.44 376 ASN A C 1
ATOM 3048 O O . ASN A 1 376 ? -12.812 -34.625 3.574 1 89.44 376 ASN A O 1
ATOM 3052 N N . LYS A 1 377 ? -13.547 -36.219 4.934 1 83 377 LYS A N 1
ATOM 3053 C CA . LYS A 1 377 ? -13.789 -35.312 6.055 1 83 377 LYS A CA 1
ATOM 3054 C C . LYS A 1 377 ? -12.492 -34.656 6.543 1 83 377 LYS A C 1
ATOM 3056 O O . LYS A 1 377 ? -12.492 -33.531 7.055 1 83 377 LYS A O 1
ATOM 3061 N N . ASP A 1 378 ? -11.383 -35.312 6.246 1 80.81 378 ASP A N 1
ATOM 3062 C CA . ASP A 1 378 ? -10.117 -34.875 6.82 1 80.81 378 ASP A CA 1
ATOM 3063 C C . ASP A 1 378 ? -9.258 -34.156 5.785 1 80.81 378 ASP A C 1
ATOM 3065 O O . ASP A 1 378 ? -8.25 -33.531 6.129 1 80.81 378 ASP A O 1
ATOM 3069 N N . LEU A 1 379 ? -9.68 -34.25 4.566 1 86.44 379 LEU A N 1
ATOM 3070 C CA . LEU A 1 379 ? -8.836 -33.688 3.514 1 86.44 379 LEU A CA 1
ATOM 3071 C C . LEU A 1 379 ? -9.656 -32.812 2.57 1 86.44 379 LEU A C 1
ATOM 3073 O O . LEU A 1 379 ? -10.234 -33.312 1.602 1 86.44 379 LEU A O 1
ATOM 3077 N N . ALA A 1 380 ? -9.633 -31.547 2.805 1 88.94 380 ALA A N 1
ATOM 3078 C CA . ALA A 1 380 ? -10.242 -30.531 1.95 1 88.94 380 ALA A CA 1
ATOM 3079 C C . ALA A 1 380 ? -9.305 -29.328 1.764 1 88.94 380 ALA A C 1
ATOM 3081 O O . ALA A 1 380 ? -8.617 -28.922 2.705 1 88.94 380 ALA A O 1
ATOM 3082 N N . PHE A 1 381 ? -9.141 -28.859 0.581 1 90 381 PHE A N 1
ATOM 3083 C CA . PHE A 1 381 ? -8.227 -27.734 0.342 1 90 381 PHE A CA 1
ATOM 3084 C C . PHE A 1 381 ? -8.68 -26.922 -0.857 1 90 381 PHE A C 1
ATOM 3086 O O . PHE A 1 381 ? -9.5 -27.375 -1.655 1 90 381 PHE A O 1
ATOM 3093 N N . VAL A 1 382 ? -8.211 -25.688 -0.914 1 91.94 382 VAL A N 1
ATOM 3094 C CA . VAL A 1 382 ? -8.445 -24.812 -2.051 1 91.94 382 VAL A CA 1
ATOM 3095 C C . VAL A 1 382 ? -7.34 -24.984 -3.084 1 91.94 382 VAL A C 1
ATOM 3097 O O . VAL A 1 382 ? -6.156 -24.844 -2.768 1 91.94 382 VAL A O 1
ATOM 3100 N N . LEU A 1 383 ? -7.73 -25.328 -4.273 1 94.69 383 LEU A N 1
ATOM 3101 C CA . LEU A 1 383 ? -6.812 -25.609 -5.375 1 94.69 383 LEU A CA 1
ATOM 3102 C C . LEU A 1 383 ? -6.922 -24.547 -6.457 1 94.69 383 LEU A C 1
ATOM 3104 O O . LEU A 1 383 ? -8.016 -24.25 -6.945 1 94.69 383 LEU A O 1
ATOM 3108 N N . ASP A 1 384 ? -5.789 -23.906 -6.754 1 95.5 384 ASP A N 1
ATOM 3109 C CA . ASP A 1 384 ? -5.68 -23.016 -7.91 1 95.5 384 ASP A CA 1
ATOM 3110 C C . ASP A 1 384 ? -5 -23.734 -9.078 1 95.5 384 ASP A C 1
ATOM 3112 O O . ASP A 1 384 ? -3.865 -24.203 -8.953 1 95.5 384 ASP A O 1
ATOM 3116 N N . ILE A 1 385 ? -5.691 -23.797 -10.133 1 96.31 385 ILE A N 1
ATOM 3117 C CA . ILE A 1 385 ? -5.125 -24.438 -11.32 1 96.31 385 ILE A CA 1
ATOM 3118 C C . ILE A 1 385 ? -4.777 -23.375 -12.359 1 96.31 385 ILE A C 1
ATOM 3120 O O . ILE A 1 385 ? -5.574 -22.469 -12.625 1 96.31 385 ILE A O 1
ATOM 3124 N N . SER A 1 386 ? -3.559 -23.484 -12.938 1 97.62 386 SER A N 1
ATOM 3125 C CA . SER A 1 386 ? -3.182 -22.547 -13.984 1 97.62 386 SER A CA 1
ATOM 3126 C C . SER A 1 386 ? -4.246 -22.484 -15.078 1 97.62 386 SER A C 1
ATOM 3128 O O . SER A 1 386 ? -4.906 -23.484 -15.367 1 97.62 386 SER A O 1
ATOM 3130 N N . ILE A 1 387 ? -4.406 -21.391 -15.672 1 95.69 387 ILE A N 1
ATOM 3131 C CA . ILE A 1 387 ? -5.477 -21.172 -16.641 1 95.69 387 ILE A CA 1
ATOM 3132 C C . ILE A 1 387 ? -5.496 -22.297 -17.656 1 95.69 387 ILE A C 1
ATOM 3134 O O . ILE A 1 387 ? -4.48 -22.594 -18.281 1 95.69 387 ILE A O 1
ATOM 3138 N N . PRO A 1 388 ? -6.68 -22.922 -17.828 1 95.31 388 PRO A N 1
ATOM 3139 C CA . PRO A 1 388 ? -6.801 -24.094 -18.703 1 95.31 388 PRO A CA 1
ATOM 3140 C C . PRO A 1 388 ? -7.492 -23.766 -20.031 1 95.31 388 PRO A C 1
ATOM 3142 O O . PRO A 1 388 ? -8.414 -24.484 -20.438 1 95.31 388 PRO A O 1
ATOM 3145 N N . PHE A 1 389 ? -7.023 -22.703 -20.719 1 95.62 389 PHE A N 1
ATOM 3146 C CA . PHE A 1 389 ? -7.555 -22.344 -22.016 1 95.62 389 PHE A CA 1
ATOM 3147 C C . PHE A 1 389 ? -6.5 -21.625 -22.859 1 95.62 389 PHE A C 1
ATOM 3149 O O . PHE A 1 389 ? -5.539 -21.078 -22.312 1 95.62 389 PHE A O 1
ATOM 3156 N N . GLY A 1 390 ? -6.688 -21.656 -24.094 1 94.12 390 GLY A N 1
ATOM 3157 C CA . GLY A 1 390 ? -5.707 -21.125 -25.016 1 94.12 390 GLY A CA 1
ATOM 3158 C C . GLY A 1 390 ? -5.875 -19.641 -25.281 1 94.12 390 GLY A C 1
ATOM 3159 O O . GLY A 1 390 ? -6.543 -18.938 -24.516 1 94.12 390 GLY A O 1
ATOM 3160 N N . THR A 1 391 ? -5.18 -19.141 -26.312 1 91.19 391 THR A N 1
ATOM 3161 C CA . THR A 1 391 ? -5.051 -17.719 -26.609 1 91.19 391 THR A CA 1
ATOM 3162 C C . THR A 1 391 ? -6.367 -17.156 -27.141 1 91.19 391 THR A C 1
ATOM 3164 O O . THR A 1 391 ? -6.594 -15.945 -27.094 1 91.19 391 THR A O 1
ATOM 3167 N N . ASN A 1 392 ? -7.223 -18.031 -27.438 1 89.62 392 ASN A N 1
ATOM 3168 C CA . ASN A 1 392 ? -8.477 -17.578 -28.016 1 89.62 392 ASN A CA 1
ATOM 3169 C C . ASN A 1 392 ? -9.547 -17.344 -26.953 1 89.62 392 ASN A C 1
ATOM 3171 O O . ASN A 1 392 ? -10.648 -16.906 -27.266 1 89.62 392 ASN A O 1
ATOM 3175 N N . ALA A 1 393 ? -9.219 -17.609 -25.797 1 89.5 393 ALA A N 1
ATOM 3176 C CA . ALA A 1 393 ? -10.18 -17.422 -24.703 1 89.5 393 ALA A CA 1
ATOM 3177 C C . ALA A 1 393 ? -9.719 -16.328 -23.75 1 89.5 393 ALA A C 1
ATOM 3179 O O . ALA A 1 393 ? -8.523 -16.047 -23.641 1 89.5 393 ALA A O 1
ATOM 3180 N N . GLN A 1 394 ? -10.75 -15.695 -23.172 1 89.75 394 GLN A N 1
ATOM 3181 C CA . GLN A 1 394 ? -10.492 -14.664 -22.172 1 89.75 394 GLN A CA 1
ATOM 3182 C C . GLN A 1 394 ? -10.891 -15.141 -20.766 1 89.75 394 GLN A C 1
ATOM 3184 O O . GLN A 1 394 ? -11.891 -15.836 -20.609 1 89.75 394 GLN A O 1
ATOM 3189 N N . TYR A 1 395 ? -10.109 -14.711 -19.812 1 90.44 395 TYR A N 1
ATOM 3190 C CA . TYR A 1 395 ? -10.312 -15.117 -18.438 1 90.44 395 TYR A CA 1
ATOM 3191 C C . TYR A 1 395 ? -11.734 -14.812 -17.984 1 90.44 395 TYR A C 1
ATOM 3193 O O . TYR A 1 395 ? -12.414 -15.68 -17.422 1 90.44 395 TYR A O 1
ATOM 3201 N N . GLY A 1 396 ? -12.203 -13.57 -18.25 1 87.38 396 GLY A N 1
ATOM 3202 C CA . GLY A 1 396 ? -13.516 -13.148 -17.812 1 87.38 396 GLY A CA 1
ATOM 3203 C C . GLY A 1 396 ? -14.641 -14.008 -18.359 1 87.38 396 GLY A C 1
ATOM 3204 O O . GLY A 1 396 ? -15.617 -14.281 -17.672 1 87.38 396 GLY A O 1
ATOM 3205 N N . LYS A 1 397 ? -14.523 -14.406 -19.516 1 89.88 397 LYS A N 1
ATOM 3206 C CA . LYS A 1 397 ? -15.539 -15.258 -20.141 1 89.88 397 LYS A CA 1
ATOM 3207 C C . LYS A 1 397 ? -15.43 -16.688 -19.625 1 89.88 397 LYS A C 1
ATOM 3209 O O . LYS A 1 397 ? -16.453 -17.359 -19.422 1 89.88 397 LYS A O 1
ATOM 3214 N N . TYR A 1 398 ? -14.273 -17.172 -19.469 1 93.06 398 TYR A N 1
ATOM 3215 C CA . TYR A 1 398 ? -14.062 -18.562 -19.047 1 93.06 398 TYR A CA 1
ATOM 3216 C C . TYR A 1 398 ? -14.633 -18.797 -17.656 1 93.06 398 TYR A C 1
ATOM 3218 O O . TYR A 1 398 ? -15.211 -19.859 -17.391 1 93.06 398 TYR A O 1
ATOM 3226 N N . ILE A 1 399 ? -14.492 -17.828 -16.781 1 92.19 399 ILE A N 1
ATOM 3227 C CA . ILE A 1 399 ? -14.844 -18.031 -15.383 1 92.19 399 ILE A CA 1
ATOM 3228 C C . ILE A 1 399 ? -16.359 -17.984 -15.227 1 92.19 399 ILE A C 1
ATOM 3230 O O . ILE A 1 399 ? -16.891 -18.281 -14.148 1 92.19 399 ILE A O 1
ATOM 3234 N N . GLU A 1 400 ? -17.062 -17.641 -16.25 1 91.12 400 GLU A N 1
ATOM 3235 C CA . GLU A 1 400 ? -18.516 -17.719 -16.219 1 91.12 400 GLU A CA 1
ATOM 3236 C C . GLU A 1 400 ? -19 -19.172 -16.094 1 91.12 400 GLU A C 1
ATOM 3238 O O . GLU A 1 400 ? -19.984 -19.453 -15.43 1 91.12 400 GLU A O 1
ATOM 3243 N N . ASN A 1 401 ? -18.297 -20.016 -16.797 1 92.56 401 ASN A N 1
ATOM 3244 C CA . ASN A 1 401 ? -18.609 -21.453 -16.75 1 92.56 401 ASN A CA 1
ATOM 3245 C C . ASN A 1 401 ? -17.328 -22.297 -16.812 1 92.56 401 ASN A C 1
ATOM 3247 O O . ASN A 1 401 ? -17.141 -23.062 -17.75 1 92.56 401 ASN A O 1
ATOM 3251 N N . PRO A 1 402 ? -16.625 -22.266 -15.734 1 93.56 402 PRO A N 1
ATOM 3252 C CA . PRO A 1 402 ? -15.367 -23.016 -15.734 1 93.56 402 PRO A CA 1
ATOM 3253 C C . PRO A 1 402 ? -15.594 -24.531 -15.688 1 93.56 402 PRO A C 1
ATOM 3255 O O . PRO A 1 402 ? -16.609 -24.984 -15.148 1 93.56 402 PRO A O 1
ATOM 3258 N N . ASN A 1 403 ? -14.664 -25.234 -16.266 1 92.62 403 ASN A N 1
ATOM 3259 C CA . ASN A 1 403 ? -14.719 -26.688 -16.281 1 92.62 403 ASN A CA 1
ATOM 3260 C C . ASN A 1 403 ? -13.375 -27.297 -15.891 1 92.62 403 ASN A C 1
ATOM 3262 O O . ASN A 1 403 ? -12.375 -27.109 -16.578 1 92.62 403 ASN A O 1
ATOM 3266 N N . ILE A 1 404 ? -13.43 -28.094 -14.844 1 93.38 404 ILE A N 1
ATOM 3267 C CA . ILE A 1 404 ? -12.219 -28.688 -14.289 1 93.38 404 ILE A CA 1
ATOM 3268 C C . ILE A 1 404 ? -11.586 -29.625 -15.312 1 93.38 404 ILE A C 1
ATOM 3270 O O . ILE A 1 404 ? -10.367 -29.828 -15.312 1 93.38 404 ILE A O 1
ATOM 3274 N N . ASN A 1 405 ? -12.367 -30.125 -16.203 1 92.38 405 ASN A N 1
ATOM 3275 C CA . ASN A 1 405 ? -11.883 -31.078 -17.188 1 92.38 405 ASN A CA 1
ATOM 3276 C C . ASN A 1 405 ? -11.031 -30.391 -18.266 1 92.38 405 ASN A C 1
ATOM 3278 O O . ASN A 1 405 ? -10.336 -31.062 -19.031 1 92.38 405 ASN A O 1
ATOM 3282 N N . ASP A 1 406 ? -11.062 -29.109 -18.219 1 94.94 406 ASP A N 1
ATOM 3283 C CA . ASP A 1 406 ? -10.211 -28.375 -19.156 1 94.94 406 ASP A CA 1
ATOM 3284 C C . ASP A 1 406 ? -8.742 -28.453 -18.734 1 94.94 406 ASP A C 1
ATOM 3286 O O . ASP A 1 406 ? -7.852 -28.172 -19.547 1 94.94 406 ASP A O 1
ATOM 3290 N N . CYS A 1 407 ? -8.5 -28.781 -17.469 1 95.88 407 CYS A N 1
ATOM 3291 C CA . CYS A 1 407 ? -7.133 -29.016 -17.016 1 95.88 407 CYS A CA 1
ATOM 3292 C C . CYS A 1 407 ? -6.586 -30.328 -17.578 1 95.88 407 CYS A C 1
ATOM 3294 O O . CYS A 1 407 ? -7.059 -31.406 -17.203 1 95.88 407 CYS A O 1
ATOM 3296 N N . LEU A 1 408 ? -5.602 -30.281 -18.328 1 96.19 408 LEU A N 1
ATOM 3297 C CA . LEU A 1 408 ? -5.168 -31.359 -19.203 1 96.19 408 LEU A CA 1
ATOM 3298 C C . LEU A 1 408 ? -4.742 -32.594 -18.391 1 96.19 408 LEU A C 1
ATOM 3300 O O . LEU A 1 408 ? -4.984 -33.719 -18.781 1 96.19 408 LEU A O 1
ATOM 3304 N N . ASN A 1 409 ? -4.133 -32.406 -17.297 1 97.19 409 ASN A N 1
ATOM 3305 C CA . ASN A 1 409 ? -3.568 -33.5 -16.516 1 97.19 409 ASN A CA 1
ATOM 3306 C C . ASN A 1 409 ? -4.145 -33.531 -15.109 1 97.19 409 ASN A C 1
ATOM 3308 O O . ASN A 1 409 ? -3.434 -33.844 -14.148 1 97.19 409 ASN A O 1
ATOM 3312 N N . ILE A 1 410 ? -5.414 -33.25 -14.922 1 96.38 410 ILE A N 1
ATOM 3313 C CA . ILE A 1 410 ? -6.039 -32.969 -13.633 1 96.38 410 ILE A CA 1
ATOM 3314 C C . ILE A 1 410 ? -6.078 -34.25 -12.805 1 96.38 410 ILE A C 1
ATOM 3316 O O . ILE A 1 410 ? -5.891 -34.219 -11.586 1 96.38 410 ILE A O 1
ATOM 3320 N N . GLN A 1 411 ? -6.281 -35.406 -13.406 1 95.44 411 GLN A N 1
ATOM 3321 C CA . GLN A 1 411 ? -6.371 -36.656 -12.664 1 95.44 411 GLN A CA 1
ATOM 3322 C C . GLN A 1 411 ? -5.059 -36.969 -11.953 1 95.44 411 GLN A C 1
ATOM 3324 O O . GLN A 1 411 ? -5.055 -37.312 -10.766 1 95.44 411 GLN A O 1
ATOM 3329 N N . ASN A 1 412 ? -4.027 -36.875 -12.719 1 95.06 412 ASN A N 1
ATOM 3330 C CA . ASN A 1 412 ? -2.721 -37.188 -12.148 1 95.06 412 ASN A CA 1
ATOM 3331 C C . ASN A 1 412 ? -2.322 -36.125 -11.094 1 95.06 412 ASN A C 1
ATOM 3333 O O . ASN A 1 412 ? -1.662 -36.469 -10.109 1 95.06 412 ASN A O 1
ATOM 3337 N N . ILE A 1 413 ? -2.689 -34.906 -11.312 1 95.88 413 ILE A N 1
ATOM 3338 C CA . ILE A 1 413 ? -2.404 -33.844 -10.344 1 95.88 413 ILE A CA 1
ATOM 3339 C C . ILE A 1 413 ? -3.119 -34.156 -9.031 1 95.88 413 ILE A C 1
ATOM 3341 O O . ILE A 1 413 ? -2.502 -34.125 -7.961 1 95.88 413 ILE A O 1
ATOM 3345 N N . LEU A 1 414 ? -4.371 -34.5 -9.07 1 94.25 414 LEU A N 1
ATOM 3346 C CA . LEU A 1 414 ? -5.16 -34.781 -7.879 1 94.25 414 LEU A CA 1
ATOM 3347 C C . LEU A 1 414 ? -4.625 -36.031 -7.148 1 94.25 414 LEU A C 1
ATOM 3349 O O . LEU A 1 414 ? -4.504 -36 -5.922 1 94.25 414 LEU A O 1
ATOM 3353 N N . GLN A 1 415 ? -4.328 -37 -7.914 1 91.12 415 GLN A N 1
ATOM 3354 C CA . GLN A 1 415 ? -3.797 -38.219 -7.309 1 91.12 415 GLN A CA 1
ATOM 3355 C C . GLN A 1 415 ? -2.51 -37.938 -6.539 1 91.12 415 GLN A C 1
ATOM 3357 O O . GLN A 1 415 ? -2.32 -38.438 -5.426 1 91.12 415 GLN A O 1
ATOM 3362 N N . LEU A 1 416 ? -1.714 -37.219 -7.156 1 90.81 416 LEU A N 1
ATOM 3363 C CA . LEU A 1 416 ? -0.459 -36.875 -6.5 1 90.81 416 LEU A CA 1
ATOM 3364 C C . LEU A 1 416 ? -0.714 -36.031 -5.258 1 90.81 416 LEU A C 1
ATOM 3366 O O . LEU A 1 416 ? -0.078 -36.25 -4.219 1 90.81 416 LEU A O 1
ATOM 3370 N N . LEU A 1 417 ? -1.616 -35.062 -5.316 1 90.5 417 LEU A N 1
ATOM 3371 C CA . LEU A 1 417 ? -1.932 -34.188 -4.188 1 90.5 417 LEU A CA 1
ATOM 3372 C C . LEU A 1 417 ? -2.486 -35 -3.018 1 90.5 417 LEU A C 1
ATOM 3374 O O . LEU A 1 417 ? -2.158 -34.719 -1.861 1 90.5 417 LEU A O 1
ATOM 3378 N N . PHE A 1 418 ? -3.305 -35.938 -3.27 1 87.81 418 PHE A N 1
ATOM 3379 C CA . PHE A 1 418 ? -3.875 -36.781 -2.223 1 87.81 418 PHE A CA 1
ATOM 3380 C C . PHE A 1 418 ? -2.791 -37.594 -1.535 1 87.81 418 PHE A C 1
ATOM 3382 O O . PHE A 1 418 ? -2.863 -37.844 -0.331 1 87.81 418 PHE A O 1
ATOM 3389 N N . LYS A 1 419 ? -1.848 -37.906 -2.309 1 81.19 419 LYS A N 1
ATOM 3390 C CA . LYS A 1 419 ? -0.718 -38.656 -1.757 1 81.19 419 LYS A CA 1
ATOM 3391 C C . LYS A 1 419 ? 0.148 -37.75 -0.874 1 81.19 419 LYS A C 1
ATOM 3393 O O . LYS A 1 419 ? 0.705 -38.219 0.126 1 81.19 419 LYS A O 1
ATOM 3398 N N . LEU A 1 420 ? 0.298 -36.531 -1.245 1 78.75 420 LEU A N 1
ATOM 3399 C CA . LEU A 1 420 ? 1.191 -35.594 -0.574 1 78.75 420 LEU A CA 1
ATOM 3400 C C . LEU A 1 420 ? 0.575 -35.094 0.729 1 78.75 420 LEU A C 1
ATOM 3402 O O . LEU A 1 420 ? 1.291 -34.656 1.626 1 78.75 420 LEU A O 1
ATOM 3406 N N . LYS A 1 421 ? -0.708 -34.75 1.048 1 67.5 421 LYS A N 1
ATOM 3407 C CA . LYS A 1 421 ? -1.375 -34.188 2.213 1 67.5 421 LYS A CA 1
ATOM 3408 C C . LYS A 1 421 ? -1.627 -35.25 3.279 1 67.5 421 LYS A C 1
ATOM 3410 O O . LYS A 1 421 ? -1.627 -34.938 4.477 1 67.5 421 LYS A O 1
ATOM 3415 N N . CYS A 1 422 ? -2.16 -36.438 3.08 1 48.81 422 CYS A N 1
ATOM 3416 C CA . CYS A 1 422 ? -2.666 -37.438 4.012 1 48.81 422 CYS A CA 1
ATOM 3417 C C . CYS A 1 422 ? -1.718 -37.594 5.191 1 48.81 422 CYS A C 1
ATOM 3419 O O . CYS A 1 422 ? -2.16 -37.781 6.328 1 48.81 422 CYS A O 1
ATOM 3421 N N . ASN A 1 423 ? -0.557 -37.844 5.16 1 45.41 423 ASN A N 1
ATOM 3422 C CA . ASN A 1 423 ? 0.096 -38.562 6.246 1 45.41 423 ASN A CA 1
ATOM 3423 C C . ASN A 1 423 ? 0.627 -37.594 7.312 1 45.41 423 ASN A C 1
ATOM 3425 O O . ASN A 1 423 ? 0.684 -37.938 8.492 1 45.41 423 ASN A O 1
ATOM 3429 N N . MET A 1 424 ? 1.354 -36.656 7.066 1 40.25 424 MET A N 1
ATOM 3430 C CA . MET A 1 424 ? 2.256 -36.219 8.141 1 40.25 424 MET A CA 1
ATOM 3431 C C . MET A 1 424 ? 1.742 -34.969 8.82 1 40.25 424 MET A C 1
ATOM 3433 O O . MET A 1 424 ? 2.043 -34.719 9.992 1 40.25 424 MET A O 1
ATOM 3437 N N . TYR A 1 425 ? 1.488 -33.75 8.094 1 40.59 425 TYR A N 1
ATOM 3438 C CA . TYR A 1 425 ? 1.479 -32.469 8.773 1 40.59 425 TYR A CA 1
ATOM 3439 C C . TYR A 1 425 ? 0.074 -31.859 8.805 1 40.59 425 TYR A C 1
ATOM 3441 O O . TYR A 1 425 ? -0.636 -31.891 7.793 1 40.59 425 TYR A O 1
ATOM 3449 N N . ASP A 1 426 ? -0.553 -31.781 10.07 1 47.34 426 ASP A N 1
ATOM 3450 C CA . ASP A 1 426 ? -1.726 -31.062 10.555 1 47.34 426 ASP A CA 1
ATOM 3451 C C . ASP A 1 426 ? -2.342 -30.203 9.453 1 47.34 426 ASP A C 1
ATOM 3453 O O . ASP A 1 426 ? -2.49 -28.984 9.609 1 47.34 426 ASP A O 1
ATOM 3457 N N . LYS A 1 427 ? -2.785 -30.844 8.266 1 55 427 LYS A N 1
ATOM 3458 C CA . LYS A 1 427 ? -3.609 -30.188 7.262 1 55 427 LYS A CA 1
ATOM 3459 C C . LYS A 1 427 ? -2.752 -29.359 6.297 1 55 427 LYS A C 1
ATOM 3461 O O . LYS A 1 427 ? -3.191 -28.328 5.793 1 55 427 LYS A O 1
ATOM 3466 N N . SER A 1 428 ? -1.447 -29.656 6.281 1 64.69 428 SER A N 1
ATOM 3467 C CA . SER A 1 428 ? -0.584 -28.984 5.316 1 64.69 428 SER A CA 1
ATOM 3468 C C . SER A 1 428 ? 0.011 -29.984 4.32 1 64.69 428 SER A C 1
ATOM 3470 O O . SER A 1 428 ? 0.037 -31.188 4.578 1 64.69 428 SER A O 1
ATOM 3472 N N . PHE A 1 429 ? 0.335 -29.578 3.164 1 74.06 429 PHE A N 1
ATOM 3473 C CA . PHE A 1 429 ? 1.023 -30.375 2.152 1 74.06 429 PHE A CA 1
ATOM 3474 C C . PHE A 1 429 ? 2.506 -30.5 2.484 1 74.06 429 PHE A C 1
ATOM 3476 O O . PHE A 1 429 ? 3.166 -29.516 2.801 1 74.06 429 PHE A O 1
ATOM 3483 N N . ILE A 1 430 ? 3.043 -31.656 2.412 1 70.25 430 ILE A N 1
ATOM 3484 C CA . ILE A 1 430 ? 4.379 -32.031 2.861 1 70.25 430 ILE A CA 1
ATOM 3485 C C . ILE A 1 430 ? 5.422 -31.156 2.186 1 70.25 430 ILE A C 1
ATOM 3487 O O . ILE A 1 430 ? 6.262 -30.547 2.855 1 70.25 430 ILE A O 1
ATOM 3491 N N . PRO A 1 431 ? 5.371 -31.031 0.903 1 71.88 431 PRO A N 1
ATOM 3492 C CA . PRO A 1 431 ? 6.414 -30.234 0.251 1 71.88 431 PRO A CA 1
ATOM 3493 C C . PRO A 1 431 ? 6.43 -28.781 0.727 1 71.88 431 PRO A C 1
ATOM 3495 O O . PRO A 1 431 ? 7.504 -28.188 0.892 1 71.88 431 PRO A O 1
ATOM 3498 N N . ILE A 1 432 ? 5.336 -28.234 0.953 1 75.12 432 ILE A N 1
ATOM 3499 C CA . ILE A 1 432 ? 5.234 -26.844 1.385 1 75.12 432 ILE A CA 1
ATOM 3500 C C . ILE A 1 432 ? 5.738 -26.703 2.82 1 75.12 432 ILE A C 1
ATOM 3502 O O . ILE A 1 432 ? 6.48 -25.781 3.143 1 75.12 432 ILE A O 1
ATOM 3506 N N . ALA A 1 433 ? 5.375 -27.641 3.627 1 72.44 433 ALA A N 1
ATOM 3507 C CA . ALA A 1 433 ? 5.777 -27.625 5.031 1 72.44 433 ALA A CA 1
ATOM 3508 C C . ALA A 1 433 ? 7.293 -27.734 5.168 1 72.44 433 ALA A C 1
ATOM 3510 O O . ALA A 1 433 ? 7.906 -27.031 5.969 1 72.44 433 ALA A O 1
ATOM 3511 N N . ILE A 1 434 ? 7.801 -28.594 4.355 1 70.81 434 ILE A N 1
ATOM 3512 C CA . ILE A 1 434 ? 9.242 -28.812 4.395 1 70.81 434 ILE A CA 1
ATOM 3513 C C . ILE A 1 434 ? 9.969 -27.547 3.932 1 70.81 434 ILE A C 1
ATOM 3515 O O . ILE A 1 434 ? 10.914 -27.094 4.578 1 70.81 434 ILE A O 1
ATOM 3519 N N . LEU A 1 435 ? 9.531 -27.047 2.898 1 73.62 435 LEU A N 1
ATOM 3520 C CA . LEU A 1 435 ? 10.172 -25.859 2.352 1 73.62 435 LEU A CA 1
ATOM 3521 C C . LEU A 1 435 ? 10.055 -24.672 3.316 1 73.62 435 LEU A C 1
ATOM 3523 O O . LEU A 1 435 ? 11.008 -23.922 3.492 1 73.62 435 LEU A O 1
ATOM 3527 N N . ASN A 1 436 ? 8.938 -24.531 3.898 1 71.94 436 ASN A N 1
ATOM 3528 C CA . ASN A 1 436 ? 8.75 -23.469 4.879 1 71.94 436 ASN A CA 1
ATOM 3529 C C . ASN A 1 436 ? 9.781 -23.547 6 1 71.94 436 ASN A C 1
ATOM 3531 O O . ASN A 1 436 ? 10.328 -22.531 6.422 1 71.94 436 ASN A O 1
ATOM 3535 N N . LYS A 1 437 ? 9.992 -24.75 6.375 1 69.06 437 LYS A N 1
ATOM 3536 C CA . LYS A 1 437 ? 10.969 -24.969 7.441 1 69.06 437 LYS A CA 1
ATOM 3537 C C . LYS A 1 437 ? 12.383 -24.656 6.957 1 69.06 437 LYS A C 1
ATOM 3539 O O . LYS A 1 437 ? 13.18 -24.062 7.691 1 69.06 437 LYS A O 1
ATOM 3544 N N . LEU A 1 438 ? 12.648 -25.047 5.762 1 70 438 LEU A N 1
ATOM 3545 C CA . LEU A 1 438 ? 14 -24.891 5.227 1 70 438 LEU A CA 1
ATOM 3546 C C . LEU A 1 438 ? 14.297 -23.406 4.953 1 70 438 LEU A C 1
ATOM 3548 O O . LEU A 1 438 ? 15.43 -22.969 5.129 1 70 438 LEU A O 1
ATOM 3552 N N . VAL A 1 439 ? 13.414 -22.719 4.484 1 69.56 439 VAL A N 1
ATOM 3553 C CA . VAL A 1 439 ? 13.578 -21.312 4.168 1 69.56 439 VAL A CA 1
ATOM 3554 C C . VAL A 1 439 ? 13.758 -20.516 5.453 1 69.56 439 VAL A C 1
ATOM 3556 O O . VAL A 1 439 ? 14.5 -19.516 5.477 1 69.56 439 VAL A O 1
ATOM 3559 N N . SER A 1 440 ? 13.117 -21 6.418 1 66.38 440 SER A N 1
ATOM 3560 C CA . SER A 1 440 ? 13.227 -20.312 7.703 1 66.38 440 SER A CA 1
ATOM 3561 C C . SER A 1 440 ? 14.578 -20.594 8.359 1 66.38 440 SER A C 1
ATOM 3563 O O . SER A 1 440 ? 15.047 -19.797 9.188 1 66.38 440 SER A O 1
ATOM 3565 N N . LEU A 1 441 ? 15.141 -21.875 7.961 1 58.84 441 LEU A N 1
ATOM 3566 C CA . LEU A 1 441 ? 16.406 -22.297 8.555 1 58.84 441 LEU A CA 1
ATOM 3567 C C . LEU A 1 441 ? 17.578 -21.938 7.652 1 58.84 441 LEU A C 1
ATOM 3569 O O . LEU A 1 441 ? 17.656 -22.391 6.508 1 58.84 441 LEU A O 1
ATOM 3573 N N . SER A 1 442 ? 18.266 -20.828 7.715 1 55.22 442 SER A N 1
ATOM 3574 C CA . SER A 1 442 ? 19.312 -20.297 6.84 1 55.22 442 SER A CA 1
ATOM 3575 C C . SER A 1 442 ? 20.469 -21.281 6.715 1 55.22 442 SER A C 1
ATOM 3577 O O . SER A 1 442 ? 21.188 -21.281 5.715 1 55.22 442 SER A O 1
ATOM 3579 N N . SER A 1 443 ? 20.578 -22.188 7.555 1 54.81 443 SER A N 1
ATOM 3580 C CA . SER A 1 443 ? 21.875 -22.859 7.664 1 54.81 443 SER A CA 1
ATOM 3581 C C . SER A 1 443 ? 21.812 -24.266 7.078 1 54.81 443 SER A C 1
ATOM 3583 O O . SER A 1 443 ? 22.812 -24.984 7.062 1 54.81 443 SER A O 1
ATOM 3585 N N . VAL A 1 444 ? 20.766 -24.625 6.582 1 52.19 444 VAL A N 1
ATOM 3586 C CA . VAL A 1 444 ? 20.75 -26.031 6.172 1 52.19 444 VAL A CA 1
ATOM 3587 C C . VAL A 1 444 ? 21.312 -26.172 4.766 1 52.19 444 VAL A C 1
ATOM 3589 O O . VAL A 1 444 ? 20.828 -25.531 3.824 1 52.19 444 VAL A O 1
ATOM 3592 N N . PRO A 1 445 ? 22.5 -26.875 4.68 1 54.25 445 PRO A N 1
ATOM 3593 C CA . PRO A 1 445 ? 23.094 -27.062 3.357 1 54.25 445 PRO A CA 1
ATOM 3594 C C . PRO A 1 445 ? 22.203 -27.844 2.408 1 54.25 445 PRO A C 1
ATOM 3596 O O . PRO A 1 445 ? 21.344 -28.609 2.857 1 54.25 445 PRO A O 1
ATOM 3599 N N . GLY A 1 446 ? 21.891 -27.5 1.157 1 58.56 446 GLY A N 1
ATOM 3600 C CA . GLY A 1 446 ? 21.172 -28.281 0.168 1 58.56 446 GLY A CA 1
ATOM 3601 C C . GLY A 1 446 ? 21.844 -28.281 -1.194 1 58.56 446 GLY A C 1
ATOM 3602 O O . GLY A 1 446 ? 22.797 -27.531 -1.424 1 58.56 446 GLY A O 1
ATOM 3603 N N . LYS A 1 447 ? 21.547 -29.469 -2 1 60.03 447 LYS A N 1
ATOM 3604 C CA . LYS A 1 447 ? 21.969 -29.484 -3.396 1 60.03 447 LYS A CA 1
ATOM 3605 C C . LYS A 1 447 ? 21.203 -28.469 -4.223 1 60.03 447 LYS A C 1
ATOM 3607 O O . LYS A 1 447 ? 20.047 -28.156 -3.916 1 60.03 447 LYS A O 1
ATOM 3612 N N . LYS A 1 448 ? 21.969 -28.047 -5.23 1 68.44 448 LYS A N 1
ATOM 3613 C CA . LYS A 1 448 ? 21.344 -27.078 -6.121 1 68.44 448 LYS A CA 1
ATOM 3614 C C . LYS A 1 448 ? 20.359 -27.75 -7.062 1 68.44 448 LYS A C 1
ATOM 3616 O O . LYS A 1 448 ? 20.594 -28.859 -7.539 1 68.44 448 LYS A O 1
ATOM 3621 N N . ILE A 1 449 ? 19.297 -27.25 -7.332 1 69.81 449 ILE A N 1
ATOM 3622 C CA . ILE A 1 449 ? 18.141 -27.781 -8.047 1 69.81 449 ILE A CA 1
ATOM 3623 C C . ILE A 1 449 ? 18.562 -28.188 -9.461 1 69.81 449 ILE A C 1
ATOM 3625 O O . ILE A 1 449 ? 18.047 -29.172 -10.008 1 69.81 449 ILE A O 1
ATOM 3629 N N . LEU A 1 450 ? 19.516 -27.484 -10.078 1 66.5 450 LEU A N 1
ATOM 3630 C CA . LEU A 1 450 ? 19.844 -27.766 -11.469 1 66.5 450 LEU A CA 1
ATOM 3631 C C . LEU A 1 450 ? 20.609 -29.078 -11.609 1 66.5 450 LEU A C 1
ATOM 3633 O O . LEU A 1 450 ? 20.703 -29.625 -12.703 1 66.5 450 LEU A O 1
ATOM 3637 N N . THR A 1 451 ? 21.078 -29.453 -10.477 1 66.69 451 THR A N 1
ATOM 3638 C CA . THR A 1 451 ? 21.812 -30.719 -10.5 1 66.69 451 THR A CA 1
ATOM 3639 C C . THR A 1 451 ? 20.875 -31.875 -10.828 1 66.69 451 THR A C 1
ATOM 3641 O O . THR A 1 451 ? 21.328 -32.938 -11.289 1 66.69 451 THR A O 1
ATOM 3644 N N . MET A 1 452 ? 19.672 -31.641 -10.695 1 65.62 452 MET A N 1
ATOM 3645 C CA . MET A 1 452 ? 18.688 -32.688 -10.969 1 65.62 452 MET A CA 1
ATOM 3646 C C . MET A 1 452 ? 18.609 -32.969 -12.469 1 65.62 452 MET A C 1
ATOM 3648 O O . MET A 1 452 ? 18.328 -34.094 -12.875 1 65.62 452 MET A O 1
ATOM 3652 N N . PHE A 1 453 ? 18.812 -32 -13.273 1 63.91 453 PHE A N 1
ATOM 3653 C CA . PHE A 1 453 ? 18.734 -32.156 -14.719 1 63.91 453 PHE A CA 1
ATOM 3654 C C . PHE A 1 453 ? 19.906 -33 -15.234 1 63.91 453 PHE A C 1
ATOM 3656 O O . PHE A 1 453 ? 19.781 -33.75 -16.203 1 63.91 453 PHE A O 1
ATOM 3663 N N . THR A 1 454 ? 20.984 -32.75 -14.539 1 57.38 454 THR A N 1
ATOM 3664 C CA . THR A 1 454 ? 22.156 -33.531 -14.953 1 57.38 454 THR A CA 1
ATOM 3665 C C . THR A 1 454 ? 21.969 -35 -14.617 1 57.38 454 THR A C 1
ATOM 3667 O O . THR A 1 454 ? 22.375 -35.875 -15.391 1 57.38 454 THR A O 1
ATOM 3670 N N . LYS A 1 455 ? 21.422 -35.281 -13.523 1 55.34 455 LYS A N 1
ATOM 3671 C CA . LYS A 1 455 ? 21.25 -36.656 -13.117 1 55.34 455 LYS A CA 1
ATOM 3672 C C . LYS A 1 455 ? 20.234 -37.375 -14.008 1 55.34 455 LYS A C 1
ATOM 3674 O O . LYS A 1 455 ? 20.406 -38.531 -14.359 1 55.34 455 LYS A O 1
ATOM 3679 N N . ASP A 1 456 ? 19.234 -36.656 -14.305 1 54.19 456 ASP A N 1
ATOM 3680 C CA . ASP A 1 456 ? 18.188 -37.281 -15.125 1 54.19 456 ASP A CA 1
ATOM 3681 C C . ASP A 1 456 ? 18.688 -37.5 -16.547 1 54.19 456 ASP A C 1
ATOM 3683 O O . ASP A 1 456 ? 18.234 -38.438 -17.219 1 54.19 456 ASP A O 1
ATOM 3687 N N . GLU A 1 457 ? 19.531 -36.656 -17 1 45.66 457 GLU A N 1
ATOM 3688 C CA . GLU A 1 457 ? 20.141 -36.875 -18.297 1 45.66 457 GLU A CA 1
ATOM 3689 C C . GLU A 1 457 ? 21.016 -38.125 -18.281 1 45.66 457 GLU A C 1
ATOM 3691 O O . GLU A 1 457 ? 21.172 -38.812 -19.297 1 45.66 457 GLU A O 1
ATOM 3696 N N . LEU A 1 458 ? 21.531 -38.406 -17.078 1 39.09 458 LEU A N 1
ATOM 3697 C CA . LEU A 1 458 ? 22.391 -39.594 -16.953 1 39.09 458 LEU A CA 1
ATOM 3698 C C . LEU A 1 458 ? 21.562 -40.844 -16.781 1 39.09 458 LEU A C 1
ATOM 3700 O O . LEU A 1 458 ? 22.062 -41.969 -16.938 1 39.09 458 LEU A O 1
ATOM 3704 N N . LEU A 1 459 ? 20.422 -40.625 -16.359 1 38.16 459 LEU A N 1
ATOM 3705 C CA . LEU A 1 459 ? 19.562 -41.781 -16.328 1 38.16 459 LEU A CA 1
ATOM 3706 C C . LEU A 1 459 ? 18.844 -42 -17.656 1 38.16 459 LEU A C 1
ATOM 3708 O O . LEU A 1 459 ? 18.328 -43.094 -17.938 1 38.16 459 LEU A O 1
ATOM 3712 N N . MET B 1 1 ? 2.51 -16.625 3.756 1 27.48 1 MET B N 1
ATOM 3713 C CA . MET B 1 1 ? 1.787 -16.219 4.957 1 27.48 1 MET B CA 1
ATOM 3714 C C . MET B 1 1 ? 1.812 -17.328 6.008 1 27.48 1 MET B C 1
ATOM 3716 O O . MET B 1 1 ? 1.558 -18.484 5.695 1 27.48 1 MET B O 1
ATOM 3720 N N . GLY B 1 2 ? 2.637 -17.156 7.09 1 32.97 2 GLY B N 1
ATOM 3721 C CA . GLY B 1 2 ? 2.775 -18.172 8.117 1 32.97 2 GLY B CA 1
ATOM 3722 C C . GLY B 1 2 ? 1.446 -18.625 8.695 1 32.97 2 GLY B C 1
ATOM 3723 O O . GLY B 1 2 ? 0.437 -17.938 8.562 1 32.97 2 GLY B O 1
ATOM 3724 N N . TYR B 1 3 ? 1.329 -19.844 8.945 1 30.61 3 TYR B N 1
ATOM 3725 C CA . TYR B 1 3 ? 0.278 -20.438 9.766 1 30.61 3 TYR B CA 1
ATOM 3726 C C . TYR B 1 3 ? 0.002 -19.578 10.992 1 30.61 3 TYR B C 1
ATOM 3728 O O . TYR B 1 3 ? 0.849 -18.781 11.406 1 30.61 3 TYR B O 1
ATOM 3736 N N . LEU B 1 4 ? -1.122 -19.672 11.789 1 28.92 4 LEU B N 1
ATOM 3737 C CA .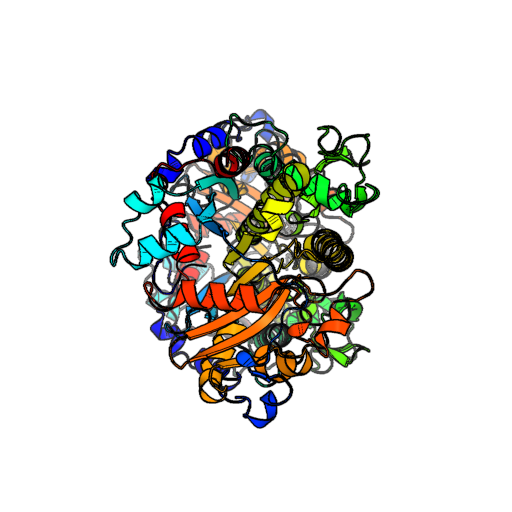 LEU B 1 4 ? -1.604 -19.141 13.055 1 28.92 4 LEU B CA 1
ATOM 3738 C C . LEU B 1 4 ? -0.598 -19.391 14.172 1 28.92 4 LEU B C 1
ATOM 3740 O O . LEU B 1 4 ? -0.218 -20.547 14.422 1 28.92 4 LEU B O 1
ATOM 3744 N N . GLY B 1 5 ? 0.159 -18.391 14.852 1 33 5 GLY B N 1
ATOM 3745 C CA . GLY B 1 5 ? 1.101 -18.391 15.961 1 33 5 GLY B CA 1
ATOM 3746 C C . GLY B 1 5 ? 2.545 -18.25 15.516 1 33 5 GLY B C 1
ATOM 3747 O O . GLY B 1 5 ? 3.453 -18.188 16.344 1 33 5 GLY B O 1
ATOM 3748 N N . GLU B 1 6 ? 2.881 -18.781 14.477 1 31.25 6 GLU B N 1
ATOM 3749 C CA . GLU B 1 6 ? 4.305 -18.672 14.164 1 31.25 6 GLU B CA 1
ATOM 3750 C C . GLU B 1 6 ? 4.695 -17.234 13.828 1 31.25 6 GLU B C 1
ATOM 3752 O O . GLU B 1 6 ? 4.48 -16.781 12.711 1 31.25 6 GLU B O 1
ATOM 3757 N N . LYS B 1 7 ? 4.559 -16.344 14.68 1 36.59 7 LYS B N 1
ATOM 3758 C CA . LYS B 1 7 ? 5.355 -15.133 14.523 1 36.59 7 LYS B CA 1
ATOM 3759 C C . LYS B 1 7 ? 6.746 -15.461 13.984 1 36.59 7 LYS B C 1
ATOM 3761 O O . LYS B 1 7 ? 7.691 -15.633 14.758 1 36.59 7 LYS B O 1
ATOM 3766 N N . ALA B 1 8 ? 6.93 -16.484 13.328 1 35.53 8 ALA B N 1
ATOM 3767 C CA . ALA B 1 8 ? 8.281 -16.953 13.047 1 35.53 8 ALA B CA 1
ATOM 3768 C C . ALA B 1 8 ? 9.156 -15.828 12.508 1 35.53 8 ALA B C 1
ATOM 3770 O O . ALA B 1 8 ? 8.859 -15.25 11.461 1 35.53 8 ALA B O 1
ATOM 3771 N N . SER B 1 9 ? 9.594 -14.93 13.359 1 43.06 9 SER B N 1
ATOM 3772 C CA . SER B 1 9 ? 10.883 -14.359 12.977 1 43.06 9 SER B CA 1
ATOM 3773 C C . SER B 1 9 ? 11.703 -15.352 12.164 1 43.06 9 SER B C 1
ATOM 3775 O O . SER B 1 9 ? 12.172 -16.359 12.688 1 43.06 9 SER B O 1
ATOM 3777 N N . LYS B 1 10 ? 11.141 -15.68 11.008 1 50.5 10 LYS B N 1
ATOM 3778 C CA . LYS B 1 10 ? 11.773 -16.672 10.141 1 50.5 10 LYS B CA 1
ATOM 3779 C C . LYS B 1 10 ? 13.289 -16.656 10.297 1 50.5 10 LYS B C 1
ATOM 3781 O O . LYS B 1 10 ? 13.938 -17.703 10.242 1 50.5 10 LYS B O 1
ATOM 3786 N N . PHE B 1 11 ? 13.773 -15.352 10.531 1 56.97 11 PHE B N 1
ATOM 3787 C CA . PHE B 1 11 ? 15.227 -15.266 10.57 1 56.97 11 PHE B CA 1
ATOM 3788 C C . PHE B 1 11 ? 15.703 -14.664 11.891 1 56.97 11 PHE B C 1
ATOM 3790 O O . PHE B 1 11 ? 15.07 -13.75 12.422 1 56.97 11 PHE B O 1
ATOM 3797 N N . ALA B 1 12 ? 16.422 -15.328 12.578 1 54.78 12 ALA B N 1
ATOM 3798 C CA . ALA B 1 12 ? 17.062 -14.695 13.719 1 54.78 12 ALA B CA 1
ATOM 3799 C C . ALA B 1 12 ? 17.625 -13.32 13.344 1 54.78 12 ALA B C 1
ATOM 3801 O O . ALA B 1 12 ? 18.375 -13.195 12.367 1 54.78 12 ALA B O 1
ATOM 3802 N N . HIS B 1 13 ? 17.172 -12.32 13.961 1 59.84 13 HIS B N 1
ATOM 3803 C CA . HIS B 1 13 ? 17.547 -10.93 13.719 1 59.84 13 HIS B CA 1
ATOM 3804 C C . HIS B 1 13 ? 19.062 -10.789 13.578 1 59.84 13 HIS B C 1
ATOM 3806 O O . HIS B 1 13 ? 19.531 -10.148 12.641 1 59.84 13 HIS B O 1
ATOM 3812 N N . GLN B 1 14 ? 19.656 -11.383 14.477 1 57.91 14 GLN B N 1
ATOM 3813 C CA . GLN B 1 14 ? 21.109 -11.25 14.5 1 57.91 14 GLN B CA 1
ATOM 3814 C C . GLN B 1 14 ? 21.75 -11.891 13.266 1 57.91 14 GLN B C 1
ATOM 3816 O O . GLN B 1 14 ? 22.703 -11.352 12.711 1 57.91 14 GLN B O 1
ATOM 3821 N N . TYR B 1 15 ? 21.172 -12.891 12.859 1 63.34 15 TYR B N 1
ATOM 3822 C CA . TYR B 1 15 ? 21.688 -13.578 11.68 1 63.34 15 TYR B CA 1
ATOM 3823 C C . TYR B 1 15 ? 21.5 -12.727 10.438 1 63.34 15 TYR B C 1
ATOM 3825 O O . TYR B 1 15 ? 22.406 -12.656 9.586 1 63.34 15 TYR B O 1
ATOM 3833 N N . VAL B 1 16 ? 20.5 -12.008 10.453 1 71.62 16 VAL B N 1
ATOM 3834 C CA . VAL B 1 16 ? 20.188 -11.25 9.25 1 71.62 16 VAL B CA 1
ATOM 3835 C C . VAL B 1 16 ? 21.078 -10.016 9.172 1 71.62 16 VAL B C 1
ATOM 3837 O O . VAL B 1 16 ? 21.641 -9.703 8.117 1 71.62 16 VAL B O 1
ATOM 3840 N N . ILE B 1 17 ? 21.25 -9.406 10.336 1 69.62 17 ILE B N 1
ATOM 3841 C CA . ILE B 1 17 ? 22.016 -8.164 10.336 1 69.62 17 ILE B CA 1
ATOM 3842 C C . ILE B 1 17 ? 23.484 -8.461 10.023 1 69.62 17 ILE B C 1
ATOM 3844 O O . ILE B 1 17 ? 24.172 -7.664 9.375 1 69.62 17 ILE B O 1
ATOM 3848 N N . GLU B 1 18 ? 23.859 -9.672 10.359 1 72.19 18 GLU B N 1
ATOM 3849 C CA . GLU B 1 18 ? 25.266 -10.016 10.188 1 72.19 18 GLU B CA 1
ATOM 3850 C C . GLU B 1 18 ? 25.5 -10.727 8.859 1 72.19 18 GLU B C 1
ATOM 3852 O O . GLU B 1 18 ? 26.625 -11.07 8.523 1 72.19 18 GLU B O 1
ATOM 3857 N N . SER B 1 19 ? 24.453 -10.812 8.188 1 79.38 19 SER B N 1
ATOM 3858 C CA . SER B 1 19 ? 24.578 -11.484 6.906 1 79.38 19 SER B CA 1
ATOM 3859 C C . SER B 1 19 ? 25.422 -10.664 5.938 1 79.38 19 SER B C 1
ATOM 3861 O O . SER B 1 19 ? 25.344 -9.438 5.922 1 79.38 19 SER B O 1
ATOM 3863 N N . PRO B 1 20 ? 26.312 -11.289 5.227 1 81 20 PRO B N 1
ATOM 3864 C CA . PRO B 1 20 ? 27.141 -10.594 4.238 1 81 20 PRO B CA 1
ATOM 3865 C C . PRO B 1 20 ? 26.297 -9.797 3.232 1 81 20 PRO B C 1
ATOM 3867 O O . PRO B 1 20 ? 26.734 -8.734 2.773 1 81 20 PRO B O 1
ATOM 3870 N N . LEU B 1 21 ? 25.188 -10.266 3.029 1 83.12 21 LEU B N 1
ATOM 3871 C CA . LEU B 1 21 ? 24.312 -9.602 2.078 1 83.12 21 LEU B CA 1
ATOM 3872 C C . LEU B 1 21 ? 23.891 -8.219 2.59 1 83.12 21 LEU B C 1
ATOM 3874 O O . LEU B 1 21 ? 23.938 -7.238 1.848 1 83.12 21 LEU B O 1
ATOM 3878 N N . VAL B 1 22 ? 23.516 -8.195 3.799 1 82.12 22 VAL B N 1
ATOM 3879 C CA . VAL B 1 22 ? 23.094 -6.941 4.406 1 82.12 22 VAL B CA 1
ATOM 3880 C C . VAL B 1 22 ? 24.266 -5.98 4.52 1 82.12 22 VAL B C 1
ATOM 3882 O O . VAL B 1 22 ? 24.156 -4.805 4.168 1 82.12 22 VAL B O 1
ATOM 3885 N N . LYS B 1 23 ? 25.375 -6.508 4.91 1 84.12 23 LYS B N 1
ATOM 3886 C CA . LYS B 1 23 ? 26.562 -5.68 5.07 1 84.12 23 LYS B CA 1
ATOM 3887 C C . LYS B 1 23 ? 27.031 -5.121 3.729 1 84.12 23 LYS B C 1
ATOM 3889 O O . LYS B 1 23 ? 27.406 -3.953 3.635 1 84.12 23 LYS B O 1
ATOM 3894 N N . ASN B 1 24 ? 26.969 -5.988 2.744 1 86.75 24 ASN B N 1
ATOM 3895 C CA . ASN B 1 24 ? 27.359 -5.559 1.405 1 86.75 24 ASN B CA 1
ATOM 3896 C C . ASN B 1 24 ? 26.438 -4.473 0.873 1 86.75 24 ASN B C 1
ATOM 3898 O O . ASN B 1 24 ? 26.891 -3.518 0.238 1 86.75 24 ASN B O 1
ATOM 3902 N N . PHE B 1 25 ? 25.25 -4.621 1.159 1 88.81 25 PHE B N 1
ATOM 3903 C CA . PHE B 1 25 ? 24.297 -3.623 0.695 1 88.81 25 PHE B CA 1
ATOM 3904 C C . PHE B 1 25 ? 24.516 -2.293 1.404 1 88.81 25 PHE B C 1
ATOM 3906 O O . PHE B 1 25 ? 24.531 -1.237 0.766 1 88.81 25 PHE B O 1
ATOM 3913 N N . LEU B 1 26 ? 24.703 -2.367 2.688 1 85.38 26 LEU B N 1
ATOM 3914 C CA . LEU B 1 26 ? 24.875 -1.16 3.488 1 85.38 26 LEU B CA 1
ATOM 3915 C C . LEU B 1 26 ? 26.141 -0.425 3.105 1 85.38 26 LEU B C 1
ATOM 3917 O O . LEU B 1 26 ? 26.219 0.801 3.215 1 85.38 26 LEU B O 1
ATOM 3921 N N . SER B 1 27 ? 27.109 -1.21 2.639 1 85.5 27 SER B N 1
ATOM 3922 C CA . SER B 1 27 ? 28.359 -0.586 2.219 1 85.5 27 SER B CA 1
ATOM 3923 C C . SER B 1 27 ? 28.156 0.281 0.981 1 85.5 27 SER B C 1
ATOM 3925 O O . SER B 1 27 ? 28.938 1.209 0.732 1 85.5 27 SER B O 1
ATOM 3927 N N . ARG B 1 28 ? 27.141 0.019 0.24 1 85.94 28 ARG B N 1
ATOM 3928 C CA . ARG B 1 28 ? 26.828 0.775 -0.97 1 85.94 28 ARG B CA 1
ATOM 3929 C C . ARG B 1 28 ? 25.906 1.947 -0.662 1 85.94 28 ARG B C 1
ATOM 3931 O O . ARG B 1 28 ? 25.656 2.793 -1.524 1 85.94 28 ARG B O 1
ATOM 3938 N N . CYS B 1 29 ? 25.406 1.931 0.419 1 81.5 29 CYS B N 1
ATOM 3939 C CA . CYS B 1 29 ? 24.438 2.951 0.798 1 81.5 29 CYS B CA 1
ATOM 3940 C C . CYS B 1 29 ? 25.125 4.148 1.441 1 81.5 29 CYS B C 1
ATOM 3942 O O . CYS B 1 29 ? 26.281 4.051 1.87 1 81.5 29 CYS B O 1
ATOM 3944 N N . ASP B 1 30 ? 24.422 5.27 1.063 1 67.81 30 ASP B N 1
ATOM 3945 C CA . ASP B 1 30 ? 24.891 6.484 1.725 1 67.81 30 ASP B CA 1
ATOM 3946 C C . ASP B 1 30 ? 24.641 6.418 3.23 1 67.81 30 ASP B C 1
ATOM 3948 O O . ASP B 1 30 ? 23.547 6.059 3.67 1 67.81 30 ASP B O 1
ATOM 3952 N N . ARG B 1 31 ? 25.688 6.082 3.885 1 51.75 31 ARG B N 1
ATOM 3953 C CA . ARG B 1 31 ? 25.406 6.336 5.297 1 51.75 31 ARG B CA 1
ATOM 3954 C C . ARG B 1 31 ? 25.109 7.809 5.539 1 51.75 31 ARG B C 1
ATOM 3956 O O . ARG B 1 31 ? 25.766 8.688 4.973 1 51.75 31 ARG B O 1
ATOM 3963 N N . THR B 1 32 ? 23.812 8.188 5.582 1 49.09 32 THR B N 1
ATOM 3964 C CA . THR B 1 32 ? 23.375 9.562 5.781 1 49.09 32 THR B CA 1
ATOM 3965 C C . THR B 1 32 ? 24.531 10.453 6.207 1 49.09 32 THR B C 1
ATOM 3967 O O . THR B 1 32 ? 24.531 11.656 5.934 1 49.09 32 THR B O 1
ATOM 3970 N N . SER B 1 33 ? 25.594 9.859 6.773 1 45.59 33 SER B N 1
ATOM 3971 C CA . SER B 1 33 ? 26.625 10.688 7.398 1 45.59 33 SER B CA 1
ATOM 3972 C C . SER B 1 33 ? 27.594 11.242 6.363 1 45.59 33 SER B C 1
ATOM 3974 O O . SER B 1 33 ? 28.266 12.242 6.609 1 45.59 33 SER B O 1
ATOM 3976 N N . GLU B 1 34 ? 27.781 10.695 5.215 1 49.69 34 GLU B N 1
ATOM 3977 C CA . GLU B 1 34 ? 28.938 11.062 4.41 1 49.69 34 GLU B CA 1
ATOM 3978 C C . GLU B 1 34 ? 28.703 12.375 3.664 1 49.69 34 GLU B C 1
ATOM 3980 O O . GLU B 1 34 ? 29.656 13.023 3.223 1 49.69 34 GLU B O 1
ATOM 3985 N N . LYS B 1 35 ? 27.484 12.828 3.443 1 59.66 35 LYS B N 1
ATOM 3986 C CA . LYS B 1 35 ? 27.281 14.133 2.822 1 59.66 35 LYS B CA 1
ATOM 3987 C C . LYS B 1 35 ? 26.75 15.141 3.84 1 59.66 35 LYS B C 1
ATOM 3989 O O . LYS B 1 35 ? 25.812 15.891 3.557 1 59.66 35 LYS B O 1
ATOM 3994 N N . THR B 1 36 ? 27.422 15.125 4.824 1 65.75 36 THR B N 1
ATOM 3995 C CA . THR B 1 36 ? 27.047 16.125 5.809 1 65.75 36 THR B CA 1
ATOM 3996 C C . THR B 1 36 ? 27.391 17.531 5.316 1 65.75 36 THR B C 1
ATOM 3998 O O . THR B 1 36 ? 28.531 17.797 4.934 1 65.75 36 THR B O 1
ATOM 4001 N N . PRO B 1 37 ? 26.297 18.312 5.094 1 73.62 37 PRO B N 1
ATOM 4002 C CA . PRO B 1 37 ? 26.562 19.688 4.656 1 73.62 37 PRO B CA 1
ATOM 4003 C C . PRO B 1 37 ? 27.531 20.422 5.586 1 73.62 37 PRO B C 1
ATOM 4005 O O . PRO B 1 37 ? 27.516 20.188 6.797 1 73.62 37 PRO B O 1
ATOM 4008 N N . GLU B 1 38 ? 28.406 21.094 4.852 1 72.31 38 GLU B N 1
ATOM 4009 C CA . GLU B 1 38 ? 29.234 22.031 5.602 1 72.31 38 GLU B CA 1
ATOM 4010 C C . GLU B 1 38 ? 28.5 23.344 5.875 1 72.31 38 GLU B C 1
ATOM 4012 O O . GLU B 1 38 ? 27.438 23.594 5.301 1 72.31 38 GLU B O 1
ATOM 4017 N N . LYS B 1 39 ? 29.031 24.031 6.793 1 71.88 39 LYS B N 1
ATOM 4018 C CA . LYS B 1 39 ? 28.422 25.312 7.168 1 71.88 39 LYS B CA 1
ATOM 4019 C C . LYS B 1 39 ? 28.219 26.203 5.945 1 71.88 39 LYS B C 1
ATOM 4021 O O . LYS B 1 39 ? 27.203 26.891 5.836 1 71.88 39 LYS B O 1
ATOM 4026 N N . ILE B 1 40 ? 29.125 26.109 5.074 1 65.5 40 ILE B N 1
ATOM 4027 C CA . ILE B 1 40 ? 29.078 26.938 3.879 1 65.5 40 ILE B CA 1
ATOM 4028 C C . ILE B 1 40 ? 27.875 26.562 3.021 1 65.5 40 ILE B C 1
ATOM 4030 O O . ILE B 1 40 ? 27.25 27.422 2.395 1 65.5 40 ILE B O 1
ATOM 4034 N N . ASP B 1 41 ? 27.469 25.391 3.107 1 75 41 ASP B N 1
ATOM 4035 C CA . ASP B 1 41 ? 26.359 24.875 2.312 1 75 41 ASP B CA 1
ATOM 4036 C C . ASP B 1 41 ? 25.016 25.375 2.861 1 75 41 ASP B C 1
ATOM 4038 O O . ASP B 1 41 ? 24.016 25.391 2.145 1 75 41 ASP B O 1
ATOM 4042 N N . GLN B 1 42 ? 25.109 25.859 4.059 1 78.19 42 GLN B N 1
ATOM 4043 C CA . GLN B 1 42 ? 23.875 26.188 4.75 1 78.19 42 GLN B CA 1
ATOM 4044 C C . GLN B 1 42 ? 23.703 27.703 4.863 1 78.19 42 GLN B C 1
ATOM 4046 O O . GLN B 1 42 ? 22.609 28.188 5.125 1 78.19 42 GLN B O 1
ATOM 4051 N N . LYS B 1 43 ? 24.719 28.422 4.633 1 76.12 43 LYS B N 1
ATOM 4052 C CA . LYS B 1 43 ? 24.797 29.844 4.949 1 76.12 43 LYS B CA 1
ATOM 4053 C C . LYS B 1 43 ? 23.688 30.609 4.242 1 76.12 43 LYS B C 1
ATOM 4055 O O . LYS B 1 43 ? 23.062 31.5 4.836 1 76.12 43 LYS B O 1
ATOM 4060 N N . ASN B 1 44 ? 23.359 30.234 3.035 1 78.88 44 ASN B N 1
ATOM 4061 C CA . ASN B 1 44 ? 22.406 30.984 2.242 1 78.88 44 ASN B CA 1
ATOM 4062 C C . ASN B 1 44 ? 20.969 30.688 2.658 1 78.88 44 ASN B C 1
ATOM 4064 O O . ASN B 1 44 ? 20.031 31.391 2.242 1 78.88 44 ASN B O 1
ATOM 4068 N N . PHE B 1 45 ? 20.844 29.828 3.561 1 86.62 45 PHE B N 1
ATOM 4069 C CA . PHE B 1 45 ? 19.5 29.375 3.889 1 86.62 45 PHE B CA 1
ATOM 4070 C C . PHE B 1 45 ? 19.188 29.625 5.359 1 86.62 45 PHE B C 1
ATOM 4072 O O . PHE B 1 45 ? 18.094 29.312 5.828 1 86.62 45 PHE B O 1
ATOM 4079 N N . VAL B 1 46 ? 20.156 30.219 6.031 1 90.5 46 VAL B N 1
ATOM 4080 C CA . VAL B 1 46 ? 20.047 30.375 7.477 1 90.5 46 VAL B CA 1
ATOM 4081 C C . VAL B 1 46 ? 19.656 31.812 7.809 1 90.5 46 VAL B C 1
ATOM 4083 O O . VAL B 1 46 ? 20.172 32.75 7.215 1 90.5 46 VAL B O 1
ATOM 4086 N N . VAL B 1 47 ? 18.734 31.953 8.656 1 92.75 47 VAL B N 1
ATOM 4087 C CA . VAL B 1 47 ? 18.297 33.25 9.172 1 92.75 47 VAL B CA 1
ATOM 4088 C C . VAL B 1 47 ? 18.359 33.25 10.695 1 92.75 47 VAL B C 1
ATOM 4090 O O . VAL B 1 47 ? 18 32.25 11.336 1 92.75 47 VAL B O 1
ATOM 4093 N N . ASP B 1 48 ? 18.828 34.312 11.227 1 94.44 48 ASP B N 1
ATOM 4094 C CA . ASP B 1 48 ? 18.812 34.469 12.672 1 94.44 48 ASP B CA 1
ATOM 4095 C C . ASP B 1 48 ? 17.406 34.688 13.195 1 94.44 48 ASP B C 1
ATOM 4097 O O . ASP B 1 48 ? 16.656 35.5 12.672 1 94.44 48 ASP B O 1
ATOM 4101 N N . ILE B 1 49 ? 17.125 34 14.25 1 94.94 49 ILE B N 1
ATOM 4102 C CA . ILE B 1 49 ? 15.773 34.031 14.805 1 94.94 49 ILE B CA 1
ATOM 4103 C C . ILE B 1 49 ? 15.461 35.469 15.258 1 94.94 49 ILE B C 1
ATOM 4105 O O . ILE B 1 49 ? 14.336 35.938 15.086 1 94.94 49 ILE B O 1
ATOM 4109 N N . ASP B 1 50 ? 16.422 36.156 15.719 1 93.38 50 ASP B N 1
ATOM 4110 C CA . ASP B 1 50 ? 16.234 37.531 16.234 1 93.38 50 ASP B CA 1
ATOM 4111 C C . ASP B 1 50 ? 15.977 38.5 15.094 1 93.38 50 ASP B C 1
ATOM 4113 O O . ASP B 1 50 ? 15.461 39.594 15.328 1 93.38 50 ASP B O 1
ATOM 4117 N N . SER B 1 51 ? 16.359 38.094 13.906 1 92.81 51 SER B N 1
ATOM 4118 C CA . SER B 1 51 ? 16.203 39 12.766 1 92.81 51 SER B CA 1
ATOM 4119 C C . SER B 1 51 ? 14.852 38.781 12.086 1 92.81 51 SER B C 1
ATOM 4121 O O . SER B 1 51 ? 14.453 39.562 11.234 1 92.81 51 SER B O 1
ATOM 4123 N N . ILE B 1 52 ? 14.156 37.781 12.516 1 92.69 52 ILE B N 1
ATOM 4124 C CA . ILE B 1 52 ? 12.883 37.438 11.906 1 92.69 52 ILE B CA 1
ATOM 4125 C C . ILE B 1 52 ? 11.797 38.375 12.414 1 92.69 52 ILE B C 1
ATOM 4127 O O . ILE B 1 52 ? 11.719 38.656 13.609 1 92.69 52 ILE B O 1
ATOM 4131 N N . LYS B 1 53 ? 11.062 38.906 11.391 1 88.69 53 LYS B N 1
ATOM 4132 C CA . LYS B 1 53 ? 9.945 39.781 11.727 1 88.69 53 LYS B CA 1
ATOM 4133 C C . LYS B 1 53 ? 8.656 39.312 11.062 1 88.69 53 LYS B C 1
ATOM 4135 O O . LYS B 1 53 ? 8.641 39.062 9.859 1 88.69 53 LYS B O 1
ATOM 4140 N N . SER B 1 54 ? 7.641 39.281 11.93 1 92.38 54 SER B N 1
ATOM 4141 C CA . SER B 1 54 ? 6.336 38.906 11.391 1 92.38 54 SER B CA 1
ATOM 4142 C C . SER B 1 54 ? 5.727 40.062 10.586 1 92.38 54 SER B C 1
ATOM 4144 O O . SER B 1 54 ? 5.844 41.219 10.961 1 92.38 54 SER B O 1
ATOM 4146 N N . GLU B 1 55 ? 5.238 39.75 9.43 1 92.38 55 GLU B N 1
ATOM 4147 C CA . GLU B 1 55 ? 4.492 40.75 8.68 1 92.38 55 GLU B CA 1
ATOM 4148 C C . GLU B 1 55 ? 3.207 41.156 9.406 1 92.38 55 GLU B C 1
ATOM 4150 O O . GLU B 1 55 ? 2.807 42.312 9.383 1 92.38 55 GLU B O 1
ATOM 4155 N N . ILE B 1 56 ? 2.549 40.156 9.914 1 94.62 56 ILE B N 1
ATOM 4156 C CA . ILE B 1 56 ? 1.347 40.344 10.727 1 94.62 56 ILE B CA 1
ATOM 4157 C C . ILE B 1 56 ? 1.567 39.75 12.117 1 94.62 56 ILE B C 1
ATOM 4159 O O . ILE B 1 56 ? 1.939 38.562 12.242 1 94.62 56 ILE B O 1
ATOM 4163 N N . SER B 1 57 ? 1.352 40.531 13.125 1 92.56 57 SER B N 1
ATOM 4164 C CA . SER B 1 57 ? 1.599 40.094 14.492 1 92.56 57 SER B CA 1
ATOM 4165 C C . SER B 1 57 ? 0.292 39.844 15.234 1 92.56 57 SER B C 1
ATOM 4167 O O . SER B 1 57 ? -0.35 40.781 15.703 1 92.56 57 SER B O 1
ATOM 4169 N N . ASN B 1 58 ? -0.117 38.719 15.281 1 91.81 58 ASN B N 1
ATOM 4170 C CA . ASN B 1 58 ? -1.234 38.281 16.109 1 91.81 58 ASN B CA 1
ATOM 4171 C C . ASN B 1 58 ? -0.753 37.5 17.344 1 91.81 58 ASN B C 1
ATOM 4173 O O . ASN B 1 58 ? 0.103 36.625 17.25 1 91.81 58 ASN B O 1
ATOM 4177 N N . GLU B 1 59 ? -1.277 37.906 18.438 1 92.94 59 GLU B N 1
ATOM 4178 C CA . GLU B 1 59 ? -0.964 37.156 19.656 1 92.94 59 GLU B CA 1
ATOM 4179 C C . GLU B 1 59 ? -1.634 35.781 19.641 1 92.94 59 GLU B C 1
ATOM 4181 O O . GLU B 1 59 ? -2.799 35.656 19.25 1 92.94 59 GLU B O 1
ATOM 4186 N N . LEU B 1 60 ? -0.873 34.812 19.953 1 94.19 60 LEU B N 1
ATOM 4187 C CA . LEU B 1 60 ? -1.387 33.469 20.031 1 94.19 60 LEU B CA 1
ATOM 4188 C C . LEU B 1 60 ? -1.646 33.062 21.469 1 94.19 60 LEU B C 1
ATOM 4190 O O . LEU B 1 60 ? -0.71 32.938 22.266 1 94.19 60 LEU B O 1
ATOM 4194 N N . ASN B 1 61 ? -2.932 32.781 21.766 1 91.31 61 ASN B N 1
ATOM 4195 C CA . ASN B 1 61 ? -3.307 32.5 23.141 1 91.31 61 ASN B CA 1
ATOM 4196 C C . ASN B 1 61 ? -3.854 31.078 23.297 1 91.31 61 ASN B C 1
ATOM 4198 O O . ASN B 1 61 ? -4.156 30.641 24.422 1 91.31 61 ASN B O 1
ATOM 4202 N N . ARG B 1 62 ? -3.939 30.406 22.219 1 90.38 62 ARG B N 1
ATOM 4203 C CA . ARG B 1 62 ? -4.48 29.062 22.234 1 90.38 62 ARG B CA 1
ATOM 4204 C C . ARG B 1 62 ? -3.66 28.125 21.328 1 90.38 62 ARG B C 1
ATOM 4206 O O . ARG B 1 62 ? -3.121 28.562 20.312 1 90.38 62 ARG B O 1
ATOM 4213 N N . VAL B 1 63 ? -3.639 26.859 21.734 1 90.25 63 VAL B N 1
ATOM 4214 C CA . VAL B 1 63 ? -2.967 25.828 20.953 1 90.25 63 VAL B CA 1
ATOM 4215 C C . VAL B 1 63 ? -3.908 24.641 20.734 1 90.25 63 VAL B C 1
ATOM 4217 O O . VAL B 1 63 ? -4.539 24.172 21.688 1 90.25 63 VAL B O 1
ATOM 4220 N N . VAL B 1 64 ? -4.074 24.297 19.516 1 91.56 64 VAL B N 1
ATOM 4221 C CA . VAL B 1 64 ? -4.844 23.109 19.156 1 91.56 64 VAL B CA 1
ATOM 4222 C C . VAL B 1 64 ? -3.914 22.047 18.562 1 91.56 64 VAL B C 1
ATOM 4224 O O . VAL B 1 64 ? -3.109 22.344 17.672 1 91.56 64 VAL B O 1
ATOM 4227 N N . THR B 1 65 ? -3.975 20.875 19.062 1 90.31 65 THR B N 1
ATOM 4228 C CA . THR B 1 65 ? -3.152 19.781 18.547 1 90.31 65 THR B CA 1
ATOM 4229 C C . THR B 1 65 ? -4.012 18.562 18.219 1 90.31 65 THR B C 1
ATOM 4231 O O . THR B 1 65 ? -5.031 18.328 18.875 1 90.31 65 THR B O 1
ATOM 4234 N N . VAL B 1 66 ? -3.652 17.938 17.172 1 89.56 66 VAL B N 1
ATOM 4235 C CA . VAL B 1 66 ? -4.348 16.719 16.75 1 89.56 66 VAL B CA 1
ATOM 4236 C C . VAL B 1 66 ? -3.361 15.555 16.688 1 89.56 66 VAL B C 1
ATOM 4238 O O . VAL B 1 66 ? -2.188 15.742 16.359 1 89.56 66 VAL B O 1
ATOM 4241 N N . ASP B 1 67 ? -3.789 14.43 17.078 1 83.62 67 ASP B N 1
ATOM 4242 C CA . ASP B 1 67 ? -3.021 13.188 17 1 83.62 67 ASP B CA 1
ATOM 4243 C C . ASP B 1 67 ? -3.932 11.992 16.719 1 83.62 67 ASP B C 1
ATOM 4245 O O . ASP B 1 67 ? -5.121 12.031 17.047 1 83.62 67 ASP B O 1
ATOM 4249 N N . ALA B 1 68 ? -3.389 11.133 16.016 1 86.44 68 ALA B N 1
ATOM 4250 C CA . ALA B 1 68 ? -4.172 9.953 15.672 1 86.44 68 ALA B CA 1
ATOM 4251 C C . ALA B 1 68 ? -3.34 8.68 15.812 1 86.44 68 ALA B C 1
ATOM 4253 O O . ALA B 1 68 ? -2.109 8.727 15.734 1 86.44 68 ALA B O 1
ATOM 4254 N N . GLY B 1 69 ? -4.035 7.617 16.172 1 82.56 69 GLY B N 1
ATOM 4255 C CA . GLY B 1 69 ? -3.455 6.285 16.234 1 82.56 69 GLY B CA 1
ATOM 4256 C C . GLY B 1 69 ? -4.406 5.199 15.766 1 82.56 69 GLY B C 1
ATOM 4257 O O . GLY B 1 69 ? -5.605 5.441 15.609 1 82.56 69 GLY B O 1
ATOM 4258 N N . TYR B 1 70 ? -3.82 4.09 15.383 1 87.25 70 TYR B N 1
ATOM 4259 C CA . TYR B 1 70 ? -4.645 2.943 15.016 1 87.25 70 TYR B CA 1
ATOM 4260 C C . TYR B 1 70 ? -4.039 1.645 15.531 1 87.25 70 TYR B C 1
ATOM 4262 O O . TYR B 1 70 ? -2.857 1.599 15.883 1 87.25 70 TYR B O 1
ATOM 4270 N N . GLN B 1 71 ? -4.895 0.674 15.656 1 83.81 71 GLN B N 1
ATOM 4271 C CA . GLN B 1 71 ? -4.496 -0.672 16.047 1 83.81 71 GLN B CA 1
ATOM 4272 C C . GLN B 1 71 ? -5.266 -1.729 15.266 1 83.81 71 GLN B C 1
ATOM 4274 O O . GLN B 1 71 ? -6.492 -1.667 15.172 1 83.81 71 GLN B O 1
ATOM 4279 N N . GLU B 1 72 ? -4.504 -2.643 14.711 1 84.5 72 GLU B N 1
ATOM 4280 C CA . GLU B 1 72 ? -5.152 -3.768 14.047 1 84.5 72 GLU B CA 1
ATOM 4281 C C . GLU B 1 72 ? -5.547 -4.848 15.047 1 84.5 72 GLU B C 1
ATOM 4283 O O . GLU B 1 72 ? -4.793 -5.148 15.977 1 84.5 72 GLU B O 1
ATOM 4288 N N . ILE B 1 73 ? -6.723 -5.375 14.836 1 80.31 73 ILE B N 1
ATOM 4289 C CA . ILE B 1 73 ? -7.246 -6.391 15.742 1 80.31 73 ILE B CA 1
ATOM 4290 C C . ILE B 1 73 ? -7.637 -7.637 14.953 1 80.31 73 ILE B C 1
ATOM 4292 O O . ILE B 1 73 ? -8.242 -7.535 13.883 1 80.31 73 ILE B O 1
ATOM 4296 N N . ILE B 1 74 ? -7.164 -8.742 15.5 1 79.5 74 ILE B N 1
ATOM 4297 C CA . ILE B 1 74 ? -7.609 -10.023 14.969 1 79.5 74 ILE B CA 1
ATOM 4298 C C . ILE B 1 74 ? -8.859 -10.484 15.719 1 79.5 74 ILE B C 1
ATOM 4300 O O . ILE B 1 74 ? -8.859 -10.586 16.938 1 79.5 74 ILE B O 1
ATOM 4304 N N . LEU B 1 75 ? -9.938 -10.68 15.078 1 74.12 75 LEU B N 1
ATOM 4305 C CA . LEU B 1 75 ? -11.219 -10.969 15.695 1 74.12 75 LEU B CA 1
ATOM 4306 C C . LEU B 1 75 ? -11.281 -12.414 16.188 1 74.12 75 LEU B C 1
ATOM 4308 O O . LEU B 1 75 ? -11.945 -12.719 17.172 1 74.12 75 LEU B O 1
ATOM 4312 N N . ASP B 1 76 ? -10.789 -13.273 15.305 1 68.19 76 ASP B N 1
ATOM 4313 C CA . ASP B 1 76 ? -10.836 -14.703 15.609 1 68.19 76 ASP B CA 1
ATOM 4314 C C . ASP B 1 76 ? -9.469 -15.344 15.398 1 68.19 76 ASP B C 1
ATOM 4316 O O . ASP B 1 76 ? -8.945 -15.367 14.281 1 68.19 76 ASP B O 1
ATOM 4320 N N . ASP B 1 77 ? -8.992 -15.859 16.406 1 64.44 77 ASP B N 1
ATOM 4321 C CA . ASP B 1 77 ? -7.676 -16.5 16.344 1 64.44 77 ASP B CA 1
ATOM 4322 C C . ASP B 1 77 ? -7.688 -17.703 15.398 1 64.44 77 ASP B C 1
ATOM 4324 O O . ASP B 1 77 ? -6.66 -18.047 14.82 1 64.44 77 ASP B O 1
ATOM 4328 N N . SER B 1 78 ? -8.891 -18.234 15.344 1 61.38 78 SER B N 1
ATOM 4329 C CA . SER B 1 78 ? -9.016 -19.391 14.445 1 61.38 78 SER B CA 1
ATOM 4330 C C . SER B 1 78 ? -8.945 -18.953 12.984 1 61.38 78 SER B C 1
ATOM 4332 O O . SER B 1 78 ? -8.602 -19.75 12.109 1 61.38 78 SER B O 1
ATOM 4334 N N . TYR B 1 79 ? -9.336 -17.703 12.852 1 65.12 79 TYR B N 1
ATOM 4335 C CA . TYR B 1 79 ? -9.289 -17.109 11.516 1 65.12 79 TYR B CA 1
ATOM 4336 C C . TYR B 1 79 ? -8.484 -15.82 11.523 1 65.12 79 TYR B C 1
ATOM 4338 O O . TYR B 1 79 ? -9.055 -14.727 11.414 1 65.12 79 TYR B O 1
ATOM 4346 N N . PRO B 1 80 ? -7.254 -15.945 11.586 1 64.69 80 PRO B N 1
ATOM 4347 C CA . PRO B 1 80 ? -6.391 -14.773 11.781 1 64.69 80 PRO B CA 1
ATOM 4348 C C . PRO B 1 80 ? -6.496 -13.766 10.648 1 64.69 80 PRO B C 1
ATOM 4350 O O . PRO B 1 80 ? -6.055 -12.625 10.789 1 64.69 80 PRO B O 1
ATOM 4353 N N . THR B 1 81 ? -7.133 -14.172 9.633 1 72 81 THR B N 1
ATOM 4354 C CA . THR B 1 81 ? -7.238 -13.242 8.516 1 72 81 THR B CA 1
ATOM 4355 C C . THR B 1 81 ? -8.422 -12.305 8.695 1 72 81 THR B C 1
ATOM 4357 O O . THR B 1 81 ? -8.547 -11.305 7.98 1 72 81 THR B O 1
ATOM 4360 N N . ASN B 1 82 ? -9.273 -12.656 9.648 1 78.75 82 ASN B N 1
ATOM 4361 C CA . ASN B 1 82 ? -10.352 -11.727 9.984 1 78.75 82 ASN B CA 1
ATOM 4362 C C . ASN B 1 82 ? -9.852 -10.586 10.867 1 78.75 82 ASN B C 1
ATOM 4364 O O . ASN B 1 82 ? -9.797 -10.727 12.086 1 78.75 82 ASN B O 1
ATOM 4368 N N . ARG B 1 83 ? -9.609 -9.5 10.25 1 86 83 ARG B N 1
ATOM 4369 C CA . ARG B 1 83 ? -8.945 -8.414 10.961 1 86 83 ARG B CA 1
ATOM 4370 C C . ARG B 1 83 ? -9.703 -7.102 10.781 1 86 83 ARG B C 1
ATOM 4372 O O . ARG B 1 83 ? -10.273 -6.848 9.727 1 86 83 ARG B O 1
ATOM 4379 N N . LEU B 1 84 ? -9.695 -6.324 11.844 1 89 84 LEU B N 1
ATOM 4380 C CA . LEU B 1 84 ? -10.234 -4.965 11.867 1 89 84 LEU B CA 1
ATOM 4381 C C . LEU B 1 84 ? -9.172 -3.973 12.336 1 89 84 LEU B C 1
ATOM 4383 O O . LEU B 1 84 ? -8.234 -4.348 13.039 1 89 84 LEU B O 1
ATOM 4387 N N . CYS B 1 85 ? -9.312 -2.787 11.883 1 91.31 85 CYS B N 1
ATOM 4388 C CA . CYS B 1 85 ? -8.461 -1.708 12.367 1 91.31 85 CYS B CA 1
ATOM 4389 C C . CYS B 1 85 ? -9.266 -0.707 13.188 1 91.31 85 CYS B C 1
ATOM 4391 O O . CYS B 1 85 ? -10.281 -0.191 12.719 1 91.31 85 CYS B O 1
ATOM 4393 N N . TYR B 1 86 ? -8.82 -0.513 14.414 1 89.62 86 TYR B N 1
ATOM 4394 C CA . TYR B 1 86 ? -9.438 0.457 15.312 1 89.62 86 TYR B CA 1
ATOM 4395 C C . TYR B 1 86 ? -8.656 1.769 15.312 1 89.62 86 TYR B C 1
ATOM 4397 O O . TYR B 1 86 ? -7.457 1.785 15.594 1 89.62 86 TYR B O 1
ATOM 4405 N N . TYR B 1 87 ? -9.359 2.844 14.977 1 89.81 87 TYR B N 1
ATOM 4406 C CA . TYR B 1 87 ? -8.734 4.16 14.945 1 89.81 87 TYR B CA 1
ATOM 4407 C C . TYR B 1 87 ? -9.156 4.992 16.156 1 89.81 87 TYR B C 1
ATOM 4409 O O . TYR B 1 87 ? -10.32 4.953 16.562 1 89.81 87 TYR B O 1
ATOM 4417 N N . SER B 1 88 ? -8.211 5.703 16.688 1 86.19 88 SER B N 1
ATOM 4418 C CA . SER B 1 88 ? -8.445 6.676 17.75 1 86.19 88 SER B CA 1
ATOM 4419 C C . SER B 1 88 ? -7.773 8.008 17.438 1 86.19 88 SER B C 1
ATOM 4421 O O . SER B 1 88 ? -6.555 8.07 17.266 1 86.19 88 SER B O 1
ATOM 4423 N N . ILE B 1 89 ? -8.594 9.008 17.312 1 87.31 89 ILE B N 1
ATOM 4424 C CA . ILE B 1 89 ? -8.094 10.336 16.984 1 87.31 89 ILE B CA 1
ATOM 4425 C C . ILE B 1 89 ? -8.5 11.328 18.078 1 87.31 89 ILE B C 1
ATOM 4427 O O . ILE B 1 89 ? -9.602 11.227 18.641 1 87.31 89 ILE B O 1
ATOM 4431 N N . GLY B 1 90 ? -7.598 12.188 18.359 1 85.5 90 GLY B N 1
ATOM 4432 C CA . GLY B 1 90 ? -7.875 13.203 19.375 1 85.5 90 GLY B CA 1
ATOM 4433 C C . GLY B 1 90 ? -7.492 14.602 18.938 1 85.5 90 GLY B C 1
ATOM 4434 O O . GLY B 1 90 ? -6.531 14.781 18.188 1 85.5 90 GLY B O 1
ATOM 4435 N N . ILE B 1 91 ? -8.312 15.492 19.312 1 87.88 91 ILE B N 1
ATOM 4436 C CA . ILE B 1 91 ? -8.016 16.906 19.156 1 87.88 91 ILE B CA 1
ATOM 4437 C C . ILE B 1 91 ? -8.102 17.609 20.516 1 87.88 91 ILE B C 1
ATOM 4439 O O . ILE B 1 91 ? -9.062 17.406 21.266 1 87.88 91 ILE B O 1
ATOM 4443 N N . LEU B 1 92 ? -7.07 18.359 20.812 1 85.38 92 LEU B N 1
ATOM 4444 C CA . LEU B 1 92 ? -6.957 19 22.125 1 85.38 92 LEU B CA 1
ATOM 4445 C C . LEU B 1 92 ? -6.711 20.5 21.969 1 85.38 92 LEU B C 1
ATOM 4447 O O . LEU B 1 92 ? -5.918 20.906 21.125 1 85.38 92 LEU B O 1
ATOM 4451 N N . CYS B 1 93 ? -7.414 21.25 22.734 1 86.44 93 CYS B N 1
ATOM 4452 C CA . CYS B 1 93 ? -7.25 22.688 22.75 1 86.44 93 CYS B CA 1
ATOM 4453 C C . CYS B 1 93 ? -6.836 23.172 24.141 1 86.44 93 CYS B C 1
ATOM 4455 O O . CYS B 1 93 ? -7.457 22.812 25.141 1 86.44 93 CYS B O 1
ATOM 4457 N N . PHE B 1 94 ? -5.711 24.062 24.125 1 81 94 PHE B N 1
ATOM 4458 C CA . PHE B 1 94 ? -5.188 24.656 25.359 1 81 94 PHE B CA 1
ATOM 4459 C C . PHE B 1 94 ? -5.09 26.172 25.234 1 81 94 PHE B C 1
ATOM 4461 O O . PHE B 1 94 ? -4.801 26.688 24.156 1 81 94 PHE B O 1
ATOM 4468 N N . SER B 1 95 ? -5.383 26.672 26.422 1 83.88 95 SER B N 1
ATOM 4469 C CA . SER B 1 95 ? -4.941 28.062 26.5 1 83.88 95 SER B CA 1
ATOM 4470 C C . SER B 1 95 ? -3.461 28.156 26.859 1 83.88 95 SER B C 1
ATOM 4472 O O . SER B 1 95 ? -2.959 27.359 27.656 1 83.88 95 SER B O 1
ATOM 4474 N N . VAL B 1 96 ? -2.805 29.031 26.297 1 83.62 96 VAL B N 1
ATOM 4475 C CA . VAL B 1 96 ? -1.387 29.219 26.594 1 83.62 96 VAL B CA 1
ATOM 4476 C C . VAL B 1 96 ? -1.196 29.484 28.094 1 83.62 96 VAL B C 1
ATOM 4478 O O . VAL B 1 96 ? -0.217 29.016 28.688 1 83.62 96 VAL B O 1
ATOM 4481 N N . LYS B 1 97 ? -2.08 30.125 28.656 1 78.25 97 LYS B N 1
ATOM 4482 C CA . LYS B 1 97 ? -2.033 30.406 30.094 1 78.25 97 LYS B CA 1
ATOM 4483 C C . LYS B 1 97 ? -2.066 29.109 30.891 1 78.25 97 LYS B C 1
ATOM 4485 O O . LYS B 1 97 ? -1.354 28.969 31.891 1 78.25 97 LYS B O 1
ATOM 4490 N N . ASP B 1 98 ? -2.875 28.234 30.5 1 74.19 98 ASP B N 1
ATOM 4491 C CA . ASP B 1 98 ? -2.977 26.953 31.172 1 74.19 98 ASP B CA 1
ATOM 4492 C C . ASP B 1 98 ? -1.671 26.156 31.062 1 74.19 98 ASP B C 1
ATOM 4494 O O . ASP B 1 98 ? -1.293 25.438 31.984 1 74.19 98 ASP B O 1
ATOM 4498 N N . LEU B 1 99 ? -1.041 26.312 29.953 1 71.31 99 LEU B N 1
ATOM 4499 C CA . LEU B 1 99 ? 0.213 25.609 29.719 1 71.31 99 LEU B CA 1
ATOM 4500 C C . LEU B 1 99 ? 1.317 26.141 30.625 1 71.31 99 LEU B C 1
ATOM 4502 O O . LEU B 1 99 ? 2.17 25.375 31.078 1 71.31 99 LEU B O 1
ATOM 4506 N N . ASP B 1 100 ? 1.232 27.359 30.891 1 70.5 100 ASP B N 1
ATOM 4507 C CA . ASP B 1 100 ? 2.174 27.984 31.812 1 70.5 100 ASP B CA 1
ATOM 4508 C C . ASP B 1 100 ? 2.008 27.422 33.219 1 70.5 100 ASP B C 1
ATOM 4510 O O . ASP B 1 100 ? 2.994 27.203 33.938 1 70.5 100 ASP B O 1
ATOM 4514 N N . ASN B 1 101 ? 0.798 27.156 33.5 1 68.25 101 ASN B N 1
ATOM 4515 C CA . ASN B 1 101 ? 0.512 26.641 34.812 1 68.25 101 ASN B CA 1
ATOM 4516 C C . ASN B 1 101 ? 0.971 25.203 34.969 1 68.25 101 ASN B C 1
ATOM 4518 O O . ASN B 1 101 ? 1.381 24.781 36.062 1 68.25 101 ASN B O 1
ATOM 4522 N N . LEU B 1 102 ? 0.816 24.453 33.875 1 64.5 102 LEU B N 1
ATOM 4523 C CA . LEU B 1 102 ? 1.222 23.062 33.906 1 64.5 102 LEU B CA 1
ATOM 4524 C C . LEU B 1 102 ? 2.736 22.922 34 1 64.5 102 LEU B C 1
ATOM 4526 O O . LEU B 1 102 ? 3.24 22.016 34.656 1 64.5 102 LEU B O 1
ATOM 4530 N N . GLU B 1 103 ? 3.428 23.625 33.281 1 60.25 103 GLU B N 1
ATOM 4531 C CA . GLU B 1 103 ? 4.887 23.641 33.312 1 60.25 103 GLU B CA 1
ATOM 4532 C C . GLU B 1 103 ? 5.391 23.844 34.75 1 60.25 103 GLU B C 1
ATOM 4534 O O . GLU B 1 103 ? 6.398 23.25 35.156 1 60.25 103 GLU B O 1
ATOM 4539 N N . GLU B 1 104 ? 4.617 24.672 35.312 1 58.19 104 GLU B N 1
ATOM 4540 C CA . GLU B 1 104 ? 5.012 24.938 36.688 1 58.19 104 GLU B CA 1
ATOM 4541 C C . GLU B 1 104 ? 4.781 23.703 37.562 1 58.19 104 GLU B C 1
ATOM 4543 O O . GLU B 1 104 ? 5.465 23.516 38.594 1 58.19 104 GLU B O 1
ATOM 4548 N N . GLN B 1 105 ? 3.828 22.875 36.938 1 54.75 105 GLN B N 1
ATOM 4549 C CA . GLN B 1 105 ? 3.58 21.641 37.688 1 54.75 105 GLN B CA 1
ATOM 4550 C C . GLN B 1 105 ? 4.5 20.516 37.219 1 54.75 105 GLN B C 1
ATOM 4552 O O . GLN B 1 105 ? 4.773 20.391 36.031 1 54.75 105 GLN B O 1
ATOM 4557 N N . HIS B 1 106 ? 5.547 20.156 37.688 1 49.94 106 HIS B N 1
ATOM 4558 C CA . HIS B 1 106 ? 6.637 19.25 37.344 1 49.94 106 HIS B CA 1
ATOM 4559 C C . HIS B 1 106 ? 6.102 17.938 36.781 1 49.94 106 HIS B C 1
ATOM 4561 O O . HIS B 1 106 ? 6.832 17.203 36.125 1 49.94 106 HIS B O 1
ATOM 4567 N N . THR B 1 107 ? 4.938 17.438 37.344 1 48.09 107 THR B N 1
ATOM 4568 C CA . THR B 1 107 ? 4.418 16.156 36.906 1 48.09 107 THR B CA 1
ATOM 4569 C C . THR B 1 107 ? 3.043 16.312 36.25 1 48.09 107 THR B C 1
ATOM 4571 O O . THR B 1 107 ? 2.145 16.906 36.844 1 48.09 107 THR B O 1
ATOM 4574 N N . ILE B 1 108 ? 2.969 16.25 34.938 1 50.84 108 ILE B N 1
ATOM 4575 C CA . ILE B 1 108 ? 1.663 16.312 34.281 1 50.84 108 ILE B CA 1
ATOM 4576 C C . ILE B 1 108 ? 0.911 15.008 34.5 1 50.84 108 ILE B C 1
ATOM 4578 O O . ILE B 1 108 ? 1.325 13.953 34.031 1 50.84 108 ILE B O 1
ATOM 4582 N N . ASN B 1 109 ? 0.108 14.891 35.594 1 51.56 109 ASN B N 1
ATOM 4583 C CA . ASN B 1 109 ? -0.816 13.773 35.75 1 51.56 109 ASN B CA 1
ATOM 4584 C C . ASN B 1 109 ? -1.902 13.789 34.656 1 51.56 109 ASN B C 1
ATOM 4586 O O . ASN B 1 109 ? -2.654 14.766 34.562 1 51.56 109 ASN B O 1
ATOM 4590 N N . PRO B 1 110 ? -1.847 12.844 33.812 1 53.97 110 PRO B N 1
ATOM 4591 C CA . PRO B 1 110 ? -2.838 12.789 32.75 1 53.97 110 PRO B CA 1
ATOM 4592 C C . PRO B 1 110 ? -4.254 13.102 33.219 1 53.97 110 PRO B C 1
ATOM 4594 O O . PRO B 1 110 ? -5.043 13.703 32.5 1 53.97 110 PRO B O 1
ATOM 4597 N N . ASN B 1 111 ? -4.582 12.656 34.469 1 53.72 111 ASN B N 1
ATOM 4598 C CA . ASN B 1 111 ? -5.906 12.914 35.031 1 53.72 111 ASN B CA 1
ATOM 4599 C C . ASN B 1 111 ? -6.137 14.406 35.25 1 53.72 111 ASN B C 1
ATOM 4601 O O . ASN B 1 111 ? -7.266 14.891 35.156 1 53.72 111 ASN B O 1
ATOM 4605 N N . ASP B 1 112 ? -5.156 14.984 35.625 1 53.16 112 ASP B N 1
ATOM 4606 C CA . ASP B 1 112 ? -5.277 16.406 35.906 1 53.16 112 ASP B CA 1
ATOM 4607 C C . ASP B 1 112 ? -5.43 17.234 34.625 1 53.16 112 ASP B C 1
ATOM 4609 O O . ASP B 1 112 ? -6.133 18.25 34.625 1 53.16 112 ASP B O 1
ATOM 4613 N N . VAL B 1 113 ? -4.855 16.75 33.688 1 53.41 113 VAL B N 1
ATOM 4614 C CA . VAL B 1 113 ? -4.898 17.422 32.375 1 53.41 113 VAL B CA 1
ATOM 4615 C C . VAL B 1 113 ? -6.262 17.219 31.734 1 53.41 113 VAL B C 1
ATOM 4617 O O . VAL B 1 113 ? -6.789 18.109 31.062 1 53.41 113 VAL B O 1
ATOM 4620 N N . GLY B 1 114 ? -6.859 16.016 32.031 1 52.91 114 GLY B N 1
ATOM 4621 C CA . GLY B 1 114 ? -8.148 15.688 31.438 1 52.91 114 GLY B CA 1
ATOM 4622 C C . GLY B 1 114 ? -9.242 16.672 31.812 1 52.91 114 GLY B C 1
ATOM 4623 O O . GLY B 1 114 ? -10.109 16.984 31 1 52.91 114 GLY B O 1
ATOM 4624 N N . ARG B 1 115 ? -9.258 17.062 33.062 1 48.78 115 ARG B N 1
ATOM 4625 C CA . ARG B 1 115 ? -10.336 17.906 33.562 1 48.78 115 ARG B CA 1
ATOM 4626 C C . ARG B 1 115 ? -10.234 19.312 33 1 48.78 115 ARG B C 1
ATOM 4628 O O . ARG B 1 115 ? -11.227 20.031 32.906 1 48.78 115 ARG B O 1
ATOM 4635 N N . LEU B 1 116 ? -9.086 19.688 32.75 1 49.62 116 LEU B N 1
ATOM 4636 C CA . LEU B 1 116 ? -8.898 21.094 32.406 1 49.62 116 LEU B CA 1
ATOM 4637 C C . LEU B 1 116 ? -8.938 21.312 30.906 1 49.62 116 LEU B C 1
ATOM 4639 O O . LEU B 1 116 ? -9.094 22.438 30.438 1 49.62 116 LEU B O 1
ATOM 4643 N N . LYS B 1 117 ? -9.023 20.125 30.062 1 60.88 117 LYS B N 1
ATOM 4644 C CA . LYS B 1 117 ? -8.68 20.422 28.672 1 60.88 117 LYS B CA 1
ATOM 4645 C C . LYS B 1 117 ? -9.758 19.906 27.719 1 60.88 117 LYS B C 1
ATOM 4647 O O . LYS B 1 117 ? -10.57 19.062 28.078 1 60.88 117 LYS B O 1
ATOM 4652 N N . ASN B 1 118 ? -10.109 20.938 26.719 1 76 118 ASN B N 1
ATOM 4653 C CA . ASN B 1 118 ? -11.102 20.656 25.672 1 76 118 ASN B CA 1
ATOM 4654 C C . ASN B 1 118 ? -10.594 19.641 24.672 1 76 118 ASN B C 1
ATOM 4656 O O . ASN B 1 118 ? -9.711 19.922 23.875 1 76 118 ASN B O 1
ATOM 4660 N N . ILE B 1 119 ? -11.133 18.453 24.953 1 79.56 119 ILE B N 1
ATOM 4661 C CA . ILE B 1 119 ? -10.656 17.359 24.109 1 79.56 119 ILE B CA 1
ATOM 4662 C C . ILE B 1 119 ? -11.844 16.656 23.453 1 79.56 119 ILE B C 1
ATOM 4664 O O . ILE B 1 119 ? -12.883 16.469 24.094 1 79.56 119 ILE B O 1
ATOM 4668 N N . ASP B 1 120 ? -11.75 16.531 22.203 1 83.62 120 ASP B N 1
ATOM 4669 C CA . ASP B 1 120 ? -12.656 15.617 21.5 1 83.62 120 ASP B CA 1
ATOM 4670 C C . ASP B 1 120 ? -11.914 14.383 21 1 83.62 120 ASP B C 1
ATOM 4672 O O . ASP B 1 120 ? -10.773 14.477 20.531 1 83.62 120 ASP B O 1
ATOM 4676 N N . ARG B 1 121 ? -12.547 13.281 21.219 1 84.31 121 ARG B N 1
ATOM 4677 C CA . ARG B 1 121 ? -12 12.008 20.734 1 84.31 121 ARG B CA 1
ATOM 4678 C C . ARG B 1 121 ? -12.93 11.359 19.734 1 84.31 121 ARG B C 1
ATOM 4680 O O . ARG B 1 121 ? -14.156 11.414 19.875 1 84.31 121 ARG B O 1
ATOM 4687 N N . PHE B 1 122 ? -12.336 10.852 18.766 1 87.31 122 PHE B N 1
ATOM 4688 C CA . PHE B 1 122 ? -13.07 10.18 17.688 1 87.31 122 PHE B CA 1
ATOM 4689 C C . PHE B 1 122 ? -12.562 8.75 17.5 1 87.31 122 PHE B C 1
ATOM 4691 O O . PHE B 1 122 ? -11.359 8.5 17.562 1 87.31 122 PHE B O 1
ATOM 4698 N N . HIS B 1 123 ? -13.531 7.891 17.391 1 87.25 123 HIS B N 1
ATOM 4699 C CA . HIS B 1 123 ? -13.195 6.488 17.172 1 87.25 123 HIS B CA 1
ATOM 4700 C C . HIS B 1 123 ? -13.984 5.914 15.992 1 87.25 123 HIS B C 1
ATOM 4702 O O . HIS B 1 123 ? -15.141 6.266 15.789 1 87.25 123 HIS B O 1
ATOM 4708 N N . PHE B 1 124 ? -13.391 5.105 15.25 1 90.94 124 PHE B N 1
ATOM 4709 C CA . PHE B 1 124 ? -14.086 4.336 14.227 1 90.94 124 PHE B CA 1
ATOM 4710 C C . PHE B 1 124 ? -13.281 3.094 13.844 1 90.94 124 PHE B C 1
ATOM 4712 O O . PHE B 1 124 ? -12.156 2.91 14.312 1 90.94 124 PHE B O 1
ATOM 4719 N N . VAL B 1 125 ? -13.898 2.229 13.125 1 92.19 125 VAL B N 1
ATOM 4720 C CA . VAL B 1 125 ? -13.273 0.962 12.766 1 92.19 125 VAL B CA 1
ATOM 4721 C C . VAL B 1 125 ? -13.312 0.786 11.25 1 92.19 125 VAL B C 1
ATOM 4723 O O . VAL B 1 125 ? -14.188 1.326 10.57 1 92.19 125 VAL B O 1
ATOM 4726 N N . LEU B 1 126 ? -12.336 0.108 10.734 1 94.44 126 LEU B N 1
ATOM 4727 C CA . LEU B 1 126 ? -12.234 -0.229 9.32 1 94.44 126 LEU B CA 1
ATOM 4728 C C . LEU B 1 126 ? -11.859 -1.697 9.141 1 94.44 126 LEU B C 1
ATOM 4730 O O . LEU B 1 126 ? -10.883 -2.172 9.719 1 94.44 126 LEU B O 1
ATOM 4734 N N . PRO B 1 127 ? -12.688 -2.41 8.359 1 92.06 127 PRO B N 1
ATOM 4735 C CA . PRO B 1 127 ? -12.266 -3.773 8.047 1 92.06 127 PRO B CA 1
ATOM 4736 C C . PRO B 1 127 ? -10.93 -3.816 7.305 1 92.06 127 PRO B C 1
ATOM 4738 O O . PRO B 1 127 ? -10.664 -2.967 6.449 1 92.06 127 PRO B O 1
ATOM 4741 N N . VAL B 1 128 ? -10.125 -4.785 7.656 1 90.44 128 VAL B N 1
ATOM 4742 C CA . VAL B 1 128 ? -8.828 -4.914 7.008 1 90.44 128 VAL B CA 1
ATOM 4743 C C . VAL B 1 128 ? -8.852 -6.09 6.031 1 90.44 128 VAL B C 1
ATOM 4745 O O . VAL B 1 128 ? -8.398 -5.965 4.891 1 90.44 128 VAL B O 1
ATOM 4748 N N . GLN B 1 129 ? -9.312 -7.188 6.562 1 84.5 129 GLN B N 1
ATOM 4749 C CA . GLN B 1 129 ? -9.344 -8.383 5.727 1 84.5 129 GLN B CA 1
ATOM 4750 C C . GLN B 1 129 ? -10.5 -9.297 6.121 1 84.5 129 GLN B C 1
ATOM 4752 O O . GLN B 1 129 ? -10.766 -9.492 7.309 1 84.5 129 GLN B O 1
ATOM 4757 N N . ASN B 1 130 ? -11.219 -9.805 5.121 1 78.81 130 ASN B N 1
ATOM 4758 C CA . ASN B 1 130 ? -12.195 -10.898 5.195 1 78.81 130 ASN B CA 1
ATOM 4759 C C . ASN B 1 130 ? -13.414 -10.5 6.027 1 78.81 130 ASN B C 1
ATOM 4761 O O . ASN B 1 130 ? -14.062 -11.359 6.621 1 78.81 130 ASN B O 1
ATOM 4765 N N . ILE B 1 131 ? -13.648 -9.242 6.293 1 82.75 131 ILE B N 1
ATOM 4766 C CA . ILE B 1 131 ? -14.844 -8.703 6.941 1 82.75 131 ILE B CA 1
ATOM 4767 C C . ILE B 1 131 ? -15.555 -7.738 5.996 1 82.75 131 ILE B C 1
ATOM 4769 O O . ILE B 1 131 ? -14.953 -6.77 5.527 1 82.75 131 ILE B O 1
ATOM 4773 N N . LYS B 1 132 ? -16.734 -8.055 5.691 1 86.31 132 LYS B N 1
ATOM 4774 C CA . LYS B 1 132 ? -17.484 -7.219 4.754 1 86.31 132 LYS B CA 1
ATOM 4775 C C . LYS B 1 132 ? -18.891 -6.934 5.262 1 86.31 132 LYS B C 1
ATOM 4777 O O . LYS B 1 132 ? -19.469 -7.742 5.992 1 86.31 132 LYS B O 1
ATOM 4782 N N . LEU B 1 133 ? -19.375 -5.793 4.871 1 87.75 133 LEU B N 1
ATOM 4783 C CA . LEU B 1 133 ? -20.766 -5.477 5.125 1 87.75 133 LEU B CA 1
ATOM 4784 C C . LEU B 1 133 ? -21.688 -6.449 4.402 1 87.75 133 LEU B C 1
ATOM 4786 O O . LEU B 1 133 ? -21.328 -7 3.359 1 87.75 133 LEU B O 1
ATOM 4790 N N . LYS B 1 134 ? -22.859 -6.582 4.938 1 82.62 134 LYS B N 1
ATOM 4791 C CA . LYS B 1 134 ? -23.828 -7.496 4.344 1 82.62 134 LYS B CA 1
ATOM 4792 C C . LYS B 1 134 ? -24.141 -7.113 2.898 1 82.62 134 LYS B C 1
ATOM 4794 O O . LYS B 1 134 ? -24.391 -5.945 2.602 1 82.62 134 LYS B O 1
ATOM 4799 N N . GLN B 1 135 ? -23.984 -8.039 2.02 1 76.94 135 GLN B N 1
ATOM 4800 C CA . GLN B 1 135 ? -24.375 -7.953 0.613 1 76.94 135 GLN B CA 1
ATOM 4801 C C . GLN B 1 135 ? -23.484 -6.957 -0.136 1 76.94 135 GLN B C 1
ATOM 4803 O O . GLN B 1 135 ? -23.922 -6.367 -1.13 1 76.94 135 GLN B O 1
ATOM 4808 N N . LYS B 1 136 ? -22.359 -6.695 0.417 1 84.88 136 LYS B N 1
ATOM 4809 C CA . LYS B 1 136 ? -21.422 -5.785 -0.242 1 84.88 136 LYS B CA 1
ATOM 4810 C C . LYS B 1 136 ? -20.078 -6.453 -0.473 1 84.88 136 LYS B C 1
ATOM 4812 O O . LYS B 1 136 ? -19.688 -7.371 0.257 1 84.88 136 LYS B O 1
ATOM 4817 N N . ASP B 1 137 ? -19.406 -6.078 -1.508 1 83.75 137 ASP B N 1
ATOM 4818 C CA . ASP B 1 137 ? -18.031 -6.547 -1.705 1 83.75 137 ASP B CA 1
ATOM 4819 C C . ASP B 1 137 ? -17.062 -5.801 -0.798 1 83.75 137 ASP B C 1
ATOM 4821 O O . ASP B 1 137 ? -17.422 -4.793 -0.187 1 83.75 137 ASP B O 1
ATOM 4825 N N . PHE B 1 138 ? -15.914 -6.281 -0.75 1 87.88 138 PHE B N 1
ATOM 4826 C CA . PHE B 1 138 ? -14.938 -5.773 0.202 1 87.88 138 PHE B CA 1
ATOM 4827 C C . PHE B 1 138 ? -14.602 -4.312 -0.09 1 87.88 138 PHE B C 1
ATOM 4829 O O . PHE B 1 138 ? -14.531 -3.492 0.826 1 87.88 138 PHE B O 1
ATOM 4836 N N . ILE B 1 139 ? -14.375 -3.973 -1.358 1 89.88 139 ILE B N 1
ATOM 4837 C CA . ILE B 1 139 ? -14.008 -2.611 -1.735 1 89.88 139 ILE B CA 1
ATOM 4838 C C . ILE B 1 139 ? -15.148 -1.656 -1.381 1 89.88 139 ILE B C 1
ATOM 4840 O O . ILE B 1 139 ? -14.914 -0.594 -0.799 1 89.88 139 ILE B O 1
ATOM 4844 N N . THR B 1 140 ? -16.359 -2.021 -1.733 1 91.19 140 THR B N 1
ATOM 4845 C CA . THR B 1 140 ? -17.516 -1.207 -1.402 1 91.19 140 THR B CA 1
ATOM 4846 C C . THR B 1 140 ? -17.672 -1.073 0.11 1 91.19 140 THR B C 1
ATOM 4848 O O . THR B 1 140 ? -18.047 -0.012 0.609 1 91.19 140 THR B O 1
ATOM 4851 N N . THR B 1 141 ? -17.422 -2.176 0.81 1 92.44 141 THR B N 1
ATOM 4852 C CA . THR B 1 141 ? -17.469 -2.148 2.268 1 92.44 141 THR B CA 1
ATOM 4853 C C . THR B 1 141 ? -16.516 -1.088 2.816 1 92.44 141 THR B C 1
ATOM 4855 O O . THR B 1 141 ? -16.891 -0.309 3.697 1 92.44 141 THR B O 1
ATOM 4858 N N . ILE B 1 142 ? -15.32 -1.055 2.314 1 95 142 ILE B N 1
ATOM 4859 C CA . ILE B 1 142 ? -14.312 -0.11 2.781 1 95 142 ILE B CA 1
ATOM 4860 C C . ILE B 1 142 ? -14.742 1.315 2.441 1 95 142 ILE B C 1
ATOM 4862 O O . ILE B 1 142 ? -14.688 2.207 3.291 1 95 142 ILE B O 1
ATOM 4866 N N . ARG B 1 143 ? -15.195 1.545 1.194 1 96.19 143 ARG B N 1
ATOM 4867 C CA . ARG B 1 143 ? -15.617 2.869 0.744 1 96.19 143 ARG B CA 1
ATOM 4868 C C . ARG B 1 143 ? -16.766 3.396 1.593 1 96.19 143 ARG B C 1
ATOM 4870 O O . ARG B 1 143 ? -16.734 4.543 2.049 1 96.19 143 ARG B O 1
ATOM 4877 N N . GLU B 1 144 ? -17.734 2.57 1.821 1 95.38 144 GLU B N 1
ATOM 4878 C CA . GLU B 1 144 ? -18.906 2.961 2.605 1 95.38 144 GLU B CA 1
ATOM 4879 C C . GLU B 1 144 ? -18.531 3.213 4.062 1 95.38 144 GLU B C 1
ATOM 4881 O O . GLU B 1 144 ? -19.094 4.105 4.707 1 95.38 144 GLU B O 1
ATOM 4886 N N . THR B 1 145 ? -17.688 2.375 4.562 1 96.44 145 THR B N 1
ATOM 4887 C CA . THR B 1 145 ? -17.25 2.535 5.945 1 96.44 145 THR B CA 1
ATOM 4888 C C . THR B 1 145 ? -16.516 3.859 6.129 1 96.44 145 THR B C 1
ATOM 4890 O O . THR B 1 145 ? -16.719 4.555 7.125 1 96.44 145 THR B O 1
ATOM 4893 N N . ILE B 1 146 ? -15.641 4.219 5.207 1 97.62 146 ILE B N 1
ATOM 4894 C CA . ILE B 1 146 ? -14.914 5.48 5.266 1 97.62 146 ILE B CA 1
ATOM 4895 C C . ILE B 1 146 ? -15.898 6.645 5.199 1 97.62 146 ILE B C 1
ATOM 4897 O O . ILE B 1 146 ? -15.836 7.574 6.012 1 97.62 146 ILE B O 1
ATOM 4901 N N . TYR B 1 147 ? -16.859 6.555 4.273 1 97.62 147 TYR B N 1
ATOM 4902 C CA . TYR B 1 147 ? -17.906 7.57 4.129 1 97.62 147 TYR B CA 1
ATOM 4903 C C . TYR B 1 147 ? -18.672 7.762 5.434 1 97.62 147 TYR B C 1
ATOM 4905 O O . TYR B 1 147 ? -18.797 8.883 5.922 1 97.62 147 TYR B O 1
ATOM 4913 N N . GLN B 1 148 ? -19.078 6.66 6.02 1 95.69 148 GLN B N 1
ATOM 4914 C CA . GLN B 1 148 ? -19.859 6.707 7.25 1 95.69 148 GLN B CA 1
ATOM 4915 C C . GLN B 1 148 ? -19.031 7.234 8.414 1 95.69 148 GLN B C 1
ATOM 4917 O O . GLN B 1 148 ? -19.547 7.945 9.281 1 95.69 148 GLN B O 1
ATOM 4922 N N . SER B 1 149 ? -17.797 6.863 8.453 1 95.06 149 SER B N 1
ATOM 4923 C CA . SER B 1 149 ? -16.922 7.316 9.523 1 95.06 149 SER B CA 1
ATOM 4924 C C . SER B 1 149 ? -16.766 8.836 9.516 1 95.06 149 SER B C 1
ATOM 4926 O O . SER B 1 149 ? -16.781 9.477 10.57 1 95.06 149 SER B O 1
ATOM 4928 N N . PHE B 1 150 ? -16.594 9.422 8.344 1 96.5 150 PHE B N 1
ATOM 4929 C CA . PHE B 1 150 ? -16.469 10.875 8.25 1 96.5 150 PHE B CA 1
ATOM 4930 C C . PHE B 1 150 ? -17.797 11.547 8.531 1 96.5 150 PHE B C 1
ATOM 4932 O O . PHE B 1 150 ? -17.844 12.672 9.047 1 96.5 150 PHE B O 1
ATOM 4939 N N . LYS B 1 151 ? -18.891 10.891 8.188 1 94.81 151 LYS B N 1
ATOM 4940 C CA . LYS B 1 151 ? -20.219 11.438 8.398 1 94.81 151 LYS B CA 1
ATOM 4941 C C . LYS B 1 151 ? -20.594 11.406 9.883 1 94.81 151 LYS B C 1
ATOM 4943 O O . LYS B 1 151 ? -21.156 12.383 10.406 1 94.81 151 LYS B O 1
ATOM 4948 N N . ASP B 1 152 ? -20.234 10.352 10.586 1 91.31 152 ASP B N 1
ATOM 4949 C CA . ASP B 1 152 ? -20.688 10.125 11.961 1 91.31 152 ASP B CA 1
ATOM 4950 C C . ASP B 1 152 ? -19.828 10.914 12.945 1 91.31 152 ASP B C 1
ATOM 4952 O O . ASP B 1 152 ? -20.297 11.258 14.039 1 91.31 152 ASP B O 1
ATOM 4956 N N . ASN B 1 153 ? -18.641 11.133 12.617 1 88.81 153 ASN B N 1
ATOM 4957 C CA . ASN B 1 153 ? -17.766 11.859 13.523 1 88.81 153 ASN B CA 1
ATOM 4958 C C . ASN B 1 153 ? -17.891 13.367 13.344 1 88.81 153 ASN B C 1
ATOM 4960 O O . ASN B 1 153 ? -17.641 13.891 12.258 1 88.81 153 ASN B O 1
ATOM 4964 N N . LYS B 1 154 ? -18.328 13.93 14.492 1 88.12 154 LYS B N 1
ATOM 4965 C CA . LYS B 1 154 ? -18.625 15.359 14.5 1 88.12 154 LYS B CA 1
ATOM 4966 C C . LYS B 1 154 ? -17.922 16.047 15.664 1 88.12 154 LYS B C 1
ATOM 4968 O O . LYS B 1 154 ? -17.812 15.492 16.75 1 88.12 154 LYS B O 1
ATOM 4973 N N . LEU B 1 155 ? -17.516 17.234 15.344 1 84.19 155 LEU B N 1
ATOM 4974 C CA . LEU B 1 155 ? -16.953 18.047 16.422 1 84.19 155 LEU B CA 1
ATOM 4975 C C . LEU B 1 155 ? -18.016 18.375 17.469 1 84.19 155 LEU B C 1
ATOM 4977 O O . LEU B 1 155 ? -19.156 18.688 17.125 1 84.19 155 LEU B O 1
ATOM 4981 N N . GLY B 1 156 ? -17.688 18.375 18.719 1 73.62 156 GLY B N 1
ATOM 4982 C CA . GLY B 1 156 ? -18.594 18.703 19.812 1 73.62 156 GLY B CA 1
ATOM 4983 C C . GLY B 1 156 ? -19.438 17.516 20.266 1 73.62 156 GLY B C 1
ATOM 4984 O O . GLY B 1 156 ? -20.141 17.594 21.266 1 73.62 156 GLY B O 1
ATOM 4985 N N . GLY B 1 157 ? -19.281 16.422 19.703 1 63.72 157 GLY B N 1
ATOM 4986 C CA . GLY B 1 157 ? -19.906 15.188 20.172 1 63.72 157 GLY B CA 1
ATOM 4987 C C . GLY B 1 157 ? -21.203 14.867 19.469 1 63.72 157 GLY B C 1
ATOM 4988 O O . GLY B 1 157 ? -21.594 15.555 18.516 1 63.72 157 GLY B O 1
ATOM 4989 N N . GLU B 1 158 ? -21.812 13.875 19.844 1 57.81 158 GLU B N 1
ATOM 4990 C CA . GLU B 1 158 ? -22.953 13.266 19.203 1 57.81 158 GLU B CA 1
ATOM 4991 C C . GLU B 1 158 ? -24.188 14.18 19.266 1 57.81 158 GLU B C 1
ATOM 4993 O O . GLU B 1 158 ? -25.047 14.133 18.391 1 57.81 158 GLU B O 1
ATOM 4998 N N . THR B 1 159 ? -24.125 14.992 20.219 1 53.44 159 THR B N 1
ATOM 4999 C CA . THR B 1 159 ? -25.312 15.797 20.438 1 53.44 159 THR B CA 1
ATOM 5000 C C . THR B 1 159 ? -25.297 17.062 19.578 1 53.44 159 THR B C 1
ATOM 5002 O O . THR B 1 159 ? -26.281 17.781 19.484 1 53.44 159 THR B O 1
ATOM 5005 N N . GLU B 1 160 ? -24.219 17.156 18.969 1 60.38 160 GLU B N 1
ATOM 5006 C CA . GLU B 1 160 ? -24.094 18.391 18.203 1 60.38 160 GLU B CA 1
ATOM 5007 C C . GLU B 1 160 ? -24.688 18.25 16.812 1 60.38 160 GLU B C 1
ATOM 5009 O O . GLU B 1 160 ? -24.984 17.125 16.359 1 60.38 160 GLU B O 1
ATOM 5014 N N . ASP B 1 161 ? -24.875 19.297 16.234 1 66.31 161 ASP B N 1
ATOM 5015 C CA . ASP B 1 161 ? -25.453 19.469 14.898 1 66.31 161 ASP B CA 1
ATOM 5016 C C . ASP B 1 161 ? -24.656 18.688 13.852 1 66.31 161 ASP B C 1
ATOM 5018 O O . ASP B 1 161 ? -23.422 18.703 13.875 1 66.31 161 ASP B O 1
ATOM 5022 N N . SER B 1 162 ? -25.328 17.938 13.164 1 71.31 162 SER B N 1
ATOM 5023 C CA . SER B 1 162 ? -24.766 17.188 12.047 1 71.31 162 SER B CA 1
ATOM 5024 C C . SER B 1 162 ? -23.953 18.078 11.117 1 71.31 162 SER B C 1
ATOM 5026 O O . SER B 1 162 ? -23.141 17.594 10.336 1 71.31 162 SER B O 1
ATOM 5028 N N . SER B 1 163 ? -24.125 19.266 11.367 1 78.75 163 SER B N 1
ATOM 5029 C CA . SER B 1 163 ? -23.453 20.219 10.5 1 78.75 163 SER B CA 1
ATOM 5030 C C . SER B 1 163 ? -21.938 20.234 10.75 1 78.75 163 SER B C 1
ATOM 5032 O O . SER B 1 163 ? -21.172 20.656 9.891 1 78.75 163 SER B O 1
ATOM 5034 N N . ASN B 1 164 ? -21.547 19.688 11.875 1 85.88 164 ASN B N 1
ATOM 5035 C CA . ASN B 1 164 ? -20.141 19.75 12.211 1 85.88 164 ASN B CA 1
ATOM 5036 C C . ASN B 1 164 ? -19.438 18.422 11.945 1 85.88 164 ASN B C 1
ATOM 5038 O O . ASN B 1 164 ? -18.406 18.125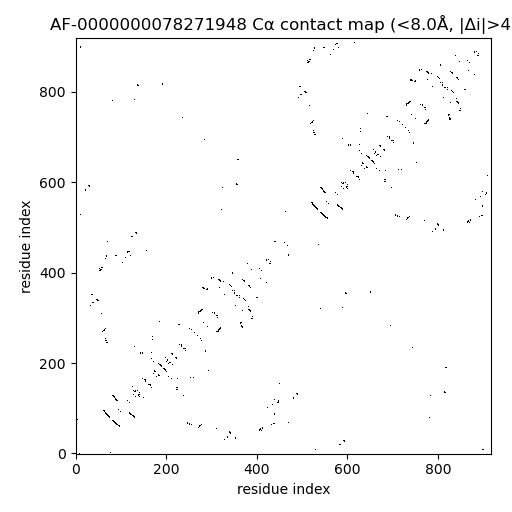 12.562 1 85.88 164 ASN B O 1
ATOM 5042 N N . SER B 1 165 ? -20 17.719 11.039 1 92.44 165 SER B N 1
ATOM 5043 C CA . SER B 1 165 ? -19.391 16.453 10.656 1 92.44 165 SER B CA 1
ATOM 5044 C C . SER B 1 165 ? -18.109 16.672 9.852 1 92.44 165 SER B C 1
ATOM 5046 O O . SER B 1 165 ? -17.953 17.688 9.18 1 92.44 165 SER B O 1
ATOM 5048 N N . LEU B 1 166 ? -17.234 15.734 9.953 1 95.88 166 LEU B N 1
ATOM 5049 C CA . LEU B 1 166 ? -16.016 15.781 9.164 1 95.88 166 LEU B CA 1
ATOM 5050 C C . LEU B 1 166 ? -16.312 15.711 7.676 1 95.88 166 LEU B C 1
ATOM 5052 O O . LEU B 1 166 ? -15.633 16.344 6.863 1 95.88 166 LEU B O 1
ATOM 5056 N N . LEU B 1 167 ? -17.406 15.023 7.34 1 97.44 167 LEU B N 1
ATOM 5057 C CA . LEU B 1 167 ? -17.812 14.898 5.945 1 97.44 167 LEU B CA 1
ATOM 5058 C C . LEU B 1 167 ? -18.172 16.266 5.363 1 97.44 167 LEU B C 1
ATOM 5060 O O . LEU B 1 167 ? -17.859 16.547 4.211 1 97.44 167 LEU B O 1
ATOM 5064 N N . ASN B 1 168 ? -18.859 17.047 6.148 1 96.69 168 ASN B N 1
ATOM 5065 C CA . ASN B 1 168 ? -19.266 18.375 5.68 1 96.69 168 ASN B CA 1
ATOM 5066 C C . ASN B 1 168 ? -18.047 19.266 5.422 1 96.69 168 ASN B C 1
ATOM 5068 O O . ASN B 1 168 ? -18.078 20.109 4.531 1 96.69 168 ASN B O 1
ATOM 5072 N N . THR B 1 169 ? -17 19.047 6.148 1 97.5 169 THR B N 1
ATOM 5073 C CA . THR B 1 169 ? -15.773 19.797 5.902 1 97.5 169 THR B CA 1
ATOM 5074 C C . THR B 1 169 ? -15.156 19.406 4.562 1 97.5 169 THR B C 1
ATOM 5076 O O . THR B 1 169 ? -14.664 20.266 3.826 1 97.5 169 THR B O 1
ATOM 5079 N N . ILE B 1 170 ? -15.203 18.094 4.281 1 98.25 170 ILE B N 1
ATOM 5080 C CA . ILE B 1 170 ? -14.703 17.625 2.992 1 98.25 170 ILE B CA 1
ATOM 5081 C C . ILE B 1 170 ? -15.492 18.266 1.862 1 98.25 170 ILE B C 1
ATOM 5083 O O . ILE B 1 170 ? -14.914 18.797 0.912 1 98.25 170 ILE B O 1
ATOM 5087 N N . LYS B 1 171 ? -16.797 18.328 1.991 1 97.69 171 LYS B N 1
ATOM 5088 C CA . LYS B 1 171 ? -17.656 18.969 0.998 1 97.69 171 LYS B CA 1
ATOM 5089 C C . LYS B 1 171 ? -17.344 20.469 0.897 1 97.69 171 LYS B C 1
ATOM 5091 O O . LYS B 1 171 ? -17.172 21 -0.203 1 97.69 171 LYS B O 1
ATOM 5096 N N . TRP B 1 172 ? -17.25 21.078 2.084 1 97.69 172 TRP B N 1
ATOM 5097 C CA . TRP B 1 172 ? -16.984 22.5 2.191 1 97.69 172 TRP B CA 1
ATOM 5098 C C . TRP B 1 172 ? -15.688 22.875 1.485 1 97.69 172 TRP B C 1
ATOM 5100 O O . TRP B 1 172 ? -15.625 23.875 0.774 1 97.69 172 TRP B O 1
ATOM 5110 N N . LEU B 1 173 ? -14.672 22.062 1.617 1 98.12 173 LEU B N 1
ATOM 5111 C CA . LEU B 1 173 ? -13.367 22.297 1.012 1 98.12 173 LEU B CA 1
ATOM 5112 C C . LEU B 1 173 ? -13.414 22.047 -0.492 1 98.12 173 LEU B C 1
ATOM 5114 O O . LEU B 1 173 ? -12.938 22.875 -1.277 1 98.12 173 LEU B O 1
ATOM 5118 N N . ILE B 1 174 ? -13.977 20.953 -0.883 1 98.12 174 ILE B N 1
ATOM 5119 C CA . ILE B 1 174 ? -14 20.547 -2.287 1 98.12 174 ILE B CA 1
ATOM 5120 C C . ILE B 1 174 ? -14.812 21.562 -3.096 1 98.12 174 ILE B C 1
ATOM 5122 O O . ILE B 1 174 ? -14.398 21.969 -4.188 1 98.12 174 ILE B O 1
ATOM 5126 N N . PHE B 1 175 ? -15.938 22.047 -2.502 1 97.94 175 PHE B N 1
ATOM 5127 C CA . PHE B 1 175 ? -16.828 22.953 -3.219 1 97.94 175 PHE B CA 1
ATOM 5128 C C . PHE B 1 175 ? -16.359 24.406 -3.086 1 97.94 175 PHE B C 1
ATOM 5130 O O . PHE B 1 175 ? -16.984 25.312 -3.65 1 97.94 175 PHE B O 1
ATOM 5137 N N . LYS B 1 176 ? -15.305 24.609 -2.334 1 97.25 176 LYS B N 1
ATOM 5138 C CA . LYS B 1 176 ? -14.773 25.938 -2.076 1 97.25 176 LYS B CA 1
ATOM 5139 C C . LYS B 1 176 ? -15.859 26.875 -1.531 1 97.25 176 LYS B C 1
ATOM 5141 O O . LYS B 1 176 ? -16.016 28 -2.004 1 97.25 176 LYS B O 1
ATOM 5146 N N . SER B 1 177 ? -16.562 26.328 -0.635 1 96 177 SER B N 1
ATOM 5147 C CA . SER B 1 177 ? -17.656 27.094 -0.031 1 96 177 SER B CA 1
ATOM 5148 C C . SER B 1 177 ? -17.109 28.266 0.777 1 96 177 SER B C 1
ATOM 5150 O O . SER B 1 177 ? -17.859 29.203 1.094 1 96 177 SER B O 1
ATOM 5152 N N . TYR B 1 178 ? -15.852 28.281 1.076 1 94.81 178 TYR B N 1
ATOM 5153 C CA . TYR B 1 178 ? -15.188 29.391 1.768 1 94.81 178 TYR B CA 1
ATOM 5154 C C . TYR B 1 178 ? -15.023 30.578 0.844 1 94.81 178 TYR B C 1
ATOM 5156 O O . TYR B 1 178 ? -14.734 31.688 1.302 1 94.81 178 TYR B O 1
ATOM 5164 N N . ALA B 1 179 ? -15.164 30.375 -0.374 1 93.38 179 ALA B N 1
ATOM 5165 C CA . ALA B 1 179 ? -15.023 31.438 -1.379 1 93.38 179 ALA B CA 1
ATOM 5166 C C . ALA B 1 179 ? -16.312 31.609 -2.172 1 93.38 179 ALA B C 1
ATOM 5168 O O . ALA B 1 179 ? -17.344 31.984 -1.614 1 93.38 179 ALA B O 1
ATOM 5169 N N . ASN B 1 180 ? -16.312 31.172 -3.541 1 87.44 180 ASN B N 1
ATOM 5170 C CA . ASN B 1 180 ? -17.469 31.391 -4.398 1 87.44 180 ASN B CA 1
ATOM 5171 C C . ASN B 1 180 ? -18.312 30.141 -4.543 1 87.44 180 ASN B C 1
ATOM 5173 O O . ASN B 1 180 ? -19.391 30.172 -5.148 1 87.44 180 ASN B O 1
ATOM 5177 N N . GLY B 1 181 ? -17.891 29.047 -4.031 1 87.94 181 GLY B N 1
ATOM 5178 C CA . GLY B 1 181 ? -18.672 27.812 -4.066 1 87.94 181 GLY B CA 1
ATOM 5179 C C . GLY B 1 181 ? -18.609 27.109 -5.406 1 87.94 181 GLY B C 1
ATOM 5180 O O . GLY B 1 181 ? -19.453 26.281 -5.715 1 87.94 181 GLY B O 1
ATOM 5181 N N . ASP B 1 182 ? -17.656 27.375 -6.191 1 89.69 182 ASP B N 1
ATOM 5182 C CA . ASP B 1 182 ? -17.562 26.812 -7.535 1 89.69 182 ASP B CA 1
ATOM 5183 C C . ASP B 1 182 ? -16.5 25.703 -7.594 1 89.69 182 ASP B C 1
ATOM 5185 O O . ASP B 1 182 ? -16.031 25.344 -8.68 1 89.69 182 ASP B O 1
ATOM 5189 N N . GLY B 1 183 ? -16.156 25.234 -6.512 1 94.88 183 GLY B N 1
ATOM 5190 C CA . GLY B 1 183 ? -15.133 24.203 -6.477 1 94.88 183 GLY B CA 1
ATOM 5191 C C . GLY B 1 183 ? -15.656 22.828 -6.898 1 94.88 183 GLY B C 1
ATOM 5192 O O . GLY B 1 183 ? -16.859 22.594 -6.883 1 94.88 183 GLY B O 1
ATOM 5193 N N . SER B 1 184 ? -14.797 21.984 -7.363 1 96.25 184 SER B N 1
ATOM 5194 C CA . SER B 1 184 ? -15.094 20.609 -7.723 1 96.25 184 SER B CA 1
ATOM 5195 C C . SER B 1 184 ? -13.836 19.75 -7.703 1 96.25 184 SER B C 1
ATOM 5197 O O . SER B 1 184 ? -12.727 20.266 -7.613 1 96.25 184 SER B O 1
ATOM 5199 N N . ILE B 1 185 ? -14.023 18.422 -7.742 1 96.69 185 ILE B N 1
ATOM 5200 C CA . ILE B 1 185 ? -12.898 17.5 -7.824 1 96.69 185 ILE B CA 1
ATOM 5201 C C . ILE B 1 185 ? -13.258 16.328 -8.727 1 96.69 185 ILE B C 1
ATOM 5203 O O . ILE B 1 185 ? -14.414 15.914 -8.789 1 96.69 185 ILE B O 1
ATOM 5207 N N . GLU B 1 186 ? -12.336 15.914 -9.453 1 96.12 186 GLU B N 1
ATOM 5208 C CA . GLU B 1 186 ? -12.539 14.734 -10.297 1 96.12 186 GLU B CA 1
ATOM 5209 C C . GLU B 1 186 ? -12.375 13.445 -9.492 1 96.12 186 GLU B C 1
ATOM 5211 O O . GLU B 1 186 ? -11.367 13.266 -8.805 1 96.12 186 GLU B O 1
ATOM 5216 N N . ILE B 1 187 ? -13.375 12.562 -9.578 1 95.94 187 ILE B N 1
ATOM 5217 C CA . ILE B 1 187 ? -13.312 11.273 -8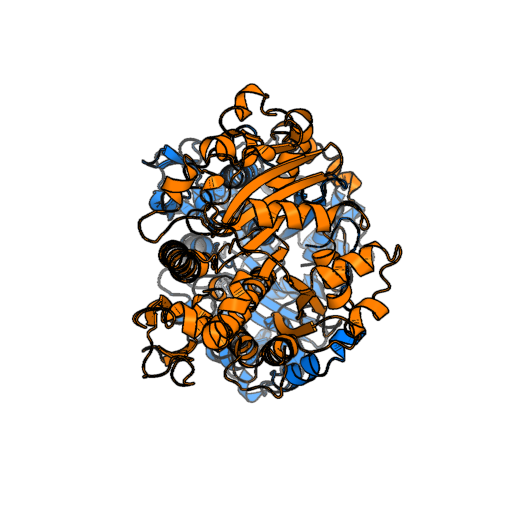.898 1 95.94 187 ILE B CA 1
ATOM 5218 C C . ILE B 1 187 ? -13.508 10.148 -9.906 1 95.94 187 ILE B C 1
ATOM 5220 O O . ILE B 1 187 ? -14.422 10.188 -10.727 1 95.94 187 ILE B O 1
ATOM 5224 N N . ARG B 1 188 ? -12.641 9.211 -9.914 1 92.94 188 ARG B N 1
ATOM 5225 C CA . ARG B 1 188 ? -12.734 8.039 -10.781 1 92.94 188 ARG B CA 1
ATOM 5226 C C . ARG B 1 188 ? -13.625 6.969 -10.164 1 92.94 188 ARG B C 1
ATOM 5228 O O . ARG B 1 188 ? -13.469 6.633 -8.984 1 92.94 188 ARG B O 1
ATOM 5235 N N . CYS B 1 189 ? -14.484 6.465 -10.961 1 92.94 189 CYS B N 1
ATOM 5236 C CA . CYS B 1 189 ? -15.367 5.395 -10.508 1 92.94 189 CYS B CA 1
ATOM 5237 C C . CYS B 1 189 ? -14.578 4.141 -10.164 1 92.94 189 CYS B C 1
ATOM 5239 O O . CYS B 1 189 ? -13.766 3.676 -10.961 1 92.94 189 CYS B O 1
ATOM 5241 N N . PRO B 1 190 ? -14.781 3.58 -8.969 1 88.44 190 PRO B N 1
ATOM 5242 C CA . PRO B 1 190 ? -14.039 2.385 -8.562 1 88.44 190 PRO B CA 1
ATOM 5243 C C . PRO B 1 190 ? -14.398 1.154 -9.391 1 88.44 190 PRO B C 1
ATOM 5245 O O . PRO B 1 190 ? -13.641 0.183 -9.422 1 88.44 190 PRO B O 1
ATOM 5248 N N . SER B 1 191 ? -15.523 1.175 -10 1 84.56 191 SER B N 1
ATOM 5249 C CA . SER B 1 191 ? -16 0.01 -10.734 1 84.56 191 SER B CA 1
ATOM 5250 C C . SER B 1 191 ? -15.57 0.074 -12.203 1 84.56 191 SER B C 1
ATOM 5252 O O . SER B 1 191 ? -14.906 -0.837 -12.703 1 84.56 191 SER B O 1
ATOM 5254 N N . CYS B 1 192 ? -15.945 1.172 -12.906 1 84.94 192 CYS B N 1
ATOM 5255 C CA . CYS B 1 192 ? -15.703 1.211 -14.344 1 84.94 192 CYS B CA 1
ATOM 5256 C C . CYS B 1 192 ? -14.492 2.08 -14.672 1 84.94 192 CYS B C 1
ATOM 5258 O O . CYS B 1 192 ? -13.984 2.051 -15.789 1 84.94 192 CYS B O 1
ATOM 5260 N N . GLY B 1 193 ? -14.031 2.902 -13.766 1 86.62 193 GLY B N 1
ATOM 5261 C CA . GLY B 1 193 ? -12.836 3.695 -13.984 1 86.62 193 GLY B CA 1
ATOM 5262 C C . GLY B 1 193 ? -13.117 5.039 -14.633 1 86.62 193 GLY B C 1
ATOM 5263 O O . GLY B 1 193 ? -12.211 5.859 -14.797 1 86.62 193 GLY B O 1
ATOM 5264 N N . HIS B 1 194 ? -14.375 5.285 -14.914 1 90.56 194 HIS B N 1
ATOM 5265 C CA . HIS B 1 194 ? -14.734 6.555 -15.531 1 90.56 194 HIS B CA 1
ATOM 5266 C C . HIS B 1 194 ? -14.562 7.711 -14.547 1 90.56 194 HIS B C 1
ATOM 5268 O O . HIS B 1 194 ? -14.945 7.594 -13.383 1 90.56 194 HIS B O 1
ATOM 5274 N N . SER B 1 195 ? -13.945 8.773 -15.008 1 92.62 195 SER B N 1
ATOM 5275 C CA . SER B 1 195 ? -13.734 9.945 -14.172 1 92.62 195 SER B CA 1
ATOM 5276 C C . SER B 1 195 ? -14.875 10.953 -14.336 1 92.62 195 SER B C 1
ATOM 5278 O O . SER B 1 195 ? -15.328 11.211 -15.453 1 92.62 195 SER B O 1
ATOM 5280 N N . SER B 1 196 ? -15.375 11.461 -13.266 1 92.5 196 SER B N 1
ATOM 5281 C CA . SER B 1 196 ? -16.422 12.469 -13.281 1 92.5 196 SER B CA 1
ATOM 5282 C C . SER B 1 196 ? -16.125 13.602 -12.312 1 92.5 196 SER B C 1
ATOM 5284 O O . SER B 1 196 ? -15.445 13.398 -11.305 1 92.5 196 SER B O 1
ATOM 5286 N N . GLN B 1 197 ? -16.641 14.727 -12.648 1 94.12 197 GLN B N 1
ATOM 5287 C CA . GLN B 1 197 ? -16.484 15.875 -11.766 1 94.12 197 GLN B CA 1
ATOM 5288 C C . GLN B 1 197 ? -17.531 15.867 -10.664 1 94.12 197 GLN B C 1
ATOM 5290 O O . GLN B 1 197 ? -18.734 15.805 -10.938 1 94.12 197 GLN B O 1
ATOM 5295 N N . PHE B 1 198 ? -17.078 15.922 -9.5 1 95.62 198 PHE B N 1
ATOM 5296 C CA . PHE B 1 198 ? -17.953 15.984 -8.336 1 95.62 198 PHE B CA 1
ATOM 5297 C C . PHE B 1 198 ? -18.156 17.422 -7.895 1 95.62 198 PHE B C 1
ATOM 5299 O O . PHE B 1 198 ? -17.234 18.078 -7.406 1 95.62 198 PHE B O 1
ATOM 5306 N N . LYS B 1 199 ? -19.375 17.938 -8.094 1 94.69 199 LYS B N 1
ATOM 5307 C CA . LYS B 1 199 ? -19.719 19.328 -7.809 1 94.69 199 LYS B CA 1
ATOM 5308 C C . LYS B 1 199 ? -20.938 19.422 -6.891 1 94.69 199 LYS B C 1
ATOM 5310 O O . LYS B 1 199 ? -21.672 18.453 -6.727 1 94.69 199 LYS B O 1
ATOM 5315 N N . ASN B 1 200 ? -20.969 20.547 -6.27 1 95 200 ASN B N 1
ATOM 5316 C CA . ASN B 1 200 ? -22.141 20.828 -5.457 1 95 200 ASN B CA 1
ATOM 5317 C C . ASN B 1 200 ? -23.422 20.828 -6.293 1 95 200 ASN B C 1
ATOM 5319 O O . ASN B 1 200 ? -23.531 21.562 -7.273 1 95 200 ASN B O 1
ATOM 5323 N N . LYS B 1 201 ? -24.391 20.094 -5.953 1 93 201 LYS B N 1
ATOM 5324 C CA . LYS B 1 201 ? -25.625 19.953 -6.715 1 93 201 LYS B CA 1
ATOM 5325 C C . LYS B 1 201 ? -26.734 20.844 -6.148 1 93 201 LYS B C 1
ATOM 5327 O O . LYS B 1 201 ? -27.797 20.984 -6.762 1 93 201 LYS B O 1
ATOM 5332 N N . THR B 1 202 ? -26.469 21.406 -4.977 1 93.38 202 THR B N 1
ATOM 5333 C CA . THR B 1 202 ? -27.484 22.188 -4.285 1 93.38 202 THR B CA 1
ATOM 5334 C C . THR B 1 202 ? -26.938 23.562 -3.906 1 93.38 202 THR B C 1
ATOM 5336 O O . THR B 1 202 ? -25.859 23.938 -4.336 1 93.38 202 THR B O 1
ATOM 5339 N N . ASN B 1 203 ? -27.828 24.266 -3.105 1 88.81 203 ASN B N 1
ATOM 5340 C CA . ASN B 1 203 ? -27.422 25.609 -2.688 1 88.81 203 ASN B CA 1
ATOM 5341 C C . ASN B 1 203 ? -26.641 25.578 -1.382 1 88.81 203 ASN B C 1
ATOM 5343 O O . ASN B 1 203 ? -26.016 26.562 -1 1 88.81 203 ASN B O 1
ATOM 5347 N N . PHE B 1 204 ? -26.656 24.438 -0.786 1 92.31 204 PHE B N 1
ATOM 5348 C CA . PHE B 1 204 ? -26 24.297 0.502 1 92.31 204 PHE B CA 1
ATOM 5349 C C . PHE B 1 204 ? -25.062 23.078 0.5 1 92.31 204 PHE B C 1
ATOM 5351 O O . PHE B 1 204 ? -25.5 21.953 0.275 1 92.31 204 PHE B O 1
ATOM 5358 N N . TYR B 1 205 ? -23.797 23.281 0.813 1 94.25 205 TYR B N 1
ATOM 5359 C CA . TYR B 1 205 ? -22.781 22.25 0.661 1 94.25 205 TYR B CA 1
ATOM 5360 C C . TYR B 1 205 ? -23.078 21.062 1.578 1 94.25 205 TYR B C 1
ATOM 5362 O O . TYR B 1 205 ? -22.75 19.922 1.246 1 94.25 205 TYR B O 1
ATOM 5370 N N . ALA B 1 206 ? -23.734 21.328 2.746 1 93.25 206 ALA B N 1
ATOM 5371 C CA . ALA B 1 206 ? -23.891 20.312 3.785 1 93.25 206 ALA B CA 1
ATOM 5372 C C . ALA B 1 206 ? -25.078 19.406 3.498 1 93.25 206 ALA B C 1
ATOM 5374 O O . ALA B 1 206 ? -25.328 18.438 4.223 1 93.25 206 ALA B O 1
ATOM 5375 N N . ASP B 1 207 ? -25.766 19.672 2.363 1 94.38 207 ASP B N 1
ATOM 5376 C CA . ASP B 1 207 ? -26.891 18.844 1.975 1 94.38 207 ASP B CA 1
ATOM 5377 C C . ASP B 1 207 ? -26.469 17.406 1.717 1 94.38 207 ASP B C 1
ATOM 5379 O O . ASP B 1 207 ? -25.422 17.156 1.106 1 94.38 207 ASP B O 1
ATOM 5383 N N . SER B 1 208 ? -27.25 16.438 2.186 1 93.62 208 SER B N 1
ATOM 5384 C CA . SER B 1 208 ? -26.953 15.016 2.057 1 93.62 208 SER B CA 1
ATOM 5385 C C . SER B 1 208 ? -26.922 14.586 0.594 1 93.62 208 SER B C 1
ATOM 5387 O O . SER B 1 208 ? -26.266 13.602 0.246 1 93.62 208 SER B O 1
ATOM 5389 N N . LYS B 1 209 ? -27.562 15.344 -0.277 1 94.81 209 LYS B N 1
ATOM 5390 C CA . LYS B 1 209 ? -27.531 15.055 -1.708 1 94.81 209 LYS B CA 1
ATOM 5391 C C . LYS B 1 209 ? -26.141 15.203 -2.283 1 94.81 209 LYS B C 1
ATOM 5393 O O . LYS B 1 209 ? -25.828 14.664 -3.348 1 94.81 209 LYS B O 1
ATOM 5398 N N . ASN B 1 210 ? -25.281 15.953 -1.516 1 96.31 210 ASN B N 1
ATOM 5399 C CA . ASN B 1 210 ? -23.922 16.203 -1.97 1 96.31 210 ASN B CA 1
ATOM 5400 C C . ASN B 1 210 ? -22.953 15.148 -1.444 1 96.31 210 ASN B C 1
ATOM 5402 O O . ASN B 1 210 ? -21.75 15.258 -1.646 1 96.31 210 ASN B O 1
ATOM 5406 N N . ASP B 1 211 ? -23.469 14.109 -0.804 1 96.75 211 ASP B N 1
ATOM 5407 C CA . ASP B 1 211 ? -22.609 13.102 -0.2 1 96.75 211 ASP B CA 1
ATOM 5408 C C . ASP B 1 211 ? -22.125 12.102 -1.246 1 96.75 211 ASP B C 1
ATOM 5410 O O . ASP B 1 211 ? -21.094 11.461 -1.058 1 96.75 211 ASP B O 1
ATOM 5414 N N . PHE B 1 212 ? -22.922 11.906 -2.256 1 96.88 212 PHE B N 1
ATOM 5415 C CA . PHE B 1 212 ? -22.594 10.898 -3.26 1 96.88 212 PHE B CA 1
ATOM 5416 C C . PHE B 1 212 ? -23.219 11.258 -4.605 1 96.88 212 PHE B C 1
ATOM 5418 O O . PHE B 1 212 ? -24.031 12.188 -4.695 1 96.88 212 PHE B O 1
ATOM 5425 N N . THR B 1 213 ? -22.75 10.711 -5.652 1 95.44 213 THR B N 1
ATOM 5426 C CA . THR B 1 213 ? -23.328 10.719 -6.992 1 95.44 213 THR B CA 1
ATOM 5427 C C . THR B 1 213 ? -23.312 9.312 -7.59 1 95.44 213 THR B C 1
ATOM 5429 O O . THR B 1 213 ? -22.594 8.438 -7.121 1 95.44 213 THR B O 1
ATOM 5432 N N . ASP B 1 214 ? -24.156 9.039 -8.484 1 93.56 214 ASP B N 1
ATOM 5433 C CA . ASP B 1 214 ? -24.219 7.727 -9.109 1 93.56 214 ASP B CA 1
ATOM 5434 C C . ASP B 1 214 ? -23.562 7.746 -10.492 1 93.56 214 ASP B C 1
ATOM 5436 O O . ASP B 1 214 ? -23.859 8.625 -11.305 1 93.56 214 ASP B O 1
ATOM 5440 N N . CYS B 1 215 ? -22.703 6.848 -10.648 1 93.31 215 CYS B N 1
ATOM 5441 C CA . CYS B 1 215 ? -22.062 6.672 -11.953 1 93.31 215 CYS B CA 1
ATOM 5442 C C . CYS B 1 215 ? -23.031 6.023 -12.938 1 93.31 215 CYS B C 1
ATOM 5444 O O . CYS B 1 215 ? -23.969 5.328 -12.531 1 93.31 215 CYS B O 1
ATOM 5446 N N . ASP B 1 216 ? -22.734 6.145 -14.203 1 90.75 216 ASP B N 1
ATOM 5447 C CA . ASP B 1 216 ? -23.578 5.559 -15.234 1 90.75 216 ASP B CA 1
ATOM 5448 C C . ASP B 1 216 ? -23.516 4.035 -15.188 1 90.75 216 ASP B C 1
ATOM 5450 O O . ASP B 1 216 ? -24.469 3.359 -15.602 1 90.75 216 ASP B O 1
ATOM 5454 N N . CYS B 1 217 ? -22.516 3.529 -14.68 1 89.06 217 CYS B N 1
ATOM 5455 C CA . CYS B 1 217 ? -22.359 2.08 -14.602 1 89.06 217 CYS B CA 1
ATOM 5456 C C . CYS B 1 217 ? -23.188 1.509 -13.453 1 89.06 217 CYS B C 1
ATOM 5458 O O . CYS B 1 217 ? -23.281 0.289 -13.305 1 89.06 217 CYS B O 1
ATOM 5460 N N . GLY B 1 218 ? -23.734 2.408 -12.633 1 88.5 218 GLY B N 1
ATOM 5461 C CA . GLY B 1 218 ? -24.578 1.97 -11.531 1 88.5 218 GLY B CA 1
ATOM 5462 C C . GLY B 1 218 ? -23.891 2.027 -10.188 1 88.5 218 GLY B C 1
ATOM 5463 O O . GLY B 1 218 ? -24.516 1.821 -9.148 1 88.5 218 GLY B O 1
ATOM 5464 N N . GLU B 1 219 ? -22.609 2.297 -10.203 1 91.25 219 GLU B N 1
ATOM 5465 C CA . GLU B 1 219 ? -21.859 2.369 -8.961 1 91.25 219 GLU B CA 1
ATOM 5466 C C . GLU B 1 219 ? -22.078 3.699 -8.25 1 91.25 219 GLU B C 1
ATOM 5468 O O . GLU B 1 219 ? -22.125 4.754 -8.891 1 91.25 219 GLU B O 1
ATOM 5473 N N . ARG B 1 220 ? -22.406 3.723 -6.98 1 93.88 220 ARG B N 1
ATOM 5474 C CA . ARG B 1 220 ? -22.484 4.938 -6.18 1 93.88 220 ARG B CA 1
ATOM 5475 C C . ARG B 1 220 ? -21.094 5.465 -5.836 1 93.88 220 ARG B C 1
ATOM 5477 O O . ARG B 1 220 ? -20.25 4.723 -5.34 1 93.88 220 ARG B O 1
ATOM 5484 N N . ILE B 1 221 ? -20.797 6.68 -6.113 1 96.31 221 ILE B N 1
ATOM 5485 C CA . ILE B 1 221 ? -19.531 7.336 -5.809 1 96.31 221 ILE B CA 1
ATOM 5486 C C . ILE B 1 221 ? -19.703 8.281 -4.625 1 96.31 221 ILE B C 1
ATOM 5488 O O . ILE B 1 221 ? -20.438 9.281 -4.723 1 96.31 221 ILE B O 1
ATOM 5492 N N . TYR B 1 222 ? -19.125 7.965 -3.518 1 97.62 222 TYR B N 1
ATOM 5493 C CA . TYR B 1 222 ? -19.156 8.852 -2.357 1 97.62 222 TYR B CA 1
ATOM 5494 C C . TYR B 1 222 ? -18.156 9.984 -2.51 1 97.62 222 TYR B C 1
ATOM 5496 O O . TYR B 1 222 ? -17.125 9.828 -3.166 1 97.62 222 TYR B O 1
ATOM 5504 N N . ILE B 1 223 ? -18.359 11.102 -1.886 1 97.94 223 ILE B N 1
ATOM 5505 C CA . ILE B 1 223 ? -17.453 12.227 -1.98 1 97.94 223 ILE B CA 1
ATOM 5506 C C . ILE B 1 223 ? -16.094 11.852 -1.387 1 97.94 223 ILE B C 1
ATOM 5508 O O . ILE B 1 223 ? -15.055 12.336 -1.836 1 97.94 223 ILE B O 1
ATOM 5512 N N . THR B 1 224 ? -16.094 10.93 -0.394 1 98.19 224 THR B N 1
ATOM 5513 C CA . THR B 1 224 ? -14.867 10.477 0.24 1 98.19 224 THR B CA 1
ATOM 5514 C C . THR B 1 224 ? -14.039 9.633 -0.725 1 98.19 224 THR B C 1
ATOM 5516 O O . THR B 1 224 ? -12.859 9.375 -0.48 1 98.19 224 THR B O 1
ATOM 5519 N N . ASP B 1 225 ? -14.617 9.211 -1.874 1 97.25 225 ASP B N 1
ATOM 5520 C CA . ASP B 1 225 ? -13.859 8.508 -2.904 1 97.25 225 ASP B CA 1
ATOM 5521 C C . ASP B 1 225 ? -12.852 9.438 -3.578 1 97.25 225 ASP B C 1
ATOM 5523 O O . ASP B 1 225 ? -12 8.984 -4.348 1 97.25 225 ASP B O 1
ATOM 5527 N N . CYS B 1 226 ? -12.906 10.672 -3.229 1 97.38 226 CYS B N 1
ATOM 5528 C CA . CYS B 1 226 ? -11.906 11.609 -3.732 1 97.38 226 CYS B CA 1
ATOM 5529 C C . CYS B 1 226 ? -10.508 11.242 -3.236 1 97.38 226 CYS B C 1
ATOM 5531 O O . CYS B 1 226 ? -9.508 11.609 -3.852 1 97.38 226 CYS B O 1
ATOM 5533 N N . PHE B 1 227 ? -10.438 10.477 -2.131 1 96.38 227 PHE B N 1
ATOM 5534 C CA . PHE B 1 227 ? -9.164 10.016 -1.588 1 96.38 227 PHE B CA 1
ATOM 5535 C C . PHE B 1 227 ? -8.578 8.898 -2.443 1 96.38 227 PHE B C 1
ATOM 5537 O O . PHE B 1 227 ? -7.395 8.578 -2.328 1 96.38 227 PHE B O 1
ATOM 5544 N N . GLN B 1 228 ? -9.391 8.281 -3.232 1 93.5 228 GLN B N 1
ATOM 5545 C CA . GLN B 1 228 ? -9.023 7.23 -4.184 1 93.5 228 GLN B CA 1
ATOM 5546 C C . GLN B 1 228 ? -8.242 6.117 -3.5 1 93.5 228 GLN B C 1
ATOM 5548 O O . GLN B 1 228 ? -7.316 5.551 -4.086 1 93.5 228 GLN B O 1
ATOM 5553 N N . MET B 1 229 ? -8.516 5.848 -2.283 1 93.88 229 MET B N 1
ATOM 5554 C CA . MET B 1 229 ? -7.785 4.844 -1.513 1 93.88 229 MET B CA 1
ATOM 5555 C C . MET B 1 229 ? -8.172 3.434 -1.956 1 93.88 229 MET B C 1
ATOM 5557 O O . MET B 1 229 ? -7.434 2.479 -1.703 1 93.88 229 MET B O 1
ATOM 5561 N N . TYR B 1 230 ? -9.328 3.277 -2.658 1 92.25 230 TYR B N 1
ATOM 5562 C CA . TYR B 1 230 ? -9.805 1.969 -3.1 1 92.25 230 TYR B CA 1
ATOM 5563 C C . TYR B 1 230 ? -8.844 1.36 -4.117 1 92.25 230 TYR B C 1
ATOM 5565 O O . TYR B 1 230 ? -8.836 0.144 -4.32 1 92.25 230 TYR B O 1
ATOM 5573 N N . ASP B 1 231 ? -7.98 2.168 -4.695 1 87.62 231 ASP B N 1
ATOM 5574 C CA . ASP B 1 231 ? -7 1.688 -5.664 1 87.62 231 ASP B CA 1
ATOM 5575 C C . ASP B 1 231 ? -5.93 0.837 -4.984 1 87.62 231 ASP B C 1
ATOM 5577 O O . ASP B 1 231 ? -5.203 0.097 -5.648 1 87.62 231 ASP B O 1
ATOM 5581 N N . LEU B 1 232 ? -5.855 0.983 -3.693 1 89.25 232 LEU B N 1
ATOM 5582 C CA . LEU B 1 232 ? -4.77 0.338 -2.967 1 89.25 232 LEU B CA 1
ATOM 5583 C C . LEU B 1 232 ? -5.262 -0.915 -2.25 1 89.25 232 LEU B C 1
ATOM 5585 O O . LEU B 1 232 ? -4.5 -1.567 -1.535 1 89.25 232 LEU B O 1
ATOM 5589 N N . ILE B 1 233 ? -6.5 -1.284 -2.455 1 89.25 233 ILE B N 1
ATOM 5590 C CA . ILE B 1 233 ? -7.09 -2.449 -1.805 1 89.25 233 ILE B CA 1
ATOM 5591 C C . ILE B 1 233 ? -7.004 -3.658 -2.734 1 89.25 233 ILE B C 1
ATOM 5593 O O . ILE B 1 233 ? -7.309 -3.557 -3.924 1 89.25 233 ILE B O 1
ATOM 5597 N N . ASP B 1 234 ? -6.527 -4.762 -2.146 1 83.06 234 ASP B N 1
ATOM 5598 C CA . ASP B 1 234 ? -6.457 -5.977 -2.955 1 83.06 234 ASP B CA 1
ATOM 5599 C C . ASP B 1 234 ? -6.68 -7.219 -2.102 1 83.06 234 ASP B C 1
ATOM 5601 O O . ASP B 1 234 ? -6.941 -7.117 -0.9 1 83.06 234 ASP B O 1
ATOM 5605 N N . GLU B 1 235 ? -6.637 -8.312 -2.68 1 74.88 235 GLU B N 1
ATOM 5606 C CA . GLU B 1 235 ? -6.984 -9.57 -2.018 1 74.88 235 GLU B CA 1
ATOM 5607 C C . GLU B 1 235 ? -5.875 -10.016 -1.066 1 74.88 235 GLU B C 1
ATOM 5609 O O . GLU B 1 235 ? -6.137 -10.711 -0.085 1 74.88 235 GLU B O 1
ATOM 5614 N N . ILE B 1 236 ? -4.668 -9.625 -1.348 1 73 236 ILE B N 1
ATOM 5615 C CA . ILE B 1 236 ? -3.535 -10.117 -0.568 1 73 236 ILE B CA 1
ATOM 5616 C C . ILE B 1 236 ? -3.391 -9.281 0.705 1 73 236 ILE B C 1
ATOM 5618 O O . ILE B 1 236 ? -3.242 -9.836 1.8 1 73 236 ILE B O 1
ATOM 5622 N N . ASN B 1 237 ? -3.539 -7.969 0.555 1 79.12 237 ASN B N 1
ATOM 5623 C CA . ASN B 1 237 ? -3.27 -7.086 1.685 1 79.12 237 ASN B CA 1
ATOM 5624 C C . ASN B 1 237 ? -4.551 -6.465 2.232 1 79.12 237 ASN B C 1
ATOM 5626 O O . ASN B 1 237 ? -4.535 -5.824 3.285 1 79.12 237 ASN B O 1
ATOM 5630 N N . GLY B 1 238 ? -5.633 -6.785 1.535 1 88.5 238 GLY B N 1
ATOM 5631 C CA . GLY B 1 238 ? -6.855 -6.113 1.939 1 88.5 238 GLY B CA 1
ATOM 5632 C C . GLY B 1 238 ? -6.727 -4.602 1.977 1 88.5 238 GLY B C 1
ATOM 5633 O O . GLY B 1 238 ? -6.258 -3.99 1.013 1 88.5 238 GLY B O 1
ATOM 5634 N N . SER B 1 239 ? -7.219 -4.043 3.086 1 92.5 239 SER B N 1
ATOM 5635 C CA . SER B 1 239 ? -7.113 -2.596 3.227 1 92.5 239 SER B CA 1
ATOM 5636 C C . SER B 1 239 ? -5.898 -2.207 4.062 1 92.5 239 SER B C 1
ATOM 5638 O O . SER B 1 239 ? -5.789 -1.067 4.516 1 92.5 239 SER B O 1
ATOM 5640 N N . GLY B 1 240 ? -5.02 -3.088 4.266 1 89.5 240 GLY B N 1
ATOM 5641 C CA . GLY B 1 240 ? -3.814 -2.834 5.039 1 89.5 240 GLY B CA 1
ATOM 5642 C C . GLY B 1 240 ? -3.043 -1.616 4.562 1 89.5 240 GLY B C 1
ATOM 5643 O O . GLY B 1 240 ? -2.699 -0.742 5.363 1 89.5 240 GLY B O 1
ATOM 5644 N N . PRO B 1 241 ? -2.846 -1.494 3.295 1 88.56 241 PRO B N 1
ATOM 5645 C CA . PRO B 1 241 ? -2.037 -0.398 2.758 1 88.56 241 PRO B CA 1
ATOM 5646 C C . PRO B 1 241 ? -2.652 0.974 3.02 1 88.56 241 PRO B C 1
ATOM 5648 O O . PRO B 1 241 ? -1.941 1.982 3.033 1 88.56 241 PRO B O 1
ATOM 5651 N N . ILE B 1 242 ? -3.965 1.079 3.236 1 94.19 242 ILE B N 1
ATOM 5652 C CA . ILE B 1 242 ? -4.574 2.402 3.297 1 94.19 242 ILE B CA 1
ATOM 5653 C C . ILE B 1 242 ? -4.754 2.82 4.754 1 94.19 242 ILE B C 1
ATOM 5655 O O . ILE B 1 242 ? -5.172 3.945 5.039 1 94.19 242 ILE B O 1
ATOM 5659 N N . ILE B 1 243 ? -4.441 2.004 5.707 1 93.69 243 ILE B N 1
ATOM 5660 C CA . ILE B 1 243 ? -4.703 2.244 7.125 1 93.69 243 ILE B CA 1
ATOM 5661 C C . ILE B 1 243 ? -4.066 3.564 7.551 1 93.69 243 ILE B C 1
ATOM 5663 O O . ILE B 1 243 ? -4.723 4.41 8.164 1 93.69 243 ILE B O 1
ATOM 5667 N N . SER B 1 244 ? -2.818 3.73 7.195 1 91.94 244 SER B N 1
ATOM 5668 C CA . SER B 1 244 ? -2.115 4.945 7.594 1 91.94 244 SER B CA 1
ATOM 5669 C C . SER B 1 244 ? -2.646 6.164 6.84 1 91.94 244 SER B C 1
ATOM 5671 O O . SER B 1 244 ? -2.672 7.27 7.379 1 91.94 244 SER B O 1
ATOM 5673 N N . TYR B 1 245 ? -3.094 5.973 5.625 1 94.31 245 TYR B N 1
ATOM 5674 C CA . TYR B 1 245 ? -3.617 7.078 4.832 1 94.31 245 TYR B CA 1
ATOM 5675 C C . TYR B 1 245 ? -4.957 7.559 5.379 1 94.31 245 TYR B C 1
ATOM 5677 O O . TYR B 1 245 ? -5.238 8.758 5.395 1 94.31 245 TYR B O 1
ATOM 5685 N N . VAL B 1 246 ? -5.746 6.578 5.82 1 96.5 246 VAL B N 1
ATOM 5686 C CA . VAL B 1 246 ? -7.027 6.926 6.426 1 96.5 246 VAL B CA 1
ATOM 5687 C C . VAL B 1 246 ? -6.797 7.773 7.672 1 96.5 246 VAL B C 1
ATOM 5689 O O . VAL B 1 246 ? -7.465 8.789 7.875 1 96.5 246 VAL B O 1
ATOM 5692 N N . MET B 1 247 ? -5.883 7.398 8.43 1 94 247 MET B N 1
ATOM 5693 C CA . MET B 1 247 ? -5.539 8.141 9.641 1 94 247 MET B CA 1
ATOM 5694 C C . MET B 1 247 ? -5.098 9.562 9.305 1 94 247 MET B C 1
ATOM 5696 O O . MET B 1 247 ? -5.559 10.523 9.914 1 94 247 MET B O 1
ATOM 5700 N N . SER B 1 248 ? -4.227 9.672 8.32 1 94.38 248 SER B N 1
ATOM 5701 C CA . SER B 1 248 ? -3.703 10.977 7.922 1 94.38 248 SER B CA 1
ATOM 5702 C C . SER B 1 248 ? -4.812 11.883 7.402 1 94.38 248 SER B C 1
ATOM 5704 O O . SER B 1 248 ? -4.855 13.07 7.73 1 94.38 248 SER B O 1
ATOM 5706 N N . ALA B 1 249 ? -5.645 11.297 6.59 1 96.75 249 ALA B N 1
ATOM 5707 C CA . ALA B 1 249 ? -6.766 12.07 6.059 1 96.75 249 ALA B CA 1
ATOM 5708 C C . ALA B 1 249 ? -7.664 12.57 7.184 1 96.75 249 ALA B C 1
ATOM 5710 O O . ALA B 1 249 ? -8.086 13.727 7.18 1 96.75 249 ALA B O 1
ATOM 5711 N N . PHE B 1 250 ? -7.922 11.719 8.148 1 95.94 250 PHE B N 1
ATOM 5712 C CA . PHE B 1 250 ? -8.789 12.07 9.266 1 95.94 250 PHE B CA 1
ATOM 5713 C C . PHE B 1 250 ? -8.172 13.188 10.102 1 95.94 250 PHE B C 1
ATOM 5715 O O . PHE B 1 250 ? -8.867 14.117 10.508 1 95.94 250 PHE B O 1
ATOM 5722 N N . GLU B 1 251 ? -6.898 13.117 10.328 1 94.75 251 GLU B N 1
ATOM 5723 C CA . GLU B 1 251 ? -6.199 14.141 11.102 1 94.75 251 GLU B CA 1
ATOM 5724 C C . GLU B 1 251 ? -6.309 15.508 10.43 1 94.75 251 GLU B C 1
ATOM 5726 O O . GLU B 1 251 ? -6.641 16.5 11.086 1 94.75 251 GLU B O 1
ATOM 5731 N N . VAL B 1 252 ? -6.051 15.508 9.211 1 96.94 252 VAL B N 1
ATOM 5732 C CA . VAL B 1 252 ? -6.035 16.766 8.469 1 96.94 252 VAL B CA 1
ATOM 5733 C C . VAL B 1 252 ? -7.449 17.328 8.375 1 96.94 252 VAL B C 1
ATOM 5735 O O . VAL B 1 252 ? -7.668 18.516 8.633 1 96.94 252 VAL B O 1
ATOM 5738 N N . VAL B 1 253 ? -8.414 16.469 8.078 1 97.5 253 VAL B N 1
ATOM 5739 C CA . VAL B 1 253 ? -9.789 16.922 7.941 1 97.5 253 VAL B CA 1
ATOM 5740 C C . VAL B 1 253 ? -10.305 17.422 9.289 1 97.5 253 VAL B C 1
ATOM 5742 O O . VAL B 1 253 ? -11.078 18.391 9.352 1 97.5 253 VAL B O 1
ATOM 5745 N N . LEU B 1 254 ? -9.883 16.797 10.336 1 95.12 254 LEU B N 1
ATOM 5746 C CA . LEU B 1 254 ? -10.305 17.203 11.672 1 95.12 254 LEU B CA 1
ATOM 5747 C C . LEU B 1 254 ? -9.812 18.609 11.984 1 95.12 254 LEU B C 1
ATOM 5749 O O . LEU B 1 254 ? -10.57 19.438 12.516 1 95.12 254 LEU B O 1
ATOM 5753 N N . ILE B 1 255 ? -8.602 18.891 11.68 1 96 255 ILE B N 1
ATOM 5754 C CA . ILE B 1 255 ? -8.062 20.219 11.867 1 96 255 ILE B CA 1
ATOM 5755 C C . ILE B 1 255 ? -8.891 21.234 11.086 1 96 255 ILE B C 1
ATOM 5757 O O . ILE B 1 255 ? -9.305 22.266 11.625 1 96 255 ILE B O 1
ATOM 5761 N N . PHE B 1 256 ? -9.219 20.906 9.891 1 97.25 256 PHE B N 1
ATOM 5762 C CA . PHE B 1 256 ? -9.914 21.859 9.031 1 97.25 256 PHE B CA 1
ATOM 5763 C C . PHE B 1 256 ? -11.391 21.953 9.414 1 97.25 256 PHE B C 1
ATOM 5765 O O . PHE B 1 256 ? -12.062 22.922 9.078 1 97.25 256 PHE B O 1
ATOM 5772 N N . THR B 1 257 ? -11.875 20.922 10.086 1 95.31 257 THR B N 1
ATOM 5773 C CA . THR B 1 257 ? -13.227 21.031 10.625 1 95.31 257 THR B CA 1
ATOM 5774 C C . THR B 1 257 ? -13.305 22.109 11.695 1 95.31 257 THR B C 1
ATOM 5776 O O . THR B 1 257 ? -14.258 22.891 11.727 1 95.31 257 THR B O 1
ATOM 5779 N N . LEU B 1 258 ? -12.344 22.125 12.555 1 93.62 258 LEU B N 1
ATOM 5780 C CA . LEU B 1 258 ? -12.32 23.172 13.57 1 93.62 258 LEU B CA 1
ATOM 5781 C C . LEU B 1 258 ? -12.094 24.547 12.945 1 93.62 258 LEU B C 1
ATOM 5783 O O . LEU B 1 258 ? -12.695 25.531 13.375 1 93.62 258 LEU B O 1
ATOM 5787 N N . ILE B 1 259 ? -11.258 24.609 11.953 1 95.81 259 ILE B N 1
ATOM 5788 C CA . ILE B 1 259 ? -11.008 25.859 11.25 1 95.81 259 ILE B CA 1
ATOM 5789 C C . ILE B 1 259 ? -12.289 26.359 10.586 1 95.81 259 ILE B C 1
ATOM 5791 O O . ILE B 1 259 ? -12.648 27.531 10.695 1 95.81 259 ILE B O 1
ATOM 5795 N N . ARG B 1 260 ? -12.938 25.422 9.898 1 95.19 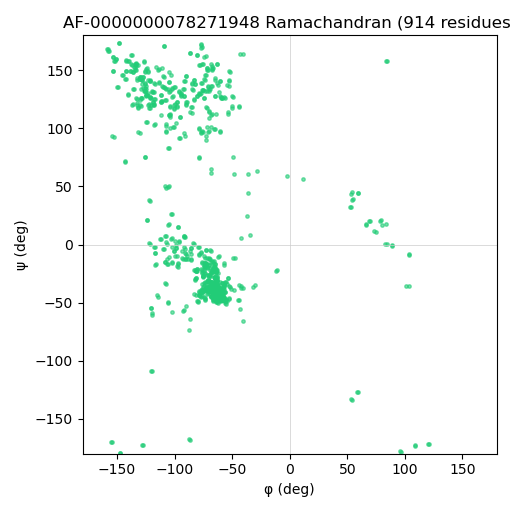260 ARG B N 1
ATOM 5796 C CA . ARG B 1 260 ? -14.203 25.766 9.273 1 95.19 260 ARG B CA 1
ATOM 5797 C C . ARG B 1 260 ? -15.203 26.281 10.297 1 95.19 260 ARG B C 1
ATOM 5799 O O . ARG B 1 260 ? -15.859 27.312 10.078 1 95.19 260 ARG B O 1
ATOM 5806 N N . TYR B 1 261 ? -15.297 25.594 11.375 1 92.06 261 TYR B N 1
ATOM 5807 C CA . TYR B 1 261 ? -16.219 26 12.438 1 92.06 261 TYR B CA 1
ATOM 5808 C C . TYR B 1 261 ? -15.891 27.406 12.93 1 92.06 261 TYR B C 1
ATOM 5810 O O . TYR B 1 261 ? -16.797 28.234 13.094 1 92.06 261 TYR B O 1
ATOM 5818 N N . ALA B 1 262 ? -14.68 27.672 13.188 1 92.31 262 ALA B N 1
ATOM 5819 C CA . ALA B 1 262 ? -14.25 28.969 13.68 1 92.31 262 ALA B CA 1
ATOM 5820 C C . ALA B 1 262 ? -14.508 30.062 12.648 1 92.31 262 ALA B C 1
ATOM 5822 O O . ALA B 1 262 ? -14.922 31.172 13 1 92.31 262 ALA B O 1
ATOM 5823 N N . LEU B 1 263 ? -14.242 29.781 11.414 1 93 263 LEU B N 1
ATOM 5824 C CA . LEU B 1 263 ? -14.461 30.75 10.352 1 93 263 LEU B CA 1
ATOM 5825 C C . LEU B 1 263 ? -15.938 31.125 10.242 1 93 263 LEU B C 1
ATOM 5827 O O . LEU B 1 263 ? -16.266 32.281 9.977 1 93 263 LEU B O 1
ATOM 5831 N N . GLU B 1 264 ? -16.734 30.156 10.438 1 88.88 264 GLU B N 1
ATOM 5832 C CA . GLU B 1 264 ? -18.172 30.359 10.273 1 88.88 264 GLU B CA 1
ATOM 5833 C C . GLU B 1 264 ? -18.797 31.016 11.516 1 88.88 264 GLU B C 1
ATOM 5835 O O . GLU B 1 264 ? -19.828 31.672 11.43 1 88.88 264 GLU B O 1
ATOM 5840 N N . ASN B 1 265 ? -18.172 30.891 12.664 1 87.69 265 ASN B N 1
ATOM 5841 C CA . ASN B 1 265 ? -18.797 31.344 13.898 1 87.69 265 ASN B CA 1
ATOM 5842 C C . ASN B 1 265 ? -18.016 32.5 14.523 1 87.69 265 ASN B C 1
ATOM 5844 O O . ASN B 1 265 ? -18.609 33.469 15.023 1 87.69 265 ASN B O 1
ATOM 5848 N N . ASN B 1 266 ? -16.672 32.344 14.516 1 89.19 266 ASN B N 1
ATOM 5849 C CA . ASN B 1 266 ? -15.82 33.344 15.141 1 89.19 266 ASN B CA 1
ATOM 5850 C C . ASN B 1 266 ? -14.43 33.344 14.516 1 89.19 266 ASN B C 1
ATOM 5852 O O . ASN B 1 266 ? -13.484 32.781 15.078 1 89.19 266 ASN B O 1
ATOM 5856 N N . SER B 1 267 ? -14.266 34.156 13.57 1 87.88 267 SER B N 1
ATOM 5857 C CA . SER B 1 267 ? -13.008 34.156 12.828 1 87.88 267 SER B CA 1
ATOM 5858 C C . SER B 1 267 ? -11.867 34.688 13.688 1 87.88 267 SER B C 1
ATOM 5860 O O . SER B 1 267 ? -10.711 34.344 13.484 1 87.88 267 SER B O 1
ATOM 5862 N N . LYS B 1 268 ? -12.172 35.531 14.609 1 88 268 LYS B N 1
ATOM 5863 C CA . LYS B 1 268 ? -11.141 36.062 15.484 1 88 268 LYS B CA 1
ATOM 5864 C C . LYS B 1 268 ? -10.477 34.969 16.312 1 88 268 LYS B C 1
ATOM 5866 O O . LYS B 1 268 ? -9.281 35.031 16.609 1 88 268 LYS B O 1
ATOM 5871 N N . TRP B 1 269 ? -11.266 34.031 16.656 1 91.25 269 TRP B N 1
ATOM 5872 C CA . TRP B 1 269 ? -10.758 32.875 17.406 1 91.25 269 TRP B CA 1
ATOM 5873 C C . TRP B 1 269 ? -9.602 32.219 16.672 1 91.25 269 TRP B C 1
ATOM 5875 O O . TRP B 1 269 ? -8.633 31.781 17.297 1 91.25 269 TRP B O 1
ATOM 5885 N N . LEU B 1 270 ? -9.633 32.219 15.375 1 93 270 LEU B N 1
ATOM 5886 C CA . LEU B 1 270 ? -8.625 31.578 14.531 1 93 270 LEU B CA 1
ATOM 5887 C C . LEU B 1 270 ? -7.301 32.344 14.602 1 93 270 LEU B C 1
ATOM 5889 O O . LEU B 1 270 ? -6.234 31.734 14.656 1 93 270 LEU B O 1
ATOM 5893 N N . SER B 1 271 ? -7.426 33.625 14.594 1 94.31 271 SER B N 1
ATOM 5894 C CA . SER B 1 271 ? -6.227 34.469 14.562 1 94.31 271 SER B CA 1
ATOM 5895 C C . SER B 1 271 ? -5.434 34.344 15.859 1 94.31 271 SER B C 1
ATOM 5897 O O . SER B 1 271 ? -4.246 34.688 15.898 1 94.31 271 SER B O 1
ATOM 5899 N N . GLU B 1 272 ? -6.047 33.781 16.875 1 95.31 272 GLU B N 1
ATOM 5900 C CA . GLU B 1 272 ? -5.402 33.656 18.172 1 95.31 272 GLU B CA 1
ATOM 5901 C C . GLU B 1 272 ? -5.023 32.219 18.469 1 95.31 272 GLU B C 1
ATOM 5903 O O . GLU B 1 272 ? -4.617 31.891 19.594 1 95.31 272 GLU B O 1
ATOM 5908 N N . THR B 1 273 ? -5.18 31.391 17.516 1 95.06 273 THR B N 1
ATOM 5909 C CA . THR B 1 273 ? -5.012 29.969 17.75 1 95.06 273 THR B CA 1
ATOM 5910 C C . THR B 1 273 ? -3.875 29.406 16.906 1 95.06 273 THR B C 1
ATOM 5912 O O . THR B 1 273 ? -3.797 29.688 15.703 1 95.06 273 THR B O 1
ATOM 5915 N N . LEU B 1 274 ? -2.973 28.641 17.531 1 96 274 LEU B N 1
ATOM 5916 C CA . LEU B 1 274 ? -1.951 27.875 16.828 1 96 274 LEU B CA 1
ATOM 5917 C C . LEU B 1 274 ? -2.375 26.422 16.656 1 96 274 LEU B C 1
ATOM 5919 O O . LEU B 1 274 ? -2.654 25.734 17.641 1 96 274 LEU B O 1
ATOM 5923 N N . PHE B 1 275 ? -2.498 26 15.406 1 96.25 275 PHE B N 1
ATOM 5924 C CA . PHE B 1 275 ? -2.795 24.594 15.117 1 96.25 275 PHE B CA 1
ATOM 5925 C C . PHE B 1 275 ? -1.51 23.797 14.914 1 96.25 275 PHE B C 1
ATOM 5927 O O . PHE B 1 275 ? -0.663 24.188 14.102 1 96.25 275 PHE B O 1
ATOM 5934 N N . ILE B 1 276 ? -1.373 22.703 15.617 1 93.62 276 ILE B N 1
ATOM 5935 C CA . ILE B 1 276 ? -0.173 21.875 15.531 1 93.62 276 ILE B CA 1
ATOM 5936 C C . ILE B 1 276 ? -0.551 20.453 15.102 1 93.62 276 ILE B C 1
ATOM 5938 O O . ILE B 1 276 ? -1.342 19.797 15.773 1 93.62 276 ILE B O 1
ATOM 5942 N N . LYS B 1 277 ? -0.075 20.062 14.008 1 93.38 277 LYS B N 1
ATOM 5943 C CA . LYS B 1 277 ? -0.19 18.672 13.578 1 93.38 277 LYS B CA 1
ATOM 5944 C C . LYS B 1 277 ? 1.049 17.875 13.969 1 93.38 277 LYS B C 1
ATOM 5946 O O . LYS B 1 277 ? 2.178 18.328 13.766 1 93.38 277 LYS B O 1
ATOM 5951 N N . ASP B 1 278 ? 0.876 16.734 14.594 1 87.38 278 ASP B N 1
ATOM 5952 C CA . ASP B 1 278 ? 1.978 15.812 14.859 1 87.38 278 ASP B CA 1
ATOM 5953 C C . ASP B 1 278 ? 2.457 15.148 13.57 1 87.38 278 ASP B C 1
ATOM 5955 O O . ASP B 1 278 ? 1.868 14.164 13.109 1 87.38 278 ASP B O 1
ATOM 5959 N N . GLY B 1 279 ? 3.514 15.719 12.992 1 88.31 279 GLY B N 1
ATOM 5960 C CA . GLY B 1 279 ? 4.039 15.227 11.727 1 88.31 279 GLY B CA 1
ATOM 5961 C C . GLY B 1 279 ? 4.043 16.281 10.633 1 88.31 279 GLY B C 1
ATOM 5962 O O . GLY B 1 279 ? 3.762 17.453 10.891 1 88.31 279 GLY B O 1
ATOM 5963 N N . SER B 1 280 ? 4.348 15.836 9.414 1 90.88 280 SER B N 1
ATOM 5964 C CA . SER B 1 280 ? 4.488 16.734 8.273 1 90.88 280 SER B CA 1
ATOM 5965 C C . SER B 1 280 ? 3.133 17.25 7.805 1 90.88 280 SER B C 1
ATOM 5967 O O . SER B 1 280 ? 2.119 16.562 7.938 1 90.88 280 SER B O 1
ATOM 5969 N N . LEU B 1 281 ? 3.135 18.438 7.355 1 95.94 281 LEU B N 1
ATOM 5970 C CA . LEU B 1 281 ? 1.963 18.953 6.652 1 95.94 281 LEU B CA 1
ATOM 5971 C C . LEU B 1 281 ? 1.921 18.438 5.219 1 95.94 281 LEU B C 1
ATOM 5973 O O . LEU B 1 281 ? 2.16 19.203 4.277 1 95.94 281 LEU B O 1
ATOM 5977 N N . ALA B 1 282 ? 1.582 17.25 5.117 1 94.38 282 ALA B N 1
ATOM 5978 C CA . ALA B 1 282 ? 1.58 16.562 3.828 1 94.38 282 ALA B CA 1
ATOM 5979 C C . ALA B 1 282 ? 0.56 15.422 3.814 1 94.38 282 ALA B C 1
ATOM 5981 O O . ALA B 1 282 ? 0.16 14.93 4.871 1 94.38 282 ALA B O 1
ATOM 5982 N N . LEU B 1 283 ? 0.037 15.156 2.734 1 94.5 283 LEU B N 1
ATOM 5983 C CA . LEU B 1 283 ? -0.76 13.977 2.434 1 94.5 283 LEU B CA 1
ATOM 5984 C C . LEU B 1 283 ? -0.15 13.188 1.279 1 94.5 283 LEU B C 1
ATOM 5986 O O . LEU B 1 283 ? 0.065 13.734 0.195 1 94.5 283 LEU B O 1
ATOM 5990 N N . PHE B 1 284 ? 0.06 11.938 1.53 1 88.5 284 PHE B N 1
ATOM 5991 C CA . PHE B 1 284 ? 0.892 11.18 0.604 1 88.5 284 PHE B CA 1
ATOM 5992 C C . PHE B 1 284 ? 0.051 10.188 -0.191 1 88.5 284 PHE B C 1
ATOM 5994 O O . PHE B 1 284 ? -1.127 9.984 0.11 1 88.5 284 PHE B O 1
ATOM 6001 N N . SER B 1 285 ? 0.706 9.617 -1.174 1 86.19 285 SER B N 1
ATOM 6002 C CA . SER B 1 285 ? 0.128 8.562 -2 1 86.19 285 SER B CA 1
ATOM 6003 C C . SER B 1 285 ? -1.139 9.039 -2.701 1 86.19 285 SER B C 1
ATOM 6005 O O . SER B 1 285 ? -1.148 10.109 -3.312 1 86.19 285 SER B O 1
ATOM 6007 N N . LYS B 1 286 ? -2.193 8.289 -2.525 1 86.19 286 LYS B N 1
ATOM 6008 C CA . LYS B 1 286 ? -3.43 8.57 -3.25 1 86.19 286 LYS B CA 1
ATOM 6009 C C . LYS B 1 286 ? -4.113 9.82 -2.707 1 86.19 286 LYS B C 1
ATOM 6011 O O . LYS B 1 286 ? -5.008 10.375 -3.352 1 86.19 286 LYS B O 1
ATOM 6016 N N . LEU B 1 287 ? -3.545 10.367 -1.648 1 92.62 287 LEU B N 1
ATOM 6017 C CA . LEU B 1 287 ? -4.145 11.562 -1.055 1 92.62 287 LEU B CA 1
ATOM 6018 C C . LEU B 1 287 ? -3.547 12.828 -1.658 1 92.62 287 LEU B C 1
ATOM 6020 O O . LEU B 1 287 ? -3.881 13.938 -1.237 1 92.62 287 LEU B O 1
ATOM 6024 N N . ASP B 1 288 ? -2.723 12.703 -2.664 1 90.75 288 ASP B N 1
ATOM 6025 C CA . ASP B 1 288 ? -1.994 13.836 -3.229 1 90.75 288 ASP B CA 1
ATOM 6026 C C . ASP B 1 288 ? -2.945 14.82 -3.9 1 90.75 288 ASP B C 1
ATOM 6028 O O . ASP B 1 288 ? -2.771 16.047 -3.789 1 90.75 288 ASP B O 1
ATOM 6032 N N . ASP B 1 289 ? -3.967 14.305 -4.551 1 92.5 289 ASP B N 1
ATOM 6033 C CA . ASP B 1 289 ? -4.949 15.18 -5.18 1 92.5 289 ASP B CA 1
ATOM 6034 C C . ASP B 1 289 ? -5.676 16.031 -4.137 1 92.5 289 ASP B C 1
ATOM 6036 O O . ASP B 1 289 ? -5.965 17.203 -4.375 1 92.5 289 ASP B O 1
ATOM 6040 N N . PHE B 1 290 ? -6.012 15.422 -3.068 1 96.25 290 PHE B N 1
ATOM 6041 C CA . PHE B 1 290 ? -6.699 16.156 -2.01 1 96.25 290 PHE B CA 1
ATOM 6042 C C . PHE B 1 290 ? -5.812 17.266 -1.451 1 96.25 290 PHE B C 1
ATOM 6044 O O . PHE B 1 290 ? -6.285 18.359 -1.182 1 96.25 290 PHE B O 1
ATOM 6051 N N . SER B 1 291 ? -4.578 16.938 -1.287 1 95.56 291 SER B N 1
ATOM 6052 C CA . SER B 1 291 ? -3.623 17.938 -0.816 1 95.56 291 SER B CA 1
ATOM 6053 C C . SER B 1 291 ? -3.469 19.078 -1.823 1 95.56 291 SER B C 1
ATOM 6055 O O . SER B 1 291 ? -3.607 20.25 -1.472 1 95.56 291 SER B O 1
ATOM 6057 N N . TYR B 1 292 ? -3.312 18.75 -3.051 1 95.12 292 TYR B N 1
ATOM 6058 C CA . TYR B 1 292 ? -2.949 19.672 -4.113 1 95.12 292 TYR B CA 1
ATOM 6059 C C . TYR B 1 292 ? -4.16 20.484 -4.57 1 95.12 292 TYR B C 1
ATOM 6061 O O . TYR B 1 292 ? -4.078 21.703 -4.73 1 95.12 292 TYR B O 1
ATOM 6069 N N . LYS B 1 293 ? -5.285 19.828 -4.727 1 96.12 293 LYS B N 1
ATOM 6070 C CA . LYS B 1 293 ? -6.426 20.453 -5.383 1 96.12 293 LYS B CA 1
ATOM 6071 C C . LYS B 1 293 ? -7.398 21.031 -4.359 1 96.12 293 LYS B C 1
ATOM 6073 O O . LYS B 1 293 ? -8.258 21.859 -4.699 1 96.12 293 LYS B O 1
ATOM 6078 N N . VAL B 1 294 ? -7.258 20.594 -3.125 1 97.5 294 VAL B N 1
ATOM 6079 C CA . VAL B 1 294 ? -8.297 20.953 -2.172 1 97.5 294 VAL B CA 1
ATOM 6080 C C . VAL B 1 294 ? -7.695 21.75 -1.018 1 97.5 294 VAL B C 1
ATOM 6082 O O . VAL B 1 294 ? -8.055 22.906 -0.802 1 97.5 294 VAL B O 1
ATOM 6085 N N . ILE B 1 295 ? -6.68 21.219 -0.36 1 97.81 295 ILE B N 1
ATOM 6086 C CA . ILE B 1 295 ? -6.133 21.828 0.848 1 97.81 295 ILE B CA 1
ATOM 6087 C C . ILE B 1 295 ? -5.324 23.062 0.479 1 97.81 295 ILE B C 1
ATOM 6089 O O . ILE B 1 295 ? -5.5 24.125 1.079 1 97.81 295 ILE B O 1
ATOM 6093 N N . ARG B 1 296 ? -4.5 22.984 -0.506 1 97.06 296 ARG B N 1
ATOM 6094 C CA . ARG B 1 296 ? -3.6 24.062 -0.862 1 97.06 296 ARG B CA 1
ATOM 6095 C C . ARG B 1 296 ? -4.379 25.297 -1.33 1 97.06 296 ARG B C 1
ATOM 6097 O O . ARG B 1 296 ? -4.137 26.406 -0.858 1 97.06 296 ARG B O 1
ATOM 6104 N N . PRO B 1 297 ? -5.332 25.094 -2.207 1 96.62 297 PRO B N 1
ATOM 6105 C CA . PRO B 1 297 ? -6.105 26.266 -2.617 1 96.62 297 PRO B CA 1
ATOM 6106 C C . PRO B 1 297 ? -6.77 26.984 -1.439 1 96.62 297 PRO B C 1
ATOM 6108 O O . PRO B 1 297 ? -6.844 28.203 -1.418 1 96.62 297 PRO B O 1
ATOM 6111 N N . PHE B 1 298 ? -7.227 26.25 -0.54 1 97.88 298 PHE B N 1
ATOM 6112 C CA . PHE B 1 298 ? -7.828 26.859 0.641 1 97.88 298 PHE B CA 1
ATOM 6113 C C . PHE B 1 298 ? -6.797 27.656 1.421 1 97.88 298 PHE B C 1
ATOM 6115 O O . PHE B 1 298 ? -7.055 28.797 1.81 1 97.88 298 PHE B O 1
ATOM 6122 N N . LEU B 1 299 ? -5.641 27.047 1.688 1 98.12 299 LEU B N 1
ATOM 6123 C CA . LEU B 1 299 ? -4.59 27.719 2.443 1 98.12 299 LEU B CA 1
ATOM 6124 C C . LEU B 1 299 ? -4.117 28.969 1.719 1 98.12 299 LEU B C 1
ATOM 6126 O O . LEU B 1 299 ? -3.844 30 2.354 1 98.12 299 LEU B O 1
ATOM 6130 N N . GLN B 1 300 ? -4.027 28.859 0.428 1 97.69 300 GLN B N 1
ATOM 6131 C CA . GLN B 1 300 ? -3.629 30.016 -0.372 1 97.69 300 GLN B CA 1
ATOM 6132 C C . GLN B 1 300 ? -4.664 31.141 -0.286 1 97.69 300 GLN B C 1
ATOM 6134 O O . GLN B 1 300 ? -4.312 32.312 -0.169 1 97.69 300 GLN B O 1
ATOM 6139 N N . PHE B 1 301 ? -5.898 30.781 -0.351 1 97.19 301 PHE B N 1
ATOM 6140 C CA . PHE B 1 301 ? -6.992 31.734 -0.207 1 97.19 301 PHE B CA 1
ATOM 6141 C C . PHE B 1 301 ? -6.918 32.438 1.143 1 97.19 301 PHE B C 1
ATOM 6143 O O . PHE B 1 301 ? -7.035 33.656 1.215 1 97.19 301 PHE B O 1
ATOM 6150 N N . MET B 1 302 ? -6.742 31.688 2.154 1 97.12 302 MET B N 1
ATOM 6151 C CA . MET B 1 302 ? -6.715 32.25 3.506 1 97.12 302 MET B CA 1
ATOM 6152 C C . MET B 1 302 ? -5.484 33.125 3.709 1 97.12 302 MET B C 1
ATOM 6154 O O . MET B 1 302 ? -5.531 34.094 4.453 1 97.12 302 MET B O 1
ATOM 6158 N N . TYR B 1 303 ? -4.398 32.75 3.047 1 97.44 303 TYR B N 1
ATOM 6159 C CA . TYR B 1 303 ? -3.191 33.562 3.094 1 97.44 303 TYR B CA 1
ATOM 6160 C C . TYR B 1 303 ? -3.449 34.969 2.521 1 97.44 303 TYR B C 1
ATOM 6162 O O . TYR B 1 303 ? -3.082 35.969 3.129 1 97.44 303 TYR B O 1
ATOM 6170 N N . GLU B 1 304 ? -4.07 35 1.406 1 97 304 GLU B N 1
ATOM 6171 C CA . GLU B 1 304 ? -4.398 36.25 0.775 1 97 304 GLU B CA 1
ATOM 6172 C C . GLU B 1 304 ? -5.375 37.062 1.631 1 97 304 GLU B C 1
ATOM 6174 O O . GLU B 1 304 ? -5.215 38.281 1.792 1 97 304 GLU B O 1
ATOM 6179 N N . LYS B 1 305 ? -6.312 36.375 2.119 1 95.81 305 LYS B N 1
ATOM 6180 C CA . LYS B 1 305 ? -7.27 37.031 3.004 1 95.81 305 LYS B CA 1
ATOM 6181 C C . LYS B 1 305 ? -6.574 37.625 4.223 1 95.81 305 LYS B C 1
ATOM 6183 O O . LYS B 1 305 ? -6.887 38.75 4.641 1 95.81 305 LYS B O 1
ATOM 6188 N N . SER B 1 306 ? -5.68 36.875 4.801 1 96.81 306 SER B N 1
ATOM 6189 C CA . SER B 1 306 ? -4.922 37.312 5.965 1 96.81 306 SER B CA 1
ATOM 6190 C C . SER B 1 306 ? -4.133 38.594 5.66 1 96.81 306 SER B C 1
ATOM 6192 O O . SER B 1 306 ? -4.109 39.531 6.465 1 96.81 306 SER B O 1
ATOM 6194 N N . LYS B 1 307 ? -3.508 38.656 4.551 1 95.69 307 LYS B N 1
ATOM 6195 C CA . LYS B 1 307 ? -2.734 39.812 4.148 1 95.69 307 LYS B CA 1
ATOM 6196 C C . LYS B 1 307 ? -3.637 41.031 3.932 1 95.69 307 LYS B C 1
ATOM 6198 O O . LYS B 1 307 ? -3.336 42.125 4.402 1 95.69 307 LYS B O 1
ATOM 6203 N N . ASN B 1 308 ? -4.691 40.781 3.221 1 95.81 308 ASN B N 1
ATOM 6204 C CA . ASN B 1 308 ? -5.613 41.844 2.887 1 95.81 308 ASN B CA 1
ATOM 6205 C C . ASN B 1 308 ? -6.25 42.469 4.137 1 95.81 308 ASN B C 1
ATOM 6207 O O . ASN B 1 308 ? -6.441 43.656 4.215 1 95.81 308 ASN B O 1
ATOM 6211 N N . GLU B 1 309 ? -6.535 41.562 5.102 1 95.94 309 GLU B N 1
ATOM 6212 C CA . GLU B 1 309 ? -7.238 42.031 6.301 1 95.94 309 GLU B CA 1
ATOM 6213 C C . GLU B 1 309 ? -6.266 42.25 7.449 1 95.94 309 GLU B C 1
ATOM 6215 O O . GLU B 1 309 ? -6.68 42.625 8.555 1 95.94 309 GLU B O 1
ATOM 6220 N N . LYS B 1 310 ? -4.973 42.062 7.23 1 95.88 310 LYS B N 1
ATOM 6221 C CA . LYS B 1 310 ? -3.906 42.281 8.203 1 95.88 310 LYS B CA 1
ATOM 6222 C C . LYS B 1 310 ? -4.164 41.5 9.492 1 95.88 310 LYS B C 1
ATOM 6224 O O . LYS B 1 310 ? -4.074 42.062 10.586 1 95.88 310 LYS B O 1
ATOM 6229 N N . THR B 1 311 ? -4.688 40.312 9.289 1 96.5 311 THR B N 1
ATOM 6230 C CA . THR B 1 311 ? -4.93 39.344 10.367 1 96.5 311 THR B CA 1
ATOM 6231 C C . THR B 1 311 ? -4.5 37.938 9.953 1 96.5 311 THR B C 1
ATOM 6233 O O . THR B 1 311 ? -4.977 37.406 8.945 1 96.5 311 THR B O 1
ATOM 6236 N N . SER B 1 312 ? -3.572 37.344 10.703 1 96.5 312 SER B N 1
ATOM 6237 C CA . SER B 1 312 ? -3.135 35.969 10.383 1 96.5 312 SER B CA 1
ATOM 6238 C C . SER B 1 312 ? -4.156 34.938 10.844 1 96.5 312 SER B C 1
ATOM 6240 O O . SER B 1 312 ? -4.102 34.469 11.977 1 96.5 312 SER B O 1
ATOM 6242 N N . TYR B 1 313 ? -4.969 34.562 9.953 1 94.88 313 TYR B N 1
ATOM 6243 C CA . TYR B 1 313 ? -6.078 33.656 10.297 1 94.88 313 TYR B CA 1
ATOM 6244 C C . TYR B 1 313 ? -5.602 32.219 10.469 1 94.88 313 TYR B C 1
ATOM 6246 O O . TYR B 1 313 ? -6.082 31.5 11.344 1 94.88 313 TYR B O 1
ATOM 6254 N N . ILE B 1 314 ? -4.715 31.781 9.602 1 95.06 314 ILE B N 1
ATOM 6255 C CA . ILE B 1 314 ? -4.285 30.391 9.656 1 95.06 314 ILE B CA 1
ATOM 6256 C C . ILE B 1 314 ? -2.855 30.312 10.188 1 95.06 314 ILE B C 1
ATOM 6258 O O . ILE B 1 314 ? -1.904 30.656 9.484 1 95.06 314 ILE B O 1
ATOM 6262 N N . ASN B 1 315 ? -2.754 29.953 11.438 1 97.44 315 ASN B N 1
ATOM 6263 C CA . ASN B 1 315 ? -1.487 29.578 12.055 1 97.44 315 ASN B CA 1
ATOM 6264 C C . ASN B 1 315 ? -1.382 28.078 12.25 1 97.44 315 ASN B C 1
ATOM 6266 O O . ASN B 1 315 ? -1.694 27.562 13.32 1 97.44 315 ASN B O 1
ATOM 6270 N N . LEU B 1 316 ? -0.985 27.406 11.172 1 97.94 316 LEU B N 1
ATOM 6271 C CA . LEU B 1 316 ? -0.928 25.938 11.117 1 97.94 316 LEU B CA 1
ATOM 6272 C C . LEU B 1 316 ? 0.503 25.469 10.898 1 97.94 316 LEU B C 1
ATOM 6274 O O . LEU B 1 316 ? 1.167 25.891 9.945 1 97.94 316 LEU B O 1
ATOM 6278 N N . ILE B 1 317 ? 0.976 24.609 11.797 1 97.06 317 ILE B N 1
ATOM 6279 C CA . ILE B 1 317 ? 2.334 24.094 11.672 1 97.06 317 ILE B CA 1
ATOM 6280 C C . ILE B 1 317 ? 2.336 22.578 11.883 1 97.06 317 ILE B C 1
ATOM 6282 O O . ILE B 1 317 ? 1.358 22.016 12.383 1 97.06 317 ILE B O 1
ATOM 6286 N N . GLY B 1 318 ? 3.316 21.953 11.336 1 94.5 318 GLY B N 1
ATOM 6287 C CA . GLY B 1 318 ? 3.619 20.562 11.609 1 94.5 318 GLY B CA 1
ATOM 6288 C C . GLY B 1 318 ? 4.938 20.359 12.328 1 94.5 318 GLY B C 1
ATOM 6289 O O . GLY B 1 318 ? 5.914 21.062 12.055 1 94.5 318 GLY B O 1
ATOM 6290 N N . LEU B 1 319 ? 4.977 19.484 13.258 1 90.94 319 LEU B N 1
ATOM 6291 C CA . LEU B 1 319 ? 6.195 19.141 13.984 1 90.94 319 LEU B CA 1
ATOM 6292 C C . LEU B 1 319 ? 6.57 17.672 13.758 1 90.94 319 LEU B C 1
ATOM 6294 O O . LEU B 1 319 ? 5.801 16.781 14.109 1 90.94 319 LEU B O 1
ATOM 6298 N N . GLU B 1 320 ? 7.723 17.453 13.227 1 85.75 320 GLU B N 1
ATOM 6299 C CA . GLU B 1 320 ? 8.156 16.094 12.906 1 85.75 320 GLU B CA 1
ATOM 6300 C C . GLU B 1 320 ? 9.086 15.555 13.984 1 85.75 320 GLU B C 1
ATOM 6302 O O . GLU B 1 320 ? 10 16.25 14.438 1 85.75 320 GLU B O 1
ATOM 6307 N N . LYS B 1 321 ? 8.844 14.297 14.383 1 75.31 321 LYS B N 1
ATOM 6308 C CA . LYS B 1 321 ? 9.672 13.648 15.391 1 75.31 321 LYS B CA 1
ATOM 6309 C C . LYS B 1 321 ? 10.586 12.602 14.758 1 75.31 321 LYS B C 1
ATOM 6311 O O . LYS B 1 321 ? 11.555 12.156 15.383 1 75.31 321 LYS B O 1
ATOM 6316 N N . SER B 1 322 ? 10.25 12.25 13.609 1 76.19 322 SER B N 1
ATOM 6317 C CA . SER B 1 322 ? 11.016 11.227 12.906 1 76.19 322 SER B CA 1
ATOM 6318 C C . SER B 1 322 ? 11.008 11.469 11.398 1 76.19 322 SER B C 1
ATOM 6320 O O . SER B 1 322 ? 10.453 12.469 10.93 1 76.19 322 SER B O 1
ATOM 6322 N N . GLY B 1 323 ? 11.828 10.617 10.672 1 76.88 323 GLY B N 1
ATOM 6323 C CA . GLY B 1 323 ? 11.875 10.742 9.227 1 76.88 323 GLY B CA 1
ATOM 6324 C C . GLY B 1 323 ? 13.188 11.312 8.719 1 76.88 323 GLY B C 1
ATOM 6325 O O . GLY B 1 323 ? 14.086 11.617 9.508 1 76.88 323 GLY B O 1
ATOM 6326 N N . MET B 1 324 ? 13.25 11.586 7.473 1 78.62 324 MET B N 1
ATOM 6327 C CA . MET B 1 324 ? 14.484 11.961 6.805 1 78.62 324 MET B CA 1
ATOM 6328 C C . MET B 1 324 ? 14.93 13.359 7.227 1 78.62 324 MET B C 1
ATOM 6330 O O . MET B 1 324 ? 16.125 13.617 7.383 1 78.62 324 MET B O 1
ATOM 6334 N N . PHE B 1 325 ? 14.031 14.211 7.414 1 86.69 325 PHE B N 1
ATOM 6335 C CA . PHE B 1 325 ? 14.375 15.586 7.773 1 86.69 325 PHE B CA 1
ATOM 6336 C C . PHE B 1 325 ? 14.875 15.656 9.211 1 86.69 325 PHE B C 1
ATOM 6338 O O . PHE B 1 325 ? 15.797 16.422 9.516 1 86.69 325 PHE B O 1
ATOM 6345 N N . MET B 1 326 ? 14.242 14.898 10.047 1 84.5 326 MET B N 1
ATOM 6346 C CA . MET B 1 326 ? 14.703 14.844 11.43 1 84.5 326 MET B CA 1
ATOM 6347 C C . MET B 1 326 ? 16.094 14.219 11.516 1 84.5 326 MET B C 1
ATOM 6349 O O . MET B 1 326 ? 16.938 14.664 12.297 1 84.5 326 MET B O 1
ATOM 6353 N N . GLU B 1 327 ? 16.297 13.242 10.781 1 78.69 327 GLU B N 1
ATOM 6354 C CA . GLU B 1 327 ? 17.609 12.609 10.742 1 78.69 327 GLU B CA 1
ATOM 6355 C C . GLU B 1 327 ? 18.672 13.578 10.219 1 78.69 327 GLU B C 1
ATOM 6357 O O . GLU B 1 327 ? 19.781 13.609 10.734 1 78.69 327 GLU B O 1
ATOM 6362 N N . HIS B 1 328 ? 18.328 14.242 9.219 1 85.12 328 HIS B N 1
ATOM 6363 C CA . HIS B 1 328 ? 19.234 15.25 8.688 1 85.12 328 HIS B CA 1
ATOM 6364 C C . HIS B 1 328 ? 19.578 16.297 9.742 1 85.12 328 HIS B C 1
ATOM 6366 O O . HIS B 1 328 ? 20.734 16.688 9.891 1 85.12 328 HIS B O 1
ATOM 6372 N N . LEU B 1 329 ? 18.547 16.781 10.438 1 87.81 329 LEU B N 1
ATOM 6373 C CA . LEU B 1 329 ? 18.766 17.766 11.492 1 87.81 329 LEU B CA 1
ATOM 6374 C C . LEU B 1 329 ? 19.703 17.219 12.562 1 87.81 329 LEU B C 1
ATOM 6376 O O . LEU B 1 329 ? 20.625 17.906 12.992 1 87.81 329 LEU B O 1
ATOM 6380 N N . ARG B 1 330 ? 19.5 16.016 12.906 1 81.69 330 ARG B N 1
ATOM 6381 C CA . ARG B 1 330 ? 20.328 15.391 13.93 1 81.69 330 ARG B CA 1
ATOM 6382 C C . ARG B 1 330 ? 21.781 15.289 13.469 1 81.69 330 ARG B C 1
ATOM 6384 O O . ARG B 1 330 ? 22.703 15.492 14.258 1 81.69 330 ARG B O 1
ATOM 6391 N N . ASN B 1 331 ? 21.938 15 12.281 1 80.25 331 ASN B N 1
ATOM 6392 C CA . ASN B 1 331 ? 23.281 14.805 11.719 1 80.25 331 ASN B CA 1
ATOM 6393 C C . ASN B 1 331 ? 23.984 16.141 11.484 1 80.25 331 ASN B C 1
ATOM 6395 O O . ASN B 1 331 ? 25.219 16.203 11.438 1 80.25 331 ASN B O 1
ATOM 6399 N N . THR B 1 332 ? 23.234 17.141 11.344 1 86.44 332 THR B N 1
ATOM 6400 C CA . THR B 1 332 ? 23.828 18.422 10.977 1 86.44 332 THR B CA 1
ATOM 6401 C C . THR B 1 332 ? 23.703 19.422 12.125 1 86.44 332 THR B C 1
ATOM 6403 O O . THR B 1 332 ? 23.984 20.609 11.953 1 86.44 332 THR B O 1
ATOM 6406 N N . GLU B 1 333 ? 23.219 18.969 13.18 1 83.38 333 GLU B N 1
ATOM 6407 C CA . GLU B 1 333 ? 22.953 19.859 14.312 1 83.38 333 GLU B CA 1
ATOM 6408 C C . GLU B 1 333 ? 24.203 20.625 14.727 1 83.38 333 GLU B C 1
ATOM 6410 O O . GLU B 1 333 ? 24.125 21.781 15.133 1 83.38 333 GLU B O 1
ATOM 6415 N N . ALA B 1 334 ? 25.328 19.969 14.547 1 82.88 334 ALA B N 1
ATOM 6416 C CA . ALA B 1 334 ? 26.578 20.578 14.953 1 82.88 334 ALA B CA 1
ATOM 6417 C C . ALA B 1 334 ? 27 21.688 13.984 1 82.88 334 ALA B C 1
ATOM 6419 O O . ALA B 1 334 ? 27.688 22.625 14.367 1 82.88 334 ALA B O 1
ATOM 6420 N N . THR B 1 335 ? 26.562 21.609 12.836 1 85.62 335 THR B N 1
ATOM 6421 C CA . THR B 1 335 ? 26.984 22.562 11.812 1 85.62 335 THR B CA 1
ATOM 6422 C C . THR B 1 335 ? 26 23.734 11.734 1 85.62 335 THR B C 1
ATOM 6424 O O . THR B 1 335 ? 26.312 24.766 11.133 1 85.62 335 THR B O 1
ATOM 6427 N N . ILE B 1 336 ? 24.906 23.578 12.375 1 87.56 336 ILE B N 1
ATOM 6428 C CA . ILE B 1 336 ? 23.906 24.656 12.383 1 87.56 336 ILE B CA 1
ATOM 6429 C C . ILE B 1 336 ? 24.094 25.531 13.617 1 87.56 336 ILE B C 1
ATOM 6431 O O . ILE B 1 336 ? 24.188 25.031 14.734 1 87.56 336 ILE B O 1
ATOM 6435 N N . ASN B 1 337 ? 24.188 26.781 13.352 1 90.12 337 ASN B N 1
ATOM 6436 C CA . ASN B 1 337 ? 24.359 27.719 14.461 1 90.12 337 ASN B CA 1
ATOM 6437 C C . ASN B 1 337 ? 23.125 27.766 15.359 1 90.12 337 ASN B C 1
ATOM 6439 O O . ASN B 1 337 ? 22 27.5 14.898 1 90.12 337 ASN B O 1
ATOM 6443 N N . GLU B 1 338 ? 23.375 28.094 16.625 1 92.81 338 GLU B N 1
ATOM 6444 C CA . GLU B 1 338 ? 22.266 28.297 17.547 1 92.81 338 GLU B CA 1
ATOM 6445 C C . GLU B 1 338 ? 21.469 29.547 17.188 1 92.81 338 GLU B C 1
ATOM 6447 O O . GLU B 1 338 ? 21.984 30.438 16.516 1 92.81 338 GLU B O 1
ATOM 6452 N N . ASN B 1 339 ? 20.266 29.531 17.594 1 95.5 339 ASN B N 1
ATOM 6453 C CA . ASN B 1 339 ? 19.359 30.656 17.406 1 95.5 339 ASN B CA 1
ATOM 6454 C C . ASN B 1 339 ? 19.172 31 15.93 1 95.5 339 ASN B C 1
ATOM 6456 O O . ASN B 1 339 ? 19.266 32.156 15.539 1 95.5 339 ASN B O 1
ATOM 6460 N N . THR B 1 340 ? 19 29.953 15.164 1 94.94 340 THR B N 1
ATOM 6461 C CA . THR B 1 340 ? 18.828 30.156 13.727 1 94.94 340 THR B CA 1
ATOM 6462 C C . THR B 1 340 ? 17.719 29.234 13.195 1 94.94 340 THR B C 1
ATOM 6464 O O . THR B 1 340 ? 17.328 28.281 13.867 1 94.94 340 THR B O 1
ATOM 6467 N N . ILE B 1 341 ? 17.141 29.656 12.102 1 95.12 341 ILE B N 1
ATOM 6468 C CA . ILE B 1 341 ? 16.219 28.844 11.32 1 95.12 341 ILE B CA 1
ATOM 6469 C C . ILE B 1 341 ? 16.766 28.641 9.914 1 95.12 341 ILE B C 1
ATOM 6471 O O . ILE B 1 341 ? 17.172 29.594 9.25 1 95.12 341 ILE B O 1
ATOM 6475 N N . LEU B 1 342 ? 16.906 27.406 9.578 1 94.69 342 LEU B N 1
ATOM 6476 C CA . LEU B 1 342 ? 17.328 27.047 8.227 1 94.69 342 LEU B CA 1
ATOM 6477 C C . LEU B 1 342 ? 16.156 26.547 7.395 1 94.69 342 LEU B C 1
ATOM 6479 O O . LEU B 1 342 ? 15.555 25.531 7.719 1 94.69 342 LEU B O 1
ATOM 6483 N N . THR B 1 343 ? 15.734 27.297 6.383 1 95.06 343 THR B N 1
ATOM 6484 C CA . THR B 1 343 ? 14.719 26.875 5.43 1 95.06 343 THR B CA 1
ATOM 6485 C C . THR B 1 343 ? 15.352 26.406 4.125 1 95.06 343 THR B C 1
ATOM 6487 O O . THR B 1 343 ? 15.641 27.219 3.242 1 95.06 343 THR B O 1
ATOM 6490 N N . PRO B 1 344 ? 15.438 25.125 3.986 1 92.81 344 PRO B N 1
ATOM 6491 C CA . PRO B 1 344 ? 16.203 24.594 2.848 1 92.81 344 PRO B CA 1
ATOM 6492 C C . PRO B 1 344 ? 15.461 24.766 1.522 1 92.81 344 PRO B C 1
ATOM 6494 O O . PRO B 1 344 ? 14.234 24.609 1.473 1 92.81 344 PRO B O 1
ATOM 6497 N N . SER B 1 345 ? 16.188 25.078 0.489 1 92.06 345 SER B N 1
ATOM 6498 C CA . SER B 1 345 ? 15.656 25.062 -0.871 1 92.06 345 SER B CA 1
ATOM 6499 C C . SER B 1 345 ? 15.539 23.656 -1.409 1 92.06 345 SER B C 1
ATOM 6501 O O . SER B 1 345 ? 16.047 22.703 -0.807 1 92.06 345 SER B O 1
ATOM 6503 N N . ILE B 1 346 ? 14.922 23.562 -2.545 1 89.25 346 ILE B N 1
ATOM 6504 C CA . ILE B 1 346 ? 14.758 22.266 -3.188 1 89.25 346 ILE B CA 1
ATOM 6505 C C . ILE B 1 346 ? 16.125 21.688 -3.533 1 89.25 346 ILE B C 1
ATOM 6507 O O . ILE B 1 346 ? 16.328 20.469 -3.459 1 89.25 346 ILE B O 1
ATOM 6511 N N . ASP B 1 347 ? 17.031 22.531 -3.885 1 86.81 347 ASP B N 1
ATOM 6512 C CA . ASP B 1 347 ? 18.375 22.078 -4.23 1 86.81 347 ASP B CA 1
ATOM 6513 C C . ASP B 1 347 ? 19.094 21.5 -3.01 1 86.81 347 ASP B C 1
ATOM 6515 O O . ASP B 1 347 ? 19.766 20.469 -3.104 1 86.81 347 ASP B O 1
ATOM 6519 N N . TYR B 1 348 ? 18.953 22.188 -1.946 1 88.62 348 TYR B N 1
ATOM 6520 C CA . TYR B 1 348 ? 19.516 21.688 -0.696 1 88.62 348 TYR B CA 1
ATOM 6521 C C . TYR B 1 348 ? 18.906 20.344 -0.31 1 88.62 348 TYR B C 1
ATOM 6523 O O . TYR B 1 348 ? 19.625 19.422 0.086 1 88.62 348 TYR B O 1
ATOM 6531 N N . ILE B 1 349 ? 17.641 20.234 -0.377 1 87.56 349 ILE B N 1
ATOM 6532 C CA . ILE B 1 349 ? 16.906 19.031 0.011 1 87.56 349 ILE B CA 1
ATOM 6533 C C . ILE B 1 349 ? 17.359 17.859 -0.863 1 87.56 349 ILE B C 1
ATOM 6535 O O . ILE B 1 349 ? 17.672 16.781 -0.353 1 87.56 349 ILE B O 1
ATOM 6539 N N . LYS B 1 350 ? 17.391 18.125 -2.145 1 81.62 350 LYS B N 1
ATOM 6540 C CA . LYS B 1 350 ? 17.781 17.078 -3.08 1 81.62 350 LYS B CA 1
ATOM 6541 C C . LYS B 1 350 ? 19.234 16.656 -2.852 1 81.62 350 LYS B C 1
ATOM 6543 O O . LYS B 1 350 ? 19.547 15.461 -2.928 1 81.62 350 LYS B O 1
ATOM 6548 N N . LYS B 1 351 ? 20.016 17.562 -2.561 1 82.62 351 LYS B N 1
ATOM 6549 C CA . LYS B 1 351 ? 21.438 17.312 -2.441 1 82.62 351 LYS B CA 1
ATOM 6550 C C . LYS B 1 351 ? 21.766 16.578 -1.138 1 82.62 351 LYS B C 1
ATOM 6552 O O . LYS B 1 351 ? 22.594 15.672 -1.116 1 82.62 351 LYS B O 1
ATOM 6557 N N . PHE B 1 352 ? 21.062 16.969 -0.035 1 83.06 352 PHE B N 1
ATOM 6558 C CA . PHE B 1 352 ? 21.562 16.516 1.262 1 83.06 352 PHE B CA 1
ATOM 6559 C C . PHE B 1 352 ? 20.562 15.602 1.946 1 83.06 352 PHE B C 1
ATOM 6561 O O . PHE B 1 352 ? 20.906 14.898 2.895 1 83.06 352 PHE B O 1
ATOM 6568 N N . ILE B 1 353 ? 19.359 15.594 1.538 1 84.06 353 ILE B N 1
ATOM 6569 C CA . ILE B 1 353 ? 18.344 14.914 2.342 1 84.06 353 ILE B CA 1
ATOM 6570 C C . ILE B 1 353 ? 17.719 13.789 1.524 1 84.06 353 ILE B C 1
ATOM 6572 O O . ILE B 1 353 ? 17.812 12.617 1.889 1 84.06 353 ILE B O 1
ATOM 6576 N N . THR B 1 354 ? 17.078 14.094 0.362 1 78.38 354 THR B N 1
ATOM 6577 C CA . THR B 1 354 ? 16.25 13.117 -0.341 1 78.38 354 THR B CA 1
ATOM 6578 C C . THR B 1 354 ? 17.047 12.453 -1.472 1 78.38 354 THR B C 1
ATOM 6580 O O . THR B 1 354 ? 16.672 11.383 -1.953 1 78.38 354 THR B O 1
ATOM 6583 N N . GLY B 1 355 ? 18.094 13.07 -1.889 1 73.75 355 GLY B N 1
ATOM 6584 C CA . GLY B 1 355 ? 18.734 12.648 -3.123 1 73.75 355 GLY B CA 1
ATOM 6585 C C . GLY B 1 355 ? 18.109 13.258 -4.363 1 73.75 355 GLY B C 1
ATOM 6586 O O . GLY B 1 355 ? 16.984 13.773 -4.305 1 73.75 355 GLY B O 1
ATOM 6587 N N . ASP B 1 356 ? 18.797 13.328 -5.453 1 69.06 356 ASP B N 1
ATOM 6588 C CA . ASP B 1 356 ? 18.328 13.977 -6.672 1 69.06 356 ASP B CA 1
ATOM 6589 C C . ASP B 1 356 ? 17.312 13.094 -7.406 1 69.06 356 ASP B C 1
ATOM 6591 O O . ASP B 1 356 ? 17.656 12.016 -7.895 1 69.06 356 ASP B O 1
ATOM 6595 N N . ASN B 1 357 ? 16.062 13.461 -7.117 1 62.34 357 ASN B N 1
ATOM 6596 C CA . ASN B 1 357 ? 15.039 12.766 -7.895 1 62.34 357 ASN B CA 1
ATOM 6597 C C . ASN B 1 357 ? 14.469 13.656 -8.992 1 62.34 357 ASN B C 1
ATOM 6599 O O . ASN B 1 357 ? 14.328 14.867 -8.805 1 62.34 357 ASN B O 1
ATOM 6603 N N . LYS B 1 358 ? 14.852 13.539 -10.172 1 60.75 358 LYS B N 1
ATOM 6604 C CA . LYS B 1 358 ? 14.383 14.336 -11.305 1 60.75 358 LYS B CA 1
ATOM 6605 C C . LYS B 1 358 ? 12.906 14.695 -11.141 1 60.75 358 LYS B C 1
ATOM 6607 O O . LYS B 1 358 ? 12.281 15.203 -12.078 1 60.75 358 LYS B O 1
ATOM 6612 N N . THR B 1 359 ? 12.312 14.375 -9.891 1 61.44 359 THR B N 1
ATOM 6613 C CA . THR B 1 359 ? 10.93 14.766 -9.648 1 61.44 359 THR B CA 1
ATOM 6614 C C . THR B 1 359 ? 10.867 15.969 -8.703 1 61.44 359 THR B C 1
ATOM 6616 O O . THR B 1 359 ? 11.852 16.281 -8.031 1 61.44 359 THR B O 1
ATOM 6619 N N . ASN B 1 360 ? 9.828 16.797 -8.906 1 62.59 360 ASN B N 1
ATOM 6620 C CA . ASN B 1 360 ? 9.648 17.906 -7.977 1 62.59 360 ASN B CA 1
ATOM 6621 C C . ASN B 1 360 ? 9.203 17.422 -6.602 1 62.59 360 ASN B C 1
ATOM 6623 O O . ASN B 1 360 ? 8.109 16.859 -6.465 1 62.59 360 ASN B O 1
ATOM 6627 N N . PHE B 1 361 ? 10.117 17.516 -5.652 1 64.69 361 PHE B N 1
ATOM 6628 C CA . PHE B 1 361 ? 9.875 17.141 -4.266 1 64.69 361 PHE B CA 1
ATOM 6629 C C . PHE B 1 361 ? 8.594 17.781 -3.748 1 64.69 361 PHE B C 1
ATOM 6631 O O . PHE B 1 361 ? 8.438 19 -3.814 1 64.69 361 PHE B O 1
ATOM 6638 N N . GLY B 1 362 ? 7.688 16.922 -3.373 1 73.81 362 GLY B N 1
ATOM 6639 C CA . GLY B 1 362 ? 6.531 17.375 -2.611 1 73.81 362 GLY B CA 1
ATOM 6640 C C . GLY B 1 362 ? 5.531 18.156 -3.447 1 73.81 362 GLY B C 1
ATOM 6641 O O . GLY B 1 362 ? 4.609 18.766 -2.91 1 73.81 362 GLY B O 1
ATOM 6642 N N . GLU B 1 363 ? 5.629 18.172 -4.715 1 80.38 363 GLU B N 1
ATOM 6643 C CA . GLU B 1 363 ? 4.844 19.031 -5.594 1 80.38 363 GLU B CA 1
ATOM 6644 C C . GLU B 1 363 ? 3.348 18.812 -5.383 1 80.38 363 GLU B C 1
ATOM 6646 O O . GLU B 1 363 ? 2.564 19.75 -5.406 1 80.38 363 GLU B O 1
ATOM 6651 N N . ARG B 1 364 ? 2.988 17.656 -5.137 1 86.25 364 ARG B N 1
ATOM 6652 C CA . ARG B 1 364 ? 1.555 17.391 -5.047 1 86.25 364 ARG B CA 1
ATOM 6653 C C . ARG B 1 364 ? 1.174 16.922 -3.648 1 86.25 364 ARG B C 1
ATOM 6655 O O . ARG B 1 364 ? -0.01 16.859 -3.311 1 86.25 364 ARG B O 1
ATOM 6662 N N . THR B 1 365 ? 2.141 16.688 -2.795 1 90.06 365 THR B N 1
ATOM 6663 C CA . THR B 1 365 ? 1.849 16 -1.541 1 90.06 365 THR B CA 1
ATOM 6664 C C . THR B 1 365 ? 1.929 16.969 -0.364 1 90.06 365 THR B C 1
ATOM 6666 O O . THR B 1 365 ? 1.212 16.812 0.626 1 90.06 365 THR B O 1
ATOM 6669 N N . TYR B 1 366 ? 2.805 17.922 -0.458 1 92.62 366 TYR B N 1
ATOM 6670 C CA . TYR B 1 366 ? 3.041 18.797 0.683 1 92.62 366 TYR B CA 1
ATOM 6671 C C . TYR B 1 366 ? 2.143 20.031 0.619 1 92.62 366 TYR B C 1
ATOM 6673 O O . TYR B 1 366 ? 1.919 20.594 -0.458 1 92.62 366 TYR B O 1
ATOM 6681 N N . PHE B 1 367 ? 1.627 20.469 1.753 1 96.75 367 PHE B N 1
ATOM 6682 C CA . PHE B 1 367 ? 0.979 21.766 1.881 1 96.75 367 PHE B CA 1
ATOM 6683 C C . PHE B 1 367 ? 1.639 22.594 2.979 1 96.75 367 PHE B C 1
ATOM 6685 O O . PHE B 1 367 ? 1.009 23.484 3.553 1 96.75 367 PHE B O 1
ATOM 6692 N N . GLY B 1 368 ? 2.879 22.25 3.305 1 96 368 GLY B N 1
ATOM 6693 C CA . GLY B 1 368 ? 3.756 22.984 4.203 1 96 368 GLY B CA 1
ATOM 6694 C C . GLY B 1 368 ? 5.184 23.078 3.703 1 96 368 GLY B C 1
ATOM 6695 O O . GLY B 1 368 ? 5.559 22.391 2.746 1 96 368 GLY B O 1
ATOM 6696 N N . ILE B 1 369 ? 5.93 23.984 4.262 1 95 369 ILE B N 1
ATOM 6697 C CA . ILE B 1 369 ? 7.344 24.172 3.955 1 95 369 ILE B CA 1
ATOM 6698 C C . ILE B 1 369 ? 8.195 23.75 5.148 1 95 369 ILE B C 1
ATOM 6700 O O . ILE B 1 369 ? 7.902 24.125 6.289 1 95 369 ILE B O 1
ATOM 6704 N N . LYS B 1 370 ? 9.242 23.031 4.793 1 93.44 370 LYS B N 1
ATOM 6705 C CA . LYS B 1 370 ? 10.109 22.484 5.832 1 93.44 370 LYS B CA 1
ATOM 6706 C C . LYS B 1 370 ? 11.148 23.5 6.277 1 93.44 370 LYS B C 1
ATOM 6708 O O . LYS B 1 370 ? 11.695 24.234 5.457 1 93.44 370 LYS B O 1
ATOM 6713 N N . SER B 1 371 ? 11.359 23.547 7.598 1 95.25 371 SER B N 1
ATOM 6714 C CA . SER B 1 371 ? 12.422 24.359 8.172 1 95.25 371 SER B CA 1
ATOM 6715 C C . SER B 1 371 ? 13.078 23.656 9.352 1 95.25 371 SER B C 1
ATOM 6717 O O . SER B 1 371 ? 12.445 22.844 10.031 1 95.25 371 SER B O 1
ATOM 6719 N N . PHE B 1 372 ? 14.359 23.922 9.555 1 94.12 372 PHE B N 1
ATOM 6720 C CA . PHE B 1 372 ? 15.109 23.453 10.711 1 94.12 372 PHE B CA 1
ATOM 6721 C C . PHE B 1 372 ? 15.32 24.578 11.711 1 94.12 372 PHE B C 1
ATOM 6723 O O . PHE B 1 372 ? 15.938 25.594 11.391 1 94.12 372 PHE B O 1
ATOM 6730 N N . VAL B 1 373 ? 14.797 24.406 12.883 1 93.88 373 VAL B N 1
ATOM 6731 C CA . VAL B 1 373 ? 14.922 25.422 13.914 1 93.88 373 VAL B CA 1
ATOM 6732 C C . VAL B 1 373 ? 15.898 24.953 14.992 1 93.88 373 VAL B C 1
ATOM 6734 O O . VAL B 1 373 ? 15.734 23.859 15.547 1 93.88 373 VAL B O 1
ATOM 6737 N N . LYS B 1 374 ? 16.891 25.734 15.234 1 92.19 374 LYS B N 1
ATOM 6738 C CA . LYS B 1 374 ? 17.797 25.469 16.344 1 92.19 374 LYS B CA 1
ATOM 6739 C C . LYS B 1 374 ? 17.891 26.672 17.266 1 92.19 374 LYS B C 1
ATOM 6741 O O . LYS B 1 374 ? 18.516 27.688 16.922 1 92.19 374 LYS B O 1
ATOM 6746 N N . LYS B 1 375 ? 17.266 26.562 18.391 1 91.25 375 LYS B N 1
ATOM 6747 C CA . LYS B 1 375 ? 17.328 27.625 19.391 1 91.25 375 LYS B CA 1
ATOM 6748 C C . LYS B 1 375 ? 18.625 27.562 20.188 1 91.25 375 LYS B C 1
ATOM 6750 O O . LYS B 1 375 ? 19.297 28.578 20.375 1 91.25 375 LYS B O 1
ATOM 6755 N N . ASN B 1 376 ? 18.953 26.438 20.672 1 89.38 376 ASN B N 1
ATOM 6756 C CA . ASN B 1 376 ? 20.188 26.141 21.391 1 89.38 376 ASN B CA 1
ATOM 6757 C C . ASN B 1 376 ? 20.562 24.672 21.281 1 89.38 376 ASN B C 1
ATOM 6759 O O . ASN B 1 376 ? 19.984 23.938 20.469 1 89.38 376 ASN B O 1
ATOM 6763 N N . LYS B 1 377 ? 21.531 24.219 22.047 1 83.12 377 LYS B N 1
ATOM 6764 C CA . LYS B 1 377 ? 22.047 22.859 21.953 1 83.12 377 LYS B CA 1
ATOM 6765 C C . LYS B 1 377 ? 20.984 21.844 22.359 1 83.12 377 LYS B C 1
ATOM 6767 O O . LYS B 1 377 ? 20.984 20.703 21.875 1 83.12 377 LYS B O 1
ATOM 6772 N N . ASP B 1 378 ? 20 22.281 23.094 1 80.81 378 ASP B N 1
ATOM 6773 C CA . ASP B 1 378 ? 19.047 21.344 23.672 1 80.81 378 ASP B CA 1
ATOM 6774 C C . ASP B 1 378 ? 17.703 21.406 22.938 1 80.81 378 ASP B C 1
ATOM 6776 O O . ASP B 1 378 ? 16.844 20.547 23.141 1 80.81 378 ASP B O 1
ATOM 6780 N N . LEU B 1 379 ? 17.562 22.422 22.141 1 86.44 379 LEU B N 1
ATOM 6781 C CA . LEU B 1 379 ? 16.266 22.609 21.516 1 86.44 379 LEU B CA 1
ATOM 6782 C C . LEU B 1 379 ? 16.422 22.812 20 1 86.44 379 LEU B C 1
ATOM 6784 O O . LEU B 1 379 ? 16.594 23.938 19.547 1 86.44 379 LEU B O 1
ATOM 6788 N N . ALA B 1 380 ? 16.266 21.734 19.266 1 89.06 380 ALA B N 1
ATOM 6789 C CA . ALA B 1 380 ? 16.25 21.734 17.812 1 89.06 380 ALA B CA 1
ATOM 6790 C C . ALA B 1 380 ? 15.117 20.859 17.281 1 89.06 380 ALA B C 1
ATOM 6792 O O . ALA B 1 380 ? 14.836 19.797 17.828 1 89.06 380 ALA B O 1
ATOM 6793 N N . PHE B 1 381 ? 14.367 21.312 16.328 1 90.19 381 PHE B N 1
ATOM 6794 C CA . PHE B 1 381 ? 13.25 20.531 15.805 1 90.19 381 PHE B CA 1
ATOM 6795 C C . PHE B 1 381 ? 12.984 20.875 14.344 1 90.19 381 PHE B C 1
ATOM 6797 O O . PHE B 1 381 ? 13.453 21.906 13.844 1 90.19 381 PHE B O 1
ATOM 6804 N N . VAL B 1 382 ? 12.312 19.984 13.664 1 91.94 382 VAL B N 1
ATOM 6805 C CA . VAL B 1 382 ? 11.867 20.203 12.289 1 91.94 382 VAL B CA 1
ATOM 6806 C C . VAL B 1 382 ? 10.477 20.828 12.297 1 91.94 382 VAL B C 1
ATOM 6808 O O . VAL B 1 382 ? 9.539 20.297 12.883 1 91.94 382 VAL B O 1
ATOM 6811 N N . LEU B 1 383 ? 10.375 21.969 11.672 1 94.75 383 LEU B N 1
ATOM 6812 C CA . LEU B 1 383 ? 9.148 22.766 11.625 1 94.75 383 LEU B CA 1
ATOM 6813 C C . LEU B 1 383 ? 8.578 22.797 10.211 1 94.75 383 LEU B C 1
ATOM 6815 O O . LEU B 1 383 ? 9.289 23.125 9.258 1 94.75 383 LEU B O 1
ATOM 6819 N N . ASP B 1 384 ? 7.32 22.344 10.094 1 95.56 384 ASP B N 1
ATOM 6820 C CA . ASP B 1 384 ? 6.562 22.516 8.859 1 95.56 384 ASP B CA 1
ATOM 6821 C C . ASP B 1 384 ? 5.59 23.688 8.961 1 95.56 384 ASP B C 1
ATOM 6823 O O . ASP B 1 384 ? 4.715 23.703 9.828 1 95.56 384 ASP B O 1
ATOM 6827 N N . ILE B 1 385 ? 5.785 24.609 8.102 1 96.38 385 ILE B N 1
ATOM 6828 C CA . ILE B 1 385 ? 4.895 25.766 8.102 1 96.38 385 ILE B CA 1
ATOM 6829 C C . ILE B 1 385 ? 3.939 25.688 6.91 1 96.38 385 ILE B C 1
ATOM 6831 O O . ILE B 1 385 ? 4.355 25.359 5.793 1 96.38 385 ILE B O 1
ATOM 6835 N N . SER B 1 386 ? 2.641 25.938 7.168 1 97.62 386 SER B N 1
ATOM 6836 C CA . SER B 1 386 ? 1.682 25.938 6.07 1 97.62 386 SER B CA 1
ATOM 6837 C C . SER B 1 386 ? 2.141 26.859 4.941 1 97.62 386 SER B C 1
ATOM 6839 O O . SER B 1 386 ? 2.797 27.875 5.184 1 97.62 386 SER B O 1
ATOM 6841 N N . ILE B 1 387 ? 1.812 26.547 3.773 1 95.69 387 ILE B N 1
ATOM 6842 C CA . ILE B 1 387 ? 2.301 27.266 2.602 1 95.69 387 ILE B CA 1
ATOM 6843 C C . ILE B 1 387 ? 2.1 28.766 2.799 1 95.69 387 ILE B C 1
ATOM 6845 O O . ILE B 1 387 ? 0.985 29.219 3.072 1 95.69 387 ILE B O 1
ATOM 6849 N N . PRO B 1 388 ? 3.188 29.531 2.605 1 95.38 388 PRO B N 1
ATOM 6850 C CA . PRO B 1 388 ? 3.148 30.969 2.869 1 95.38 388 PRO B CA 1
ATOM 6851 C C . PRO B 1 388 ? 3.123 31.797 1.591 1 95.38 388 PRO B C 1
ATOM 6853 O O . PRO B 1 388 ? 3.9 32.75 1.453 1 95.38 388 PRO B O 1
ATOM 6856 N N . PHE B 1 389 ? 2.215 31.453 0.659 1 95.69 389 PHE B N 1
ATOM 6857 C CA . PHE B 1 389 ? 2.051 32.219 -0.577 1 95.69 389 PHE B CA 1
ATOM 6858 C C . PHE B 1 389 ? 0.626 32.094 -1.103 1 95.69 389 PHE B C 1
ATOM 6860 O O . PHE B 1 389 ? -0.087 31.141 -0.761 1 95.69 389 PHE B O 1
ATOM 6867 N N . GLY B 1 390 ? 0.261 33 -1.858 1 94.25 390 GLY B N 1
ATOM 6868 C CA . GLY B 1 390 ? -1.104 33.094 -2.352 1 94.25 390 GLY B CA 1
ATOM 6869 C C . GLY B 1 390 ? -1.337 32.281 -3.604 1 94.25 390 GLY B C 1
ATOM 6870 O O . GLY B 1 390 ? -0.545 31.375 -3.924 1 94.25 390 GLY B O 1
ATOM 6871 N N . THR B 1 391 ? -2.484 32.5 -4.246 1 91.25 391 THR B N 1
ATOM 6872 C CA . THR B 1 391 ? -2.986 31.703 -5.352 1 91.25 391 THR B CA 1
ATOM 6873 C C . THR B 1 391 ? -2.152 31.922 -6.609 1 91.25 391 THR B C 1
ATOM 6875 O O . THR B 1 391 ? -2.158 31.094 -7.523 1 91.25 391 THR B O 1
ATOM 6878 N N . ASN B 1 392 ? -1.373 32.906 -6.539 1 89.88 392 ASN B N 1
ATOM 6879 C CA . ASN B 1 392 ? -0.599 33.25 -7.73 1 89.88 392 ASN B CA 1
ATOM 6880 C C . ASN B 1 392 ? 0.754 32.531 -7.734 1 89.88 392 ASN B C 1
ATOM 6882 O O . ASN B 1 392 ? 1.514 32.656 -8.703 1 89.88 392 ASN B O 1
ATOM 6886 N N . ALA B 1 393 ? 1.016 31.859 -6.734 1 89.81 393 ALA B N 1
ATOM 6887 C CA . ALA B 1 393 ? 2.293 31.156 -6.648 1 89.81 393 ALA B CA 1
ATOM 6888 C C . ALA B 1 393 ? 2.09 29.656 -6.672 1 89.81 393 ALA B C 1
ATOM 6890 O O . ALA B 1 393 ? 1.027 29.156 -6.293 1 89.81 393 ALA B O 1
ATOM 6891 N N . GLN B 1 394 ? 3.135 29 -7.207 1 90.06 394 GLN B N 1
ATOM 6892 C CA . GLN B 1 394 ? 3.137 27.547 -7.242 1 90.06 394 GLN B CA 1
ATOM 6893 C C . GLN B 1 394 ? 4.176 26.969 -6.281 1 90.06 394 GLN B C 1
ATOM 6895 O O . GLN B 1 394 ? 5.266 27.531 -6.133 1 90.06 394 GLN B O 1
ATOM 6900 N N . TYR B 1 395 ? 3.824 25.859 -5.703 1 90.75 395 TYR B N 1
ATOM 6901 C CA . TYR B 1 395 ? 4.676 25.219 -4.711 1 90.75 395 TYR B CA 1
ATOM 6902 C C . TYR B 1 395 ? 6.066 24.953 -5.273 1 90.75 395 TYR B C 1
ATOM 6904 O O . TYR B 1 395 ? 7.07 25.297 -4.645 1 90.75 395 TYR B O 1
ATOM 6912 N N . GLY B 1 396 ? 6.137 24.375 -6.492 1 87.69 396 GLY B N 1
ATOM 6913 C CA . GLY B 1 396 ? 7.406 24.016 -7.098 1 87.69 396 GLY B CA 1
ATOM 6914 C C . GLY B 1 396 ? 8.328 25.203 -7.293 1 87.69 396 GLY B C 1
ATOM 6915 O O . GLY B 1 396 ? 9.547 25.094 -7.113 1 87.69 396 GLY B O 1
ATOM 6916 N N . LYS B 1 397 ? 7.801 26.266 -7.637 1 90.19 397 LYS B N 1
ATOM 6917 C CA . LYS B 1 397 ? 8.594 27.484 -7.828 1 90.19 397 LYS B CA 1
ATOM 6918 C C . LYS B 1 397 ? 8.992 28.094 -6.492 1 90.19 397 LYS B C 1
ATOM 6920 O O . LYS B 1 397 ? 10.102 28.609 -6.344 1 90.19 397 LYS B O 1
ATOM 6925 N N . TYR B 1 398 ? 8.125 28.109 -5.559 1 93.25 398 TYR B N 1
ATOM 6926 C CA . TYR B 1 398 ? 8.375 28.734 -4.266 1 93.25 398 TYR B CA 1
ATOM 6927 C C . TYR B 1 398 ? 9.516 28.047 -3.537 1 93.25 398 TYR B C 1
ATOM 6929 O O . TYR B 1 398 ? 10.344 28.703 -2.895 1 93.25 398 TYR B O 1
ATOM 6937 N N . ILE B 1 399 ? 9.578 26.734 -3.648 1 92.25 399 ILE B N 1
ATOM 6938 C CA . ILE B 1 399 ? 10.531 25.969 -2.852 1 92.25 399 ILE B CA 1
ATOM 6939 C C . ILE B 1 399 ? 11.93 26.109 -3.447 1 92.25 399 ILE B C 1
ATOM 6941 O O . ILE B 1 399 ? 12.914 25.672 -2.85 1 92.25 399 ILE B O 1
ATOM 6945 N N . GLU B 1 400 ? 12.055 26.734 -4.574 1 91.31 400 GLU B N 1
ATOM 6946 C CA . GLU B 1 400 ? 13.367 27.047 -5.125 1 91.31 400 GLU B CA 1
ATOM 6947 C C . GLU B 1 400 ? 14.109 28.047 -4.246 1 91.31 400 GLU B C 1
ATOM 6949 O O . GLU B 1 400 ? 15.328 27.969 -4.098 1 91.31 400 GLU B O 1
ATOM 6954 N N . ASN B 1 401 ? 13.359 28.984 -3.762 1 92.69 401 ASN B N 1
ATOM 6955 C CA . ASN B 1 401 ? 13.914 30 -2.873 1 92.69 401 ASN B CA 1
ATOM 6956 C C . ASN B 1 401 ? 12.93 30.375 -1.775 1 92.69 401 ASN B C 1
ATOM 6958 O O . ASN B 1 401 ? 12.5 31.531 -1.696 1 92.69 401 ASN B O 1
ATOM 6962 N N . PRO B 1 402 ? 12.75 29.469 -0.876 1 93.69 402 PRO B N 1
ATOM 6963 C CA . PRO B 1 402 ? 11.789 29.75 0.19 1 93.69 402 PRO B CA 1
ATOM 6964 C C . PRO B 1 402 ? 12.281 30.812 1.169 1 93.69 402 PRO B C 1
ATOM 6966 O O . PRO B 1 402 ? 13.492 30.953 1.374 1 93.69 402 PRO B O 1
ATOM 6969 N N . ASN B 1 403 ? 11.359 31.531 1.718 1 92.81 403 ASN B N 1
ATOM 6970 C CA . ASN B 1 403 ? 11.664 32.562 2.693 1 92.81 403 ASN B CA 1
ATOM 6971 C C . ASN B 1 403 ? 10.766 32.469 3.922 1 92.81 403 ASN B C 1
ATOM 6973 O O . ASN B 1 403 ? 9.547 32.625 3.82 1 92.81 403 ASN B O 1
ATOM 6977 N N . ILE B 1 404 ? 11.406 32.281 5.062 1 93.5 404 ILE B N 1
ATOM 6978 C CA . ILE B 1 404 ? 10.688 32.094 6.312 1 93.5 404 ILE B CA 1
ATOM 6979 C C . ILE B 1 404 ? 9.867 33.344 6.648 1 93.5 404 ILE B C 1
ATOM 6981 O O . ILE B 1 404 ? 8.828 33.25 7.305 1 93.5 404 ILE B O 1
ATOM 6985 N N . ASN B 1 405 ? 10.273 34.438 6.137 1 92.62 405 ASN B N 1
ATOM 6986 C CA . ASN B 1 405 ? 9.602 35.719 6.434 1 92.62 405 ASN B CA 1
ATOM 6987 C C . ASN B 1 405 ? 8.266 35.812 5.715 1 92.62 405 ASN B C 1
ATOM 6989 O O . ASN B 1 405 ? 7.449 36.688 6.039 1 92.62 405 ASN B O 1
ATOM 6993 N N . ASP B 1 406 ? 8.062 34.906 4.82 1 95.06 406 ASP B N 1
ATOM 6994 C CA . ASP B 1 406 ? 6.77 34.875 4.137 1 95.06 406 ASP B CA 1
ATOM 6995 C C . ASP B 1 406 ? 5.664 34.375 5.059 1 95.06 406 ASP B C 1
ATOM 6997 O O . ASP B 1 406 ? 4.477 34.562 4.781 1 95.06 406 ASP B O 1
ATOM 7001 N N . CYS B 1 407 ? 6.047 33.688 6.133 1 95.94 407 CYS B N 1
ATOM 7002 C CA . CYS B 1 407 ? 5.07 33.25 7.137 1 95.94 407 CYS B CA 1
ATOM 7003 C C . CYS B 1 407 ? 4.598 34.469 7.961 1 95.94 407 CYS B C 1
ATOM 7005 O O . CYS B 1 407 ? 5.375 35.031 8.719 1 95.94 407 CYS B O 1
ATOM 7007 N N . LEU B 1 408 ? 3.395 34.75 7.914 1 96.25 408 LEU B N 1
ATOM 7008 C CA . LEU B 1 408 ? 2.846 36.031 8.352 1 96.25 408 LEU B CA 1
ATOM 7009 C C . LEU B 1 408 ? 3.047 36.25 9.852 1 96.25 408 LEU B C 1
ATOM 7011 O O . LEU B 1 408 ? 3.307 37.344 10.305 1 96.25 408 LEU B O 1
ATOM 7015 N N . ASN B 1 409 ? 2.932 35.25 10.617 1 97.25 409 ASN B N 1
ATOM 7016 C CA . ASN B 1 409 ? 2.973 35.344 12.07 1 97.25 409 ASN B CA 1
ATOM 7017 C C . ASN B 1 409 ? 4.098 34.5 12.664 1 97.25 409 ASN B C 1
ATOM 7019 O O . ASN B 1 409 ? 3.939 33.938 13.734 1 97.25 409 ASN B O 1
ATOM 7023 N N . ILE B 1 410 ? 5.242 34.438 12.016 1 96.44 410 ILE B N 1
ATOM 7024 C CA . ILE B 1 410 ? 6.301 33.469 12.305 1 96.44 410 ILE B CA 1
ATOM 7025 C C . ILE B 1 410 ? 6.93 33.781 13.656 1 96.44 410 ILE B C 1
ATOM 7027 O O . ILE B 1 410 ? 7.285 32.875 14.414 1 96.44 410 ILE B O 1
ATOM 7031 N N . GLN B 1 411 ? 7.074 35.031 14.016 1 95.44 411 GLN B N 1
ATOM 7032 C CA . GLN B 1 411 ? 7.711 35.406 15.281 1 95.44 411 GLN B CA 1
ATOM 7033 C C . GLN B 1 411 ? 6.914 34.875 16.469 1 95.44 411 GLN B C 1
ATOM 7035 O O . GLN B 1 411 ? 7.484 34.281 17.391 1 95.44 411 GLN B O 1
ATOM 7040 N N . ASN B 1 412 ? 5.66 35.156 16.422 1 95.12 412 ASN B N 1
ATOM 7041 C CA . ASN B 1 412 ? 4.805 34.719 17.516 1 95.12 412 ASN B CA 1
ATOM 7042 C C . ASN B 1 412 ? 4.707 33.188 17.578 1 95.12 412 ASN B C 1
ATOM 7044 O O . ASN B 1 412 ? 4.605 32.594 18.656 1 95.12 412 ASN B O 1
ATOM 7048 N N . ILE B 1 413 ? 4.707 32.562 16.422 1 95.88 413 ILE B N 1
ATOM 7049 C CA . ILE B 1 413 ? 4.668 31.094 16.375 1 95.88 413 ILE B CA 1
ATOM 7050 C C . ILE B 1 413 ? 5.922 30.516 17.031 1 95.88 413 ILE B C 1
ATOM 7052 O O . ILE B 1 413 ? 5.828 29.641 17.891 1 95.88 413 ILE B O 1
ATOM 7056 N N . LEU B 1 414 ? 7.082 31.047 16.719 1 94.12 414 LEU B N 1
ATOM 7057 C CA . LEU B 1 414 ? 8.344 30.562 17.266 1 94.12 414 LEU B CA 1
ATOM 7058 C C . LEU B 1 414 ? 8.414 30.797 18.766 1 94.12 414 LEU B C 1
ATOM 7060 O O . LEU B 1 414 ? 8.836 29.922 19.531 1 94.12 414 LEU B O 1
ATOM 7064 N N . GLN B 1 415 ? 8.008 31.969 19.156 1 90.88 415 GLN B N 1
ATOM 7065 C CA . GLN B 1 415 ? 8.023 32.281 20.578 1 90.88 415 GLN B CA 1
ATOM 7066 C C . GLN B 1 415 ? 7.168 31.312 21.359 1 90.88 415 GLN B C 1
ATOM 7068 O O . GLN B 1 415 ? 7.57 30.844 22.438 1 90.88 415 GLN B O 1
ATOM 7073 N N . LEU B 1 416 ? 6.062 31.078 20.859 1 90.62 416 LEU B N 1
ATOM 7074 C CA . LEU B 1 416 ? 5.168 30.141 21.531 1 90.62 416 LEU B CA 1
ATOM 7075 C C . LEU B 1 416 ? 5.77 28.734 21.547 1 90.62 416 LEU B C 1
ATOM 7077 O O . LEU B 1 416 ? 5.688 28.031 22.562 1 90.62 416 LEU B O 1
ATOM 7081 N N . LEU B 1 417 ? 6.355 28.281 20.438 1 90.38 417 LEU B N 1
ATOM 7082 C CA . LEU B 1 417 ? 6.957 26.953 20.344 1 90.38 417 LEU B CA 1
ATOM 7083 C C . LEU B 1 417 ? 8.102 26.812 21.344 1 90.38 417 LEU B C 1
ATOM 7085 O O . LEU B 1 417 ? 8.258 25.75 21.969 1 90.38 417 LEU B O 1
ATOM 7089 N N . PHE B 1 418 ? 8.906 27.797 21.5 1 87.44 418 PHE B N 1
ATOM 7090 C CA . PHE B 1 418 ? 10.016 27.766 22.453 1 87.44 418 PHE B CA 1
ATOM 7091 C C . PHE B 1 418 ? 9.508 27.641 23.875 1 87.44 418 PHE B C 1
ATOM 7093 O O . PHE B 1 418 ? 10.141 27.016 24.719 1 87.44 418 PHE B O 1
ATOM 7100 N N . LYS B 1 419 ? 8.383 28.203 24.031 1 80.69 419 LYS B N 1
ATOM 7101 C CA . LYS B 1 419 ? 7.762 28.125 25.359 1 80.69 419 LYS B CA 1
ATOM 7102 C C . LYS B 1 419 ? 7.203 26.734 25.625 1 80.69 419 LYS B C 1
ATOM 7104 O O . LYS B 1 419 ? 7.215 26.25 26.75 1 80.69 419 LYS B O 1
ATOM 7109 N N . LEU B 1 420 ? 6.688 26.109 24.625 1 78.56 420 LEU B N 1
ATOM 7110 C CA . LEU B 1 420 ? 6.004 24.828 24.734 1 78.56 420 LEU B CA 1
ATOM 7111 C C . LEU B 1 420 ? 7.012 23.688 24.875 1 78.56 420 LEU B C 1
ATOM 7113 O O . LEU B 1 420 ? 6.668 22.609 25.359 1 78.56 420 LEU B O 1
ATOM 7117 N N . LYS B 1 421 ? 8.227 23.453 24.266 1 67.69 421 LYS B N 1
ATOM 7118 C CA . LYS B 1 421 ? 9.203 22.359 24.25 1 67.69 421 LYS B CA 1
ATOM 7119 C C . LYS B 1 421 ? 10.055 22.359 25.516 1 67.69 421 LYS B C 1
ATOM 7121 O O . LYS B 1 421 ? 10.547 21.312 25.938 1 67.69 421 LYS B O 1
ATOM 7126 N N . CYS B 1 422 ? 10.609 23.453 26.078 1 48.66 422 CYS B N 1
ATOM 7127 C CA . CYS B 1 422 ? 11.656 23.547 27.094 1 48.66 422 CYS B CA 1
ATOM 7128 C C . CYS B 1 422 ? 11.461 22.5 28.172 1 48.66 422 CYS B C 1
ATOM 7130 O O . CYS B 1 422 ? 12.422 21.891 28.641 1 48.66 422 CYS B O 1
ATOM 7132 N N . ASN B 1 423 ? 10.531 22.438 28.969 1 43.72 423 ASN B N 1
ATOM 7133 C CA . ASN B 1 423 ? 10.734 21.875 30.297 1 43.72 423 ASN B CA 1
ATOM 7134 C C . ASN B 1 423 ? 10.562 20.359 30.312 1 43.72 423 ASN B C 1
ATOM 7136 O O . ASN B 1 423 ? 11.219 19.656 31.078 1 43.72 423 ASN B O 1
ATOM 7140 N N . MET B 1 424 ? 9.469 19.875 30.047 1 38.97 424 MET B N 1
ATOM 7141 C CA . MET B 1 424 ? 9.125 18.625 30.703 1 38.97 424 MET B CA 1
ATOM 7142 C C . MET B 1 424 ? 9.641 17.438 29.906 1 38.97 424 MET B C 1
ATOM 7144 O O . MET B 1 424 ? 10.07 16.438 30.5 1 38.97 424 MET B O 1
ATOM 7148 N N . TYR B 1 425 ? 9.039 17.016 28.672 1 38.88 425 TYR B N 1
ATOM 7149 C CA . TYR B 1 425 ? 9.047 15.664 28.125 1 38.88 425 TYR B CA 1
ATOM 7150 C C . TYR B 1 425 ? 10.125 15.5 27.062 1 38.88 425 TYR B C 1
ATOM 7152 O O . TYR B 1 425 ? 10.078 16.172 26.031 1 38.88 425 TYR B O 1
ATOM 7160 N N . ASP B 1 426 ? 11.25 14.797 27.484 1 46.19 426 ASP B N 1
ATOM 7161 C CA . ASP B 1 426 ? 12.32 14.172 26.719 1 46.19 426 ASP B CA 1
ATOM 7162 C C . ASP B 1 426 ? 12.266 14.594 25.25 1 46.19 426 ASP B C 1
ATOM 7164 O O . ASP B 1 426 ? 12.203 13.75 24.344 1 46.19 426 ASP B O 1
ATOM 7168 N N . LYS B 1 427 ? 12.312 16.016 24.953 1 54.72 427 LYS B N 1
ATOM 7169 C CA . LYS B 1 427 ? 12.516 16.547 23.594 1 54.72 427 LYS B CA 1
ATOM 7170 C C . LYS B 1 427 ? 11.211 16.516 22.797 1 54.72 427 LYS B C 1
ATOM 7172 O O . LYS B 1 427 ? 11.234 16.375 21.578 1 54.72 427 LYS B O 1
ATOM 7177 N N . SER B 1 428 ? 10.094 16.375 23.484 1 64.06 428 SER B N 1
ATOM 7178 C CA . SER B 1 428 ? 8.805 16.453 22.797 1 64.06 428 SER B CA 1
ATOM 7179 C C . SER B 1 428 ? 8.055 17.719 23.188 1 64.06 428 SER B C 1
ATOM 7181 O O . SER B 1 428 ? 8.344 18.328 24.203 1 64.06 428 SER B O 1
ATOM 7183 N N . PHE B 1 429 ? 7.234 18.219 22.344 1 73.94 429 PHE B N 1
ATOM 7184 C CA . PHE B 1 429 ? 6.344 19.344 22.609 1 73.94 429 PHE B CA 1
ATOM 7185 C C . PHE B 1 429 ? 5.199 18.922 23.516 1 73.94 429 PHE B C 1
ATOM 7187 O O . PHE B 1 429 ? 4.562 17.891 23.297 1 73.94 429 PHE B O 1
ATOM 7194 N N . ILE B 1 430 ? 4.926 19.656 24.516 1 69.94 430 ILE B N 1
ATOM 7195 C CA . ILE B 1 430 ? 4.012 19.344 25.609 1 69.94 430 ILE B CA 1
ATOM 7196 C C . ILE B 1 430 ? 2.633 19 25.062 1 69.94 430 ILE B C 1
ATOM 7198 O O . ILE B 1 430 ? 2.064 17.953 25.375 1 69.94 430 ILE B O 1
ATOM 7202 N N . PRO B 1 431 ? 2.086 19.828 24.219 1 71.38 431 PRO B N 1
ATOM 7203 C CA . PRO B 1 431 ? 0.736 19.531 23.734 1 71.38 431 PRO B CA 1
ATOM 7204 C C . PRO B 1 431 ? 0.648 18.203 23 1 71.38 431 PRO B C 1
ATOM 7206 O O . PRO B 1 431 ? -0.341 17.469 23.141 1 71.38 431 PRO B O 1
ATOM 7209 N N . ILE B 1 432 ? 1.609 17.859 22.281 1 74.81 432 ILE B N 1
ATOM 7210 C CA . ILE B 1 432 ? 1.62 16.625 21.516 1 74.81 432 ILE B CA 1
ATOM 7211 C C . ILE B 1 432 ? 1.768 15.438 22.469 1 74.81 432 ILE B C 1
ATOM 7213 O O . ILE B 1 432 ? 1.074 14.43 22.328 1 74.81 432 ILE B O 1
ATOM 7217 N N . ALA B 1 433 ? 2.621 15.594 23.422 1 72 433 ALA B N 1
ATOM 7218 C CA . ALA B 1 433 ? 2.865 14.523 24.391 1 72 433 ALA B CA 1
ATOM 7219 C C . ALA B 1 433 ? 1.607 14.219 25.188 1 72 433 ALA B C 1
ATOM 7221 O O . ALA B 1 433 ? 1.277 13.055 25.422 1 72 433 ALA B O 1
ATOM 7222 N N . ILE B 1 434 ? 0.963 15.289 25.547 1 70.12 434 ILE B N 1
ATOM 7223 C CA . ILE B 1 434 ? -0.254 15.125 26.328 1 70.12 434 ILE B CA 1
ATOM 7224 C C . ILE B 1 434 ? -1.325 14.438 25.5 1 70.12 434 ILE B C 1
ATOM 7226 O O . ILE B 1 434 ? -1.964 13.484 25.953 1 70.12 434 ILE B O 1
ATOM 7230 N N . LEU B 1 435 ? -1.484 14.898 24.359 1 73.12 435 LEU B N 1
ATOM 7231 C CA . LEU B 1 435 ? -2.51 14.328 23.5 1 73.12 435 LEU B CA 1
ATOM 7232 C C . LEU B 1 435 ? -2.209 12.867 23.172 1 73.12 435 LEU B C 1
ATOM 7234 O O . LEU B 1 435 ? -3.117 12.031 23.156 1 73.12 435 LEU B O 1
ATOM 7238 N N . ASN B 1 436 ? -0.987 12.586 22.922 1 71.38 436 ASN B N 1
ATOM 7239 C CA . ASN B 1 436 ? -0.601 11.203 22.656 1 71.38 436 ASN B CA 1
ATOM 7240 C C . ASN B 1 436 ? -1.011 10.273 23.797 1 71.38 436 ASN B C 1
ATOM 7242 O O . ASN B 1 436 ? -1.499 9.172 23.562 1 71.38 436 ASN B O 1
ATOM 7246 N N . LYS B 1 437 ? -0.821 10.789 24.953 1 68.88 437 LYS B N 1
ATOM 7247 C CA . LYS B 1 437 ? -1.187 10.016 26.125 1 68.88 437 LYS B CA 1
ATOM 7248 C C . LYS B 1 437 ? -2.701 9.859 26.25 1 68.88 437 LYS B C 1
ATOM 7250 O O . LYS B 1 437 ? -3.197 8.789 26.594 1 68.88 437 LYS B O 1
ATOM 7255 N N . LEU B 1 438 ? -3.379 10.914 25.938 1 69.44 438 LEU B N 1
ATOM 7256 C CA . LEU B 1 438 ? -4.828 10.906 26.094 1 69.44 438 LEU B CA 1
ATOM 7257 C C . LEU B 1 438 ? -5.484 10.023 25.031 1 69.44 438 LEU B C 1
ATOM 7259 O O . LEU B 1 438 ? -6.496 9.375 25.297 1 69.44 438 LEU B O 1
ATOM 7263 N N . VAL B 1 439 ? -5.027 10.055 23.906 1 69.19 439 VAL B N 1
ATOM 7264 C CA . VAL B 1 439 ? -5.574 9.266 22.812 1 69.19 439 VAL B CA 1
ATOM 7265 C C . VAL B 1 439 ? -5.336 7.781 23.062 1 69.19 439 VAL B C 1
ATOM 7267 O O . VAL B 1 439 ? -6.164 6.941 22.703 1 69.19 439 VAL B O 1
ATOM 7270 N N . SER B 1 440 ? -4.254 7.566 23.688 1 66.25 440 SER B N 1
ATOM 7271 C CA . SER B 1 440 ? -3.93 6.18 24 1 66.25 440 SER B CA 1
ATOM 7272 C C . SER B 1 440 ? -4.781 5.656 25.156 1 66.25 440 SER B C 1
ATOM 7274 O O . SER B 1 440 ? -4.988 4.449 25.281 1 66.25 440 SER B O 1
ATOM 7276 N N . LEU B 1 441 ? -5.211 6.719 26.062 1 58.75 441 LEU B N 1
ATOM 7277 C CA . LEU B 1 441 ? -5.984 6.352 27.25 1 58.75 441 LEU B CA 1
ATOM 7278 C C . LEU B 1 441 ? -7.48 6.516 26.984 1 58.75 441 LEU B C 1
ATOM 7280 O O . LEU B 1 441 ? -7.945 7.621 26.703 1 58.75 441 LEU B O 1
ATOM 7284 N N . SER B 1 442 ? -8.266 5.574 26.531 1 55.06 442 SER B N 1
ATOM 7285 C CA . SER B 1 442 ? -9.664 5.633 26.109 1 55.06 442 SER B CA 1
ATOM 7286 C C . SER B 1 442 ? -10.555 6.16 27.219 1 55.06 442 SER B C 1
ATOM 7288 O O . SER B 1 442 ? -11.625 6.727 26.953 1 55.06 442 SER B O 1
ATOM 7290 N N . SER B 1 443 ? -10.133 6.188 28.375 1 54.34 443 SER B N 1
ATOM 7291 C CA . SER B 1 443 ? -11.094 6.312 29.469 1 54.34 443 SER B CA 1
ATOM 7292 C C . SER B 1 443 ? -11.055 7.703 30.078 1 54.34 443 SER B C 1
ATOM 7294 O O . SER B 1 443 ? -11.82 8.008 31 1 54.34 443 SER B O 1
ATOM 7296 N N . VAL B 1 444 ? -10.281 8.492 29.609 1 51.88 444 VAL B N 1
ATOM 7297 C CA . VAL B 1 444 ? -10.195 9.758 30.328 1 51.88 444 VAL B CA 1
ATOM 7298 C C . VAL B 1 444 ? -11.289 10.711 29.859 1 51.88 444 VAL B C 1
ATOM 7300 O O . VAL B 1 444 ? -11.391 11.008 28.672 1 51.88 444 VAL B O 1
ATOM 7303 N N . PRO B 1 445 ? -12.258 11.016 30.797 1 53.88 445 PRO B N 1
ATOM 7304 C CA . PRO B 1 445 ? -13.328 11.945 30.438 1 53.88 445 PRO B CA 1
ATOM 7305 C C . PRO B 1 445 ? -12.797 13.328 30.062 1 53.88 445 PRO B C 1
ATOM 7307 O O . PRO B 1 445 ? -11.711 13.719 30.5 1 53.88 445 PRO B O 1
ATOM 7310 N N . GLY B 1 446 ? -13.07 14.016 28.969 1 58.28 446 GLY B N 1
ATOM 7311 C CA . GLY B 1 446 ? -12.711 15.383 28.656 1 58.28 446 GLY B CA 1
ATOM 7312 C C . GLY B 1 446 ? -13.875 16.219 28.141 1 58.28 446 GLY B C 1
ATOM 7313 O O . GLY B 1 446 ? -14.953 15.68 27.891 1 58.28 446 GLY B O 1
ATOM 7314 N N . LYS B 1 447 ? -13.734 17.656 28.375 1 59.34 447 LYS B N 1
ATOM 7315 C CA . LYS B 1 447 ? -14.703 18.562 27.766 1 59.34 447 LYS B CA 1
ATOM 7316 C C . LYS B 1 447 ? -14.57 18.578 26.25 1 59.34 447 LYS B C 1
ATOM 7318 O O . LYS B 1 447 ? -13.477 18.375 25.703 1 59.34 447 LYS B O 1
ATOM 7323 N N . LYS B 1 448 ? -15.758 18.859 25.703 1 67.88 448 LYS B N 1
ATOM 7324 C CA . LYS B 1 448 ? -15.789 18.922 24.25 1 67.88 448 LYS B CA 1
ATOM 7325 C C . LYS B 1 448 ? -15.195 20.234 23.734 1 67.88 448 LYS B C 1
ATOM 7327 O O . LYS B 1 448 ? -15.406 21.297 24.344 1 67.88 448 LYS B O 1
ATOM 7332 N N . ILE B 1 449 ? -14.492 20.281 22.781 1 69.81 449 ILE B N 1
ATOM 7333 C CA . ILE B 1 449 ? -13.688 21.375 22.25 1 69.81 449 ILE B CA 1
ATOM 7334 C C . ILE B 1 449 ? -14.578 22.562 21.891 1 69.81 449 ILE B C 1
ATOM 7336 O O . ILE B 1 449 ? -14.18 23.719 22.047 1 69.81 449 ILE B O 1
ATOM 7340 N N . LEU B 1 450 ? -15.82 22.328 21.469 1 66.69 450 LEU B N 1
ATOM 7341 C CA . LEU B 1 450 ? -16.641 23.422 20.984 1 66.69 450 LEU B CA 1
ATOM 7342 C C . LEU B 1 450 ? -17.141 24.281 22.141 1 66.69 450 LEU B C 1
ATOM 7344 O O . LEU B 1 450 ? -17.594 25.422 21.938 1 66.69 450 LEU B O 1
ATOM 7348 N N . THR B 1 451 ? -17 23.672 23.266 1 66.94 451 THR B N 1
ATOM 7349 C CA . THR B 1 451 ? -17.422 24.422 24.453 1 66.94 451 THR B CA 1
ATOM 7350 C C . THR B 1 451 ? -16.531 25.641 24.656 1 66.94 451 THR B C 1
ATOM 7352 O O . THR B 1 451 ? -16.922 26.594 25.328 1 66.94 451 THR B O 1
ATOM 7355 N N . MET B 1 452 ? -15.445 25.609 24.062 1 66 452 MET B N 1
ATOM 7356 C CA . MET B 1 452 ? -14.5 26.719 24.219 1 66 452 MET B CA 1
ATOM 7357 C C . MET B 1 452 ? -15.008 27.969 23.516 1 66 452 MET B C 1
ATOM 7359 O O . MET B 1 452 ? -14.711 29.078 23.938 1 66 452 MET B O 1
ATOM 7363 N N . PHE B 1 453 ? -15.742 27.812 22.469 1 64.94 453 PHE B N 1
ATOM 7364 C CA . PHE B 1 453 ? -16.25 28.938 21.719 1 64.94 453 PHE B CA 1
ATOM 7365 C C . PHE B 1 453 ? -17.375 29.641 22.484 1 64.94 453 PHE B C 1
ATOM 7367 O O . PHE B 1 453 ? -17.547 30.859 22.359 1 64.94 453 PHE B O 1
ATOM 7374 N N . THR B 1 454 ? -18.062 28.812 23.172 1 57.78 454 THR B N 1
ATOM 7375 C CA . THR B 1 454 ? -19.141 29.406 23.953 1 57.78 454 THR B CA 1
ATOM 7376 C C . THR B 1 454 ? -18.578 30.234 25.094 1 57.78 454 THR B C 1
ATOM 7378 O O . THR B 1 454 ? -19.109 31.312 25.422 1 57.78 454 THR B O 1
ATOM 7381 N N . LYS B 1 455 ? -17.562 29.781 25.672 1 55.19 455 LYS B N 1
ATOM 7382 C CA . LYS B 1 455 ? -16.984 30.5 26.781 1 55.19 455 LYS B CA 1
ATOM 7383 C C . LYS B 1 455 ? -16.328 31.812 26.328 1 55.19 455 LYS B C 1
ATOM 7385 O O . LYS B 1 455 ? -16.422 32.844 27 1 55.19 455 LYS B O 1
ATOM 7390 N N . ASP B 1 456 ? -15.711 31.719 25.25 1 54.41 456 ASP B N 1
ATOM 7391 C CA . ASP B 1 456 ? -15.031 32.906 24.75 1 54.41 456 ASP B CA 1
ATOM 7392 C C . ASP B 1 456 ? -16.031 33.969 24.297 1 54.41 456 ASP B C 1
ATOM 7394 O O . ASP B 1 456 ? -15.75 35.156 24.359 1 54.41 456 ASP B O 1
ATOM 7398 N N . GLU B 1 457 ? -17.141 33.5 23.797 1 45.94 457 GLU B N 1
ATOM 7399 C CA . GLU B 1 457 ? -18.203 34.469 23.469 1 45.94 457 GLU B CA 1
ATOM 7400 C C . GLU B 1 457 ? -18.734 35.156 24.719 1 45.94 457 GLU B C 1
ATOM 7402 O O . GLU B 1 457 ? -19.188 36.281 24.656 1 45.94 457 GLU B O 1
ATOM 7407 N N . LEU B 1 458 ? -18.625 34.406 25.812 1 39.09 458 LEU B N 1
ATOM 7408 C CA . LEU B 1 458 ? -19.109 34.969 27.062 1 39.09 458 LEU B CA 1
ATOM 7409 C C . LEU B 1 458 ? -18.078 35.906 27.703 1 39.09 458 LEU B C 1
ATOM 7411 O O . LEU B 1 458 ? -18.406 36.688 28.609 1 39.09 458 LEU B O 1
ATOM 7415 N N . LEU B 1 459 ? -16.938 35.656 27.312 1 37.94 459 LEU B N 1
ATOM 7416 C CA . LEU B 1 459 ? -15.945 36.625 27.797 1 37.94 459 LEU B CA 1
ATOM 7417 C C . LEU B 1 459 ? -15.828 37.812 26.859 1 37.94 459 LEU B C 1
ATOM 7419 O O . LEU B 1 459 ? -15.672 38.938 27.297 1 37.94 459 LEU B O 1
#

Organism: NCBI:txid3161138

pLDDT: mean 83.09, std 15.6, range [27.48, 98.25]